Protein 1XEA (pdb70)

Solvent-accessible surface area: 47283 Å² total

CATH classification: 3.40.50.720 (+1 more: 3.30.360.10)

Foldseek 3Di:
DFEEEEACDDCCVPFVVVLQLPDPPYAYAYEAQDVVVQVVSCVVSVHDRGYHDLVCVCVVPGLEYYEHDQCCLLVSLLVVLQVLHAYEYEFPSHLALVSLVVSVVSNVVSLFHYHYHQLLLQQPLCCVPDVCSVVLACPQWLEKAKEWEAAPDFAALRCCLRVPLLNQLLSQLSPLAQACVQKDWDFDDDPTTAKIKIWHDDDSYITIGIGHNDPHGWMWMWIDGVQDIKIARHLAWIWAHPRDIDIGGDDPPQDSVNSRSSCVVVSVVCSVVSHDDPVNSSSSSRSNSHSNNNSVVVVVVVVD/DFEEEEACDDCCVPQVCVLQLPDPPYAYAYEYQDPVVQVVSCVVSVHDRYYHDLVCPCVPVHLAYYDHDQQCLLVSLLVQLVVPHAYEEEFPNHLALVSLVVSVVSNVVSLFHYHYDQLLLQAVQCCVVPVCSVVLACPQWQEKEKEWEAAPDFAALSCCQRVPLLRQLLSLPSPLAQACPQKDWDFDDPNTTFKIKIWHDDDNYTGIGIGHNDRHGWMWMWIDGVQDIKIDRHLFKIWAHPRDMDIDGDDPPDDSVSSRSNVVVVVVVCSVVRHDDDSSSSSSSSSNNHSNNNRVVVVVVVVD/DFEEEEACDDCNVPFVVVQQLPDPPYAYAYEAQDPVVQVVVCVVSVHDRTYHDLVCVCVVVGLAYYEHDQQCLLVSLLVVLQVQHAYEYEFPNHLALVSLVVSVVSNVVSLFHYHYDQQLLQQVLCCVPPVCSVVLACPQWQEKAKEWEAAPDFAALSCCLRVPLLRLLLSQQSVLAQACVQKDWDFDDDNTTAWIKIWHDDDNYITIRIGHHDPHGWIKMKIDGVQDIKIARDLAKIWAHPRDIDIGGDDPPDDSVNSRSNCVVVSVVCSVVSHDDPSNSSSSSRSRSHSNNNSVVCVVVVVD/DFEEEEACDDCCVVFVCVLQLPPPPYAYAYEYQDPVVQVVSCVVSVHPRGYNDLVCVVVPPGLAYDDHDQVCQLVSLLVQQLVQHAYEEEFPSHLALVSLVVSVVSNVVRLFHYHYDQQLLQQVQCCVVPVLSVVLACPQWQEKEKEFEAAPDWAALSCCLRVPLLNQLLSQCSDLAQACVQKDWDFDDDRTTFWIKIWHDDDNYIGIGIGHNDHHGFMKMWIDGVQDIKIDRHLAKIWGHPRDMDIDGDDPPPDSVSSRPNVVVLVVVCSVVRHDDPVSSSSSSRSNSHSNNNSCVVVVVVVD

Sequence (1216 aa):
SLKIAIGLGDIAQKAYLPVLAQWPDIELVLCTRNPKVLGTLATRYRVSATCTDYRDVLQYGVDAVIHAATDVHSTLAAFFLHLGIPTFVDKPLAASAQECENLYELAEKHHQPLYVGFNRRHIPLYNQHLSELAQQECGALRSLRWEKHRHALPGDIRTFVFDDFIHPLDSVNLSRQCNLDDLHLTYHSEGLLARLDVQWQTGDTLLHASNRQFGITTEHVTASYDNVAYLFDSFTQGKWRDNQESRVALKDWTPLASKGFDAVQDWLQVAAAGKLPTHIIERNLASHQLAEAICQQITQQVTKSLKIAIGLGDIAQKAYLPVLAQWPDIELVLCTRNPKVLGTLATRYRVSATCTDYRDVLQYGVDAVIHAATDVHSTLAAFFLHLGIPTFVDKPLAASAQECENLYELAEKHHQPLYVGFNRRHIPLYNQHLSELAQQECGALRSLRWEKHRHALPGDIRTFVFDDFIHPLDSVNLSRQCNLDDLHLTYHSEGLLARLDVQWQTGDTLLHASNRQFGITTEHVTASYDNVAYLFDSFTQGKWRDNQESRVALKDWTPLASKGFDAVQDWLQVAAAGKLPTHIIERNLASHQLAEAICQQITQQVTKSLKIAIGLGDIAQKAYLPVLAQWPDIELVLCTRNPKVLGTLATRYRVSATCTDYRDVLQYGVDAVIHAATDVHSTLAAFFLHLGIPTFVDKPLAASAQECENLYELAEKHHQPLYVGFNRRHIPLYNQHLSELAQQECGALRSLRWEKHRHALPGDIRTFVFDDFIHPLDSVNLSRQCNLDDLHLTYHSEGLLARLDVQWQTGDTLLHASNRQFGITTEHVTASYDNVAYLFDSFTQGKWRDNQESRVALKDWTPLASKGFDAVQDWLQVAAAGKLPTHIIERNLASHQLAEAICQQITQQVTKSLKIAIGLGDIAQKAYLPVLAQWPDIELVLCTRNPKVLGTLATRYRVSATCTDYRDVLQYGVDAVIHAATDVHSTLAAFFLHLGIPTFVDKPLAASAQECENLYELAEKHHQPLYVGFNRRHIPLYNQHLSELAQQECGALRSLRWEKHRHALPGDIRTFVFDDFIHPLDSVNLSRQCNLDDLHLTYHSEGLLARLDVQWQTGDTLLHASNRQFGITTEHVTASYDNVAYLFDSFTQGKWRDNQESRVALKDWTPLASKGFDAVQDWLQVAAAGKLPTHIIERNLASHQLAEAICQQITQQVTK

Nearest PDB structures (foldseek):
  1xea-assembly1_B  TM=1.000E+00  e=2.212E-60  Vibrio cholerae
  4hkt-assembly1_D  TM=7.722E-01  e=1.954E-15  Sinorhizobium meliloti 1021
  3gfg-assembly3_E  TM=7.571E-01  e=1.006E-12  Bacillus subtilis subsp. subtilis str. 168
  3gfg-assembly5_I  TM=7.727E-01  e=4.652E-12  Bacillus subtilis subsp. subtilis str. 168
  3gfg-assembly2_D  TM=7.199E-01  e=4.934E-12  Bacillus subtilis subsp. subtilis str. 168

Structure (mmCIF, N/CA/C/O backbone):
data_1XEA
#
_entry.id   1XEA
#
_cell.length_a   81.529
_cell.length_b   112.835
_cell.length_c   177.214
_cell.angle_alpha   90.00
_cell.angle_beta   90.00
_cell.angle_gamma   90.00
#
_symmetry.space_group_name_H-M   'P 21 21 21'
#
loop_
_entity.id
_entity.type
_entity.pdbx_description
1 polymer 'Oxidoreductase, Gfo/Idh/MocA family'
2 non-polymer 'NICKEL (II) ION'
3 water water
#
loop_
_atom_site.group_PDB
_atom_site.id
_atom_site.type_symbol
_atom_site.label_atom_id
_atom_site.label_alt_id
_atom_site.label_comp_id
_atom_site.label_asym_id
_atom_site.label_entity_id
_atom_site.label_seq_id
_atom_site.pdbx_PDB_ins_code
_atom_site.Cartn_x
_atom_site.Cartn_y
_atom_site.Cartn_z
_atom_site.occupancy
_atom_site.B_iso_or_equiv
_atom_site.auth_seq_id
_atom_site.auth_comp_id
_atom_site.auth_asym_id
_atom_site.auth_atom_id
_atom_site.pdbx_PDB_model_num
ATOM 1 N N . SER A 1 2 ? 46.217 79.154 16.857 1.00 65.72 2 SER A N 1
ATOM 2 C CA . SER A 1 2 ? 47.502 78.740 16.203 1.00 66.21 2 SER A CA 1
ATOM 3 C C . SER A 1 2 ? 48.224 79.934 15.568 1.00 64.64 2 SER A C 1
ATOM 4 O O . SER A 1 2 ? 47.689 80.587 14.671 1.00 64.87 2 SER A O 1
ATOM 7 N N . LEU A 1 3 ? 49.445 80.198 16.035 1.00 62.92 3 LEU A N 1
ATOM 8 C CA . LEU A 1 3 ? 50.257 81.321 15.555 1.00 61.21 3 LEU A CA 1
ATOM 9 C C . LEU A 1 3 ? 51.713 80.923 15.278 1.00 60.07 3 LEU A C 1
ATOM 10 O O . LEU A 1 3 ? 52.227 79.971 15.865 1.00 60.60 3 LEU A O 1
ATOM 15 N N . LYS A 1 4 ? 52.365 81.656 14.379 1.00 58.40 4 LYS A N 1
ATOM 16 C CA . LYS A 1 4 ? 53.762 81.408 14.038 1.00 55.80 4 LYS A CA 1
ATOM 17 C C . LYS A 1 4 ? 54.521 82.662 14.461 1.00 54.75 4 LYS A C 1
ATOM 18 O O . LYS A 1 4 ? 54.414 83.723 13.840 1.00 54.29 4 LYS A O 1
ATOM 24 N N . ILE A 1 5 ? 55.267 82.533 15.547 1.00 54.15 5 ILE A N 1
ATOM 25 C CA . ILE A 1 5 ? 56.028 83.641 16.092 1.00 52.96 5 ILE A CA 1
ATOM 26 C C . ILE A 1 5 ? 57.502 83.491 15.738 1.00 52.34 5 ILE A C 1
ATOM 27 O O . ILE A 1 5 ? 58.024 82.383 15.686 1.00 52.29 5 ILE A O 1
ATOM 32 N N . ALA A 1 6 ? 58.171 84.605 15.482 1.00 52.93 6 ALA A N 1
ATOM 33 C CA . ALA A 1 6 ? 59.582 84.563 15.163 1.00 51.90 6 ALA A CA 1
ATOM 34 C C . ALA A 1 6 ? 60.301 85.288 16.279 1.00 52.69 6 ALA A C 1
ATOM 35 O O . ALA A 1 6 ? 59.924 86.399 16.663 1.00 52.22 6 ALA A O 1
ATOM 45 N N . ILE A 1 8 ? 63.629 87.012 17.264 1.00 53.04 8 ILE A N 1
ATOM 46 C CA . ILE A 1 8 ? 64.866 87.576 16.772 1.00 52.14 8 ILE A CA 1
ATOM 47 C C . ILE A 1 8 ? 65.750 87.984 17.935 1.00 51.45 8 ILE A C 1
ATOM 48 O O . ILE A 1 8 ? 65.314 88.715 18.824 1.00 51.51 8 ILE A O 1
ATOM 53 N N . GLY A 1 9 ? 66.990 87.503 17.928 1.00 51.47 9 GLY A N 1
ATOM 54 C CA . GLY A 1 9 ? 67.935 87.846 18.981 1.00 52.33 9 GLY A CA 1
ATOM 55 C C . GLY A 1 9 ? 67.843 86.960 20.205 1.00 52.98 9 GLY A C 1
ATOM 56 O O . GLY A 1 9 ? 67.126 87.262 21.159 1.00 54.18 9 GLY A O 1
ATOM 57 N N . LEU A 1 10 ? 68.593 85.867 20.189 1.00 52.14 10 LEU A N 1
ATOM 58 C CA . LEU A 1 10 ? 68.561 84.932 21.300 1.00 50.59 10 LEU A CA 1
ATOM 59 C C . LEU A 1 10 ? 69.659 85.161 22.331 1.00 50.81 10 LEU A C 1
ATOM 60 O O . LEU A 1 10 ? 70.658 84.446 22.360 1.00 50.20 10 LEU A O 1
ATOM 65 N N . GLY A 1 11 ? 69.452 86.161 23.182 1.00 52.29 11 GLY A N 1
ATOM 66 C CA . GLY A 1 11 ? 70.418 86.478 24.213 1.00 54.45 11 GLY A CA 1
ATOM 67 C C . GLY A 1 11 ? 70.121 85.735 25.496 1.00 56.95 11 GLY A C 1
ATOM 68 O O . GLY A 1 11 ? 69.465 84.694 25.480 1.00 58.42 11 GLY A O 1
ATOM 69 N N . ASP A 1 12 ? 70.597 86.282 26.611 1.00 57.95 12 ASP A N 1
ATOM 70 C CA . ASP A 1 12 ? 70.410 85.679 27.929 1.00 58.48 12 ASP A CA 1
ATOM 71 C C . ASP A 1 12 ? 68.943 85.568 28.340 1.00 57.32 12 ASP A C 1
ATOM 72 O O . ASP A 1 12 ? 68.448 84.482 28.640 1.00 56.39 12 ASP A O 1
ATOM 77 N N . ILE A 1 13 ? 68.262 86.705 28.376 1.00 56.02 13 ILE A N 1
ATOM 78 C CA . ILE A 1 13 ? 66.862 86.734 28.755 1.00 54.84 13 ILE A CA 1
ATOM 79 C C . ILE A 1 13 ? 66.048 85.819 27.851 1.00 54.16 13 ILE A C 1
ATOM 80 O O . ILE A 1 13 ? 65.066 85.227 28.282 1.00 55.85 13 ILE A O 1
ATOM 85 N N . ALA A 1 14 ? 66.449 85.705 26.593 1.00 52.06 14 ALA A N 1
ATOM 86 C CA . ALA A 1 14 ? 65.716 84.863 25.668 1.00 50.81 14 ALA A CA 1
ATOM 87 C C . ALA A 1 14 ? 65.909 83.407 26.036 1.00 51.19 14 ALA A C 1
ATOM 88 O O . ALA A 1 14 ? 64.950 82.643 26.120 1.00 51.02 14 ALA A O 1
ATOM 90 N N . GLN A 1 15 ? 67.155 83.018 26.253 1.00 51.06 15 GLN A N 1
ATOM 91 C CA . GLN A 1 15 ? 67.439 81.642 26.598 1.00 50.16 15 GLN A CA 1
ATOM 92 C C . GLN A 1 15 ? 66.934 81.246 27.973 1.00 49.81 15 GLN A C 1
ATOM 93 O O . GLN A 1 15 ? 66.565 80.096 28.175 1.00 51.22 15 GLN A O 1
ATOM 99 N N . LYS A 1 16 ? 66.892 82.191 28.909 1.00 49.34 16 LYS A N 1
ATOM 100 C CA . LYS A 1 16 ? 66.440 81.890 30.265 1.00 48.96 16 LYS A CA 1
ATOM 101 C C . LYS A 1 16 ? 64.928 81.882 30.499 1.00 47.93 16 LYS A C 1
ATOM 102 O O . LYS A 1 16 ? 64.43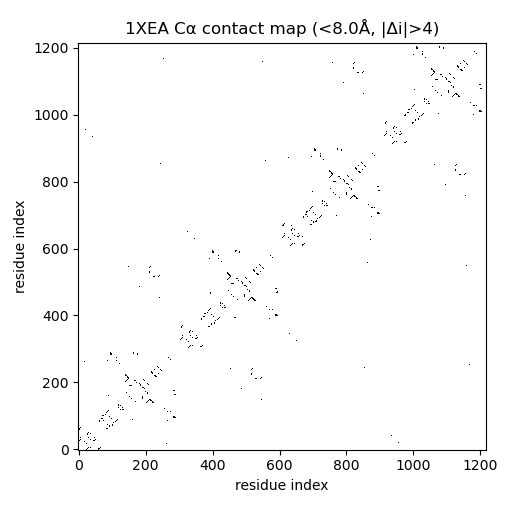1 81.091 31.299 1.00 48.49 16 LYS A O 1
ATOM 108 N N . ALA A 1 17 ? 64.188 82.744 29.813 1.00 46.44 17 ALA A N 1
ATOM 109 C CA . ALA A 1 17 ? 62.752 82.802 30.045 1.00 45.62 17 ALA A CA 1
ATOM 110 C C . ALA A 1 17 ? 61.877 82.609 28.822 1.00 44.96 17 ALA A C 1
ATOM 111 O O . ALA A 1 17 ? 61.097 81.659 28.738 1.00 43.71 17 ALA A O 1
ATOM 113 N N . TYR A 1 18 ? 62.000 83.527 27.874 1.00 44.98 18 TYR A N 1
ATOM 114 C CA . TYR A 1 18 ? 61.182 83.482 26.669 1.00 43.71 18 TYR A CA 1
ATOM 115 C C . TYR A 1 18 ? 61.219 82.163 25.899 1.00 43.05 18 TYR A C 1
ATOM 116 O O . TYR A 1 18 ? 60.206 81.466 25.794 1.00 43.00 18 TYR A O 1
ATOM 125 N N . LEU A 1 19 ? 62.383 81.818 25.370 1.00 43.14 19 LEU A N 1
ATOM 126 C CA . LEU A 1 19 ? 62.517 80.586 24.611 1.00 44.10 19 LEU A CA 1
ATOM 127 C C . LEU A 1 19 ? 61.912 79.386 25.343 1.00 43.73 19 LEU A C 1
ATOM 128 O O . LEU A 1 19 ? 61.058 78.683 24.793 1.00 43.92 19 LEU A O 1
ATOM 133 N N . PRO A 1 20 ? 62.331 79.143 26.599 1.00 43.28 20 PRO A N 1
ATOM 134 C CA . PRO A 1 20 ? 61.764 78.001 27.314 1.00 42.42 20 PRO A CA 1
ATOM 135 C C . PRO A 1 20 ? 60.246 78.047 27.483 1.00 42.11 20 PRO A C 1
ATOM 136 O O . PRO A 1 20 ? 59.585 77.008 27.479 1.00 43.60 20 PRO A O 1
ATOM 140 N N . VAL A 1 21 ? 59.684 79.241 27.619 1.00 41.30 21 VAL A N 1
ATOM 141 C CA . VAL A 1 21 ? 58.242 79.359 27.782 1.00 41.28 21 VAL A CA 1
ATOM 142 C C . VAL A 1 21 ? 57.535 79.157 26.458 1.00 41.96 21 VAL A C 1
ATOM 143 O O . VAL A 1 21 ? 56.521 78.488 26.400 1.00 42.22 21 VAL A O 1
ATOM 147 N N . LEU A 1 22 ? 58.072 79.733 25.392 1.00 43.24 22 LEU A N 1
ATOM 148 C CA . LEU A 1 22 ? 57.442 79.595 24.098 1.00 45.18 22 LEU A CA 1
ATOM 149 C C . LEU A 1 22 ? 57.558 78.222 23.484 1.00 45.86 22 LEU A C 1
ATOM 150 O O . LEU A 1 22 ? 56.580 77.697 22.961 1.00 45.65 22 LEU A O 1
ATOM 155 N N . ALA A 1 23 ? 58.755 77.645 23.540 1.00 47.68 23 ALA A N 1
ATOM 156 C CA . ALA A 1 23 ? 59.008 76.321 22.964 1.00 48.84 23 ALA A CA 1
ATOM 157 C C . ALA A 1 23 ? 58.104 75.261 23.574 1.00 49.47 23 ALA A C 1
ATOM 158 O O . ALA A 1 23 ? 58.041 74.132 23.100 1.00 50.16 23 ALA A O 1
ATOM 160 N N . GLN A 1 24 ? 57.386 75.646 24.616 1.00 51.37 24 GLN A N 1
ATOM 161 C CA . GLN A 1 24 ? 56.499 74.741 25.315 1.00 52.85 24 GLN A CA 1
ATOM 162 C C . GLN A 1 24 ? 55.039 75.150 25.110 1.00 53.38 24 GLN A C 1
ATOM 163 O O . GLN A 1 24 ? 54.127 74.360 25.343 1.00 53.76 24 GLN A O 1
ATOM 169 N N . TRP A 1 25 ? 54.819 76.385 24.665 1.00 55.27 25 TRP A N 1
ATOM 170 C CA . TRP A 1 25 ? 53.463 76.887 24.446 1.00 56.89 25 TRP A CA 1
ATOM 171 C C . TRP A 1 25 ? 52.742 76.108 23.357 1.00 58.11 25 TRP A C 1
ATOM 172 O O . TRP A 1 25 ? 53.304 75.799 22.311 1.00 58.40 25 TRP A O 1
ATOM 183 N N . PRO A 1 26 ? 51.478 75.766 23.601 1.00 60.05 26 PRO A N 1
ATOM 184 C CA . PRO A 1 26 ? 50.691 75.014 22.621 1.00 61.96 26 PRO A CA 1
ATOM 185 C C . PRO A 1 26 ? 50.168 75.846 21.449 1.00 63.04 26 PRO A C 1
ATOM 186 O O . PRO A 1 26 ? 49.805 77.011 21.613 1.00 63.16 26 PRO A O 1
ATOM 190 N N . ASP A 1 27 ? 50.139 75.230 20.269 1.00 64.19 27 ASP A N 1
ATOM 191 C CA . ASP A 1 27 ? 49.663 75.873 19.047 1.00 65.26 27 ASP A CA 1
ATOM 192 C C . ASP A 1 27 ? 50.498 77.074 18.633 1.00 65.64 27 ASP A C 1
ATOM 193 O O . ASP A 1 27 ? 49.957 78.128 18.286 1.00 65.86 27 ASP A O 1
ATOM 198 N N . ILE A 1 28 ? 51.814 76.926 18.675 1.00 65.28 28 ILE A N 1
ATOM 199 C CA . ILE A 1 28 ? 52.695 78.016 18.294 1.00 64.88 28 ILE A CA 1
ATOM 200 C C . ILE A 1 28 ? 53.932 77.469 17.621 1.00 64.50 28 ILE A C 1
ATOM 201 O O . ILE A 1 28 ? 54.680 76.699 18.223 1.00 65.24 28 ILE A O 1
ATOM 206 N N . GLU A 1 29 ? 54.147 77.852 16.370 1.00 63.72 29 GLU A N 1
ATOM 207 C CA . GLU A 1 29 ? 55.328 77.392 15.662 1.00 63.69 29 GLU A CA 1
ATOM 208 C C . GLU A 1 29 ? 56.360 78.488 15.839 1.00 61.13 29 GLU A C 1
ATOM 209 O O . GLU A 1 29 ? 56.050 79.665 15.700 1.00 59.46 29 GLU A O 1
ATOM 215 N N . LEU A 1 30 ? 57.578 78.095 16.186 1.00 60.48 30 LEU A N 1
ATOM 216 C CA . LEU A 1 30 ? 58.650 79.051 16.401 1.00 60.25 30 LEU A CA 1
ATOM 217 C C . LEU A 1 30 ? 59.605 79.153 15.225 1.00 59.65 30 LEU A C 1
ATOM 218 O O . LEU A 1 30 ? 59.777 78.205 14.453 1.00 61.14 30 LEU A O 1
ATOM 223 N N . VAL A 1 31 ? 60.226 80.318 15.098 1.00 57.88 31 VAL A N 1
ATOM 224 C CA . VAL A 1 31 ? 61.183 80.561 14.037 1.00 56.82 31 VAL A CA 1
ATOM 225 C C . VAL A 1 31 ? 62.368 81.280 14.668 1.00 55.49 31 VAL A C 1
ATOM 226 O O . VAL A 1 31 ? 62.356 82.498 14.815 1.00 55.38 31 VAL A O 1
ATOM 230 N N . LEU A 1 32 ? 63.385 80.523 15.060 1.00 55.68 32 LEU A N 1
ATOM 231 C CA . LEU A 1 32 ? 64.549 81.126 15.686 1.00 56.13 32 LEU A CA 1
ATOM 232 C C . LEU A 1 32 ? 65.391 81.939 14.715 1.00 57.37 32 LEU A C 1
ATOM 233 O O . LEU A 1 32 ? 65.528 81.601 13.536 1.00 57.04 32 LEU A O 1
ATOM 238 N N . CYS A 1 33 ? 65.947 83.028 15.229 1.00 58.62 33 CYS A N 1
ATOM 239 C CA . CYS A 1 33 ? 66.778 83.909 14.433 1.00 59.26 33 CYS A CA 1
ATOM 240 C C . CYS A 1 33 ? 67.761 84.677 15.294 1.00 60.04 33 CYS A C 1
ATOM 241 O O . CYS A 1 33 ? 67.382 85.310 16.279 1.00 59.44 33 CYS A O 1
ATOM 244 N N . THR A 1 34 ? 69.027 84.635 14.907 1.00 61.62 34 THR A N 1
ATOM 245 C CA . THR A 1 34 ? 70.045 85.342 15.656 1.00 64.38 34 THR A CA 1
ATOM 246 C C . THR A 1 34 ? 71.327 85.424 14.839 1.00 66.17 34 THR A C 1
ATOM 247 O O . THR A 1 34 ? 71.555 84.605 13.946 1.00 66.31 34 THR A O 1
ATOM 251 N N . ARG A 1 35 ? 72.146 86.433 15.129 1.00 69.43 35 ARG A N 1
ATOM 252 C CA . ARG A 1 35 ? 73.408 86.638 14.418 1.00 71.97 35 ARG A CA 1
ATOM 253 C C . ARG A 1 35 ? 74.280 85.386 14.441 1.00 71.59 35 ARG A C 1
ATOM 254 O O . ARG A 1 35 ? 74.506 84.766 13.403 1.00 71.51 35 ARG A O 1
ATOM 262 N N . ASN A 1 36 ? 74.753 85.016 15.630 1.00 71.65 36 ASN A N 1
ATOM 263 C CA . ASN A 1 36 ? 75.615 83.843 15.801 1.00 71.46 36 ASN A CA 1
ATOM 264 C C . ASN A 1 36 ? 74.952 82.540 15.338 1.00 72.39 36 ASN A C 1
ATOM 265 O O . ASN A 1 36 ? 73.950 82.109 15.912 1.00 72.66 36 ASN A O 1
ATOM 270 N N . PRO A 1 37 ? 75.520 81.884 14.306 1.00 72.86 37 PRO A N 1
ATOM 271 C CA . PRO A 1 37 ? 74.978 80.631 13.765 1.00 72.42 37 PRO A CA 1
ATOM 272 C C . PRO A 1 37 ? 75.223 79.447 14.691 1.00 71.81 37 PRO A C 1
ATOM 273 O O . PRO A 1 37 ? 74.476 78.466 14.677 1.00 71.22 37 PRO A O 1
ATOM 277 N N . LYS A 1 38 ? 76.280 79.551 15.490 1.00 71.11 38 LYS A N 1
ATOM 278 C CA . LYS A 1 38 ? 76.638 78.507 16.446 1.00 71.69 38 LYS A CA 1
ATOM 279 C C . LYS A 1 38 ? 75.515 78.367 17.475 1.00 70.43 38 LYS A C 1
ATOM 280 O O . LYS A 1 38 ? 74.870 77.319 17.579 1.00 69.24 38 LYS A O 1
ATOM 286 N N . VAL A 1 39 ? 75.307 79.438 18.235 1.00 68.93 39 VAL A N 1
ATOM 287 C CA . VAL A 1 39 ? 74.271 79.492 19.251 1.00 67.40 39 VAL A CA 1
ATOM 288 C C . VAL A 1 39 ? 72.925 79.186 18.601 1.00 66.59 39 VAL A C 1
ATOM 289 O O . VAL A 1 39 ? 72.123 78.403 19.119 1.00 66.01 39 VAL A O 1
ATOM 293 N N . LEU A 1 40 ? 72.696 79.798 17.448 1.00 65.39 40 LEU A N 1
ATOM 294 C CA . LEU A 1 40 ? 71.458 79.601 16.708 1.00 64.05 40 LEU A CA 1
ATOM 295 C C . LEU A 1 40 ? 71.126 78.130 16.572 1.00 62.62 40 LEU A C 1
ATOM 296 O O . LEU A 1 40 ? 70.016 77.701 16.890 1.00 62.04 40 LEU A O 1
ATOM 301 N N . GLY A 1 41 ? 72.100 77.366 16.091 1.00 62.15 41 GLY A N 1
ATOM 302 C CA . GLY A 1 41 ? 71.902 75.941 15.901 1.00 61.30 41 GLY A CA 1
ATOM 303 C C . GLY A 1 41 ? 71.849 75.156 17.194 1.00 60.20 41 GLY A C 1
ATOM 304 O O . GLY A 1 41 ? 71.107 74.182 17.313 1.00 60.75 41 GLY A O 1
ATOM 305 N N . THR A 1 42 ? 72.641 75.570 18.170 1.00 58.47 42 THR A N 1
ATOM 306 C CA . THR A 1 42 ? 72.646 74.868 19.433 1.00 56.45 42 THR A CA 1
ATOM 307 C C . THR A 1 42 ? 71.240 74.918 20.015 1.00 55.59 42 THR A C 1
ATOM 308 O O . THR A 1 42 ? 70.660 73.888 20.346 1.00 54.67 42 THR A O 1
ATOM 312 N N . LEU A 1 43 ? 70.688 76.121 20.111 1.00 54.66 43 LEU A N 1
ATOM 313 C CA . LEU A 1 43 ? 69.353 76.298 20.652 1.00 54.02 43 LEU A CA 1
ATOM 314 C C . LEU A 1 43 ? 68.320 75.598 19.781 1.00 54.58 43 LEU A C 1
ATOM 315 O O . LEU A 1 43 ? 67.447 74.888 20.285 1.00 56.19 43 LEU A O 1
ATOM 320 N N . ALA A 1 44 ? 68.417 75.788 18.473 1.00 54.94 44 ALA A N 1
ATOM 321 C CA . ALA A 1 44 ? 67.473 75.163 17.552 1.00 55.62 44 ALA A CA 1
ATOM 322 C C . ALA A 1 44 ? 67.403 73.640 17.726 1.00 55.53 44 ALA A C 1
ATOM 323 O O . ALA A 1 44 ? 66.328 73.048 17.614 1.00 55.96 44 ALA A O 1
ATOM 325 N N . THR A 1 45 ? 68.548 73.011 17.984 1.00 55.23 45 THR A N 1
ATOM 326 C CA . THR A 1 45 ? 68.607 71.563 18.194 1.00 54.94 45 THR A CA 1
ATOM 327 C C . THR A 1 45 ? 67.956 71.220 19.529 1.00 55.36 45 THR A C 1
ATOM 328 O O . THR A 1 45 ? 67.180 70.279 19.624 1.00 54.01 45 THR A O 1
ATOM 332 N N . ARG A 1 46 ? 68.298 71.994 20.556 1.00 56.91 46 ARG A N 1
ATOM 333 C CA . ARG A 1 46 ? 67.787 71.780 21.896 1.00 58.39 46 ARG A CA 1
ATOM 334 C C . ARG A 1 46 ? 66.283 71.879 21.986 1.00 59.06 46 ARG A C 1
ATOM 335 O O . ARG A 1 46 ? 65.648 71.090 22.681 1.00 60.44 46 ARG A O 1
ATOM 343 N N . TYR A 1 47 ? 65.699 72.852 21.304 1.00 59.60 47 TYR A N 1
ATOM 344 C CA . TYR A 1 47 ? 64.255 73.000 21.361 1.00 61.10 47 TYR A CA 1
ATOM 345 C C . TYR A 1 47 ? 63.555 72.482 20.118 1.00 62.31 47 TYR A C 1
ATOM 346 O O . TYR A 1 47 ? 62.409 72.839 19.844 1.00 63.14 47 TYR A O 1
ATOM 355 N N . ARG A 1 48 ? 64.249 71.632 19.373 1.00 63.04 48 ARG A N 1
ATOM 356 C CA . ARG A 1 48 ? 63.694 71.042 18.164 1.00 64.79 48 ARG A CA 1
ATOM 357 C C . ARG A 1 48 ? 62.851 71.993 17.304 1.00 65.99 48 ARG A C 1
ATOM 358 O O . ARG A 1 48 ? 61.619 71.907 17.279 1.00 64.97 48 ARG A O 1
ATOM 366 N N . VAL A 1 49 ? 63.526 72.900 16.603 1.00 67.55 49 VAL A N 1
ATOM 367 C CA . VAL A 1 49 ? 62.857 73.849 15.716 1.00 69.29 49 VAL A CA 1
ATOM 368 C C . VAL A 1 49 ? 63.488 73.763 14.342 1.00 70.11 49 VAL A C 1
ATOM 369 O O . VAL A 1 49 ? 64.708 73.673 14.216 1.00 71.03 49 VAL A O 1
ATOM 373 N N . SER A 1 50 ? 62.653 73.790 13.312 1.00 71.32 50 SER A N 1
ATOM 374 C CA . SER A 1 50 ? 63.139 73.706 11.942 1.00 72.82 50 SER A CA 1
ATOM 375 C C . SER A 1 50 ? 63.443 75.077 11.354 1.00 73.89 50 SER A C 1
ATOM 376 O O . SER A 1 50 ? 64.527 75.302 10.814 1.00 74.63 50 SER A O 1
ATOM 379 N N . ALA A 1 51 ? 62.483 75.989 11.463 1.00 75.07 51 ALA A N 1
ATOM 380 C CA . ALA A 1 51 ? 62.638 77.342 10.938 1.00 75.54 51 ALA A CA 1
ATOM 381 C C . ALA A 1 51 ? 63.825 78.067 11.575 1.00 75.94 51 ALA A C 1
ATOM 382 O O . ALA A 1 51 ? 63.682 78.711 12.612 1.00 76.59 51 ALA A O 1
ATOM 384 N N . THR A 1 52 ? 64.994 77.955 10.950 1.00 75.96 52 THR A N 1
ATOM 385 C CA . THR A 1 52 ? 66.200 78.609 11.451 1.00 76.13 52 THR A CA 1
ATOM 386 C C . THR A 1 52 ? 66.506 79.800 10.565 1.00 75.43 52 THR A C 1
ATOM 387 O O . THR A 1 52 ? 66.085 79.836 9.409 1.00 76.25 52 THR A O 1
ATOM 391 N N . CYS A 1 53 ? 67.258 80.764 11.088 1.00 74.06 53 CYS A N 1
ATOM 392 C CA . CYS A 1 53 ? 67.537 81.972 10.324 1.00 72.44 53 CYS A CA 1
ATOM 393 C C . CYS A 1 53 ? 68.623 82.817 10.986 1.00 71.04 53 CYS A C 1
ATOM 394 O O . CYS A 1 53 ? 68.736 82.840 12.207 1.00 72.19 53 CYS A O 1
ATOM 397 N N . THR A 1 54 ? 69.422 83.517 10.189 1.00 70.12 54 THR A N 1
ATOM 398 C CA . THR A 1 54 ? 70.477 84.355 10.757 1.00 69.76 54 THR A CA 1
ATOM 399 C C . THR A 1 54 ? 70.246 85.841 10.514 1.00 69.81 54 THR A C 1
ATOM 400 O O . THR A 1 54 ? 70.652 86.685 11.317 1.00 69.68 54 THR A O 1
ATOM 404 N N . ASP A 1 55 ? 69.613 86.157 9.391 1.00 69.97 55 ASP A N 1
ATOM 405 C CA . ASP A 1 55 ? 69.325 87.543 9.041 1.00 70.76 55 ASP A CA 1
ATOM 406 C C . ASP A 1 55 ? 67.858 87.856 9.325 1.00 70.37 55 ASP A C 1
ATOM 407 O O . ASP A 1 55 ? 66.959 87.196 8.801 1.00 68.97 55 ASP A O 1
ATOM 412 N N . TYR A 1 56 ? 67.626 88.880 10.143 1.00 70.23 56 TYR A N 1
ATOM 413 C CA . TYR A 1 56 ? 66.276 89.271 10.524 1.00 70.38 56 TYR A CA 1
ATOM 414 C C . TYR A 1 56 ? 65.348 89.542 9.357 1.00 71.04 56 TYR A C 1
ATOM 415 O O . TYR A 1 56 ? 64.169 89.814 9.563 1.00 71.59 56 TYR A O 1
ATOM 424 N N . ARG A 1 57 ? 65.865 89.455 8.134 1.00 72.20 57 ARG A N 1
ATOM 425 C CA . ARG A 1 57 ? 65.040 89.705 6.956 1.00 71.98 57 ARG A CA 1
ATOM 426 C C . ARG A 1 57 ? 64.415 88.424 6.428 1.00 72.61 57 ARG A C 1
ATOM 427 O O . ARG A 1 57 ? 63.237 88.403 6.060 1.00 72.99 57 ARG A O 1
ATOM 435 N N . ASP A 1 58 ? 65.203 87.353 6.412 1.00 72.68 58 ASP A N 1
ATOM 436 C CA . ASP A 1 58 ? 64.730 86.061 5.926 1.00 72.79 58 ASP A CA 1
ATOM 437 C C . ASP A 1 58 ? 63.524 85.591 6.721 1.00 72.64 58 ASP A C 1
ATOM 438 O O . ASP A 1 58 ? 62.776 84.715 6.286 1.00 73.51 58 ASP A O 1
ATOM 443 N N . VAL A 1 59 ? 63.346 86.183 7.893 1.00 72.52 59 VAL A N 1
ATOM 444 C CA . VAL A 1 59 ? 62.241 85.837 8.768 1.00 72.53 59 VAL A CA 1
ATOM 445 C C . VAL A 1 59 ? 60.887 85.944 8.064 1.00 72.15 59 VAL A C 1
ATOM 446 O O . VAL A 1 59 ? 59.981 85.159 8.331 1.00 72.97 59 VAL A O 1
ATOM 450 N N . LEU A 1 60 ? 60.748 86.908 7.165 1.00 71.32 60 LEU A N 1
ATOM 451 C CA . LEU A 1 60 ? 59.488 87.084 6.456 1.00 71.05 60 LEU A CA 1
ATOM 452 C C . LEU A 1 60 ? 59.139 85.897 5.574 1.00 70.17 60 LEU A C 1
ATOM 453 O O . LEU A 1 60 ? 57.968 85.660 5.273 1.00 69.28 60 LEU A O 1
ATOM 458 N N . GLN A 1 61 ? 60.164 85.161 5.158 1.00 69.46 61 GLN A N 1
ATOM 459 C CA . GLN A 1 61 ? 59.991 83.999 4.287 1.00 68.50 61 GLN A CA 1
ATOM 460 C C . GLN A 1 61 ? 58.996 82.952 4.789 1.00 66.59 61 GLN A C 1
ATOM 461 O O . GLN A 1 61 ? 58.198 82.415 4.015 1.00 66.85 61 GLN A O 1
ATOM 467 N N . TYR A 1 62 ? 59.041 82.678 6.087 1.00 63.81 62 TYR A N 1
ATOM 468 C CA . TYR A 1 62 ? 58.173 81.688 6.709 1.00 60.56 62 TYR A CA 1
ATOM 469 C C . TYR A 1 62 ? 56.754 82.194 6.987 1.00 59.80 62 TYR A C 1
ATOM 470 O O . TYR A 1 62 ? 55.910 81.463 7.515 1.00 58.35 62 TYR A O 1
ATOM 479 N N . GLY A 1 63 ? 56.493 83.444 6.623 1.00 60.30 63 GLY A N 1
ATOM 480 C CA . GLY A 1 63 ? 55.176 84.019 6.839 1.00 60.85 63 GLY A CA 1
ATOM 481 C C . GLY A 1 63 ? 54.731 83.960 8.286 1.00 61.23 63 GLY A C 1
ATOM 482 O O . GLY A 1 63 ? 53.725 83.321 8.610 1.00 61.21 63 GLY A O 1
ATOM 483 N N . VAL A 1 64 ? 55.490 84.638 9.146 1.00 60.39 64 VAL A N 1
ATOM 484 C CA . VAL A 1 64 ? 55.220 84.695 10.577 1.00 57.99 64 VAL A CA 1
ATOM 485 C C . VAL A 1 64 ? 54.052 85.616 10.888 1.00 56.99 64 VAL A C 1
ATOM 486 O O . VAL A 1 64 ? 53.754 86.528 10.123 1.00 56.74 64 VAL A O 1
ATOM 490 N N . ASP A 1 65 ? 53.393 85.367 12.014 1.00 57.45 65 ASP A N 1
ATOM 491 C CA . ASP A 1 65 ? 52.254 86.171 12.438 1.00 57.30 65 ASP A CA 1
ATOM 492 C C . ASP A 1 65 ? 52.675 87.306 13.360 1.00 55.70 65 ASP A C 1
ATOM 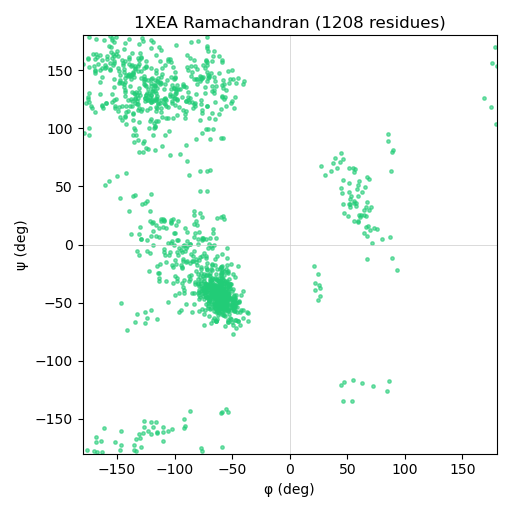493 O O . ASP A 1 65 ? 51.908 88.239 13.604 1.00 55.77 65 ASP A O 1
ATOM 498 N N . ALA A 1 66 ? 53.901 87.216 13.866 1.00 54.18 66 ALA A N 1
ATOM 499 C CA . ALA A 1 66 ? 54.447 88.229 14.754 1.00 53.14 66 ALA A CA 1
ATOM 500 C C . ALA A 1 66 ? 55.912 87.916 15.080 1.00 53.12 66 ALA A C 1
ATOM 501 O O . ALA A 1 66 ? 56.368 86.782 14.908 1.00 51.80 66 ALA A O 1
ATOM 503 N N . VAL A 1 67 ? 56.642 88.934 15.542 1.00 52.73 67 VAL A N 1
ATOM 504 C CA . VAL A 1 67 ? 58.048 88.793 15.916 1.00 51.68 67 VAL A CA 1
ATOM 505 C C . VAL A 1 67 ? 58.292 89.307 17.337 1.00 51.96 67 VAL A C 1
ATOM 506 O O . VAL A 1 67 ? 57.628 90.238 17.798 1.00 52.19 67 VAL A O 1
ATOM 518 N N . ILE A 1 69 ? 61.388 90.680 19.504 1.00 51.59 69 ILE A N 1
ATOM 519 C CA . ILE A 1 69 ? 62.779 91.100 19.472 1.00 52.55 69 ILE A CA 1
ATOM 520 C C . ILE A 1 69 ? 63.404 91.047 20.857 1.00 52.24 69 ILE A C 1
ATOM 521 O O . ILE A 1 69 ? 62.928 91.692 21.781 1.00 53.93 69 ILE A O 1
ATOM 526 N N . HIS A 1 70 ? 64.472 90.278 21.008 1.00 51.44 70 HIS A N 1
ATOM 527 C CA . HIS A 1 70 ? 65.107 90.172 22.312 1.00 51.64 70 HIS A CA 1
ATOM 528 C C . HIS A 1 70 ? 66.542 90.634 22.226 1.00 51.68 70 HIS A C 1
ATOM 529 O O . HIS A 1 70 ? 67.314 90.496 23.173 1.00 51.51 70 HIS A O 1
ATOM 536 N N . ALA A 1 71 ? 66.896 91.181 21.072 1.00 51.41 71 ALA A N 1
ATOM 537 C CA . ALA A 1 71 ? 68.243 91.671 20.848 1.00 51.51 71 ALA A CA 1
ATOM 538 C C . ALA A 1 71 ? 68.621 92.757 21.852 1.00 52.01 71 ALA A C 1
ATOM 539 O O . ALA A 1 71 ? 67.878 93.049 22.789 1.00 51.18 71 ALA A O 1
ATOM 541 N N . ALA A 1 72 ? 69.790 93.351 21.641 1.00 54.10 72 ALA A N 1
ATOM 542 C CA . ALA A 1 72 ? 70.290 94.410 22.506 1.00 56.01 72 ALA A CA 1
ATOM 543 C C . ALA A 1 72 ? 69.400 95.638 22.369 1.00 57.12 72 ALA A C 1
ATOM 544 O O . ALA A 1 72 ? 68.660 95.767 21.400 1.00 57.70 72 ALA A O 1
ATOM 546 N N . THR A 1 73 ? 69.480 96.545 23.331 1.00 57.96 73 THR A N 1
ATOM 547 C CA . THR A 1 73 ? 68.651 97.732 23.292 1.00 59.67 73 THR A CA 1
ATOM 548 C C . THR A 1 73 ? 68.952 98.625 22.088 1.00 61.33 73 THR A C 1
ATOM 549 O O . THR A 1 73 ? 68.041 99.221 21.510 1.00 62.28 73 THR A O 1
ATOM 553 N N . ASP A 1 74 ? 70.226 98.698 21.706 1.00 62.73 74 ASP A N 1
ATOM 554 C CA . ASP A 1 74 ? 70.676 99.548 20.595 1.00 63.54 74 ASP A CA 1
ATOM 555 C C . ASP A 1 74 ? 70.291 99.050 19.210 1.00 62.85 74 ASP A C 1
ATOM 556 O O . ASP A 1 74 ? 70.671 99.641 18.199 1.00 63.09 74 ASP A O 1
ATOM 561 N N . VAL A 1 75 ? 69.526 97.970 19.164 1.00 62.56 75 VAL A N 1
ATOM 562 C CA . VAL A 1 75 ? 69.118 97.404 17.893 1.00 61.98 75 VAL A CA 1
ATOM 563 C C . VAL A 1 75 ? 67.605 97.310 17.835 1.00 61.74 75 VAL A C 1
ATOM 564 O O . VAL A 1 75 ? 67.039 96.954 16.803 1.00 62.04 75 VAL A O 1
ATOM 568 N N . HIS A 1 76 ? 66.948 97.633 18.943 1.00 60.92 76 HIS A N 1
ATOM 569 C CA . HIS A 1 76 ? 65.496 97.557 18.983 1.00 60.97 76 HIS A CA 1
ATOM 570 C C . HIS A 1 76 ? 64.843 98.392 17.882 1.00 60.44 76 HIS A C 1
ATOM 571 O O . HIS A 1 76 ? 64.142 97.851 17.029 1.00 59.13 76 HIS A O 1
ATOM 578 N N . SER A 1 77 ? 65.073 99.704 17.901 1.00 60.70 77 SER A N 1
ATOM 579 C CA . SER A 1 77 ? 64.476 100.600 16.905 1.00 60.54 77 SER A CA 1
ATOM 580 C C . SER A 1 77 ? 64.549 100.049 15.494 1.00 60.00 77 SER A C 1
ATOM 581 O O . SER A 1 77 ? 63.552 100.020 14.772 1.00 60.56 77 SER A O 1
ATOM 584 N N . THR A 1 78 ? 65.737 99.615 15.104 1.00 57.75 78 THR A N 1
ATOM 585 C CA . THR A 1 78 ? 65.925 99.074 13.778 1.00 54.83 78 THR A CA 1
ATOM 586 C C . THR A 1 78 ? 64.961 97.927 13.556 1.00 52.90 78 THR A C 1
ATOM 587 O O . THR A 1 78 ? 64.008 98.041 12.789 1.00 52.63 78 THR A O 1
ATOM 591 N N . LEU A 1 79 ? 65.203 96.825 14.250 1.00 52.53 79 LEU A N 1
ATOM 592 C CA . LEU A 1 79 ? 64.357 95.647 14.131 1.00 52.08 79 LEU A CA 1
ATOM 593 C C . LEU A 1 79 ? 62.873 95.973 14.258 1.00 51.42 79 LEU A C 1
ATOM 594 O O . LEU A 1 79 ? 62.066 95.598 13.408 1.00 51.05 79 LEU A O 1
ATOM 599 N N . ALA A 1 80 ? 62.517 96.673 15.327 1.00 51.86 80 ALA A N 1
ATOM 600 C CA . ALA A 1 80 ? 61.129 97.043 15.569 1.00 52.23 80 ALA A CA 1
ATOM 601 C C . ALA A 1 80 ? 60.512 97.714 14.347 1.00 52.85 80 ALA A C 1
ATOM 602 O O . ALA A 1 80 ? 59.561 97.198 13.755 1.00 52.71 80 ALA A O 1
ATOM 604 N N . ALA A 1 81 ? 61.052 98.875 13.986 1.00 53.30 81 ALA A N 1
ATOM 605 C CA . ALA A 1 81 ? 60.565 99.631 12.838 1.00 53.88 81 ALA A CA 1
ATOM 606 C C . ALA A 1 81 ? 60.404 98.731 11.619 1.00 54.99 81 ALA A C 1
ATOM 607 O O . ALA A 1 81 ? 59.371 98.757 10.945 1.00 54.39 81 ALA A O 1
ATOM 609 N N . PHE A 1 82 ? 61.425 97.924 11.348 1.00 56.42 82 PHE A N 1
ATOM 610 C CA . PHE A 1 82 ? 61.402 97.023 10.200 1.00 57.55 82 PHE A CA 1
ATOM 611 C C . PHE A 1 82 ? 60.115 96.216 10.073 1.00 57.64 82 PHE A C 1
ATOM 612 O O . PHE A 1 82 ? 59.429 96.277 9.048 1.00 58.19 82 PHE A O 1
ATOM 620 N N . PHE A 1 83 ? 59.782 95.460 11.110 1.00 56.80 83 PHE A N 1
ATOM 621 C CA . PHE A 1 83 ? 58.576 94.651 11.054 1.00 56.52 83 PHE A CA 1
ATOM 622 C C . PHE A 1 83 ? 57.324 95.479 11.258 1.00 57.71 83 PHE A C 1
ATOM 623 O O . PHE A 1 83 ? 56.241 95.089 10.823 1.00 58.27 83 PHE A O 1
ATOM 631 N N . LEU A 1 84 ? 57.467 96.621 11.920 1.00 58.41 84 LEU A N 1
ATOM 632 C CA . LEU A 1 84 ? 56.317 97.481 12.141 1.00 59.69 84 LEU A CA 1
ATOM 633 C C . LEU A 1 84 ? 55.837 98.033 10.809 1.00 61.07 84 LEU A C 1
ATOM 634 O O . LEU A 1 84 ? 54.631 98.178 10.585 1.00 60.95 84 LEU A O 1
ATOM 639 N N . HIS A 1 85 ? 56.778 98.338 9.920 1.00 62.54 85 HIS A N 1
ATOM 640 C CA . HIS A 1 85 ? 56.420 98.859 8.615 1.00 64.59 85 HIS A CA 1
ATOM 641 C C . HIS A 1 85 ? 55.833 97.737 7.750 1.00 64.41 85 HIS A C 1
ATOM 642 O O . HIS A 1 85 ? 54.852 97.937 7.022 1.00 65.01 85 HIS A O 1
ATOM 649 N N . LEU A 1 86 ? 56.435 96.555 7.839 1.00 62.74 86 LEU A N 1
ATOM 650 C CA . LEU A 1 86 ? 55.962 95.397 7.091 1.00 61.02 86 LEU A CA 1
ATOM 651 C C . LEU A 1 86 ? 54.578 94.986 7.589 1.00 60.21 86 LEU A C 1
ATOM 652 O O . LEU A 1 86 ? 53.997 94.016 7.101 1.00 59.88 86 LEU A O 1
ATOM 657 N N . GLY A 1 87 ? 54.067 95.720 8.575 1.00 59.36 87 GLY A N 1
ATOM 658 C CA . GLY A 1 87 ? 52.754 95.430 9.129 1.00 58.16 87 GLY A CA 1
ATOM 659 C C . GLY A 1 87 ? 52.651 94.116 9.885 1.00 57.43 87 GLY A C 1
ATOM 660 O O . GLY A 1 87 ? 51.836 93.252 9.555 1.00 57.91 87 GLY A O 1
ATOM 661 N N . ILE A 1 88 ? 53.473 93.964 10.914 1.00 56.24 88 ILE A N 1
ATOM 662 C CA . ILE A 1 88 ? 53.458 92.743 11.705 1.00 55.46 88 ILE A CA 1
ATOM 663 C C . ILE A 1 88 ? 53.484 93.060 13.200 1.00 55.51 88 ILE A C 1
ATOM 664 O O . ILE A 1 88 ? 54.310 93.850 13.655 1.00 56.79 88 ILE A O 1
ATOM 669 N N . PRO A 1 89 ? 52.562 92.465 13.981 1.00 54.39 89 PRO A N 1
ATOM 670 C CA . PRO A 1 89 ? 52.537 92.720 15.426 1.00 52.87 89 PRO A CA 1
ATOM 671 C C . PRO A 1 89 ? 53.949 92.512 15.975 1.00 51.87 89 PRO A C 1
ATOM 672 O O . PRO A 1 89 ? 54.537 91.444 15.807 1.00 52.49 89 PRO A O 1
ATOM 676 N N . THR A 1 90 ? 54.499 93.531 16.618 1.00 49.46 90 THR A N 1
ATOM 677 C CA . THR A 1 90 ? 55.851 93.415 17.151 1.00 47.87 90 THR A CA 1
ATOM 678 C C . THR A 1 90 ? 55.931 93.428 18.678 1.00 47.27 90 THR A C 1
ATOM 679 O O . THR A 1 90 ? 55.236 94.190 19.351 1.00 46.42 90 THR A O 1
ATOM 683 N N . PHE A 1 91 ? 56.807 92.584 19.210 1.00 46.31 91 PHE A N 1
ATOM 684 C CA . PHE A 1 91 ? 57.030 92.489 20.640 1.00 45.14 91 PHE A CA 1
ATOM 685 C C . PHE A 1 91 ? 58.490 92.814 20.887 1.00 44.21 91 PHE A C 1
ATOM 686 O O . PHE A 1 91 ? 59.365 92.345 20.157 1.00 43.64 91 PHE A O 1
ATOM 694 N N . VAL A 1 92 ? 58.746 93.624 21.907 1.00 43.68 92 VAL A N 1
ATOM 695 C CA . VAL A 1 92 ? 60.109 94.001 22.249 1.00 44.19 92 VAL A CA 1
ATOM 696 C C . VAL A 1 92 ? 60.275 93.945 23.752 1.00 45.79 92 VAL A C 1
ATOM 697 O O . VAL A 1 92 ? 59.461 94.484 24.492 1.00 45.67 92 VAL A O 1
ATOM 701 N N . ASP A 1 93 ? 61.334 93.287 24.203 1.00 48.61 93 ASP A N 1
ATOM 702 C CA . ASP A 1 93 ? 61.591 93.172 25.626 1.00 51.18 93 ASP A CA 1
ATOM 703 C C . ASP A 1 93 ? 62.090 94.506 26.160 1.00 50.62 93 ASP A C 1
ATOM 704 O O . ASP A 1 93 ? 62.934 95.150 25.543 1.00 51.39 93 ASP A O 1
ATOM 709 N N . LYS A 1 94 ? 61.552 94.919 27.303 1.00 50.61 94 LYS A N 1
ATOM 710 C CA . LYS A 1 94 ? 61.934 96.179 27.930 1.00 50.70 94 LYS A CA 1
ATOM 711 C C . LYS A 1 94 ? 63.450 96.248 28.073 1.00 50.52 94 LYS A C 1
ATOM 712 O O . LYS A 1 94 ? 64.093 95.248 28.368 1.00 50.69 94 LYS A O 1
ATOM 718 N N . PRO A 1 95 ? 64.039 97.437 27.868 1.00 50.62 95 PRO A N 1
ATOM 719 C CA . PRO A 1 95 ? 63.323 98.659 27.489 1.00 51.16 95 PRO A CA 1
ATOM 720 C C . PRO A 1 95 ? 63.077 98.730 25.978 1.00 52.17 95 PRO A C 1
ATOM 721 O O . PRO A 1 95 ? 63.767 98.067 25.198 1.00 52.53 95 PRO A O 1
ATOM 725 N N . LEU A 1 96 ? 62.096 99.531 25.566 1.00 52.21 96 LEU A N 1
ATOM 726 C CA . LEU A 1 96 ? 61.775 99.679 24.145 1.00 52.01 96 LEU A CA 1
ATOM 727 C C . LEU A 1 96 ? 62.952 100.311 23.411 1.00 52.42 96 LEU A C 1
ATOM 728 O O . LEU A 1 96 ? 63.283 99.934 22.285 1.00 50.38 96 LEU A O 1
ATOM 733 N N . ALA A 1 97 ? 63.585 101.272 24.067 1.00 52.49 97 ALA A N 1
ATOM 734 C CA . ALA A 1 97 ? 64.715 101.954 23.483 1.00 54.59 97 ALA A CA 1
ATOM 735 C C . ALA A 1 97 ? 65.408 102.769 24.559 1.00 56.24 97 ALA A C 1
ATOM 736 O O . ALA A 1 97 ? 64.822 103.057 25.604 1.00 56.51 97 ALA A O 1
ATOM 738 N N . ALA A 1 98 ? 66.654 103.144 24.286 1.00 57.77 98 ALA A N 1
ATOM 739 C CA . ALA A 1 98 ? 67.466 103.913 25.217 1.00 58.45 98 ALA A CA 1
ATOM 740 C C . ALA A 1 98 ? 67.021 105.357 25.384 1.00 59.35 98 ALA A C 1
ATOM 741 O O . ALA A 1 98 ? 67.592 106.094 26.185 1.00 59.51 98 ALA A O 1
ATOM 743 N N . SER A 1 99 ? 66.009 105.772 24.632 1.00 59.93 99 SER A N 1
ATOM 744 C CA . SER A 1 99 ? 65.525 107.141 24.743 1.00 61.19 99 SER A CA 1
ATOM 745 C C . SER A 1 99 ? 64.026 107.198 24.540 1.00 61.25 99 SER A C 1
ATOM 746 O O . SER A 1 99 ? 63.439 106.293 23.950 1.00 60.92 99 SER A O 1
ATOM 749 N N . ALA A 1 100 ? 63.409 108.264 25.038 1.00 61.00 100 ALA A N 1
ATOM 750 C CA . ALA A 1 100 ? 61.969 108.436 24.906 1.00 61.71 100 ALA A CA 1
ATOM 751 C C . ALA A 1 100 ? 61.638 108.810 23.473 1.00 62.01 100 ALA A C 1
ATOM 752 O O . ALA A 1 100 ? 60.597 108.421 22.942 1.00 61.51 100 ALA A O 1
ATOM 754 N N . GLN A 1 101 ? 62.538 109.562 22.850 1.00 62.14 101 GLN A N 1
ATOM 755 C CA . GLN A 1 101 ? 62.356 109.990 21.471 1.00 63.36 101 GLN A CA 1
ATOM 756 C C . GLN A 1 101 ? 62.104 108.772 20.583 1.00 62.95 101 GLN A C 1
ATOM 757 O O . GLN A 1 101 ? 61.104 108.714 19.867 1.00 62.60 101 GLN A O 1
ATOM 763 N N . GLU A 1 102 ? 63.012 107.800 20.639 1.00 62.34 102 GLU A N 1
ATOM 764 C CA . GLU A 1 102 ? 62.884 106.580 19.850 1.00 60.89 102 GLU A CA 1
ATOM 765 C C . GLU A 1 102 ? 61.566 105.897 20.169 1.00 59.29 102 GLU A C 1
ATOM 766 O O . GLU A 1 102 ? 60.871 105.413 19.275 1.00 58.79 102 GLU A O 1
ATOM 772 N N . CYS A 1 103 ? 61.232 105.860 21.454 1.00 58.20 103 CYS A N 1
ATOM 773 C CA . CYS A 1 103 ? 59.991 105.247 21.900 1.00 57.75 103 CYS A CA 1
ATOM 774 C C . CYS A 1 103 ? 58.827 105.929 21.219 1.00 55.97 103 CYS A C 1
ATOM 775 O O . CYS A 1 103 ? 57.973 105.274 20.628 1.00 54.61 103 CYS A O 1
ATOM 778 N N . GLU A 1 104 ? 58.792 107.253 21.303 1.00 55.37 104 GLU A N 1
ATOM 779 C CA . GLU A 1 104 ? 57.712 107.999 20.680 1.00 55.37 104 GLU A CA 1
ATOM 780 C C . GLU A 1 104 ? 57.662 107.700 19.183 1.00 54.27 104 GLU A C 1
ATOM 781 O O . GLU A 1 104 ? 56.582 107.473 18.634 1.00 53.45 104 GLU A O 1
ATOM 787 N N . ASN A 1 105 ? 58.827 107.675 18.531 1.00 54.22 105 ASN A N 1
ATOM 788 C CA . ASN A 1 105 ? 58.896 107.380 17.092 1.00 53.87 105 ASN A CA 1
ATOM 789 C C . ASN A 1 105 ? 58.252 106.019 16.792 1.00 53.54 105 ASN A C 1
ATOM 790 O O . ASN A 1 105 ? 57.284 105.929 16.037 1.00 53.01 105 ASN A O 1
ATOM 795 N N . LEU A 1 106 ? 58.806 104.966 17.389 1.00 52.38 106 LEU A N 1
ATOM 796 C CA . LEU A 1 106 ? 58.301 103.615 17.197 1.00 51.30 106 LEU A CA 1
ATOM 797 C C . LEU A 1 106 ? 56.786 103.489 17.397 1.00 52.15 106 LEU A C 1
ATOM 798 O O . LEU A 1 106 ? 56.113 102.764 16.652 1.00 52.27 106 LEU A O 1
ATOM 803 N N . TYR A 1 107 ? 56.232 104.176 18.392 1.00 51.66 107 TYR A N 1
ATOM 804 C CA . TYR A 1 107 ? 54.791 104.085 18.594 1.00 53.27 107 TYR A CA 1
ATOM 805 C C . TYR A 1 107 ? 54.031 104.888 17.569 1.00 54.24 107 TYR A C 1
ATOM 806 O O . TYR A 1 107 ? 52.966 104.468 17.115 1.00 53.76 107 TYR A O 1
ATOM 815 N N . GLU A 1 108 ? 54.567 106.049 17.206 1.00 56.19 108 GLU A N 1
ATOM 816 C CA . GLU A 1 108 ? 53.924 106.874 16.192 1.00 56.84 108 GLU A CA 1
ATOM 817 C C . GLU A 1 108 ? 53.889 106.032 14.921 1.00 55.70 108 GLU A C 1
ATOM 818 O O . GLU A 1 108 ? 52.854 105.923 14.274 1.00 56.09 108 GLU A O 1
ATOM 824 N N . LEU A 1 109 ? 55.019 105.408 14.599 1.00 55.94 109 LEU A N 1
ATOM 825 C CA . LEU A 1 109 ? 55.149 104.557 13.421 1.00 55.88 109 LEU A CA 1
ATOM 826 C C . LEU A 1 109 ? 54.149 103.412 13.424 1.00 56.43 109 LEU A C 1
ATOM 827 O O . LEU A 1 109 ? 53.467 103.169 12.430 1.00 55.10 109 LEU A O 1
ATOM 832 N N . ALA A 1 110 ? 54.081 102.700 14.544 1.00 59.69 110 ALA A N 1
ATOM 833 C CA . ALA A 1 110 ? 53.172 101.564 14.692 1.00 61.36 110 ALA A CA 1
ATOM 834 C C . ALA A 1 110 ? 51.710 101.975 14.509 1.00 62.82 110 ALA A C 1
ATOM 835 O O . ALA A 1 110 ? 50.905 101.192 14.014 1.00 61.70 110 ALA A O 1
ATOM 837 N N . GLU A 1 111 ? 51.377 103.199 14.919 1.00 65.17 111 GLU A N 1
ATOM 838 C CA . GLU A 1 111 ? 50.020 103.714 14.786 1.00 67.42 111 GLU A CA 1
ATOM 839 C C . GLU A 1 111 ? 49.645 103.964 13.335 1.00 66.85 111 GLU A C 1
ATOM 840 O O . GLU A 1 111 ? 48.472 103.875 12.968 1.00 66.81 111 GLU A O 1
ATOM 846 N N . LYS A 1 112 ? 50.634 104.287 12.509 1.00 66.13 112 LYS A N 1
ATOM 847 C CA . LYS A 1 112 ? 50.367 104.523 11.099 1.00 65.82 112 LYS A CA 1
ATOM 848 C C . LYS A 1 112 ? 50.007 103.213 10.413 1.00 66.15 112 LYS A C 1
ATOM 849 O O . LYS A 1 112 ? 49.022 103.142 9.680 1.00 66.61 112 LYS A O 1
ATOM 855 N N . HIS A 1 113 ? 50.802 102.175 10.661 1.00 66.26 113 HIS A N 1
ATOM 856 C CA . HIS A 1 113 ? 50.567 100.872 10.045 1.00 65.92 113 HIS A CA 1
ATOM 857 C C . HIS A 1 113 ? 49.531 100.041 10.792 1.00 65.99 113 HIS A C 1
ATOM 858 O O . HIS A 1 113 ? 49.277 98.881 10.455 1.00 65.19 113 HIS A O 1
ATOM 865 N N . HIS A 1 114 ? 48.913 100.664 11.792 1.00 66.62 114 HIS A N 1
ATOM 866 C CA . HIS A 1 114 ? 47.884 100.018 12.597 1.00 67.16 114 HIS A CA 1
ATOM 867 C C . HIS A 1 114 ? 48.353 98.666 13.153 1.00 64.96 114 HIS A C 1
ATOM 868 O O . HIS A 1 114 ? 47.597 97.695 13.199 1.00 64.54 114 HIS A O 1
ATOM 875 N N . GLN A 1 115 ? 49.607 98.603 13.573 1.00 62.52 115 GLN A N 1
ATOM 876 C CA . GLN A 1 115 ? 50.119 97.371 14.133 1.00 60.30 115 GLN A CA 1
ATOM 877 C C . GLN A 1 115 ? 50.311 97.519 15.635 1.00 58.79 115 GLN A C 1
ATOM 878 O O . GLN A 1 115 ? 50.467 98.626 16.148 1.00 58.65 115 GLN A O 1
ATOM 884 N N . PRO A 1 116 ? 50.263 96.401 16.368 1.00 56.77 116 PRO A N 1
ATOM 885 C CA . PRO A 1 116 ? 50.438 96.435 17.815 1.00 54.50 116 PRO A CA 1
ATOM 886 C C . PRO A 1 116 ? 51.910 96.268 18.163 1.00 52.78 116 PRO A C 1
ATOM 887 O O . PRO A 1 116 ? 52.606 95.425 17.590 1.00 52.84 116 PRO A O 1
ATOM 891 N N . LEU A 1 117 ? 52.368 97.095 19.094 1.00 49.26 117 LEU A N 1
ATOM 892 C CA . LEU A 1 117 ? 53.737 97.074 19.575 1.00 46.30 117 LEU A CA 1
ATOM 893 C C . LEU A 1 117 ? 53.658 96.829 21.079 1.00 46.10 117 LEU A C 1
ATOM 894 O O . LEU A 1 117 ? 53.287 97.712 21.851 1.00 45.89 117 LEU A O 1
ATOM 899 N N . TYR A 1 118 ? 54.008 95.616 21.481 1.00 44.84 118 TYR A N 1
ATOM 900 C CA . TYR A 1 118 ? 53.962 95.209 22.878 1.00 43.50 118 TYR A CA 1
ATOM 901 C C . TYR A 1 118 ? 55.329 95.282 23.553 1.00 42.98 118 TYR A C 1
ATOM 902 O O . TYR A 1 118 ? 56.317 94.779 23.015 1.00 42.38 118 TYR A O 1
ATOM 911 N N . VAL A 1 119 ? 55.384 95.891 24.734 1.00 43.90 119 VAL A N 1
ATOM 912 C CA . VAL A 1 119 ? 56.638 95.992 25.479 1.00 43.74 119 VAL A CA 1
ATOM 913 C C . VAL A 1 119 ? 56.640 94.945 26.601 1.00 43.52 119 VAL A C 1
ATOM 914 O O . VAL A 1 119 ? 55.636 94.758 27.288 1.00 42.95 119 VAL A O 1
ATOM 918 N N . GLY A 1 120 ? 57.776 94.279 26.785 1.00 43.68 120 GLY A N 1
ATOM 919 C CA . GLY A 1 120 ? 57.881 93.245 27.797 1.00 43.25 120 GLY A CA 1
ATOM 920 C C . GLY A 1 120 ? 58.121 93.664 29.233 1.00 43.52 120 GLY A C 1
ATOM 921 O O . GLY A 1 120 ? 59.263 93.785 29.671 1.00 45.86 120 GLY A O 1
ATOM 922 N N . PHE A 1 121 ? 57.039 93.866 29.972 1.00 43.36 121 PHE A N 1
ATOM 923 C CA . PHE A 1 121 ? 57.116 94.253 31.374 1.00 42.43 121 PHE A CA 1
ATOM 924 C C . PHE A 1 121 ? 56.475 93.143 32.198 1.00 41.70 121 PHE A C 1
ATOM 925 O O . PHE A 1 121 ? 55.314 93.252 32.601 1.00 43.53 121 PHE A O 1
ATOM 933 N N . ASN A 1 122 ? 57.238 92.086 32.461 1.00 39.24 122 ASN A N 1
ATOM 934 C CA . ASN A 1 122 ? 56.721 90.948 33.206 1.00 36.62 122 ASN A CA 1
ATOM 935 C C . ASN A 1 122 ? 56.133 91.290 34.582 1.00 36.45 122 ASN A C 1
ATOM 936 O O . ASN A 1 122 ? 55.175 90.656 35.019 1.00 36.44 122 ASN A O 1
ATOM 941 N N . ARG A 1 123 ? 56.680 92.300 35.251 1.00 34.40 123 ARG A N 1
ATOM 942 C CA . ARG A 1 123 ? 56.183 92.683 36.562 1.00 32.50 123 ARG A CA 1
ATOM 943 C C . ARG A 1 123 ? 54.764 93.252 36.535 1.00 33.37 123 ARG A C 1
ATOM 944 O O . ARG A 1 123 ? 54.301 93.797 37.536 1.00 33.64 123 ARG A O 1
ATOM 952 N N . ARG A 1 124 ? 54.072 93.159 35.401 1.00 32.58 124 ARG A N 1
ATOM 953 C CA . ARG A 1 124 ? 52.685 93.642 35.335 1.00 32.45 124 ARG A CA 1
ATOM 954 C C . ARG A 1 124 ? 51.762 92.434 35.345 1.00 32.09 124 ARG A C 1
ATOM 955 O O . ARG A 1 124 ? 50.547 92.577 35.445 1.00 31.53 124 ARG A O 1
ATOM 963 N N . HIS A 1 125 ? 52.361 91.250 35.227 1.00 31.37 125 HIS A N 1
ATOM 964 C CA . HIS A 1 125 ? 51.634 89.986 35.181 1.00 30.04 125 HIS A CA 1
ATOM 965 C C . HIS A 1 125 ? 52.034 89.016 36.281 1.00 30.93 125 HIS A C 1
ATOM 966 O O . HIS A 1 125 ? 51.969 87.798 36.096 1.00 32.35 125 HIS A O 1
ATOM 973 N N . ILE A 1 126 ? 52.470 89.534 37.419 1.00 28.60 126 ILE A N 1
ATOM 974 C CA . ILE A 1 126 ? 52.859 88.649 38.502 1.00 27.82 126 ILE A CA 1
ATOM 975 C C . ILE A 1 126 ? 51.600 87.988 39.046 1.00 28.66 126 ILE A C 1
ATOM 976 O O . ILE A 1 126 ? 50.775 88.641 39.702 1.00 30.36 126 ILE A O 1
ATOM 981 N N . PRO A 1 127 ? 51.437 86.678 38.781 1.00 28.97 127 PRO A N 1
ATOM 982 C CA . PRO A 1 127 ? 50.248 85.957 39.257 1.00 28.55 127 PRO A CA 1
ATOM 983 C C . PRO A 1 127 ? 49.886 86.154 40.726 1.00 29.12 127 PRO A C 1
ATOM 984 O O . PRO A 1 127 ? 48.732 86.423 41.039 1.00 30.91 127 PRO A O 1
ATOM 988 N N . LEU A 1 128 ? 50.850 86.043 41.630 1.00 27.81 128 LEU A N 1
ATOM 989 C CA . LEU A 1 128 ? 50.509 86.222 43.025 1.00 29.44 128 LEU A CA 1
ATOM 990 C C . LEU A 1 128 ? 50.109 87.658 43.350 1.00 30.49 128 LEU A C 1
ATOM 991 O O . LEU A 1 128 ? 49.265 87.893 44.217 1.00 32.32 128 LEU A O 1
ATOM 996 N N . TYR A 1 129 ? 50.683 88.638 42.667 1.00 30.59 129 TYR A N 1
ATOM 997 C CA . TYR A 1 129 ? 50.315 90.012 42.993 1.00 30.47 129 TYR A CA 1
ATOM 998 C C . TYR A 1 129 ? 48.987 90.453 42.402 1.00 32.03 129 TYR A C 1
ATOM 999 O O . TYR A 1 129 ? 48.219 91.139 43.066 1.00 32.38 129 TYR A O 1
ATOM 1008 N N . ASN A 1 130 ? 48.723 90.069 41.156 1.00 33.42 130 ASN A N 1
ATOM 1009 C CA . ASN A 1 130 ? 47.479 90.454 40.501 1.00 33.90 130 ASN A CA 1
ATOM 1010 C C . ASN A 1 130 ? 46.282 89.704 41.070 1.00 35.26 130 ASN A C 1
ATOM 1011 O O . ASN A 1 130 ? 45.142 90.150 40.938 1.00 36.06 130 ASN A O 1
ATOM 1016 N N . GLN A 1 131 ? 46.542 88.563 41.701 1.00 36.92 131 GLN A N 1
ATOM 1017 C CA . GLN A 1 131 ? 45.477 87.763 42.287 1.00 38.01 131 GLN A CA 1
ATOM 1018 C C . GLN A 1 131 ? 44.896 88.446 43.506 1.00 37.66 131 GLN A C 1
ATOM 1019 O O . GLN A 1 131 ? 43.694 88.376 43.755 1.00 37.92 131 GLN A O 1
ATOM 1025 N N . HIS A 1 132 ? 45.761 89.107 44.262 1.00 36.51 132 HIS A N 1
ATOM 1026 C CA . HIS A 1 132 ? 45.345 89.795 45.471 1.00 35.84 132 HIS A CA 1
ATOM 1027 C C . HIS A 1 132 ? 45.073 91.284 45.255 1.00 36.99 132 HIS A C 1
ATOM 1028 O O . HIS A 1 132 ? 44.098 91.821 45.783 1.00 39.89 132 HIS A O 1
ATOM 1035 N N . LEU A 1 133 ? 45.922 91.948 44.475 1.00 37.22 133 LEU A N 1
ATOM 1036 C CA . LEU A 1 133 ? 45.763 93.379 44.203 1.00 37.11 133 LEU A CA 1
ATOM 1037 C C . LEU A 1 133 ? 45.220 93.617 42.790 1.00 37.58 133 LEU A C 1
ATOM 1038 O O . LEU A 1 133 ? 45.979 93.632 41.822 1.00 37.60 133 LEU A O 1
ATOM 1043 N N . SER A 1 134 ? 43.906 93.816 42.680 1.00 38.21 134 SER A N 1
ATOM 1044 C CA . SER A 1 134 ? 43.263 94.027 41.379 1.00 37.30 134 SER A CA 1
ATOM 1045 C C . SER A 1 134 ? 43.789 95.257 40.642 1.00 36.38 134 SER A C 1
ATOM 1046 O O . SER A 1 134 ? 43.855 95.275 39.412 1.00 35.80 134 SER A O 1
ATOM 1049 N N . GLU A 1 135 ? 44.155 96.281 41.405 1.00 35.95 135 GLU A N 1
ATOM 1050 C CA . GLU A 1 135 ? 44.697 97.492 40.832 1.00 35.20 135 GLU A CA 1
ATOM 1051 C C . GLU A 1 135 ? 45.895 97.155 39.930 1.00 34.99 135 GLU A C 1
ATOM 1052 O O . GLU A 1 135 ? 46.125 97.823 38.929 1.00 36.71 135 GLU A O 1
ATOM 1058 N N . LEU A 1 136 ? 46.669 96.132 40.264 1.00 33.17 136 LEU A N 1
ATOM 1059 C CA . LEU A 1 136 ? 47.786 95.813 39.400 1.00 33.64 136 LEU A CA 1
ATOM 1060 C C . LEU A 1 136 ? 47.307 95.093 38.163 1.00 34.88 136 LEU A C 1
ATOM 1061 O O . LEU A 1 136 ? 47.793 95.347 37.059 1.00 35.98 136 LEU A O 1
ATOM 1066 N N . ALA A 1 137 ? 46.347 94.195 38.334 1.00 36.45 137 ALA A N 1
ATOM 1067 C CA . ALA A 1 137 ? 45.822 93.445 37.193 1.00 38.77 137 ALA A CA 1
ATOM 1068 C C . ALA A 1 137 ? 45.192 94.389 36.179 1.00 41.32 137 ALA A C 1
ATOM 1069 O O . ALA A 1 137 ? 45.519 94.342 34.997 1.00 42.21 137 ALA A O 1
ATOM 1071 N N . GLN A 1 138 ? 44.300 95.249 36.660 1.00 43.63 138 GLN A N 1
ATOM 1072 C CA . GLN A 1 138 ? 43.612 96.198 35.807 1.00 45.59 138 GLN A CA 1
ATOM 1073 C C . GLN A 1 138 ? 44.454 97.406 35.421 1.00 44.95 138 GLN A C 1
ATOM 1074 O O . GLN A 1 138 ? 44.072 98.184 34.548 1.00 44.89 138 GLN A O 1
ATOM 1080 N N . GLN A 1 139 ? 45.596 97.560 36.078 1.00 44.30 139 GLN A N 1
ATOM 1081 C CA . GLN A 1 139 ? 46.512 98.662 35.799 1.00 43.66 139 GLN A CA 1
ATOM 1082 C C . GLN A 1 139 ? 45.920 100.032 36.136 1.00 43.71 139 GLN A C 1
ATOM 1083 O O . GLN A 1 139 ? 45.958 100.958 35.327 1.00 42.17 139 GLN A O 1
ATOM 1089 N N . GLU A 1 140 ? 45.377 100.147 37.345 1.00 45.82 140 GLU A N 1
ATOM 1090 C CA . GLU A 1 140 ? 44.795 101.395 37.830 1.00 48.07 140 GLU A CA 1
ATOM 1091 C C . GLU A 1 140 ? 45.306 101.638 39.252 1.00 47.32 140 GLU A C 1
ATOM 1092 O O . GLU A 1 140 ? 46.101 100.862 39.776 1.00 46.38 140 GLU A O 1
ATOM 1098 N N . CYS A 1 141 ? 44.831 102.713 39.872 1.00 46.91 141 CYS A N 1
ATOM 1099 C CA . CYS A 1 141 ? 45.199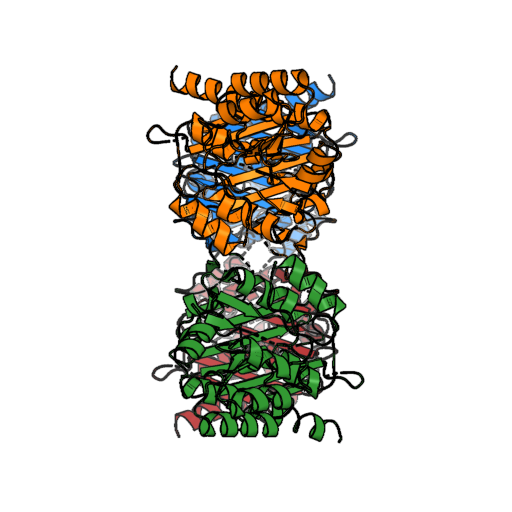 103.033 41.238 1.00 45.63 141 CYS A CA 1
ATOM 1100 C C . CYS A 1 141 ? 44.089 102.542 42.169 1.00 44.47 141 CYS A C 1
ATOM 1101 O O . CYS A 1 141 ? 44.351 102.175 43.311 1.00 46.60 141 CYS A O 1
ATOM 1104 N N . GLY A 1 142 ? 42.852 102.549 41.674 1.00 41.05 142 GLY A N 1
ATOM 1105 C CA . GLY A 1 142 ? 41.713 102.090 42.450 1.00 38.91 142 GLY A CA 1
ATOM 1106 C C . GLY A 1 142 ? 41.629 102.562 43.892 1.00 38.53 142 GLY A C 1
ATOM 1107 O O . GLY A 1 142 ? 41.584 103.759 44.182 1.00 37.57 142 GLY A O 1
ATOM 1108 N N . ALA A 1 143 ? 41.607 101.610 44.813 1.00 36.35 143 ALA A N 1
ATOM 1109 C CA . ALA A 1 143 ? 41.520 101.950 46.221 1.00 35.53 143 ALA A CA 1
ATOM 1110 C C . ALA A 1 143 ? 42.896 102.060 46.870 1.00 34.99 143 ALA A C 1
ATOM 1111 O O . ALA A 1 143 ? 43.005 102.368 48.057 1.00 34.34 143 ALA A O 1
ATOM 1113 N N . LEU A 1 144 ? 43.945 101.809 46.094 1.00 34.14 144 LEU A N 1
ATOM 1114 C CA . LEU A 1 144 ? 45.311 101.870 46.613 1.00 34.53 144 LEU A CA 1
ATOM 1115 C C . LEU A 1 144 ? 45.657 103.200 47.269 1.00 35.12 144 LEU A C 1
ATOM 1116 O O . LEU A 1 144 ? 45.624 104.241 46.620 1.00 35.87 144 LEU A O 1
ATOM 1121 N N . ARG A 1 145 ? 45.987 103.166 48.555 1.00 35.53 145 ARG A N 1
ATOM 1122 C CA . ARG A 1 145 ? 46.364 104.388 49.251 1.00 37.08 145 ARG A CA 1
ATOM 1123 C C . ARG A 1 145 ? 47.869 104.579 49.128 1.00 35.06 145 ARG A C 1
ATOM 1124 O O . ARG A 1 145 ? 48.392 105.661 49.381 1.00 35.99 145 ARG A O 1
ATOM 1132 N N . SER A 1 146 ? 48.558 103.516 48.733 1.00 34.73 146 SER A N 1
ATOM 1133 C CA . SER A 1 146 ? 50.002 103.561 48.547 1.00 35.27 146 SER A CA 1
ATOM 1134 C C . SER A 1 146 ? 50.496 102.237 47.957 1.00 33.61 146 SER A C 1
ATOM 1135 O O . SER A 1 146 ? 49.873 101.188 48.134 1.00 33.22 146 SER A O 1
ATOM 1138 N N . LEU A 1 147 ? 51.603 102.305 47.232 1.00 31.36 147 LEU A N 1
ATOM 1139 C CA . LEU A 1 147 ? 52.206 101.134 46.618 1.00 31.20 147 LEU A CA 1
ATOM 1140 C C . LEU A 1 147 ? 53.704 101.410 46.497 1.00 33.43 147 LEU A C 1
ATOM 1141 O O . LEU A 1 147 ? 54.111 102.369 45.841 1.00 34.52 147 LEU A O 1
ATOM 1146 N N . ARG A 1 148 ? 54.518 100.579 47.140 1.00 34.82 148 ARG A N 1
ATOM 1147 C CA . ARG A 1 148 ? 55.963 100.748 47.116 1.00 34.96 148 ARG A CA 1
ATOM 1148 C C . ARG A 1 148 ? 56.639 99.530 46.525 1.00 36.45 148 ARG A C 1
ATOM 1149 O O . ARG A 1 148 ? 56.485 98.409 47.015 1.00 38.67 148 ARG A O 1
ATOM 1157 N N . TRP A 1 149 ? 57.406 99.751 45.470 1.00 37.14 149 TRP A N 1
ATOM 1158 C CA . TRP A 1 149 ? 58.107 98.660 44.829 1.00 35.68 149 TRP A CA 1
ATOM 1159 C C . TRP A 1 149 ? 59.612 98.839 45.073 1.00 36.06 149 TRP A C 1
ATOM 1160 O O . TRP A 1 149 ? 60.203 99.807 44.614 1.00 35.84 149 TRP A O 1
ATOM 1171 N N . GLU A 1 150 ? 60.214 97.922 45.822 1.00 37.84 150 GLU A N 1
ATOM 1172 C CA . GLU A 1 150 ? 61.643 97.963 46.110 1.00 38.76 150 GLU A CA 1
ATOM 1173 C C . GLU A 1 150 ? 62.342 96.828 45.353 1.00 38.22 150 GLU A C 1
ATOM 1174 O O . GLU A 1 150 ? 61.879 95.685 45.356 1.00 38.14 150 GLU A O 1
ATOM 1180 N N . LYS A 1 151 ? 63.449 97.147 44.699 1.00 37.05 151 LYS A N 1
ATOM 1181 C CA . LYS A 1 151 ? 64.213 96.142 43.979 1.00 37.89 151 LYS A CA 1
ATOM 1182 C C . LYS A 1 151 ? 65.658 96.519 44.204 1.00 37.74 151 LYS A C 1
ATOM 1183 O O . LYS A 1 151 ? 66.161 97.459 43.588 1.00 38.21 151 LYS A O 1
ATOM 1189 N N . HIS A 1 152 ? 66.324 95.788 45.090 1.00 37.77 152 HIS A N 1
ATOM 1190 C CA . HIS A 1 152 ? 67.705 96.095 45.422 1.00 37.47 152 HIS A CA 1
ATOM 1191 C C . HIS A 1 152 ? 68.683 95.025 44.952 1.00 37.90 152 HIS A C 1
ATOM 1192 O O . HIS A 1 152 ? 68.300 93.881 44.714 1.00 38.54 152 HIS A O 1
ATOM 1199 N N . ARG A 1 153 ? 69.944 95.424 44.802 1.00 38.29 153 ARG A N 1
ATOM 1200 C CA . ARG A 1 153 ? 71.035 94.538 44.387 1.00 38.35 153 ARG A CA 1
ATOM 1201 C C . ARG A 1 153 ? 72.181 94.745 45.367 1.00 38.69 153 ARG A C 1
ATOM 1202 O O . ARG A 1 153 ? 72.298 95.799 45.996 1.00 37.14 153 ARG A O 1
ATOM 1210 N N . HIS A 1 154 ? 73.029 93.734 45.486 1.00 40.35 154 HIS A N 1
ATOM 1211 C CA . HIS A 1 154 ? 74.187 93.812 46.360 1.00 40.41 154 HIS A CA 1
ATOM 1212 C C . HIS A 1 154 ? 75.422 94.172 45.538 1.00 40.60 154 HIS A C 1
ATOM 1213 O O . HIS A 1 154 ? 75.739 93.499 44.557 1.00 39.47 154 HIS A O 1
ATOM 1220 N N . ALA A 1 155 ? 76.105 95.236 45.946 1.00 40.92 155 ALA A N 1
ATOM 1221 C CA . ALA A 1 155 ? 77.321 95.694 45.284 1.00 41.59 155 ALA A CA 1
ATOM 1222 C C . ALA A 1 155 ? 77.269 95.647 43.752 1.00 42.18 155 ALA A C 1
ATOM 1223 O O . ALA A 1 155 ? 78.006 94.887 43.123 1.00 43.61 155 ALA A O 1
ATOM 1225 N N . LEU A 1 156 ? 76.412 96.465 43.150 1.00 41.29 156 LEU A N 1
ATOM 1226 C CA . LEU A 1 156 ? 76.303 96.485 41.702 1.00 41.50 156 LEU A CA 1
ATOM 1227 C C . LEU A 1 156 ? 75.893 97.853 41.176 1.00 42.45 156 LEU A C 1
ATOM 1228 O O . LEU A 1 156 ? 74.858 98.001 40.521 1.00 42.59 156 LEU A O 1
ATOM 1233 N N . PRO A 1 157 ? 76.700 98.879 41.466 1.00 43.12 157 PRO A N 1
ATOM 1234 C CA . PRO A 1 157 ? 76.392 100.230 40.999 1.00 43.67 157 PRO A CA 1
ATOM 1235 C C . PRO A 1 157 ? 76.639 100.285 39.500 1.00 45.47 157 PRO A C 1
ATOM 1236 O O . PRO A 1 157 ? 77.190 99.339 38.939 1.00 45.82 157 PRO A O 1
ATOM 1240 N N . GLY A 1 158 ? 76.237 101.379 38.857 1.00 47.07 158 GLY A N 1
ATOM 1241 C CA . GLY A 1 158 ? 76.425 101.502 37.420 1.00 48.63 158 GLY A CA 1
ATOM 1242 C C . GLY A 1 158 ? 76.134 102.902 36.917 1.00 50.97 158 GLY A C 1
ATOM 1243 O O . GLY A 1 158 ? 75.808 103.788 37.701 1.00 51.36 158 GLY A O 1
ATOM 1244 N N . ASP A 1 159 ? 76.240 103.103 35.608 1.00 53.55 159 ASP A N 1
ATOM 1245 C CA . ASP A 1 159 ? 75.994 104.414 35.022 1.00 56.18 159 ASP A CA 1
ATOM 1246 C C . ASP A 1 159 ? 74.507 104.726 34.951 1.00 55.04 159 ASP A C 1
ATOM 1247 O O . ASP A 1 159 ? 73.685 103.859 34.660 1.00 55.05 159 ASP A O 1
ATOM 1252 N N . ILE A 1 160 ? 74.181 105.990 35.182 1.00 54.31 160 ILE A N 1
ATOM 1253 C CA . ILE A 1 160 ? 72.810 106.462 35.152 1.00 52.42 160 ILE A CA 1
ATOM 1254 C C . ILE A 1 160 ? 71.953 105.795 34.095 1.00 51.73 160 ILE A C 1
ATOM 1255 O O . ILE A 1 160 ? 70.944 105.177 34.417 1.00 51.88 160 ILE A O 1
ATOM 1260 N N . ARG A 1 161 ? 72.354 105.915 32.838 1.00 52.59 161 ARG A N 1
ATOM 1261 C CA . ARG A 1 161 ? 71.595 105.329 31.744 1.00 53.70 161 ARG A CA 1
ATOM 1262 C C . ARG A 1 161 ? 71.212 103.879 31.966 1.00 52.52 161 ARG A C 1
ATOM 1263 O O . ARG A 1 161 ? 70.039 103.570 32.143 1.00 54.47 161 ARG A O 1
ATOM 1271 N N . THR A 1 162 ? 72.195 102.989 31.939 1.00 50.48 162 THR A N 1
ATOM 1272 C CA . THR A 1 162 ? 71.924 101.573 32.117 1.00 49.33 162 THR A CA 1
ATOM 1273 C C . THR A 1 162 ? 71.062 101.309 33.337 1.00 48.68 162 THR A C 1
ATOM 1274 O O . THR A 1 162 ? 70.046 100.621 33.261 1.00 48.68 162 THR A O 1
ATOM 1278 N N . PHE A 1 163 ? 71.492 101.852 34.467 1.00 48.11 163 PHE A N 1
ATOM 1279 C CA . PHE A 1 163 ? 70.785 101.695 35.729 1.00 47.68 163 PHE A CA 1
ATOM 1280 C C . PHE A 1 163 ? 69.298 101.998 35.569 1.00 47.60 163 PHE A C 1
ATOM 1281 O O . PHE A 1 163 ? 68.459 101.233 36.026 1.00 48.84 163 PHE A O 1
ATOM 1289 N N . VAL A 1 164 ? 68.972 103.103 34.911 1.00 46.46 164 VAL A N 1
ATOM 1290 C CA . VAL A 1 164 ? 67.579 103.467 34.747 1.00 46.38 164 VAL A CA 1
ATOM 1291 C C . VAL A 1 164 ? 66.843 102.718 33.654 1.00 46.92 164 VAL A C 1
ATOM 1292 O O . VAL A 1 164 ? 65.828 102.079 33.915 1.00 49.37 164 VAL A O 1
ATOM 1296 N N . PHE A 1 165 ? 67.332 102.783 32.427 1.00 46.50 165 PHE A N 1
ATOM 1297 C CA . PHE A 1 165 ? 66.629 102.105 31.352 1.00 46.11 165 PHE A CA 1
ATOM 1298 C C . PHE A 1 165 ? 66.647 100.585 31.392 1.00 46.91 165 PHE A C 1
ATOM 1299 O O . PHE A 1 165 ? 65.687 99.946 30.966 1.00 46.25 165 PHE A O 1
ATOM 1307 N N . ASP A 1 166 ? 67.710 99.991 31.913 1.00 48.34 166 ASP A N 1
ATOM 1308 C CA . ASP A 1 166 ? 67.766 98.536 31.942 1.00 50.60 166 ASP A CA 1
ATOM 1309 C C . ASP A 1 166 ? 67.426 97.887 33.281 1.00 49.92 166 ASP A C 1
ATOM 1310 O O . ASP A 1 166 ? 67.422 96.660 33.396 1.00 51.10 166 ASP A O 1
ATOM 1315 N N . ASP A 1 167 ? 67.113 98.695 34.288 1.00 47.67 167 ASP A N 1
ATOM 1316 C CA . ASP A 1 167 ? 66.815 98.138 35.598 1.00 43.26 167 ASP A CA 1
ATOM 1317 C C . ASP A 1 167 ? 65.680 98.845 36.322 1.00 42.39 167 ASP A C 1
ATOM 1318 O O . ASP A 1 167 ? 64.577 98.306 36.433 1.00 42.65 167 ASP A O 1
ATOM 1323 N N . PHE A 1 168 ? 65.964 100.052 36.807 1.00 40.48 168 PHE A N 1
ATOM 1324 C CA . PHE A 1 168 ? 65.001 100.862 37.548 1.00 38.50 168 PHE A CA 1
ATOM 1325 C C . PHE A 1 168 ? 63.649 100.934 36.859 1.00 38.20 168 PHE A C 1
ATOM 1326 O O . PHE A 1 168 ? 62.612 101.108 37.500 1.00 37.53 168 PHE A O 1
ATOM 1334 N N . ILE A 1 169 ? 63.662 100.796 35.541 1.00 38.78 169 ILE A N 1
ATOM 1335 C CA . ILE A 1 169 ? 62.427 100.853 34.779 1.00 38.22 169 ILE A CA 1
ATOM 1336 C C . ILE A 1 169 ? 61.470 99.763 35.240 1.00 37.63 169 ILE A C 1
ATOM 1337 O O . ILE A 1 169 ? 60.267 99.893 35.085 1.00 38.50 169 ILE A O 1
ATOM 1342 N N . HIS A 1 170 ? 62.009 98.690 35.806 1.00 36.91 170 HIS A N 1
ATOM 1343 C CA . HIS A 1 170 ? 61.163 97.619 36.282 1.00 35.43 170 HIS A CA 1
ATOM 1344 C C . HIS A 1 170 ? 60.280 98.138 37.407 1.00 36.54 170 HIS A C 1
ATOM 1345 O O . HIS A 1 170 ? 59.064 98.216 37.263 1.00 37.01 170 HIS A O 1
ATOM 1352 N N . PRO A 1 171 ? 60.878 98.519 38.548 1.00 37.37 171 PRO A N 1
ATOM 1353 C CA . PRO A 1 171 ? 60.039 99.020 39.644 1.00 37.09 171 PRO A CA 1
ATOM 1354 C C . PRO A 1 171 ? 59.271 100.292 39.302 1.00 36.62 171 PRO A C 1
ATOM 1355 O O . PRO A 1 171 ? 58.122 100.463 39.710 1.00 36.29 171 PRO A O 1
ATOM 1359 N N . LEU A 1 172 ? 59.911 101.171 38.538 1.00 36.42 172 LEU A N 1
ATOM 1360 C CA . LEU A 1 172 ? 59.290 102.424 38.152 1.00 36.66 172 LEU A CA 1
ATOM 1361 C C . LEU A 1 172 ? 57.974 102.190 37.405 1.00 37.53 172 LEU A C 1
ATOM 1362 O O . LEU A 1 172 ? 56.927 102.721 37.789 1.00 38.36 172 LEU A O 1
ATOM 1367 N N . ASP A 1 173 ? 58.031 101.397 36.339 1.00 36.46 173 ASP A N 1
ATOM 1368 C CA . ASP A 1 173 ? 56.843 101.094 35.554 1.00 36.22 173 ASP A CA 1
ATOM 1369 C C . ASP A 1 173 ? 55.794 100.353 36.373 1.00 37.24 173 ASP A C 1
ATOM 1370 O O . ASP A 1 173 ? 54.607 100.686 36.331 1.00 39.16 173 ASP A O 1
ATOM 1375 N N . SER A 1 174 ? 56.234 99.334 37.103 1.00 35.96 174 SER A N 1
ATOM 1376 C CA . SER A 1 174 ? 55.332 98.527 37.916 1.00 35.57 174 SER A CA 1
ATOM 1377 C C . SER A 1 174 ? 54.480 99.352 38.862 1.00 34.77 174 SER A C 1
ATOM 1378 O O . SER A 1 174 ? 53.399 98.934 39.264 1.00 33.63 174 SER A O 1
ATOM 1381 N N . VAL A 1 175 ? 54.971 100.531 39.201 1.00 34.54 175 VAL A N 1
ATOM 1382 C CA . VAL A 1 175 ? 54.277 101.405 40.116 1.00 35.76 175 VAL A CA 1
ATOM 1383 C C . VAL A 1 175 ? 53.549 102.522 39.394 1.00 36.79 175 VAL A C 1
ATOM 1384 O O . VAL A 1 175 ? 52.638 103.129 39.946 1.00 35.99 175 VAL A O 1
ATOM 1388 N N . ASN A 1 176 ? 53.956 102.774 38.150 1.00 39.96 176 ASN A N 1
ATOM 1389 C CA . ASN A 1 176 ? 53.396 103.840 37.315 1.00 41.17 176 ASN A CA 1
ATOM 1390 C C . ASN A 1 176 ? 51.949 103.587 36.872 1.00 42.25 176 ASN A C 1
ATOM 1391 O O . ASN A 1 176 ? 51.654 103.461 35.687 1.00 40.14 176 ASN A O 1
ATOM 1396 N N . LEU A 1 177 ? 51.050 103.544 37.847 1.00 45.72 177 LEU A N 1
ATOM 1397 C CA . LEU A 1 177 ? 49.644 103.281 37.602 1.00 48.52 177 LEU A CA 1
ATOM 1398 C C . LEU A 1 177 ? 48.846 104.540 37.275 1.00 51.85 177 LEU A C 1
ATOM 1399 O O . LEU A 1 177 ? 47.637 104.476 37.061 1.00 51.96 177 LEU A O 1
ATOM 1404 N N . SER A 1 178 ? 49.517 105.686 37.251 1.00 55.57 178 SER A N 1
ATOM 1405 C CA . SER A 1 178 ? 48.851 106.955 36.966 1.00 58.13 178 SER A CA 1
ATOM 1406 C C . SER A 1 178 ? 49.360 107.582 35.669 1.00 59.62 178 SER A C 1
ATOM 1407 O O . SER A 1 178 ? 49.024 108.723 35.341 1.00 60.04 178 SER A O 1
ATOM 1410 N N . ARG A 1 179 ? 50.180 106.831 34.943 1.00 61.48 179 ARG A N 1
ATOM 1411 C CA . ARG A 1 179 ? 50.764 107.304 33.695 1.00 62.69 179 ARG A CA 1
ATOM 1412 C C . ARG A 1 179 ? 51.498 108.609 33.948 1.00 62.01 179 ARG A C 1
ATOM 1413 O O . ARG A 1 179 ? 51.099 109.664 33.457 1.00 61.65 179 ARG A O 1
ATOM 1421 N N . GLN A 1 180 ? 52.565 108.526 34.736 1.00 61.93 180 GLN A N 1
ATOM 1422 C CA . GLN A 1 180 ? 53.393 109.679 35.072 1.00 62.10 180 GLN A CA 1
ATOM 1423 C C . GLN A 1 180 ? 54.432 109.773 33.954 1.00 61.93 180 GLN A C 1
ATOM 1424 O O . GLN A 1 180 ? 55.176 108.826 33.713 1.00 60.89 180 GLN A O 1
ATOM 1430 N N . CYS A 1 181 ? 54.493 110.914 33.279 1.00 62.18 181 CYS A N 1
ATOM 1431 C CA . CYS A 1 181 ? 55.420 111.069 32.170 1.00 63.02 181 CYS A CA 1
ATOM 1432 C C . CYS A 1 181 ? 56.408 112.204 32.345 1.00 63.62 181 CYS A C 1
ATOM 1433 O O . CYS A 1 181 ? 56.981 112.676 31.368 1.00 64.49 181 CYS A O 1
ATOM 1436 N N . ASN A 1 182 ? 56.605 112.638 33.585 1.00 64.72 182 ASN A N 1
ATOM 1437 C CA . ASN A 1 182 ? 57.534 113.722 33.886 1.00 65.83 182 ASN A CA 1
ATOM 1438 C C . ASN A 1 182 ? 57.924 113.736 35.364 1.00 66.37 182 ASN A C 1
ATOM 1439 O O . ASN A 1 182 ? 57.815 112.725 36.065 1.00 67.24 182 ASN A O 1
ATOM 1444 N N . LEU A 1 183 ? 58.371 114.895 35.832 1.00 65.60 183 LEU A N 1
ATOM 1445 C CA . LEU A 1 183 ? 58.778 115.050 37.219 1.00 65.52 183 LEU A CA 1
ATOM 1446 C C . LEU A 1 183 ? 57.811 115.927 37.998 1.00 66.67 183 LEU A C 1
ATOM 1447 O O . LEU A 1 183 ? 58.121 116.390 39.096 1.00 66.64 183 LEU A O 1
ATOM 1452 N N . ASP A 1 184 ? 56.634 116.152 37.426 1.00 67.87 184 ASP A N 1
ATOM 1453 C CA . ASP A 1 184 ? 55.625 116.971 38.078 1.00 69.43 184 ASP A CA 1
ATOM 1454 C C . ASP A 1 184 ? 55.225 116.414 39.430 1.00 69.70 184 ASP A C 1
ATOM 1455 O O . ASP A 1 184 ? 54.869 115.243 39.551 1.00 69.95 184 ASP A O 1
ATOM 1460 N N . ASP A 1 185 ? 55.277 117.270 40.443 1.00 69.58 185 ASP A N 1
ATOM 1461 C CA . ASP A 1 185 ? 54.903 116.888 41.800 1.00 69.17 185 ASP A CA 1
ATOM 1462 C C . ASP A 1 185 ? 55.535 115.560 42.177 1.00 66.84 185 ASP A C 1
ATOM 1463 O O . ASP A 1 185 ? 54.941 114.759 42.903 1.00 66.73 185 ASP A O 1
ATOM 1468 N N . LEU A 1 186 ? 56.747 115.335 41.682 1.00 63.47 186 LEU A N 1
ATOM 1469 C CA . LEU A 1 186 ? 57.459 114.097 41.950 1.00 59.71 186 LEU A CA 1
ATOM 1470 C C . LEU A 1 186 ? 58.725 114.384 42.727 1.00 56.35 186 LEU A C 1
ATOM 1471 O O . LEU A 1 186 ? 59.395 115.380 42.477 1.00 57.10 186 LEU A O 1
ATOM 1476 N N . HIS A 1 187 ? 59.041 113.512 43.676 1.00 53.31 187 HIS A N 1
ATOM 1477 C CA . HIS A 1 187 ? 60.231 113.673 44.500 1.00 50.60 187 HIS A CA 1
ATOM 1478 C C . HIS A 1 187 ? 61.294 112.653 44.122 1.00 48.53 187 HIS A C 1
ATOM 1479 O O . HIS A 1 187 ? 61.163 111.462 44.395 1.00 46.90 187 HIS A O 1
ATOM 1486 N N . LEU A 1 188 ? 62.355 113.140 43.498 1.00 46.99 188 LEU A N 1
ATOM 1487 C CA . LEU A 1 188 ? 63.441 112.291 43.052 1.00 44.82 188 LEU A CA 1
ATOM 1488 C C . LEU A 1 188 ? 64.598 112.372 44.042 1.00 44.97 188 LEU A C 1
ATOM 1489 O O . LEU A 1 188 ? 64.974 113.457 44.483 1.00 46.26 188 LEU A O 1
ATOM 1494 N N . THR A 1 189 ? 65.158 111.223 44.394 1.00 44.33 189 THR A N 1
ATOM 1495 C CA . THR A 1 189 ? 66.271 111.175 45.334 1.00 43.29 189 THR A CA 1
ATOM 1496 C C . THR A 1 189 ? 67.254 110.131 44.846 1.00 42.56 189 THR A C 1
ATOM 1497 O O . THR A 1 189 ? 66.847 109.117 44.293 1.00 43.49 189 THR A O 1
ATOM 1501 N N . TYR A 1 190 ? 68.543 110.359 45.045 1.00 42.23 190 TYR A N 1
ATOM 1502 C CA . TYR A 1 190 ? 69.513 109.368 44.609 1.00 42.31 190 TYR A CA 1
ATOM 1503 C C . TYR A 1 190 ? 70.842 109.561 45.307 1.00 41.86 190 TYR A C 1
ATOM 1504 O O . TYR A 1 190 ? 71.010 110.493 46.092 1.00 40.35 190 TYR A O 1
ATOM 1513 N N . HIS A 1 191 ? 71.770 108.651 45.037 1.00 42.51 191 HIS A N 1
ATOM 1514 C CA . HIS A 1 191 ? 73.100 108.702 45.619 1.00 43.90 191 HIS A CA 1
ATOM 1515 C C . HIS A 1 191 ? 74.086 108.161 44.608 1.00 45.82 191 HIS A C 1
ATOM 1516 O O . HIS A 1 191 ? 73.808 107.187 43.916 1.00 45.42 191 HIS A O 1
ATOM 1531 N N . SER A 1 193 ? 77.814 106.587 44.181 1.00 55.41 193 SER A N 1
ATOM 1532 C CA . SER A 1 193 ? 78.959 106.010 44.871 1.00 57.35 193 SER A CA 1
ATOM 1533 C C . SER A 1 193 ? 80.097 106.043 43.864 1.00 58.63 193 SER A C 1
ATOM 1534 O O . SER A 1 193 ? 79.944 105.583 42.731 1.00 59.00 193 SER A O 1
ATOM 1537 N N . GLU A 1 194 ? 81.241 106.569 44.294 1.00 59.26 194 GLU A N 1
ATOM 1538 C CA . GLU A 1 194 ? 82.392 106.722 43.418 1.00 58.48 194 GLU A CA 1
ATOM 1539 C C . GLU A 1 194 ? 81.859 107.518 42.235 1.00 57.45 194 GLU A C 1
ATOM 1540 O O . GLU A 1 194 ? 81.400 108.646 42.397 1.00 57.99 194 GLU A O 1
ATOM 1546 N N . GLY A 1 195 ? 81.877 106.918 41.051 1.00 55.35 195 GLY A N 1
ATOM 1547 C CA . GLY A 1 195 ? 81.384 107.621 39.882 1.00 53.93 195 GLY A CA 1
ATOM 1548 C C . GLY A 1 195 ? 80.132 107.024 39.274 1.00 53.01 195 GLY A C 1
ATOM 1549 O O . GLY A 1 195 ? 79.753 107.372 38.155 1.00 53.33 195 GLY A O 1
ATOM 1550 N N . LEU A 1 196 ? 79.470 106.140 40.014 1.00 52.37 196 LEU A N 1
ATOM 1551 C CA . LEU A 1 196 ? 78.256 105.498 39.514 1.00 49.86 196 LEU A CA 1
ATOM 1552 C C . LEU A 1 196 ? 77.002 105.777 40.352 1.00 48.21 196 LEU A C 1
ATOM 1553 O O . LEU A 1 196 ? 77.063 106.405 41.408 1.00 47.63 196 LEU A O 1
ATOM 1558 N N . LEU A 1 197 ? 75.863 105.307 39.858 1.00 47.24 197 LEU A N 1
ATOM 1559 C CA . LEU A 1 197 ? 74.610 105.485 40.562 1.00 46.02 197 LEU A CA 1
ATOM 1560 C C . LEU A 1 197 ? 74.469 104.275 41.474 1.00 45.48 197 LEU A C 1
ATOM 1561 O O . LEU A 1 197 ? 74.511 103.134 41.005 1.00 44.06 197 LEU A O 1
ATOM 1566 N N . ALA A 1 198 ? 74.323 104.532 42.774 1.00 44.42 198 ALA A N 1
ATOM 1567 C CA . ALA A 1 198 ? 74.185 103.474 43.769 1.00 44.89 198 ALA A CA 1
ATOM 1568 C C . ALA A 1 198 ? 72.707 103.196 44.046 1.00 45.62 198 ALA A C 1
ATOM 1569 O O . ALA A 1 198 ? 72.257 102.062 43.891 1.00 46.49 198 ALA A O 1
ATOM 1571 N N . ARG A 1 199 ? 71.955 104.221 44.448 1.00 45.22 199 ARG A N 1
ATOM 1572 C CA . ARG A 1 199 ? 70.529 104.043 44.709 1.00 46.45 199 ARG A CA 1
ATOM 1573 C C . ARG A 1 199 ? 69.701 105.197 44.154 1.00 46.14 199 ARG A C 1
ATOM 1574 O O . ARG A 1 199 ? 70.139 106.347 44.163 1.00 46.49 199 ARG A O 1
ATOM 1582 N N . LEU A 1 200 ? 68.496 104.873 43.689 1.00 45.78 200 LEU A N 1
ATOM 1583 C CA . LEU A 1 200 ? 67.569 105.844 43.101 1.00 44.35 200 LEU A CA 1
ATOM 1584 C C . LEU A 1 200 ? 66.195 105.669 43.741 1.00 44.25 200 LEU A C 1
ATOM 1585 O O . LEU A 1 200 ? 65.721 104.545 43.900 1.00 45.76 200 LEU A O 1
ATOM 1590 N N . ASP A 1 201 ? 65.559 106.774 44.108 1.00 43.83 201 ASP A N 1
ATOM 1591 C CA . ASP A 1 201 ? 64.244 106.714 44.735 1.00 44.39 201 ASP A CA 1
ATOM 1592 C C . ASP A 1 201 ? 63.280 107.740 44.172 1.00 44.48 201 ASP A C 1
ATOM 1593 O O . ASP A 1 201 ? 63.397 108.936 44.448 1.00 44.56 201 ASP A O 1
ATOM 1598 N N . VAL A 1 202 ? 62.321 107.262 43.388 1.00 44.74 202 VAL A N 1
ATOM 1599 C CA . VAL A 1 202 ? 61.325 108.129 42.782 1.00 45.44 202 VAL A CA 1
ATOM 1600 C C . VAL A 1 202 ? 59.977 107.890 43.431 1.00 47.14 202 VAL A C 1
ATOM 1601 O O . VAL A 1 202 ? 59.479 106.767 43.473 1.00 46.95 202 VAL A O 1
ATOM 1605 N N . GLN A 1 203 ? 59.383 108.969 43.919 1.00 50.23 203 GLN A N 1
ATOM 1606 C CA . GLN A 1 203 ? 58.103 108.897 44.598 1.00 52.49 203 GLN A CA 1
ATOM 1607 C C . GLN A 1 203 ? 57.228 110.116 44.290 1.00 52.75 203 GLN A C 1
ATOM 1608 O O . GLN A 1 203 ? 57.704 111.250 44.303 1.00 53.35 203 GLN A O 1
ATOM 1614 N N . TRP A 1 204 ? 55.951 109.877 44.007 1.00 53.02 204 TRP A N 1
ATOM 1615 C CA . TRP A 1 204 ? 55.016 110.962 43.726 1.00 53.11 204 TRP A CA 1
ATOM 1616 C C . TRP A 1 204 ? 53.609 110.556 44.151 1.00 55.40 204 TRP A C 1
ATOM 1617 O O . TRP A 1 204 ? 53.337 109.379 44.401 1.00 55.16 204 TRP A O 1
ATOM 1628 N N . GLN A 1 205 ? 52.708 111.528 44.221 1.00 57.62 205 GLN A N 1
ATOM 1629 C CA . GLN A 1 205 ? 51.343 111.239 44.626 1.00 59.17 205 GLN A CA 1
ATOM 1630 C C . GLN A 1 205 ? 50.301 111.624 43.567 1.00 59.15 205 GLN A C 1
ATOM 1631 O O . GLN A 1 205 ? 50.287 112.752 43.084 1.00 60.34 205 GLN A O 1
ATOM 1637 N N . THR A 1 206 ? 49.451 110.666 43.199 1.00 59.46 206 THR A N 1
ATOM 1638 C CA . THR A 1 206 ? 48.388 110.877 42.213 1.00 59.54 206 THR A CA 1
ATOM 1639 C C . THR A 1 206 ? 47.045 110.685 42.888 1.00 58.61 206 THR A C 1
ATOM 1640 O O . THR A 1 206 ? 46.601 109.552 43.093 1.00 60.11 206 THR A O 1
ATOM 1644 N N . GLY A 1 207 ? 46.391 111.788 43.222 1.00 57.47 207 GLY A N 1
ATOM 1645 C CA . GLY A 1 207 ? 45.099 111.689 43.871 1.00 54.89 207 GLY A CA 1
ATOM 1646 C C . GLY A 1 207 ? 45.289 111.211 45.292 1.00 53.78 207 GLY A C 1
ATOM 1647 O O . GLY A 1 207 ? 45.999 111.842 46.070 1.00 53.82 207 GLY A O 1
ATOM 1648 N N . ASP A 1 208 ? 44.666 110.092 45.633 1.00 52.59 208 ASP A N 1
ATOM 1649 C CA . ASP A 1 208 ? 44.781 109.559 46.977 1.00 51.35 208 ASP A CA 1
ATOM 1650 C C . ASP A 1 208 ? 45.733 108.382 47.009 1.00 48.91 208 ASP A C 1
ATOM 1651 O O . ASP A 1 208 ? 45.700 107.569 47.931 1.00 49.75 208 ASP A O 1
ATOM 1656 N N . THR A 1 209 ? 46.592 108.293 46.009 1.00 46.02 209 THR A N 1
ATOM 1657 C CA . THR A 1 209 ? 47.524 107.183 45.946 1.00 44.65 209 THR A CA 1
ATOM 1658 C C . THR A 1 209 ? 48.970 107.638 45.912 1.00 41.84 209 THR A C 1
ATOM 1659 O O . THR A 1 209 ? 49.332 108.497 45.120 1.00 41.54 209 THR A O 1
ATOM 1663 N N . LEU A 1 210 ? 49.798 107.066 46.770 1.00 39.95 210 LEU A N 1
ATOM 1664 C CA . LEU A 1 210 ? 51.196 107.435 46.777 1.00 39.08 210 LEU A CA 1
ATOM 1665 C C . LEU A 1 210 ? 51.987 106.300 46.143 1.00 37.48 210 LEU A C 1
ATOM 1666 O O . LEU A 1 210 ? 51.975 105.168 46.638 1.00 36.12 210 LEU A O 1
ATOM 1671 N N . LEU A 1 211 ? 52.652 106.613 45.031 1.00 36.45 211 LEU A N 1
ATOM 1672 C CA . LEU A 1 211 ? 53.455 105.651 44.276 1.00 34.22 211 LEU A CA 1
ATOM 1673 C C . LEU A 1 211 ? 54.930 105.821 44.624 1.00 34.46 211 LEU A C 1
ATOM 1674 O O . LEU A 1 211 ? 55.393 106.939 44.844 1.00 34.93 211 LEU A O 1
ATOM 1679 N N . HIS A 1 212 ? 55.670 104.718 44.676 1.00 35.16 212 HIS A N 1
ATOM 1680 C CA . HIS A 1 212 ? 57.082 104.788 45.046 1.00 35.67 212 HIS A CA 1
ATOM 1681 C C . HIS A 1 212 ? 57.930 103.668 44.456 1.00 35.03 212 HIS A C 1
ATOM 1682 O O . HIS A 1 212 ? 57.647 102.484 44.657 1.00 34.33 212 HIS A O 1
ATOM 1689 N N . ALA A 1 213 ? 58.976 104.056 43.732 1.00 34.18 213 ALA A N 1
ATOM 1690 C CA . ALA A 1 213 ? 59.899 103.105 43.119 1.00 34.26 213 ALA A CA 1
ATOM 1691 C C . ALA A 1 213 ? 61.241 103.329 43.795 1.00 33.92 213 ALA A C 1
ATOM 1692 O O . ALA A 1 213 ? 61.761 104.438 43.805 1.00 34.67 213 ALA A O 1
ATOM 1694 N N . SER A 1 214 ? 61.797 102.261 44.348 1.00 33.38 214 SER A N 1
ATOM 1695 C CA . SER A 1 214 ? 63.042 102.332 45.082 1.00 32.48 214 SER A CA 1
ATOM 1696 C C . SER A 1 214 ? 64.023 101.249 44.617 1.00 35.19 214 SER A C 1
ATOM 1697 O O . SER A 1 214 ? 63.673 100.070 44.500 1.00 35.49 214 SER A O 1
ATOM 1708 N N . ASN A 1 216 ? 68.134 100.206 45.346 1.00 36.38 216 ASN A N 1
ATOM 1709 C CA . ASN A 1 216 ? 69.431 100.438 45.953 1.00 34.65 216 ASN A CA 1
ATOM 1710 C C . ASN A 1 216 ? 70.322 99.312 45.479 1.00 36.13 216 ASN A C 1
ATOM 1711 O O . ASN A 1 216 ? 70.311 98.218 46.047 1.00 36.61 216 ASN A O 1
ATOM 1716 N N . ARG A 1 217 ? 71.085 99.575 44.425 1.00 38.14 217 ARG A N 1
ATOM 1717 C CA . ARG A 1 217 ? 71.962 98.554 43.881 1.00 39.16 217 ARG A CA 1
ATOM 1718 C C . ARG A 1 217 ? 73.265 98.404 44.639 1.00 40.46 217 ARG A C 1
ATOM 1719 O O . ARG A 1 217 ? 74.226 97.816 44.147 1.00 41.87 217 ARG A O 1
ATOM 1727 N N . GLN A 1 218 ? 73.280 98.946 45.849 1.00 42.49 218 GLN A N 1
ATOM 1728 C CA . GLN A 1 218 ? 74.425 98.840 46.743 1.00 44.00 218 GLN A CA 1
ATOM 1729 C C . GLN A 1 218 ? 73.820 98.473 48.086 1.00 43.14 218 GLN A C 1
ATOM 1730 O O . GLN A 1 218 ? 74.208 99.011 49.120 1.00 44.38 218 GLN A O 1
ATOM 1736 N N . PHE A 1 219 ? 72.853 97.561 48.051 1.00 41.36 219 PHE A N 1
ATOM 1737 C CA . PHE A 1 219 ? 72.146 97.105 49.246 1.00 40.77 219 PHE A CA 1
ATOM 1738 C C . PHE A 1 219 ? 72.886 95.911 49.861 1.00 39.01 219 PHE A C 1
ATOM 1739 O O . PHE A 1 219 ? 73.709 95.274 49.203 1.00 40.00 219 PHE A O 1
ATOM 1747 N N . GLY A 1 220 ? 72.582 95.608 51.116 1.00 36.97 220 GLY A N 1
ATOM 1748 C CA . GLY A 1 220 ? 73.234 94.493 51.779 1.00 36.51 220 GLY A CA 1
ATOM 1749 C C . GLY A 1 220 ? 72.919 93.139 51.166 1.00 36.24 220 GLY A C 1
ATOM 1750 O O . GLY A 1 220 ? 73.630 92.155 51.395 1.00 37.61 220 GLY A O 1
ATOM 1751 N N . ILE A 1 221 ? 71.854 93.080 50.371 1.00 34.74 221 ILE A N 1
ATOM 1752 C CA . ILE A 1 221 ? 71.441 91.829 49.731 1.00 32.22 221 ILE A CA 1
ATOM 1753 C C . ILE A 1 221 ? 70.570 92.115 48.508 1.00 30.67 221 ILE A C 1
ATOM 1754 O O . ILE A 1 221 ? 70.008 93.201 48.372 1.00 31.06 221 ILE A O 1
ATOM 1759 N N . THR A 1 222 ? 70.477 91.146 47.611 1.00 28.96 222 THR A N 1
ATOM 1760 C CA . THR A 1 222 ? 69.662 91.310 46.427 1.00 28.57 222 THR A CA 1
ATOM 1761 C C . THR A 1 222 ? 68.270 90.742 46.732 1.00 27.90 222 THR A C 1
ATOM 1762 O O . THR A 1 222 ? 68.140 89.553 47.026 1.00 26.76 222 THR A O 1
ATOM 1766 N N . THR A 1 223 ? 67.249 91.600 46.719 1.00 27.47 223 THR A N 1
ATOM 1767 C CA . THR A 1 223 ? 65.860 91.186 46.976 1.00 30.87 223 THR A CA 1
ATOM 1768 C C . THR A 1 223 ? 64.908 92.181 46.370 1.00 30.72 223 THR A C 1
ATOM 1769 O O . THR A 1 223 ? 65.304 93.261 45.942 1.00 31.82 223 THR A O 1
ATOM 1773 N N . GLU A 1 224 ? 63.635 91.827 46.372 1.00 30.54 224 GLU A N 1
ATOM 1774 C CA . GLU A 1 224 ? 62.637 92.697 45.795 1.00 30.48 224 GLU A CA 1
ATOM 1775 C C . GLU A 1 224 ? 61.390 92.611 46.656 1.00 30.63 224 GLU A C 1
ATOM 1776 O O . GLU A 1 224 ? 60.803 91.548 46.805 1.00 31.37 224 GLU A O 1
ATOM 1782 N N . HIS A 1 225 ? 60.995 93.739 47.226 1.00 31.66 225 HIS A N 1
ATOM 1783 C CA . HIS A 1 225 ? 59.842 93.777 48.103 1.00 33.26 225 HIS A CA 1
ATOM 1784 C C . HIS A 1 225 ? 58.754 94.688 47.593 1.00 33.45 225 HIS A C 1
ATOM 1785 O O . HIS A 1 225 ? 59.021 95.826 47.216 1.00 36.32 225 HIS A O 1
ATOM 1792 N N . VAL A 1 226 ? 57.523 94.197 47.579 1.00 32.03 226 VAL A N 1
ATOM 1793 C CA . VAL A 1 226 ? 56.410 95.024 47.143 1.00 30.66 226 VAL A CA 1
ATOM 1794 C C . VAL A 1 226 ? 55.468 95.207 48.335 1.00 31.12 226 VAL A C 1
ATOM 1795 O O . VA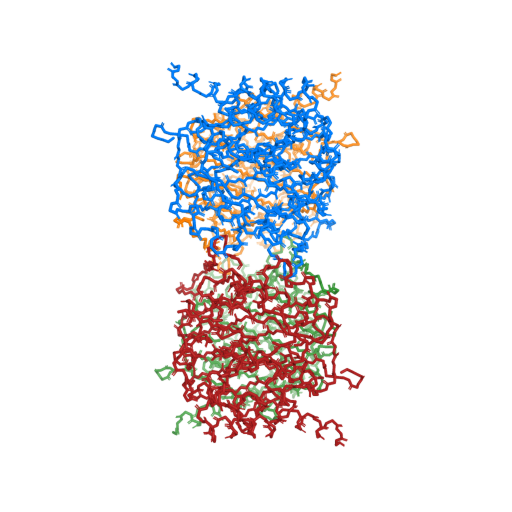L A 1 226 ? 55.099 94.244 49.010 1.00 32.19 226 VAL A O 1
ATOM 1799 N N . THR A 1 227 ? 55.110 96.457 48.595 1.00 30.29 227 THR A N 1
ATOM 1800 C CA . THR A 1 227 ? 54.233 96.801 49.696 1.00 30.73 227 THR A CA 1
ATOM 1801 C C . THR A 1 227 ? 53.074 97.594 49.154 1.00 31.90 227 THR A C 1
ATOM 1802 O O . THR A 1 227 ? 53.272 98.604 48.478 1.00 32.48 227 THR A O 1
ATOM 1806 N N . ALA A 1 228 ? 51.862 97.145 49.450 1.00 31.55 228 ALA A N 1
ATOM 1807 C CA . ALA A 1 228 ? 50.674 97.842 48.982 1.00 31.14 228 ALA A CA 1
ATOM 1808 C C . ALA A 1 228 ? 49.761 98.148 50.152 1.00 32.06 228 ALA A C 1
ATOM 1809 O O . ALA A 1 228 ? 49.632 97.346 51.069 1.00 34.23 228 ALA A O 1
ATOM 1811 N N . SER A 1 229 ? 49.120 99.303 50.147 1.00 32.83 229 SER A N 1
ATOM 1812 C CA . SER A 1 229 ? 48.224 99.569 51.250 1.00 33.94 229 SER A CA 1
ATOM 1813 C C . SER A 1 229 ? 46.921 100.201 50.798 1.00 33.84 229 SER A C 1
ATOM 1814 O O . SER A 1 229 ? 46.876 100.975 49.842 1.00 33.88 229 SER A O 1
ATOM 1817 N N . TYR A 1 230 ? 45.858 99.838 51.499 1.00 34.01 230 TYR A N 1
ATOM 1818 C CA . TYR A 1 230 ? 44.526 100.345 51.236 1.00 33.33 230 TYR A CA 1
ATOM 1819 C C . TYR A 1 230 ? 44.053 100.857 52.577 1.00 34.09 230 TYR A C 1
ATOM 1820 O O . TYR A 1 230 ? 44.862 101.076 53.479 1.00 36.26 230 TYR A O 1
ATOM 1829 N N . ASP A 1 231 ? 42.754 101.053 52.735 1.00 33.88 231 ASP A N 1
ATOM 1830 C CA . ASP A 1 231 ? 42.286 101.508 54.030 1.00 35.33 231 ASP A CA 1
ATOM 1831 C C . ASP A 1 231 ? 42.156 100.298 54.937 1.00 33.88 231 ASP A C 1
ATOM 1832 O O . ASP A 1 231 ? 41.411 99.373 54.643 1.00 32.43 231 ASP A O 1
ATOM 1837 N N . ASN A 1 232 ? 42.916 100.307 56.028 1.00 33.88 232 ASN A N 1
ATOM 1838 C CA . ASN A 1 232 ? 42.921 99.229 57.018 1.00 31.79 232 ASN A CA 1
ATOM 1839 C C . ASN A 1 232 ? 43.311 97.884 56.464 1.00 30.66 232 ASN A C 1
ATOM 1840 O O . ASN A 1 232 ? 43.027 96.846 57.064 1.00 30.75 232 ASN A O 1
ATOM 1845 N N . VAL A 1 233 ? 43.975 97.903 55.318 1.00 28.70 233 VAL A N 1
ATOM 1846 C CA . VAL A 1 233 ? 44.424 96.671 54.712 1.00 26.98 233 VAL A CA 1
ATOM 1847 C C . VAL A 1 233 ? 45.773 96.918 54.079 1.00 26.84 233 VAL A C 1
ATOM 1848 O O . VAL A 1 233 ? 46.003 97.975 53.498 1.00 27.15 233 VAL A O 1
ATOM 1852 N N . ALA A 1 234 ? 46.672 95.953 54.210 1.00 26.01 234 ALA A N 1
ATOM 1853 C CA . ALA A 1 234 ? 47.999 96.091 53.640 1.00 26.18 234 ALA A CA 1
ATOM 1854 C C . ALA A 1 234 ? 48.536 94.724 53.232 1.00 26.98 234 ALA A C 1
ATOM 1855 O O . ALA A 1 234 ? 48.005 93.694 53.650 1.00 27.07 234 ALA A O 1
ATOM 1857 N N . TYR A 1 235 ? 49.565 94.730 52.382 1.00 26.80 235 TYR A N 1
ATOM 1858 C CA . TYR A 1 235 ? 50.238 93.516 51.897 1.00 26.54 235 TYR A CA 1
ATOM 1859 C C . TYR A 1 235 ? 51.721 93.810 51.753 1.00 27.62 235 TYR A C 1
ATOM 1860 O O . TYR A 1 235 ? 52.111 94.928 51.430 1.00 28.16 235 TYR A O 1
ATOM 1869 N N . LEU A 1 236 ? 52.549 92.798 51.959 1.00 29.60 236 LEU A N 1
ATOM 1870 C CA . LEU A 1 236 ? 53.987 92.972 51.815 1.00 30.39 236 LEU A CA 1
ATOM 1871 C C . LEU A 1 236 ? 54.554 91.683 51.265 1.00 31.24 236 LEU A C 1
ATOM 1872 O O . LEU A 1 236 ? 54.643 90.686 51.976 1.00 32.67 236 LEU A O 1
ATOM 1877 N N . PHE A 1 237 ? 54.937 91.701 49.995 1.00 31.49 237 PHE A N 1
ATOM 1878 C CA . PHE A 1 237 ? 55.501 90.515 49.371 1.00 33.18 237 PHE A CA 1
ATOM 1879 C C . PHE A 1 237 ? 57.023 90.586 49.363 1.00 35.63 237 PHE A C 1
ATOM 1880 O O . PHE A 1 237 ? 57.597 91.551 48.857 1.00 38.16 237 PHE A O 1
ATOM 1888 N N . ASP A 1 238 ? 57.668 89.568 49.928 1.00 35.84 238 ASP A N 1
ATOM 1889 C CA . ASP A 1 238 ? 59.132 89.503 49.987 1.00 35.90 238 ASP A CA 1
ATOM 1890 C C . ASP A 1 238 ? 59.700 88.747 48.782 1.00 33.71 238 ASP A C 1
ATOM 1891 O O . ASP A 1 238 ? 60.914 88.572 48.654 1.00 33.82 238 ASP A O 1
ATOM 1896 N N . SER A 1 239 ? 58.811 88.288 47.910 1.00 31.23 239 SER A N 1
ATOM 1897 C CA . SER A 1 239 ? 59.210 87.576 46.708 1.00 29.52 239 SER A CA 1
ATOM 1898 C C . SER A 1 239 ? 57.983 87.462 45.803 1.00 30.95 239 SER A C 1
ATOM 1899 O O . SER A 1 239 ? 56.950 88.086 46.059 1.00 32.37 239 SER A O 1
ATOM 1902 N N . PHE A 1 240 ? 58.093 86.667 44.747 1.00 30.26 240 PHE A N 1
ATOM 1903 C CA . PHE A 1 240 ? 56.978 86.483 43.852 1.00 29.50 240 PHE A CA 1
ATOM 1904 C C . PHE A 1 240 ? 56.116 85.302 44.286 1.00 29.95 240 PHE A C 1
ATOM 1905 O O . PHE A 1 240 ? 55.059 85.078 43.720 1.00 30.48 240 PHE A O 1
ATOM 1913 N N . THR A 1 241 ? 56.531 84.561 45.307 1.00 30.72 241 THR A N 1
ATOM 1914 C CA . THR A 1 241 ? 55.748 83.396 45.712 1.00 32.81 241 THR A CA 1
ATOM 1915 C C . THR A 1 241 ? 55.131 83.505 47.088 1.00 34.31 241 THR A C 1
ATOM 1916 O O . THR A 1 241 ? 54.136 82.852 47.380 1.00 36.10 241 THR A O 1
ATOM 1920 N N . GLN A 1 242 ? 55.733 84.330 47.931 1.00 36.29 242 GLN A N 1
ATOM 1921 C CA . GLN A 1 242 ? 55.263 84.511 49.288 1.00 37.09 242 GLN A CA 1
ATOM 1922 C C . GLN A 1 242 ? 55.006 85.954 49.653 1.00 36.42 242 GLN A C 1
ATOM 1923 O O . GLN A 1 242 ? 55.649 86.874 49.129 1.00 35.12 242 GLN A O 1
ATOM 1929 N N . GLY A 1 243 ? 54.074 86.135 50.583 1.00 34.34 243 GLY A N 1
ATOM 1930 C CA . GLY A 1 243 ? 53.749 87.461 51.054 1.00 31.83 243 GLY A CA 1
ATOM 1931 C C . GLY A 1 243 ? 52.880 87.387 52.285 1.00 31.11 243 GLY A C 1
ATOM 1932 O O . GLY A 1 243 ? 52.315 86.339 52.599 1.00 31.56 243 GLY A O 1
ATOM 1933 N N . LYS A 1 244 ? 52.777 88.495 53.000 1.00 30.27 244 LYS A N 1
ATOM 1934 C CA . LYS A 1 244 ? 51.930 88.503 54.165 1.00 31.29 244 LYS A CA 1
ATOM 1935 C C . LYS A 1 244 ? 50.857 89.567 54.008 1.00 31.05 244 LYS A C 1
ATOM 1936 O O . LYS A 1 244 ? 51.090 90.611 53.405 1.00 31.58 244 LYS A O 1
ATOM 1950 N N . TRP A 1 246 ? 47.994 91.901 56.032 1.00 32.94 246 TRP A N 1
ATOM 1951 C CA . TRP A 1 246 ? 47.606 92.484 57.307 1.00 32.55 246 TRP A CA 1
ATOM 1952 C C . TRP A 1 246 ? 46.174 93.022 57.177 1.00 33.91 246 TRP A C 1
ATOM 1953 O O . TRP A 1 246 ? 45.914 93.972 56.435 1.00 35.41 246 TRP A O 1
ATOM 1964 N N . ARG A 1 247 ? 45.254 92.403 57.906 1.00 35.01 247 ARG A N 1
ATOM 1965 C CA . ARG A 1 247 ? 43.853 92.780 57.868 1.00 36.70 247 ARG A CA 1
ATOM 1966 C C . ARG A 1 247 ? 43.253 92.522 59.236 1.00 36.17 247 ARG A C 1
ATOM 1967 O O . ARG A 1 247 ? 43.553 91.511 59.867 1.00 35.30 247 ARG A O 1
ATOM 1975 N N . ASP A 1 248 ? 42.415 93.444 59.696 1.00 37.05 248 ASP A N 1
ATOM 1976 C CA . ASP A 1 248 ? 41.787 93.322 61.008 1.00 38.46 248 ASP A CA 1
ATOM 1977 C C . ASP A 1 248 ? 42.849 93.156 62.093 1.00 39.66 248 ASP A C 1
ATOM 1978 O O . ASP A 1 248 ? 42.672 92.408 63.059 1.00 39.96 248 ASP A O 1
ATOM 1983 N N . ASN A 1 249 ? 43.959 93.861 61.920 1.00 39.98 249 ASN A N 1
ATOM 1984 C CA . ASN A 1 249 ? 45.057 93.804 62.867 1.00 40.24 249 ASN A CA 1
ATOM 1985 C C . ASN A 1 249 ? 45.560 92.384 63.042 1.00 39.84 249 ASN A C 1
ATOM 1986 O O . ASN A 1 249 ? 45.949 91.987 64.132 1.00 40.27 249 ASN A O 1
ATOM 1991 N N . GLN A 1 250 ? 45.547 91.626 61.959 1.00 38.31 250 GLN A N 1
ATOM 1992 C CA . GLN A 1 250 ? 46.026 90.277 62.002 1.00 39.06 250 GLN A CA 1
ATOM 1993 C C . GLN A 1 250 ? 46.941 90.118 60.832 1.00 38.32 250 GLN A C 1
ATOM 1994 O O . GLN A 1 250 ? 46.783 90.809 59.829 1.00 40.49 250 GLN A O 1
ATOM 2000 N N . GLU A 1 251 ? 47.890 89.198 60.953 1.00 36.93 251 GLU A N 1
ATOM 2001 C CA . GLU A 1 251 ? 48.830 88.928 59.885 1.00 34.35 251 GLU A CA 1
ATOM 2002 C C . GLU A 1 251 ? 48.587 87.514 59.420 1.00 33.90 251 GLU A C 1
ATOM 2003 O O . GLU A 1 251 ? 48.534 86.587 60.226 1.00 33.79 251 GLU A O 1
ATOM 2009 N N . SER A 1 252 ? 48.400 87.347 58.118 1.00 34.42 252 SER A N 1
ATOM 2010 C CA . SER A 1 252 ? 48.207 86.011 57.559 1.00 32.99 252 SER A CA 1
ATOM 2011 C C . SER A 1 252 ? 49.137 85.877 56.369 1.00 31.74 252 SER A C 1
ATOM 2012 O O . SER A 1 252 ? 49.577 86.877 55.806 1.00 31.13 252 SER A O 1
ATOM 2015 N N . ARG A 1 253 ? 49.442 84.641 56.001 1.00 31.65 253 ARG A N 1
ATOM 2016 C CA . ARG A 1 253 ? 50.341 84.350 54.896 1.00 30.52 253 ARG A CA 1
ATOM 2017 C C . ARG A 1 253 ? 49.561 84.169 53.604 1.00 29.40 253 ARG A C 1
ATOM 2018 O O . ARG A 1 253 ? 48.497 83.561 53.609 1.00 30.68 253 ARG A O 1
ATOM 2026 N N . VAL A 1 254 ? 50.057 84.755 52.518 1.00 29.67 254 VAL A N 1
ATOM 2027 C CA . VAL A 1 254 ? 49.440 84.600 51.200 1.00 30.50 254 VAL A CA 1
ATOM 2028 C C . VAL A 1 254 ? 50.545 84.069 50.297 1.00 32.64 254 VAL A C 1
ATOM 2029 O O . VAL A 1 254 ? 51.608 84.684 50.182 1.00 34.30 254 VAL A O 1
ATOM 2033 N N . ALA A 1 255 ? 50.311 82.932 49.654 1.00 33.40 255 ALA A N 1
ATOM 2034 C CA . ALA A 1 255 ? 51.346 82.373 48.790 1.00 34.16 255 ALA A CA 1
ATOM 2035 C C . ALA A 1 255 ? 50.843 81.832 47.464 1.00 34.21 255 ALA A C 1
ATOM 2036 O O . ALA A 1 255 ? 49.651 81.617 47.264 1.00 35.17 255 ALA A O 1
ATOM 2038 N N . LEU A 1 256 ? 51.788 81.613 46.565 1.00 33.80 256 LEU A N 1
ATOM 2039 C CA . LEU A 1 256 ? 51.501 81.103 45.247 1.00 34.81 256 LEU A CA 1
ATOM 2040 C C . LEU A 1 256 ? 51.242 79.605 45.357 1.00 35.53 256 LEU A C 1
ATOM 2041 O O . LEU A 1 256 ? 51.893 78.923 46.145 1.00 35.35 256 LEU A O 1
ATOM 2046 N N . LYS A 1 257 ? 50.286 79.102 44.581 1.00 36.79 257 LYS A N 1
ATOM 2047 C CA . LYS A 1 257 ? 49.959 77.683 44.591 1.00 39.24 257 LYS A CA 1
ATOM 2048 C C . LYS A 1 257 ? 51.227 76.868 44.345 1.00 40.02 257 LYS A C 1
ATOM 2049 O O . LYS A 1 257 ? 52.136 77.316 43.646 1.00 41.37 257 LYS A O 1
ATOM 2055 N N . ASP A 1 258 ? 51.287 75.671 44.915 1.00 39.29 258 ASP A N 1
ATOM 2056 C CA . ASP A 1 258 ? 52.448 74.817 44.744 1.00 39.50 258 ASP A CA 1
ATOM 2057 C C . ASP A 1 258 ? 52.491 74.244 43.328 1.00 41.15 258 ASP A C 1
ATOM 2058 O O . ASP A 1 258 ? 51.471 74.161 42.644 1.00 42.24 258 ASP A O 1
ATOM 2063 N N . TRP A 1 259 ? 53.689 73.846 42.907 1.00 41.42 259 TRP A N 1
ATOM 2064 C CA . TRP A 1 259 ? 53.952 73.282 41.580 1.00 40.41 259 TRP A CA 1
ATOM 2065 C C . TRP A 1 259 ? 53.744 74.283 40.462 1.00 41.09 259 TRP A C 1
ATOM 2066 O O . TRP A 1 259 ? 53.495 73.914 39.315 1.00 42.44 259 TRP A O 1
ATOM 2077 N N . THR A 1 260 ? 53.864 75.556 40.800 1.00 38.67 260 THR A N 1
ATOM 2078 C CA . THR A 1 260 ? 53.732 76.606 39.815 1.00 37.25 260 THR A CA 1
ATOM 2079 C C . THR A 1 260 ? 55.120 76.776 39.224 1.00 36.63 260 THR A C 1
ATOM 2080 O O . THR A 1 260 ? 56.079 76.957 39.958 1.00 37.14 260 THR A O 1
ATOM 2084 N N . PRO A 1 261 ? 55.257 76.706 37.894 1.00 36.68 261 PRO A N 1
ATOM 2085 C CA . PRO A 1 261 ? 56.602 76.873 37.334 1.00 37.17 261 PRO A CA 1
ATOM 2086 C C . PRO A 1 261 ? 57.238 78.218 37.689 1.00 35.81 261 PRO A C 1
ATOM 2087 O O . PRO A 1 261 ? 56.549 79.225 37.798 1.00 34.31 261 PRO A O 1
ATOM 2099 N N . LEU A 1 263 ? 59.237 80.317 36.023 1.00 37.17 263 LEU A N 1
ATOM 2100 C CA . LEU A 1 263 ? 59.041 81.413 35.084 1.00 37.12 263 LEU A CA 1
ATOM 2101 C C . LEU A 1 263 ? 57.630 81.992 35.219 1.00 37.38 263 LEU A C 1
ATOM 2102 O O . LEU A 1 263 ? 57.448 83.214 35.160 1.00 39.91 263 LEU A O 1
ATOM 2107 N N . ALA A 1 264 ? 56.641 81.120 35.427 1.00 35.83 264 ALA A N 1
ATOM 2108 C CA . ALA A 1 264 ? 55.243 81.542 35.573 1.00 32.59 264 ALA A CA 1
ATOM 2109 C C . ALA A 1 264 ? 55.060 82.452 36.767 1.00 30.64 264 ALA A C 1
ATOM 2110 O O . ALA A 1 264 ? 54.322 83.450 36.708 1.00 30.61 264 ALA A O 1
ATOM 2112 N N . SER A 1 265 ? 55.721 82.098 37.861 1.00 29.31 265 SER A N 1
ATOM 2113 C CA . SER A 1 265 ? 55.613 82.912 39.062 1.00 30.49 265 SER A CA 1
ATOM 2114 C C . SER A 1 265 ? 56.188 84.302 38.767 1.00 31.83 265 SER A C 1
ATOM 2115 O O . SER A 1 265 ? 55.736 85.299 39.335 1.00 33.41 265 SER A O 1
ATOM 2118 N N . LYS A 1 266 ? 57.176 84.367 37.872 1.00 29.94 266 LYS A N 1
ATOM 2119 C CA . LYS A 1 266 ? 57.763 85.648 37.509 1.00 28.54 266 LYS A CA 1
ATOM 2120 C C . LYS A 1 266 ? 56.938 86.344 36.437 1.00 29.83 266 LYS A C 1
ATOM 2121 O O . LYS A 1 266 ? 57.409 87.265 35.764 1.00 28.60 266 LYS A O 1
ATOM 2127 N N . GLY A 1 267 ? 55.697 85.886 36.297 1.00 32.68 267 GLY A N 1
ATOM 2128 C CA . GLY A 1 267 ? 54.763 86.460 35.343 1.00 33.70 267 GLY A CA 1
ATOM 2129 C C . GLY A 1 267 ? 55.047 86.303 33.859 1.00 35.49 267 GLY A C 1
ATOM 2130 O O . GLY A 1 267 ? 54.349 86.890 33.034 1.00 36.92 267 GLY A O 1
ATOM 2131 N N . PHE A 1 268 ? 56.051 85.520 33.490 1.00 35.59 268 PHE A N 1
ATOM 2132 C CA . PHE A 1 268 ? 56.332 85.370 32.079 1.00 35.81 268 PHE A CA 1
ATOM 2133 C C . PHE A 1 268 ? 55.224 84.669 31.321 1.00 36.54 268 PHE A C 1
ATOM 2134 O O . PHE A 1 268 ? 54.764 85.182 30.306 1.00 38.98 268 PHE A O 1
ATOM 2142 N N . ASP A 1 269 ? 54.770 83.520 31.805 1.00 37.78 269 ASP A N 1
ATOM 2143 C CA . ASP A 1 269 ? 53.691 82.812 31.116 1.00 38.41 269 ASP A CA 1
ATOM 2144 C C . ASP A 1 269 ? 52.472 83.716 30.946 1.00 37.31 269 ASP A C 1
ATOM 2145 O O . ASP A 1 269 ? 51.862 83.743 29.883 1.00 35.75 269 ASP A O 1
ATOM 2150 N N . ALA A 1 270 ? 52.118 84.451 31.998 1.00 37.82 270 ALA A N 1
ATOM 2151 C CA . ALA A 1 270 ? 50.958 85.334 31.945 1.00 37.14 270 ALA A CA 1
ATOM 2152 C C . ALA A 1 270 ? 51.133 86.436 30.912 1.00 37.75 270 ALA A C 1
ATOM 2153 O O . ALA A 1 270 ? 50.189 86.807 30.220 1.00 37.63 270 ALA A O 1
ATOM 2163 N N . VAL A 1 272 ? 53.243 86.369 28.188 1.00 36.64 272 VAL A N 1
ATOM 2164 C CA . VAL A 1 272 ? 53.224 85.773 26.858 1.00 37.21 272 VAL A CA 1
ATOM 2165 C C . VAL A 1 272 ? 51.793 85.554 26.388 1.00 39.64 272 VAL A C 1
ATOM 2166 O O . VAL A 1 272 ? 51.473 85.741 25.215 1.00 39.62 272 VAL A O 1
ATOM 2170 N N . GLN A 1 273 ? 50.934 85.166 27.316 1.00 43.83 273 GLN A N 1
ATOM 2171 C CA . GLN A 1 273 ? 49.526 84.960 27.032 1.00 46.71 273 GLN A CA 1
ATOM 2172 C C . GLN A 1 273 ? 48.914 86.259 26.496 1.00 47.43 273 GLN A C 1
ATOM 2173 O O . GLN A 1 273 ? 48.368 86.285 25.401 1.00 48.11 273 GLN A O 1
ATOM 2179 N N . ASP A 1 274 ? 49.002 87.331 27.284 1.00 48.06 274 ASP A N 1
ATOM 2180 C CA . ASP A 1 274 ? 48.460 88.636 26.901 1.00 48.34 274 ASP A CA 1
ATOM 2181 C C . ASP A 1 274 ? 49.044 89.031 25.554 1.00 48.48 274 ASP A C 1
ATOM 2182 O O . ASP A 1 274 ? 48.322 89.473 24.675 1.00 47.68 274 ASP A O 1
ATOM 2187 N N . TRP A 1 275 ? 50.354 88.860 25.403 1.00 49.43 275 TRP A N 1
ATOM 2188 C CA . TRP A 1 275 ? 51.051 89.186 24.164 1.00 49.85 275 TRP A CA 1
ATOM 2189 C C . TRP A 1 275 ? 50.438 88.481 22.974 1.00 50.53 275 TRP A C 1
ATOM 2190 O O . TRP A 1 275 ? 50.120 89.112 21.974 1.00 51.36 275 TRP A O 1
ATOM 2201 N N . LEU A 1 276 ? 50.293 87.166 23.073 1.00 50.52 276 LEU A N 1
ATOM 2202 C CA . LEU A 1 276 ? 49.738 86.399 21.970 1.00 51.82 276 LEU A CA 1
ATOM 2203 C C . LEU A 1 276 ? 48.327 86.852 21.610 1.00 53.69 276 LEU A C 1
ATOM 2204 O O . LEU A 1 276 ? 48.008 86.971 20.429 1.00 54.90 276 LEU A O 1
ATOM 2209 N N . GLN A 1 277 ? 47.489 87.105 22.615 1.00 54.30 277 GLN A N 1
ATOM 2210 C CA . GLN A 1 277 ? 46.124 87.561 22.359 1.00 55.33 277 GLN A CA 1
ATOM 2211 C C . GLN A 1 277 ? 46.202 88.861 21.555 1.00 54.45 277 GLN A C 1
ATOM 2212 O O . GLN A 1 277 ? 45.542 89.008 20.524 1.00 55.31 277 GLN A O 1
ATOM 2218 N N . VAL A 1 278 ? 47.026 89.794 22.024 1.00 52.84 278 VAL A N 1
ATOM 2219 C CA . VAL A 1 278 ? 47.207 91.073 21.345 1.00 51.62 278 VAL A CA 1
ATOM 2220 C C . VAL A 1 278 ? 47.642 90.821 19.903 1.00 50.95 278 VAL A C 1
ATOM 2221 O O . VAL A 1 278 ? 47.037 91.334 18.976 1.00 49.80 278 VAL A O 1
ATOM 2225 N N . ALA A 1 279 ? 48.690 90.024 19.728 1.00 50.69 279 ALA A N 1
ATOM 2226 C CA . ALA A 1 279 ? 49.212 89.714 18.406 1.00 51.43 279 ALA A CA 1
ATOM 2227 C C . ALA A 1 279 ? 48.154 89.118 17.491 1.00 52.25 279 ALA A C 1
ATOM 2228 O O . ALA A 1 279 ? 48.033 89.508 16.332 1.00 53.07 279 ALA A O 1
ATOM 2230 N N . ALA A 1 280 ? 47.398 88.158 18.006 1.00 53.23 280 ALA A N 1
ATOM 2231 C CA . ALA A 1 280 ? 46.359 87.508 17.213 1.00 53.88 280 ALA A CA 1
ATOM 2232 C C . ALA A 1 280 ? 45.149 88.418 16.981 1.00 54.21 280 ALA A C 1
ATOM 2233 O O . ALA A 1 280 ? 44.267 88.095 16.190 1.00 55.00 280 ALA A O 1
ATOM 2235 N N . ALA A 1 281 ? 45.106 89.551 17.672 1.00 53.55 281 ALA A N 1
ATOM 2236 C CA . ALA A 1 281 ? 44.000 90.482 17.524 1.00 53.68 281 ALA A CA 1
ATOM 2237 C C . ALA A 1 281 ? 44.447 91.743 16.793 1.00 55.57 281 ALA A C 1
ATOM 2238 O O . ALA A 1 281 ? 43.639 92.629 16.509 1.00 55.46 281 ALA A O 1
ATOM 2240 N N . GLY A 1 282 ? 45.741 91.815 16.493 1.00 57.23 282 GLY A N 1
ATOM 2241 C CA . GLY A 1 282 ? 46.290 92.973 15.819 1.00 58.20 282 GLY A CA 1
ATOM 2242 C C . GLY A 1 282 ? 45.892 94.263 16.510 1.00 60.17 282 GLY A C 1
ATOM 2243 O O . GLY A 1 282 ? 45.853 95.316 15.879 1.00 62.00 282 GLY A O 1
ATOM 2244 N N . LYS A 1 283 ? 45.592 94.189 17.804 1.00 61.10 283 LYS A N 1
ATOM 2245 C CA . LYS A 1 283 ? 45.186 95.374 18.555 1.00 61.57 283 LYS A CA 1
ATOM 2246 C C . LYS A 1 283 ? 45.790 95.375 19.955 1.00 59.86 283 LYS A C 1
ATOM 2247 O O . LYS A 1 283 ? 45.957 94.322 20.564 1.00 60.59 283 LYS A O 1
ATOM 2253 N N . LEU A 1 284 ? 46.112 96.559 20.461 1.00 57.85 284 LEU A N 1
ATOM 2254 C CA . LEU A 1 284 ? 46.679 96.691 21.795 1.00 56.22 284 LEU A CA 1
ATOM 2255 C C . LEU A 1 284 ? 45.996 97.854 22.505 1.00 54.96 284 LEU A C 1
ATOM 2256 O O . LEU A 1 284 ? 46.193 99.005 22.152 1.00 53.77 284 LEU A O 1
ATOM 2261 N N . PRO A 1 285 ? 45.206 97.568 23.547 1.00 55.26 285 PRO A N 1
ATOM 2262 C CA . PRO A 1 285 ? 44.508 98.635 24.268 1.00 55.26 285 PRO A CA 1
ATOM 2263 C C . PRO A 1 285 ? 45.315 99.909 24.479 1.00 55.10 285 PRO A C 1
ATOM 2264 O O . PRO A 1 285 ? 46.516 99.872 24.742 1.00 55.72 285 PRO A O 1
ATOM 2268 N N . THR A 1 286 ? 44.627 101.036 24.340 1.00 54.73 286 THR A N 1
ATOM 2269 C CA . THR A 1 286 ? 45.216 102.359 24.471 1.00 53.53 286 THR A CA 1
ATOM 2270 C C . THR A 1 286 ? 45.894 102.643 25.794 1.00 53.16 286 THR A C 1
ATOM 2271 O O . THR A 1 286 ? 47.012 103.151 25.819 1.00 52.75 286 THR A O 1
ATOM 2275 N N . HIS A 1 287 ? 45.210 102.338 26.892 1.00 52.61 287 HIS A N 1
ATOM 2276 C CA . HIS A 1 287 ? 45.761 102.623 28.204 1.00 51.07 287 HIS A CA 1
ATOM 2277 C C . HIS A 1 287 ? 47.094 101.956 28.403 1.00 49.00 287 HIS A C 1
ATOM 2278 O O . HIS A 1 287 ? 47.891 102.392 29.226 1.00 48.25 287 HIS A O 1
ATOM 2285 N N . ILE A 1 288 ? 47.340 100.901 27.643 1.00 47.03 288 ILE A N 1
ATOM 2286 C CA . ILE A 1 288 ? 48.604 100.205 27.758 1.00 46.77 288 ILE A CA 1
ATOM 2287 C C . ILE A 1 288 ? 49.718 100.990 27.075 1.00 45.44 288 ILE A C 1
ATOM 2288 O O . ILE A 1 288 ? 50.739 101.308 27.693 1.00 44.67 288 ILE A O 1
ATOM 2293 N N . ILE A 1 289 ? 49.519 101.308 25.802 1.00 44.41 289 ILE A N 1
ATOM 2294 C CA . ILE A 1 289 ? 50.498 102.081 25.055 1.00 43.00 289 ILE A CA 1
ATOM 2295 C C . ILE A 1 289 ? 50.896 103.330 25.846 1.00 44.54 289 ILE A C 1
ATOM 2296 O O . ILE A 1 289 ? 52.085 103.598 26.025 1.00 45.30 289 ILE A O 1
ATOM 2301 N N . GLU A 1 290 ? 49.902 104.087 26.315 1.00 45.74 290 GLU A N 1
ATOM 2302 C CA . GLU A 1 290 ? 50.153 105.310 27.080 1.00 48.14 290 GLU A CA 1
ATOM 2303 C C . GLU A 1 290 ? 51.034 105.061 28.293 1.00 46.19 290 GLU A C 1
ATOM 2304 O O . GLU A 1 290 ? 51.888 105.884 28.618 1.00 46.41 290 GLU A O 1
ATOM 2310 N N . ARG A 1 291 ? 50.824 103.929 28.959 1.00 44.01 291 ARG A N 1
ATOM 2311 C CA . ARG A 1 291 ? 51.620 103.597 30.131 1.00 41.01 291 ARG A CA 1
ATOM 2312 C C . ARG A 1 291 ? 53.036 103.297 29.667 1.00 40.23 291 ARG A C 1
ATOM 2313 O O . ARG A 1 291 ? 54.012 103.708 30.297 1.00 39.45 291 ARG A O 1
ATOM 2321 N N . ASN A 1 292 ? 53.149 102.587 28.551 1.00 40.86 292 ASN A N 1
ATOM 2322 C CA . ASN A 1 292 ? 54.469 102.265 28.020 1.00 42.89 292 ASN A CA 1
ATOM 2323 C C . ASN A 1 292 ? 55.244 103.561 27.736 1.00 43.42 292 ASN A C 1
ATOM 2324 O O . ASN A 1 292 ? 56.354 103.762 28.237 1.00 42.92 292 ASN A O 1
ATOM 2329 N N . LEU A 1 293 ? 54.646 104.448 26.948 1.00 41.27 293 LEU A N 1
ATOM 2330 C CA . LEU A 1 293 ? 55.280 105.710 26.635 1.00 39.27 293 LEU A CA 1
ATOM 2331 C C . LEU A 1 293 ? 55.642 106.435 27.904 1.00 38.14 293 LEU A C 1
ATOM 2332 O O . LEU A 1 293 ? 56.795 106.790 28.128 1.00 38.93 293 LEU A O 1
ATOM 2337 N N . ALA A 1 294 ? 54.645 106.650 28.746 1.00 37.23 294 ALA A N 1
ATOM 2338 C CA . ALA A 1 294 ? 54.861 107.359 29.993 1.00 37.39 294 ALA A CA 1
ATOM 2339 C C . ALA A 1 294 ? 56.059 106.830 30.792 1.00 38.57 294 ALA A C 1
ATOM 2340 O O . ALA A 1 294 ? 56.910 107.608 31.240 1.00 39.18 294 ALA A O 1
ATOM 2342 N N . SER A 1 295 ? 56.133 105.514 30.974 1.00 37.96 295 SER A N 1
ATOM 2343 C CA . SER A 1 295 ? 57.240 104.937 31.737 1.00 39.02 295 SER A CA 1
ATOM 2344 C C . SER A 1 295 ? 58.607 105.199 31.103 1.00 39.10 295 SER A C 1
ATOM 2345 O O . SER A 1 295 ? 59.598 105.427 31.808 1.00 38.10 295 SER A O 1
ATOM 2348 N N . HIS A 1 296 ? 58.667 105.157 29.778 1.00 38.98 296 HIS A N 1
ATOM 2349 C CA . HIS A 1 296 ? 59.921 105.434 29.117 1.00 39.51 296 HIS A CA 1
ATOM 2350 C C . HIS A 1 296 ? 60.158 106.936 29.110 1.00 39.41 296 HIS A C 1
ATOM 2351 O O . HIS A 1 296 ? 61.294 107.384 29.207 1.00 38.90 296 HIS A O 1
ATOM 2358 N N . GLN A 1 297 ? 59.099 107.725 29.014 1.00 39.69 297 GLN A N 1
ATOM 2359 C CA . GLN A 1 297 ? 59.298 109.161 29.015 1.00 44.21 297 GLN A CA 1
ATOM 2360 C C . GLN A 1 297 ? 59.781 109.580 30.398 1.00 45.67 297 GLN A C 1
ATOM 2361 O O . GLN A 1 297 ? 60.637 110.455 30.526 1.00 46.31 297 GLN A O 1
ATOM 2367 N N . LEU A 1 298 ? 59.245 108.938 31.434 1.00 46.80 298 LEU A N 1
ATOM 2368 C CA . LEU A 1 298 ? 59.640 109.235 32.810 1.00 45.86 298 LEU A CA 1
ATOM 2369 C C . LEU A 1 298 ? 61.104 108.830 33.042 1.00 45.93 298 LEU A C 1
ATOM 2370 O O . LEU A 1 298 ? 61.870 109.556 33.679 1.00 45.97 298 LEU A O 1
ATOM 2375 N N . ALA A 1 299 ? 61.482 107.662 32.531 1.00 45.15 299 ALA A N 1
ATOM 2376 C CA . ALA A 1 299 ? 62.845 107.189 32.676 1.00 46.07 299 ALA A CA 1
ATOM 2377 C C . ALA A 1 299 ? 63.790 108.206 32.045 1.00 48.10 299 ALA A C 1
ATOM 2378 O O . ALA A 1 299 ? 64.850 108.509 32.592 1.00 48.24 299 ALA A O 1
ATOM 2380 N N . GLU A 1 300 ? 63.401 108.731 30.888 1.00 49.44 300 GLU A N 1
ATOM 2381 C CA . GLU A 1 300 ? 64.207 109.725 30.190 1.00 50.44 300 GLU A CA 1
ATOM 2382 C C . GLU A 1 300 ? 64.423 110.919 31.104 1.00 50.50 300 GLU A C 1
ATOM 2383 O O . GLU A 1 300 ? 65.559 111.339 31.339 1.00 49.93 300 GLU A O 1
ATOM 2389 N N . ALA A 1 301 ? 63.313 111.448 31.616 1.00 49.18 301 ALA A N 1
ATOM 2390 C CA . ALA A 1 301 ? 63.318 112.598 32.508 1.00 47.97 301 ALA A CA 1
ATOM 2391 C C . ALA A 1 301 ? 64.238 112.367 33.692 1.00 49.31 301 ALA A C 1
ATOM 2392 O O . ALA A 1 301 ? 65.055 113.221 34.036 1.00 50.08 301 ALA A O 1
ATOM 2394 N N . ILE A 1 302 ? 64.110 111.202 34.313 1.00 50.72 302 ILE A N 1
ATOM 2395 C CA . ILE A 1 302 ? 64.933 110.875 35.468 1.00 52.27 302 ILE A CA 1
ATOM 2396 C C . ILE A 1 302 ? 66.419 110.916 35.126 1.00 54.74 302 ILE A C 1
ATOM 2397 O O . ILE A 1 302 ? 67.214 111.515 35.855 1.00 54.71 302 ILE A O 1
ATOM 2402 N N . CYS A 1 303 ? 66.786 110.298 34.006 1.00 57.51 303 CYS A N 1
ATOM 2403 C CA . CYS A 1 303 ? 68.182 110.262 33.564 1.00 58.89 303 CYS A CA 1
ATOM 2404 C C . CYS A 1 303 ? 68.783 111.643 33.387 1.00 59.54 303 CYS A C 1
ATOM 2405 O O . CYS A 1 303 ? 69.905 111.906 33.818 1.00 58.42 303 CYS A O 1
ATOM 2408 N N . GLN A 1 304 ? 68.027 112.519 32.737 1.00 61.00 304 GLN A N 1
ATOM 2409 C CA . GLN A 1 304 ? 68.484 113.870 32.490 1.00 62.34 304 GLN A CA 1
ATOM 2410 C C . GLN A 1 304 ? 68.695 114.678 33.752 1.00 62.76 304 GLN A C 1
ATOM 2411 O O . GLN A 1 304 ? 69.799 115.155 33.993 1.00 64.36 304 GLN A O 1
ATOM 2417 N N . GLN A 1 305 ? 67.660 114.832 34.567 1.00 61.88 305 GLN A N 1
ATOM 2418 C CA . GLN A 1 305 ? 67.827 115.607 35.780 1.00 61.99 305 GLN A CA 1
ATOM 2419 C C . GLN A 1 305 ? 69.044 115.157 36.601 1.00 61.82 305 GLN A C 1
ATOM 2420 O O . GLN A 1 305 ? 69.702 115.983 37.233 1.00 62.32 305 GLN A O 1
ATOM 2426 N N . ILE A 1 306 ? 69.355 113.861 36.586 1.00 62.35 306 ILE A N 1
ATOM 2427 C CA . ILE A 1 306 ? 70.505 113.343 37.340 1.00 62.26 306 ILE A CA 1
ATOM 2428 C C . ILE A 1 306 ? 71.816 113.725 36.647 1.00 63.64 306 ILE A C 1
ATOM 2429 O O . ILE A 1 306 ? 72.657 114.404 37.232 1.00 63.42 306 ILE A O 1
ATOM 2434 N N . THR A 1 307 ? 71.985 113.281 35.404 1.00 65.58 307 THR A N 1
ATOM 2435 C CA . THR A 1 307 ? 73.186 113.585 34.635 1.00 67.04 307 THR A CA 1
ATOM 2436 C C . THR A 1 307 ? 73.523 115.068 34.756 1.00 69.00 307 THR A C 1
ATOM 2437 O O . THR A 1 307 ? 74.681 115.432 34.942 1.00 69.26 307 THR A O 1
ATOM 2441 N N . GLN A 1 308 ? 72.502 115.915 34.652 1.00 71.29 308 GLN A N 1
ATOM 2442 C CA . GLN A 1 308 ? 72.676 117.358 34.765 1.00 73.46 308 GLN A CA 1
ATOM 2443 C C . GLN A 1 308 ? 73.157 117.722 36.160 1.00 74.38 308 GLN A C 1
ATOM 2444 O O . GLN A 1 308 ? 74.271 118.210 36.337 1.00 75.38 308 GLN A O 1
ATOM 2450 N N . GLN A 1 309 ? 72.300 117.482 37.146 1.00 75.14 309 GLN A N 1
ATOM 2451 C CA . GLN A 1 309 ? 72.610 117.790 38.537 1.00 75.55 309 GLN A CA 1
ATOM 2452 C C . GLN A 1 309 ? 73.968 117.277 38.999 1.00 75.48 309 GLN A C 1
ATOM 2453 O O . GLN A 1 309 ? 74.563 117.832 39.920 1.00 75.77 309 GLN A O 1
ATOM 2459 N N . VAL A 1 310 ? 74.467 116.231 38.359 1.00 75.20 310 VAL A N 1
ATOM 2460 C CA . VAL A 1 310 ? 75.755 115.693 38.749 1.00 75.81 310 VAL A CA 1
ATOM 2461 C C . VAL A 1 310 ? 76.876 116.482 38.102 1.00 77.11 310 VAL A C 1
ATOM 2462 O O . VAL A 1 310 ? 77.802 116.922 38.781 1.00 77.52 310 VAL A O 1
ATOM 2466 N N . THR A 1 311 ? 76.790 116.662 36.789 1.00 78.90 311 THR A N 1
ATOM 2467 C CA . THR A 1 311 ? 77.805 117.411 36.054 1.00 80.83 311 THR A CA 1
ATOM 2468 C C . THR A 1 311 ? 77.831 118.870 36.517 1.00 82.47 311 THR A C 1
ATOM 2469 O O . THR A 1 311 ? 78.873 119.529 36.483 1.00 83.54 311 THR A O 1
ATOM 2473 N N . LYS A 1 312 ? 76.674 119.357 36.960 1.00 83.55 312 LYS A N 1
ATOM 2474 C CA . LYS A 1 312 ? 76.531 120.721 37.454 1.00 84.11 312 LYS A CA 1
ATOM 2475 C C . LYS A 1 312 ? 77.531 120.979 38.584 1.00 84.66 312 LYS A C 1
ATOM 2476 O O . LYS A 1 312 ? 78.318 121.943 38.468 1.00 84.93 312 LYS A O 1
ATOM 2482 N N . SER B 1 2 ? 74.329 109.335 94.994 1.00 70.54 2 SER B N 1
ATOM 2483 C CA . SER B 1 2 ? 72.874 109.139 95.273 1.00 71.50 2 SER B CA 1
ATOM 2484 C C . SER B 1 2 ? 72.033 110.299 94.689 1.00 71.64 2 SER B C 1
ATOM 2485 O O . SER B 1 2 ? 72.526 111.423 94.566 1.00 72.15 2 SER B O 1
ATOM 2488 N N . LEU B 1 3 ? 70.780 110.022 94.316 1.00 70.41 3 LEU B N 1
ATOM 2489 C CA . LEU B 1 3 ? 69.887 111.045 93.756 1.00 69.38 3 LEU B CA 1
ATOM 2490 C C . LEU B 1 3 ? 68.446 110.950 94.244 1.00 69.69 3 LEU B C 1
ATOM 2491 O O . LEU B 1 3 ? 67.984 109.886 94.649 1.00 70.10 3 LEU B O 1
ATOM 2496 N N . LYS B 1 4 ? 67.738 112.074 94.198 1.00 69.52 4 LYS B N 1
ATOM 2497 C CA . LYS B 1 4 ? 66.342 112.119 94.620 1.00 70.05 4 LYS B CA 1
ATOM 2498 C C . LYS B 1 4 ? 65.553 112.831 93.529 1.00 69.70 4 LYS B C 1
ATOM 2499 O O . LYS B 1 4 ? 65.771 114.014 93.262 1.00 69.15 4 LYS B O 1
ATOM 2505 N N . ILE B 1 5 ? 64.641 112.095 92.899 1.00 68.65 5 ILE B N 1
ATOM 2506 C CA . ILE B 1 5 ? 63.833 112.633 91.812 1.00 67.09 5 ILE B CA 1
ATOM 2507 C C . ILE B 1 5 ? 62.358 112.695 92.155 1.00 66.47 5 ILE B C 1
ATOM 2508 O O . ILE B 1 5 ? 61.826 111.800 92.797 1.00 65.85 5 ILE B O 1
ATOM 2513 N N . ALA B 1 6 ? 61.697 113.761 91.732 1.00 67.23 6 ALA B N 1
ATOM 2514 C CA . ALA B 1 6 ? 60.276 113.893 91.993 1.00 69.32 6 ALA B CA 1
ATOM 2515 C C . ALA B 1 6 ? 59.514 113.556 90.715 1.00 71.40 6 ALA B C 1
ATOM 2516 O O . ALA B 1 6 ? 59.889 113.993 89.626 1.00 72.34 6 ALA B O 1
ATOM 2526 N N . ILE B 1 8 ? 56.049 114.090 88.916 1.00 72.01 8 ILE B N 1
ATOM 2527 C CA . ILE B 1 8 ? 54.768 114.793 88.890 1.00 71.14 8 ILE B CA 1
ATOM 2528 C C . ILE B 1 8 ? 53.889 114.241 87.768 1.00 70.74 8 ILE B C 1
ATOM 2529 O O . ILE B 1 8 ? 54.297 114.206 86.605 1.00 69.92 8 ILE B O 1
ATOM 2534 N N . GLY B 1 9 ? 52.678 113.823 88.126 1.00 70.78 9 GLY B N 1
ATOM 2535 C CA . GLY B 1 9 ? 51.752 113.273 87.149 1.00 69.83 9 GLY B CA 1
ATOM 2536 C C . GLY B 1 9 ? 51.984 111.791 86.936 1.00 68.91 9 GLY B C 1
ATOM 2537 O O . GLY B 1 9 ? 52.837 111.401 86.137 1.00 70.21 9 GLY B O 1
ATOM 2538 N N . LEU B 1 10 ? 51.225 110.962 87.649 1.00 66.73 10 LEU B N 1
ATOM 2539 C CA . LEU B 1 10 ? 51.368 109.512 87.543 1.00 64.25 10 LEU B CA 1
ATOM 2540 C C . LEU B 1 10 ? 50.247 108.889 86.725 1.00 63.33 10 LEU B C 1
ATOM 2541 O O . LEU B 1 10 ? 49.324 108.288 87.273 1.00 63.29 10 LEU B O 1
ATOM 2546 N N . GLY B 1 11 ? 50.346 109.029 85.408 1.00 62.57 11 GLY B N 1
ATOM 2547 C CA . GLY B 1 11 ? 49.338 108.485 84.519 1.00 61.56 11 GLY B CA 1
ATOM 2548 C C . GLY B 1 11 ? 49.565 107.038 84.121 1.00 61.11 11 GLY B C 1
ATOM 2549 O O . GLY B 1 11 ? 50.020 106.234 84.929 1.00 62.05 11 GLY B O 1
ATOM 2550 N N . ASP B 1 12 ? 49.247 106.711 82.870 1.00 60.16 12 ASP B N 1
ATOM 2551 C CA . ASP B 1 12 ? 49.396 105.354 82.354 1.00 58.58 12 ASP B CA 1
ATOM 2552 C C . ASP B 1 12 ? 50.847 105.062 81.985 1.00 56.75 12 ASP B C 1
ATOM 2553 O O . ASP B 1 12 ? 51.352 103.979 82.270 1.00 56.77 12 ASP B O 1
ATOM 2558 N N . ILE B 1 13 ? 51.519 106.028 81.360 1.00 54.20 13 ILE B N 1
ATOM 2559 C CA . ILE B 1 13 ? 52.914 105.840 80.972 1.00 52.35 13 ILE B CA 1
ATOM 2560 C C . ILE B 1 13 ? 53.789 105.778 82.224 1.00 52.25 13 ILE B C 1
ATOM 2561 O O . ILE B 1 13 ? 54.656 104.908 82.355 1.00 51.89 13 ILE B O 1
ATOM 2566 N N . ALA B 1 14 ? 53.550 106.692 83.156 1.00 52.55 14 ALA B N 1
ATOM 2567 C CA . ALA B 1 14 ? 54.326 106.728 84.387 1.00 52.19 14 ALA B CA 1
ATOM 2568 C C . ALA B 1 14 ? 54.190 105.405 85.107 1.00 50.90 14 ALA B C 1
ATOM 2569 O O . ALA B 1 14 ? 55.154 104.902 85.675 1.00 51.88 14 ALA B O 1
ATOM 2571 N N . GLN B 1 15 ? 52.994 104.833 85.077 1.00 50.22 15 GLN B N 1
ATOM 2572 C CA . GLN B 1 15 ? 52.771 103.566 85.754 1.00 51.40 15 GLN B CA 1
ATOM 2573 C C . GLN B 1 15 ? 53.252 102.353 84.983 1.00 49.81 15 GLN B C 1
ATOM 2574 O O . GLN B 1 15 ? 53.692 101.380 85.584 1.00 50.08 15 GLN B O 1
ATOM 2580 N N . LYS B 1 16 ? 53.179 102.412 83.660 1.00 49.06 16 LYS B N 1
ATOM 2581 C CA . LYS B 1 16 ? 53.599 101.286 82.841 1.00 49.53 16 LYS B CA 1
ATOM 2582 C C . LYS B 1 16 ? 55.104 101.216 82.590 1.00 48.55 16 LYS B C 1
ATOM 2583 O O . LYS B 1 16 ? 55.664 100.126 82.482 1.00 47.44 16 LYS B O 1
ATOM 2589 N N . ALA B 1 17 ? 55.760 102.369 82.512 1.00 46.49 17 ALA B N 1
ATOM 2590 C CA . ALA B 1 17 ? 57.188 102.387 82.229 1.00 45.96 17 ALA B CA 1
ATOM 2591 C C . ALA B 1 17 ? 58.103 103.034 83.262 1.00 45.33 17 ALA B C 1
ATOM 2592 O O . ALA B 1 17 ? 59.031 102.400 83.767 1.00 45.56 17 ALA B O 1
ATOM 2594 N N . TYR B 1 18 ? 57.843 104.293 83.582 1.00 44.76 18 TYR B N 1
ATOM 2595 C CA . TYR B 1 18 ? 58.697 105.016 84.511 1.00 44.54 18 TYR B CA 1
ATOM 2596 C C . TYR B 1 18 ? 58.772 104.553 85.952 1.00 43.23 18 TYR B C 1
ATOM 2597 O O . TYR B 1 18 ? 59.869 104.307 86.464 1.00 41.36 18 TYR B O 1
ATOM 2606 N N . LEU B 1 19 ? 57.633 104.448 86.622 1.00 43.58 19 LEU B N 1
ATOM 2607 C CA . LEU B 1 19 ? 57.674 104.011 88.007 1.00 45.28 19 LEU B CA 1
ATOM 2608 C C . LEU B 1 19 ? 58.426 102.695 88.119 1.00 45.47 19 LEU B C 1
ATOM 2609 O O . LEU B 1 19 ? 59.419 102.611 88.841 1.00 46.04 19 LEU B O 1
ATOM 2614 N N . PRO B 1 20 ? 57.989 101.655 87.387 1.00 46.38 20 PRO B N 1
ATOM 2615 C CA . PRO B 1 20 ? 58.715 100.387 87.495 1.00 46.08 20 PRO B CA 1
ATOM 2616 C C . PRO B 1 20 ? 60.211 100.502 87.229 1.00 45.66 20 PRO B C 1
ATOM 2617 O O . PRO B 1 20 ? 61.020 99.939 87.955 1.00 46.49 20 PRO B O 1
ATOM 2621 N N . VAL B 1 21 ? 60.590 101.249 86.208 1.00 45.31 21 VAL B N 1
ATOM 2622 C CA . VAL B 1 21 ? 62.001 101.382 85.916 1.00 46.62 21 VAL B CA 1
ATOM 2623 C C . VAL B 1 21 ? 62.786 102.026 87.055 1.00 48.98 21 VAL B C 1
ATOM 2624 O O . VAL B 1 21 ? 63.862 101.550 87.407 1.00 47.13 21 VAL B O 1
ATOM 2628 N N . LEU B 1 22 ? 62.250 103.100 87.634 1.00 52.49 22 LEU B N 1
ATOM 2629 C CA . LEU B 1 22 ? 62.930 103.804 88.730 1.00 54.22 22 LEU B CA 1
ATOM 2630 C C . LEU B 1 22 ? 62.681 103.186 90.101 1.00 56.29 22 LEU B C 1
ATOM 2631 O O . LEU B 1 22 ? 63.324 103.562 91.080 1.00 57.32 22 LEU B O 1
ATOM 2636 N N . ALA B 1 23 ? 61.750 102.238 90.169 1.00 57.86 23 ALA B N 1
ATOM 2637 C CA . ALA B 1 23 ? 61.440 101.576 91.428 1.00 59.28 23 ALA B CA 1
ATOM 2638 C C . ALA B 1 23 ? 62.581 100.664 91.894 1.00 61.84 23 ALA B C 1
ATOM 2639 O O . ALA B 1 23 ? 62.807 100.517 93.090 1.00 62.70 23 ALA B O 1
ATOM 2641 N N . GLN B 1 24 ? 63.306 100.058 90.959 1.00 63.80 24 GLN B N 1
ATOM 2642 C CA . GLN B 1 24 ? 64.399 99.181 91.343 1.00 66.51 24 GLN B CA 1
ATOM 2643 C C . GLN B 1 24 ? 65.765 99.815 91.109 1.00 67.53 24 GLN B C 1
ATOM 2644 O O . GLN B 1 24 ? 66.802 99.192 91.353 1.00 67.71 24 GLN B O 1
ATOM 2650 N N . TRP B 1 25 ? 65.768 101.053 90.630 1.00 69.48 25 TRP B N 1
ATOM 2651 C CA . TRP B 1 25 ? 67.015 101.762 90.381 1.00 70.27 25 TRP B CA 1
ATOM 2652 C C . TRP B 1 25 ? 67.704 102.011 91.715 1.00 72.07 25 TRP B C 1
ATOM 2653 O O . TRP B 1 25 ? 67.081 102.485 92.677 1.00 72.04 25 TRP B O 1
ATOM 2664 N N . PRO B 1 26 ? 69.001 101.676 91.794 1.00 73.70 26 PRO B N 1
ATOM 2665 C CA . PRO B 1 26 ? 69.832 101.841 92.991 1.00 74.61 26 PRO B CA 1
ATOM 2666 C C . PRO B 1 26 ? 70.297 103.281 93.193 1.00 75.16 26 PRO B C 1
ATOM 2667 O O . PRO B 1 26 ? 70.647 103.973 92.233 1.00 75.48 26 PRO B O 1
ATOM 2671 N N . ASP B 1 27 ? 70.301 103.715 94.450 1.00 75.08 27 ASP B N 1
ATOM 2672 C CA . ASP B 1 27 ? 70.721 105.061 94.825 1.00 75.28 27 ASP B CA 1
ATOM 2673 C C . ASP B 1 27 ? 69.770 106.127 94.306 1.00 74.75 27 ASP B C 1
ATOM 2674 O O . ASP B 1 27 ? 70.206 107.210 93.912 1.00 74.83 27 ASP B O 1
ATOM 2679 N N . ILE B 1 28 ? 68.477 105.821 94.298 1.00 74.22 28 ILE B N 1
ATOM 2680 C CA . ILE B 1 28 ? 67.486 106.770 93.813 1.00 73.24 28 ILE B CA 1
ATOM 2681 C C . ILE B 1 28 ? 66.218 106.775 94.647 1.00 73.56 28 ILE B C 1
ATOM 2682 O O . ILE B 1 28 ? 65.489 105.787 94.692 1.00 74.88 28 ILE B O 1
ATOM 2687 N N . GLU B 1 29 ? 65.970 107.900 95.309 1.00 73.56 29 GLU B N 1
ATOM 2688 C CA . GLU B 1 29 ? 64.776 108.068 96.126 1.00 72.90 29 GLU B CA 1
ATOM 2689 C C . GLU B 1 29 ? 63.757 108.883 95.338 1.00 71.70 29 GLU B C 1
ATOM 2690 O O . GLU B 1 29 ? 64.095 109.908 94.738 1.00 70.91 29 GLU B O 1
ATOM 2696 N N . LEU B 1 30 ? 62.507 108.428 95.366 1.00 70.30 30 LEU B N 1
ATOM 2697 C CA . LEU B 1 30 ? 61.416 109.075 94.642 1.00 68.31 30 LEU B CA 1
ATOM 2698 C C . LEU B 1 30 ? 60.495 109.894 95.526 1.00 67.33 30 LEU B C 1
ATOM 2699 O O . LEU B 1 30 ? 60.402 109.656 96.727 1.00 66.20 30 LEU B O 1
ATOM 2704 N N . VAL B 1 31 ? 59.806 110.850 94.908 1.00 68.05 31 VAL B N 1
ATOM 2705 C CA . VAL B 1 31 ? 58.848 111.708 95.601 1.00 68.94 31 VAL B CA 1
ATOM 2706 C C . VAL B 1 31 ? 57.564 111.713 94.783 1.00 69.34 31 VAL B C 1
ATOM 2707 O O . VAL B 1 31 ? 57.303 112.653 94.040 1.00 70.20 31 VAL B O 1
ATOM 2711 N N . LEU B 1 32 ? 56.758 110.670 94.916 1.00 69.09 32 LEU B N 1
ATOM 2712 C CA . LEU B 1 32 ? 55.530 110.594 94.142 1.00 70.11 32 LEU B CA 1
ATOM 2713 C C . LEU B 1 32 ? 54.578 111.767 94.339 1.00 70.17 32 LEU B C 1
ATOM 2714 O O . LEU B 1 32 ? 54.195 112.085 95.467 1.00 70.25 32 LEU B O 1
ATOM 2719 N N . CYS B 1 33 ? 54.213 112.406 93.227 1.00 69.82 33 CYS B N 1
ATOM 2720 C CA . CYS B 1 33 ? 53.276 113.530 93.229 1.00 70.15 33 CYS B CA 1
ATOM 2721 C C . CYS B 1 33 ? 52.207 113.417 92.150 1.00 71.23 33 CYS B C 1
ATOM 2722 O O . CYS B 1 33 ? 52.515 113.205 90.978 1.00 70.82 33 CYS B O 1
ATOM 2725 N N . THR B 1 34 ? 50.953 113.604 92.543 1.00 72.61 34 THR B N 1
ATOM 2726 C CA . THR B 1 34 ? 49.862 113.524 91.589 1.00 74.50 34 THR B CA 1
ATOM 2727 C C . THR B 1 34 ? 48.534 114.014 92.172 1.00 74.83 34 THR B C 1
ATOM 2728 O O . THR B 1 34 ? 48.285 113.901 93.374 1.00 74.30 34 THR B O 1
ATOM 2732 N N . ARG B 1 35 ? 47.694 114.569 91.304 1.00 76.40 35 ARG B N 1
ATOM 2733 C CA . ARG B 1 35 ? 46.392 115.084 91.703 1.00 78.36 35 ARG B CA 1
ATOM 2734 C C . ARG B 1 35 ? 45.628 114.063 92.534 1.00 77.89 35 ARG B C 1
ATOM 2735 O O . ARG B 1 35 ? 45.556 114.170 93.754 1.00 77.92 35 ARG B O 1
ATOM 2743 N N . ASN B 1 36 ? 45.070 113.066 91.856 1.00 78.09 36 ASN B N 1
ATOM 2744 C CA . ASN B 1 36 ? 44.286 112.018 92.496 1.00 78.18 36 ASN B CA 1
ATOM 2745 C C . ASN B 1 36 ? 44.992 111.368 93.681 1.00 79.25 36 ASN B C 1
ATOM 2746 O O . ASN B 1 36 ? 46.080 110.812 93.542 1.00 79.68 36 ASN B O 1
ATOM 2751 N N . PRO B 1 37 ? 44.366 111.418 94.867 1.00 79.79 37 PRO B N 1
ATOM 2752 C CA . PRO B 1 37 ? 44.941 110.834 96.085 1.00 79.82 37 PRO B CA 1
ATOM 2753 C C . PRO B 1 37 ? 44.939 109.304 96.069 1.00 79.74 37 PRO B C 1
ATOM 2754 O O . PRO B 1 37 ? 45.939 108.670 96.410 1.00 79.92 37 PRO B O 1
ATOM 2758 N N . LYS B 1 38 ? 43.804 108.729 95.675 1.00 78.96 38 LYS B N 1
ATOM 2759 C CA . LYS B 1 38 ? 43.620 107.280 95.590 1.00 78.08 38 LYS B CA 1
ATOM 2760 C C . LYS B 1 38 ? 44.826 106.632 94.918 1.00 76.59 38 LYS B C 1
ATOM 2761 O O . LYS B 1 38 ? 45.579 105.868 95.532 1.00 75.40 38 LYS B O 1
ATOM 2767 N N . VAL B 1 39 ? 44.989 106.953 93.639 1.00 74.30 39 VAL B N 1
ATOM 2768 C CA . VAL B 1 39 ? 46.075 106.419 92.844 1.00 72.20 39 VAL B CA 1
ATOM 2769 C C . VAL B 1 39 ? 47.390 106.609 93.586 1.00 71.34 39 VAL B C 1
ATOM 2770 O O . VAL B 1 39 ? 48.144 105.659 93.790 1.00 71.28 39 VAL B O 1
ATOM 2774 N N . LEU B 1 40 ? 47.647 107.838 94.014 1.00 70.19 40 LEU B N 1
ATOM 2775 C CA . LEU B 1 40 ? 48.873 108.154 94.730 1.00 69.63 40 LEU B CA 1
ATOM 2776 C C . LEU B 1 40 ? 49.262 107.117 95.783 1.00 70.41 40 LEU B C 1
ATOM 2777 O O . LEU B 1 40 ? 50.255 106.403 95.628 1.00 71.52 40 LEU B O 1
ATOM 2782 N N . GLY B 1 41 ? 48.486 107.048 96.860 1.00 69.48 41 GLY B N 1
ATOM 2783 C CA . GLY B 1 41 ? 48.777 106.100 97.922 1.00 67.74 41 GLY B CA 1
ATOM 2784 C C . GLY B 1 41 ? 48.990 104.677 97.433 1.00 67.31 41 GLY B C 1
ATOM 2785 O O . GLY B 1 41 ? 49.933 103.993 97.839 1.00 67.04 41 GLY B O 1
ATOM 2786 N N . THR B 1 42 ? 48.108 104.219 96.554 1.00 66.42 42 THR B N 1
ATOM 2787 C CA . THR B 1 42 ? 48.228 102.869 96.041 1.00 64.13 42 THR B CA 1
ATOM 2788 C C . THR B 1 42 ? 49.646 102.678 95.532 1.00 63.36 42 THR B C 1
ATOM 2789 O O . THR B 1 42 ? 50.353 101.771 95.969 1.00 62.55 42 THR B O 1
ATOM 2793 N N . LEU B 1 43 ? 50.066 103.561 94.631 1.00 62.88 43 LEU B N 1
ATOM 2794 C CA . LEU B 1 43 ? 51.405 103.488 94.059 1.00 63.90 43 LEU B CA 1
ATOM 2795 C C . LEU B 1 43 ? 52.493 103.641 95.125 1.00 65.09 43 LEU B C 1
ATOM 2796 O O . LEU B 1 43 ? 53.476 102.894 95.127 1.00 65.51 43 LEU B O 1
ATOM 2801 N N . ALA B 1 44 ? 52.323 104.595 96.037 1.00 66.81 44 ALA B N 1
ATOM 2802 C CA . ALA B 1 44 ? 53.315 104.807 97.094 1.00 67.82 44 ALA B CA 1
ATOM 2803 C C . ALA B 1 44 ? 53.480 103.548 97.935 1.00 69.01 44 ALA B C 1
ATOM 2804 O O . ALA B 1 44 ? 54.569 103.262 98.435 1.00 68.58 44 ALA B O 1
ATOM 2806 N N . THR B 1 45 ? 52.396 102.793 98.084 1.00 71.45 45 THR B N 1
ATOM 2807 C CA . THR B 1 45 ? 52.434 101.569 98.872 1.00 74.48 45 THR B CA 1
ATOM 2808 C C . THR B 1 45 ? 52.970 100.409 98.056 1.00 77.39 45 THR B C 1
ATOM 2809 O O . THR B 1 45 ? 53.755 99.599 98.551 1.00 79.40 45 THR B O 1
ATOM 2813 N N . ARG B 1 46 ? 52.532 100.332 96.804 1.00 79.59 46 ARG B N 1
ATOM 2814 C CA . ARG B 1 46 ? 52.943 99.268 95.897 1.00 81.51 46 ARG B CA 1
ATOM 2815 C C . ARG B 1 46 ? 54.457 99.286 95.662 1.00 82.29 46 ARG B C 1
ATOM 2816 O O . ARG B 1 46 ? 55.106 98.235 95.668 1.00 82.01 46 ARG B O 1
ATOM 2824 N N . TYR B 1 47 ? 55.022 100.478 95.480 1.00 83.25 47 TYR B N 1
ATOM 2825 C CA . TYR B 1 47 ? 56.460 100.607 95.247 1.00 84.58 47 TYR B CA 1
ATOM 2826 C C . TYR B 1 47 ? 57.209 100.949 96.534 1.00 85.29 47 TYR B C 1
ATOM 2827 O O . TYR B 1 47 ? 58.422 101.165 96.515 1.00 85.79 47 TYR B O 1
ATOM 2836 N N . ARG B 1 48 ? 56.481 100.987 97.648 1.00 85.46 48 ARG B N 1
ATOM 2837 C CA . ARG B 1 48 ? 57.065 101.305 98.952 1.00 85.26 48 ARG B CA 1
ATOM 2838 C C . ARG B 1 48 ? 57.894 102.595 98.950 1.00 85.06 48 ARG B C 1
ATOM 2839 O O . ARG B 1 48 ? 59.115 102.580 99.136 1.00 84.28 48 ARG B O 1
ATOM 2847 N N . VAL B 1 49 ? 57.205 103.710 98.735 1.00 84.52 49 VAL B N 1
ATOM 2848 C CA . VAL B 1 49 ? 57.824 105.027 98.720 1.00 84.20 49 VAL B CA 1
ATOM 2849 C C . VAL B 1 49 ? 57.236 105.816 99.890 1.00 84.88 49 VAL B C 1
ATOM 2850 O O . VAL B 1 49 ? 56.022 105.802 100.119 1.00 85.26 49 VAL B O 1
ATOM 2854 N N . SER B 1 50 ? 58.104 106.490 100.638 1.00 85.08 50 SER B N 1
ATOM 2855 C CA . SER B 1 50 ? 57.677 107.268 101.796 1.00 85.03 50 SER B CA 1
ATOM 2856 C C . SER B 1 50 ? 57.390 108.719 101.433 1.00 84.39 50 SER B C 1
ATOM 2857 O O . SER B 1 50 ? 56.537 109.361 102.045 1.00 84.10 50 SER B O 1
ATOM 2860 N N . ALA B 1 51 ? 58.103 109.233 100.436 1.00 83.88 51 ALA B N 1
ATOM 2861 C CA . ALA B 1 51 ? 57.906 110.608 99.996 1.00 84.19 51 ALA B CA 1
ATOM 2862 C C . ALA B 1 51 ? 56.628 110.747 99.154 1.00 84.46 51 ALA B C 1
ATOM 2863 O O . ALA B 1 51 ? 56.633 110.489 97.946 1.00 84.47 51 ALA B O 1
ATOM 2865 N N . THR B 1 52 ? 55.539 111.154 99.815 1.00 84.06 52 THR B N 1
ATOM 2866 C CA . THR B 1 52 ? 54.219 111.343 99.191 1.00 82.90 52 THR B CA 1
ATOM 2867 C C . THR B 1 52 ? 54.000 112.824 98.866 1.00 81.67 52 THR B C 1
ATOM 2868 O O . THR B 1 52 ? 54.790 113.675 99.276 1.00 82.07 52 THR B O 1
ATOM 2872 N N . CYS B 1 53 ? 52.926 113.139 98.149 1.00 79.50 53 CYS B N 1
ATOM 2873 C CA . CYS B 1 53 ? 52.668 114.529 97.782 1.00 78.33 53 CYS B CA 1
ATOM 2874 C C . CYS B 1 53 ? 51.385 114.629 96.960 1.00 77.35 53 CYS B C 1
ATOM 2875 O O . CYS B 1 53 ? 50.992 113.669 96.307 1.00 77.64 53 CYS B O 1
ATOM 2878 N N . THR B 1 54 ? 50.724 115.780 96.990 1.00 76.49 54 THR B N 1
ATOM 2879 C CA . THR B 1 54 ? 49.493 115.941 96.226 1.00 75.36 54 THR B CA 1
ATOM 2880 C C . THR B 1 54 ? 49.522 117.241 95.440 1.00 74.97 54 THR B C 1
ATOM 2881 O O . THR B 1 54 ? 48.608 117.530 94.667 1.00 74.24 54 THR B O 1
ATOM 2885 N N . ASP B 1 55 ? 50.557 118.041 95.666 1.00 74.45 55 ASP B N 1
ATOM 2886 C CA . ASP B 1 55 ? 50.694 119.292 94.943 1.00 74.05 55 ASP B CA 1
ATOM 2887 C C . ASP B 1 55 ? 52.126 119.516 94.487 1.00 74.12 55 ASP B C 1
ATOM 2888 O O . ASP B 1 55 ? 53.061 119.530 95.292 1.00 73.94 55 ASP B O 1
ATOM 2893 N N . TYR B 1 56 ? 52.287 119.702 93.183 1.00 75.03 56 TYR B N 1
ATOM 2894 C CA . TYR B 1 56 ? 53.602 119.906 92.597 1.00 75.36 56 TYR B CA 1
ATOM 2895 C C . TYR B 1 56 ? 54.355 121.056 93.244 1.00 75.87 56 TYR B C 1
ATOM 2896 O O . TYR B 1 56 ? 55.548 121.227 93.009 1.00 76.78 56 TYR B O 1
ATOM 2905 N N . ARG B 1 57 ? 53.662 121.852 94.052 1.00 75.76 57 ARG B N 1
ATOM 2906 C CA . ARG B 1 57 ? 54.311 122.973 94.718 1.00 75.25 57 ARG B CA 1
ATOM 2907 C C . ARG B 1 57 ? 54.928 122.552 96.050 1.00 74.22 57 ARG B C 1
ATOM 2908 O O . ARG B 1 57 ? 55.963 123.088 96.458 1.00 72.39 57 ARG B O 1
ATOM 2916 N N . ASP B 1 58 ? 54.310 121.566 96.701 1.00 73.69 58 ASP B N 1
ATOM 2917 C CA . ASP B 1 58 ? 54.800 121.046 97.977 1.00 73.45 58 ASP B CA 1
ATOM 2918 C C . ASP B 1 58 ? 55.972 120.128 97.711 1.00 73.38 58 ASP B C 1
ATOM 2919 O O . ASP B 1 58 ? 56.259 119.220 98.492 1.00 73.50 58 ASP B O 1
ATOM 2924 N N . VAL B 1 59 ? 56.660 120.378 96.609 1.00 73.49 59 VAL B N 1
ATOM 2925 C CA . VAL B 1 59 ? 57.777 119.540 96.235 1.00 74.07 59 VAL B CA 1
ATOM 2926 C C . VAL B 1 59 ? 59.154 119.984 96.718 1.00 75.14 59 VAL B C 1
ATOM 2927 O O . VAL B 1 59 ? 59.966 119.136 97.074 1.00 75.11 59 VAL B O 1
ATOM 2931 N N . LEU B 1 60 ? 59.436 121.286 96.762 1.00 76.28 60 LEU B N 1
ATOM 2932 C CA . LEU B 1 60 ? 60.773 121.710 97.203 1.00 77.17 60 LEU B CA 1
ATOM 2933 C C . LEU B 1 60 ? 61.008 121.469 98.683 1.00 77.21 60 LEU B C 1
ATOM 2934 O O . LEU B 1 60 ? 62.075 121.792 99.208 1.00 77.90 60 LEU B O 1
ATOM 2939 N N . GLN B 1 61 ? 60.001 120.913 99.349 1.00 77.08 61 GLN B N 1
ATOM 2940 C CA . GLN B 1 61 ? 60.095 120.591 100.763 1.00 76.50 61 GLN B CA 1
ATOM 2941 C C . GLN B 1 61 ? 60.811 119.247 100.899 1.00 76.53 61 GLN B C 1
ATOM 2942 O O . GLN B 1 61 ? 60.865 118.662 101.980 1.00 77.42 61 GLN B O 1
ATOM 2948 N N . TYR B 1 62 ? 61.368 118.765 99.789 1.00 76.28 62 TYR B N 1
ATOM 2949 C CA . TYR B 1 62 ? 62.081 117.492 99.780 1.00 75.74 62 TYR B CA 1
ATOM 2950 C C . TYR B 1 62 ? 63.459 117.621 99.142 1.00 75.80 62 TYR B C 1
ATOM 2951 O O . TYR B 1 62 ? 64.160 116.625 98.966 1.00 75.58 62 TYR B O 1
ATOM 2960 N N . GLY B 1 63 ? 63.840 118.848 98.793 1.00 75.32 63 GLY B N 1
ATOM 2961 C CA . GLY B 1 63 ? 65.144 119.086 98.197 1.00 74.99 63 GLY B CA 1
ATOM 2962 C C . GLY B 1 63 ? 65.496 118.109 97.097 1.00 74.62 63 GLY B C 1
ATOM 2963 O O . GLY B 1 63 ? 66.533 117.442 97.141 1.00 74.52 63 GLY B O 1
ATOM 2964 N N . VAL B 1 64 ? 64.623 118.035 96.101 1.00 73.99 64 VAL B N 1
ATOM 2965 C CA . VAL B 1 64 ? 64.806 117.138 94.971 1.00 72.40 64 VAL B CA 1
ATOM 2966 C C . VAL B 1 64 ? 65.925 117.636 94.076 1.00 71.27 64 VAL B C 1
ATOM 2967 O O . VAL B 1 64 ? 66.216 118.828 94.050 1.00 70.88 64 VAL B O 1
ATOM 2971 N N . ASP B 1 65 ? 66.554 116.722 93.346 1.00 71.46 65 ASP B N 1
ATOM 2972 C CA . ASP B 1 65 ? 67.645 117.085 92.446 1.00 71.78 65 ASP B CA 1
ATOM 2973 C C . ASP B 1 65 ? 67.137 117.308 91.038 1.00 71.07 65 ASP B C 1
ATOM 2974 O O . ASP B 1 65 ? 67.824 117.900 90.206 1.00 71.12 65 ASP B O 1
ATOM 2979 N N . ALA B 1 66 ? 65.934 116.805 90.775 1.00 69.99 66 ALA B N 1
ATOM 2980 C CA . ALA B 1 66 ? 65.306 116.927 89.467 1.00 68.20 66 ALA B CA 1
ATOM 2981 C C . ALA B 1 66 ? 63.890 116.362 89.510 1.00 66.61 66 ALA B C 1
ATOM 2982 O O . ALA B 1 66 ? 63.546 115.581 90.397 1.00 64.90 66 ALA B O 1
ATOM 2984 N N . VAL B 1 67 ? 63.073 116.768 88.546 1.00 65.89 67 VAL B N 1
ATOM 2985 C CA . VAL B 1 67 ? 61.693 116.303 88.477 1.00 65.41 67 VAL B CA 1
ATOM 2986 C C . VAL B 1 67 ? 61.342 115.699 87.114 1.00 64.64 67 VAL B C 1
ATOM 2987 O O . VAL B 1 67 ? 61.973 116.005 86.099 1.00 64.75 67 VAL B O 1
ATOM 2999 N N . ILE B 1 69 ? 57.989 115.200 84.717 1.00 56.72 69 ILE B N 1
ATOM 3000 C CA . ILE B 1 69 ? 56.573 115.459 84.465 1.00 55.79 69 ILE B CA 1
ATOM 3001 C C . ILE B 1 69 ? 56.019 114.466 83.448 1.00 56.37 69 ILE B C 1
ATOM 3002 O O . ILE B 1 69 ? 56.465 114.425 82.303 1.00 56.17 69 ILE B O 1
ATOM 3007 N N . HIS B 1 70 ? 55.046 113.669 83.879 1.00 57.35 70 HIS B N 1
ATOM 3008 C CA . HIS B 1 70 ? 54.420 112.672 83.022 1.00 57.47 70 HIS B CA 1
ATOM 3009 C C . HIS B 1 70 ? 52.934 112.971 82.862 1.00 57.56 70 HIS B C 1
ATOM 3010 O O . HIS B 1 70 ? 52.152 112.097 82.501 1.00 57.89 70 HIS B O 1
ATOM 3017 N N . ALA B 1 71 ? 52.548 114.210 83.141 1.00 57.47 71 ALA B N 1
ATOM 3018 C CA . ALA B 1 71 ? 51.155 114.611 83.019 1.00 58.03 71 ALA B CA 1
ATOM 3019 C C . ALA B 1 71 ? 50.780 114.839 81.551 1.00 58.43 71 ALA B C 1
ATOM 3020 O O . ALA B 1 71 ? 51.589 114.589 80.653 1.00 58.78 71 ALA B O 1
ATOM 3022 N N . ALA B 1 72 ? 49.556 115.313 81.312 1.00 57.80 72 ALA B N 1
ATOM 3023 C CA . ALA B 1 72 ? 49.065 115.571 79.958 1.00 57.29 72 ALA B CA 1
ATOM 3024 C C . ALA B 1 72 ? 49.837 116.697 79.271 1.00 58.26 72 ALA B C 1
ATOM 3025 O O . ALA B 1 72 ? 50.573 117.439 79.920 1.00 56.58 72 ALA B O 1
ATOM 3027 N N . THR B 1 73 ? 49.672 116.827 77.958 1.00 59.75 73 THR B N 1
ATOM 3028 C CA . THR B 1 73 ? 50.401 117.859 77.223 1.00 61.85 73 THR B CA 1
ATOM 3029 C C . THR B 1 73 ? 49.980 119.277 77.617 1.00 63.95 73 THR B C 1
ATOM 3030 O O . THR B 1 73 ? 50.817 120.175 77.740 1.00 64.09 73 THR B O 1
ATOM 3034 N N . ASP B 1 74 ? 48.680 119.472 77.820 1.00 65.50 74 ASP B N 1
ATOM 3035 C CA . ASP B 1 74 ? 48.133 120.781 78.192 1.00 65.99 74 ASP B CA 1
ATOM 3036 C C . ASP B 1 74 ? 48.671 121.363 79.512 1.00 65.83 74 ASP B C 1
ATOM 3037 O O . ASP B 1 74 ? 48.570 122.568 79.749 1.00 66.54 74 ASP B O 1
ATOM 3042 N N . VAL B 1 75 ? 49.237 120.516 80.369 1.00 64.79 75 VAL B N 1
ATOM 3043 C CA . VAL B 1 75 ? 49.785 120.981 81.642 1.00 62.91 75 VAL B CA 1
ATOM 3044 C C . VAL B 1 75 ? 51.307 120.830 81.700 1.00 62.98 75 VAL B C 1
ATOM 3045 O O . VAL B 1 75 ? 51.914 121.050 82.746 1.00 62.29 75 VAL B O 1
ATOM 3049 N N . HIS B 1 76 ? 51.919 120.450 80.580 1.00 63.53 76 HIS B N 1
ATOM 3050 C CA . HIS B 1 76 ? 53.372 120.276 80.506 1.00 63.63 76 HIS B CA 1
ATOM 3051 C C . HIS B 1 76 ? 54.099 121.579 80.802 1.00 63.73 76 HIS B C 1
ATOM 3052 O O . HIS B 1 76 ? 54.898 121.655 81.728 1.00 62.86 76 HIS B O 1
ATOM 3059 N N . SER B 1 77 ? 53.819 122.599 79.998 1.00 65.01 77 SER B N 1
ATOM 3060 C CA . SER B 1 77 ? 54.450 123.899 80.160 1.00 65.96 77 SER B CA 1
ATOM 3061 C C . SER B 1 77 ? 54.349 124.388 81.593 1.00 65.31 77 SER B C 1
ATOM 3062 O O . SER B 1 77 ? 55.351 124.494 82.295 1.00 64.93 77 SER B O 1
ATOM 3065 N N . THR B 1 78 ? 53.130 124.677 82.024 1.00 64.72 78 THR B N 1
ATOM 3066 C CA . THR B 1 78 ? 52.906 125.168 83.370 1.00 64.51 78 THR B CA 1
ATOM 3067 C C . THR B 1 78 ? 53.828 124.522 84.408 1.00 64.69 78 THR B C 1
ATOM 3068 O O . THR B 1 78 ? 54.575 125.219 85.094 1.00 66.07 78 THR B O 1
ATOM 3072 N N . LEU B 1 79 ? 53.789 123.197 84.516 1.00 63.96 79 LEU B N 1
ATOM 3073 C CA . LEU B 1 79 ? 54.634 122.482 85.472 1.00 62.57 79 LEU B CA 1
ATOM 3074 C C . LEU B 1 79 ? 56.118 122.642 85.148 1.00 62.62 79 LEU B C 1
ATOM 3075 O O . LEU B 1 79 ? 56.937 122.876 86.033 1.00 62.33 79 LEU B O 1
ATOM 3080 N N . ALA B 1 80 ? 56.451 122.510 83.871 1.00 63.03 80 ALA B N 1
ATOM 3081 C CA . ALA B 1 80 ? 57.826 122.628 83.414 1.00 64.37 80 ALA B CA 1
ATOM 3082 C C . ALA B 1 80 ? 58.440 123.967 83.790 1.00 65.04 80 ALA B C 1
ATOM 3083 O O . ALA B 1 80 ? 59.618 124.039 84.145 1.00 66.12 80 ALA B O 1
ATOM 3085 N N . ALA B 1 81 ? 57.646 125.029 83.696 1.00 64.79 81 ALA B N 1
ATOM 3086 C CA . ALA B 1 81 ? 58.120 126.369 84.019 1.00 64.00 81 ALA B CA 1
ATOM 3087 C C . ALA B 1 81 ? 58.276 126.545 85.521 1.00 63.49 81 ALA B C 1
ATOM 3088 O O . ALA B 1 81 ? 59.229 127.166 85.987 1.00 61.81 81 ALA B O 1
ATOM 3090 N N . PHE B 1 82 ? 57.339 125.989 86.277 1.00 64.06 82 PHE B N 1
ATOM 3091 C CA . PHE B 1 82 ? 57.389 126.107 87.724 1.00 65.08 82 PHE B CA 1
ATOM 3092 C C . PHE B 1 82 ? 58.701 125.618 88.315 1.00 65.29 82 PHE B C 1
ATOM 3093 O O . PHE B 1 82 ? 59.230 126.225 89.244 1.00 66.06 82 PHE B O 1
ATOM 3101 N N . PHE B 1 83 ? 59.215 124.512 87.792 1.00 65.14 83 PHE B N 1
ATOM 3102 C CA . PHE B 1 83 ? 60.462 123.973 88.302 1.00 65.25 83 PHE B CA 1
ATOM 3103 C C . PHE B 1 83 ? 61.684 124.572 87.650 1.00 66.67 83 PHE B C 1
ATOM 3104 O O . PHE B 1 83 ? 62.740 124.645 88.271 1.00 67.63 83 PHE B O 1
ATOM 3112 N N . LEU B 1 84 ? 61.560 124.987 86.396 1.00 68.31 84 LEU B N 1
ATOM 3113 C CA . LEU B 1 84 ? 62.693 125.600 85.726 1.00 70.79 84 LEU B CA 1
ATOM 3114 C C . LEU B 1 84 ? 62.932 126.983 86.319 1.00 73.38 84 LEU B C 1
ATOM 3115 O O . LEU B 1 84 ? 64.054 127.487 86.291 1.00 74.05 84 LEU B O 1
ATOM 3120 N N . HIS B 1 85 ? 61.869 127.592 86.851 1.00 75.39 85 HIS B N 1
ATOM 3121 C CA . HIS B 1 85 ? 61.964 128.907 87.489 1.00 75.50 85 HIS B CA 1
ATOM 3122 C C . HIS B 1 85 ? 62.821 128.724 88.716 1.00 74.09 85 HIS B C 1
ATOM 3123 O O . HIS B 1 85 ? 63.907 129.288 88.840 1.00 73.87 85 HIS B O 1
ATOM 3130 N N . LEU B 1 86 ? 62.303 127.907 89.621 1.00 72.37 86 LEU B N 1
ATOM 3131 C CA . LEU B 1 86 ? 62.967 127.605 90.867 1.00 71.91 86 LEU B CA 1
ATOM 3132 C C . LEU B 1 86 ? 64.373 127.084 90.657 1.00 72.03 86 LEU B C 1
ATOM 3133 O O . LEU B 1 86 ? 65.175 127.087 91.580 1.00 73.48 86 LEU B O 1
ATOM 3138 N N . GLY B 1 87 ? 64.677 126.630 89.448 1.00 71.31 87 GLY B N 1
ATOM 3139 C CA . GLY B 1 87 ? 66.010 126.112 89.178 1.00 69.02 87 GLY B CA 1
ATOM 3140 C C . GLY B 1 87 ? 66.119 124.630 89.495 1.00 67.69 87 GLY B C 1
ATOM 3141 O O . GLY B 1 87 ? 66.883 124.206 90.368 1.00 66.69 87 GLY B O 1
ATOM 3142 N N . ILE B 1 88 ? 65.349 123.841 88.755 1.00 66.46 88 ILE B N 1
ATOM 3143 C CA . ILE B 1 88 ? 65.317 122.392 88.914 1.00 64.13 88 ILE B CA 1
ATOM 3144 C C . ILE B 1 88 ? 65.418 121.694 87.557 1.00 63.45 88 ILE B C 1
ATOM 3145 O O . ILE B 1 88 ? 64.671 122.015 86.628 1.00 64.81 88 ILE B O 1
ATOM 3150 N N . PRO B 1 89 ? 66.348 120.739 87.416 1.00 61.73 89 PRO B N 1
ATOM 3151 C CA . PRO B 1 89 ? 66.465 120.041 86.135 1.00 60.61 89 PRO B CA 1
ATOM 3152 C C . PRO B 1 89 ? 65.111 119.391 85.881 1.00 60.03 89 PRO B C 1
ATOM 3153 O O . PRO B 1 89 ? 64.601 118.680 86.753 1.00 59.54 89 PRO B O 1
ATOM 3157 N N . THR B 1 90 ? 64.526 119.642 84.708 1.00 58.46 90 THR B N 1
ATOM 3158 C CA . THR B 1 90 ? 63.213 119.082 84.374 1.00 57.59 90 THR B CA 1
ATOM 3159 C C . THR B 1 90 ? 63.218 118.080 83.218 1.00 57.15 90 THR B C 1
ATOM 3160 O O . THR B 1 90 ? 63.916 118.266 82.226 1.00 57.72 90 THR B O 1
ATOM 3164 N N . PHE B 1 91 ? 62.436 117.014 83.382 1.00 56.76 91 PHE B N 1
ATOM 3165 C CA . PHE B 1 91 ? 62.282 115.942 82.393 1.00 57.08 91 PHE B CA 1
ATOM 3166 C C . PHE B 1 91 ? 60.821 115.923 81.940 1.00 56.80 91 PHE B C 1
ATOM 3167 O O . PHE B 1 91 ? 59.909 115.809 82.764 1.00 57.69 91 PHE B O 1
ATOM 3175 N N . VAL B 1 92 ? 60.592 116.031 80.638 1.00 55.19 92 VAL B N 1
ATOM 3176 C CA . VAL B 1 92 ? 59.228 116.016 80.133 1.00 56.25 92 VAL B CA 1
ATOM 3177 C C . VAL B 1 92 ? 59.030 114.959 79.053 1.00 56.60 92 VAL B C 1
ATOM 3178 O O . VAL B 1 92 ? 59.891 114.744 78.193 1.00 54.71 92 VAL B O 1
ATOM 3182 N N . ASP B 1 93 ? 57.875 114.307 79.107 1.00 57.44 93 ASP B N 1
ATOM 3183 C CA . ASP B 1 93 ? 57.535 113.267 78.154 1.00 57.69 93 ASP B CA 1
ATOM 3184 C C . ASP B 1 93 ? 57.043 113.897 76.864 1.00 57.18 93 ASP B C 1
ATOM 3185 O O . ASP B 1 93 ? 56.352 114.913 76.894 1.00 57.67 93 ASP B O 1
ATOM 3190 N N . LYS B 1 94 ? 57.406 113.297 75.735 1.00 56.23 94 LYS B N 1
ATOM 3191 C CA . LYS B 1 94 ? 56.989 113.796 74.430 1.00 55.84 94 LYS B CA 1
ATOM 3192 C C . LYS B 1 94 ? 55.460 113.844 74.382 1.00 56.48 94 LYS B C 1
ATOM 3193 O O . LYS B 1 94 ? 54.780 112.928 74.853 1.00 57.51 94 LYS B O 1
ATOM 3199 N N . PRO B 1 95 ? 54.900 114.924 73.810 1.00 57.01 95 PRO B N 1
ATOM 3200 C CA . PRO B 1 95 ? 55.655 116.063 73.273 1.00 57.09 95 PRO B CA 1
ATOM 3201 C C . PRO B 1 95 ? 55.966 117.076 74.370 1.00 58.01 95 PRO B C 1
ATOM 3202 O O . PRO B 1 95 ? 55.248 117.163 75.374 1.00 58.88 95 PRO B O 1
ATOM 3206 N N . LEU B 1 96 ? 57.040 117.836 74.195 1.00 57.90 96 LEU B N 1
ATOM 3207 C CA . LEU B 1 96 ? 57.418 118.827 75.199 1.00 57.81 96 LEU B CA 1
ATOM 3208 C C . LEU B 1 96 ? 56.257 119.776 75.450 1.00 57.67 96 LEU B C 1
ATOM 3209 O O . LEU B 1 96 ? 55.848 119.987 76.592 1.00 57.27 96 LEU B O 1
ATOM 3214 N N . ALA B 1 97 ? 55.727 120.335 74.369 1.00 56.84 97 ALA B N 1
ATOM 3215 C CA . ALA B 1 97 ? 54.614 121.255 74.461 1.00 56.75 97 ALA B CA 1
ATOM 3216 C C . ALA B 1 97 ? 53.637 120.983 73.334 1.00 57.65 97 ALA B C 1
ATOM 3217 O O . ALA B 1 97 ? 53.879 120.129 72.480 1.00 56.93 97 ALA B O 1
ATOM 3219 N N . ALA B 1 98 ? 52.532 121.720 73.338 1.00 58.50 98 ALA B N 1
ATOM 3220 C CA . ALA B 1 98 ? 51.497 121.566 72.324 1.00 58.89 98 ALA B CA 1
ATOM 3221 C C . ALA B 1 98 ? 51.782 122.404 71.077 1.00 59.01 98 ALA B C 1
ATOM 3222 O O . ALA B 1 98 ? 51.081 122.276 70.073 1.00 58.37 98 ALA B O 1
ATOM 3224 N N . SER B 1 99 ? 52.809 123.254 71.151 1.00 59.88 99 SER B N 1
ATOM 3225 C CA . SER B 1 99 ? 53.200 124.127 70.040 1.00 60.08 99 SER B CA 1
ATOM 3226 C C . SER B 1 99 ? 54.692 124.413 70.032 1.00 60.07 99 SER B C 1
ATOM 3227 O O . SER B 1 99 ? 55.329 124.431 71.083 1.00 59.83 99 SER B O 1
ATOM 3230 N N . ALA B 1 100 ? 55.243 124.667 68.848 1.00 59.21 100 ALA B N 1
ATOM 3231 C CA . ALA B 1 100 ? 56.663 124.967 68.740 1.00 59.94 100 ALA B CA 1
ATOM 3232 C C . ALA B 1 100 ? 56.970 126.220 69.542 1.00 61.14 100 ALA B C 1
ATOM 3233 O O . ALA B 1 100 ? 58.025 126.327 70.170 1.00 60.39 100 ALA B O 1
ATOM 3235 N N . GLN B 1 101 ? 56.037 127.168 69.525 1.00 63.05 101 GLN B N 1
ATOM 3236 C CA . GLN B 1 101 ? 56.210 128.418 70.261 1.00 65.20 101 GLN B CA 1
ATOM 3237 C C . GLN B 1 101 ? 56.544 128.107 71.719 1.00 65.82 101 GLN B C 1
ATOM 3238 O O . GLN B 1 101 ? 57.598 128.494 72.215 1.00 65.26 101 GLN B O 1
ATOM 3244 N N . GLU B 1 102 ? 55.635 127.399 72.385 1.00 67.01 102 GLU B N 1
ATOM 3245 C CA . GLU B 1 102 ? 55.790 127.012 73.784 1.00 68.33 102 GLU B CA 1
ATOM 3246 C C . GLU B 1 102 ? 57.115 126.289 74.050 1.00 67.82 102 GLU B C 1
ATOM 3247 O O . GLU B 1 102 ? 57.727 126.490 75.093 1.00 67.31 102 GLU B O 1
ATOM 3253 N N . CYS B 1 103 ? 57.547 125.447 73.111 1.00 67.63 103 CYS B N 1
ATOM 3254 C CA . CYS B 1 103 ? 58.798 124.702 73.253 1.00 67.22 103 CYS B CA 1
ATOM 3255 C C . CYS B 1 103 ? 59.989 125.633 73.321 1.00 66.41 103 CYS B C 1
ATOM 3256 O O . CYS B 1 103 ? 60.851 125.510 74.192 1.00 64.61 103 CYS B O 1
ATOM 3259 N N . GLU B 1 104 ? 60.047 126.553 72.371 1.00 66.99 104 GLU B N 1
ATOM 3260 C CA . GLU B 1 104 ? 61.130 127.521 72.323 1.00 67.23 104 GLU B CA 1
ATOM 3261 C C . GLU B 1 104 ? 61.081 128.340 73.621 1.00 66.10 104 GLU B C 1
ATOM 3262 O O . GLU B 1 104 ? 62.115 128.585 74.250 1.00 65.87 104 GLU B O 1
ATOM 3268 N N . ASN B 1 105 ? 59.870 128.732 74.020 1.00 63.83 105 ASN B N 1
ATOM 3269 C CA . ASN B 1 105 ? 59.645 129.490 75.248 1.00 61.70 105 ASN B CA 1
ATOM 3270 C C . ASN B 1 105 ? 60.258 128.769 76.440 1.00 60.92 105 ASN B C 1
ATOM 3271 O O . ASN B 1 105 ? 61.080 129.329 77.159 1.00 61.54 105 ASN B O 1
ATOM 3276 N N . LEU B 1 106 ? 59.847 127.522 76.642 1.00 60.07 106 LEU B N 1
ATOM 3277 C CA . LEU B 1 106 ? 60.346 126.713 77.740 1.00 58.78 106 LEU B CA 1
ATOM 3278 C C . LEU B 1 106 ? 61.849 126.540 77.652 1.00 58.59 106 LEU B C 1
ATOM 3279 O O . LEU B 1 106 ? 62.529 126.509 78.671 1.00 57.98 106 LEU B O 1
ATOM 3284 N N . TYR B 1 107 ? 62.374 126.424 76.440 1.00 60.62 107 TYR B N 1
ATOM 3285 C CA . TYR B 1 107 ? 63.812 126.253 76.286 1.00 63.81 107 TYR B CA 1
ATOM 3286 C C . TYR B 1 107 ? 64.586 127.550 76.475 1.00 64.94 107 TYR B C 1
ATOM 3287 O O . TYR B 1 107 ? 65.781 127.526 76.761 1.00 65.66 107 TYR B O 1
ATOM 3296 N N . GLU B 1 108 ? 63.909 128.680 76.310 1.00 66.01 108 GLU B N 1
ATOM 3297 C CA . GLU B 1 108 ? 64.558 129.968 76.493 1.00 66.96 108 GLU B CA 1
ATOM 3298 C C . GLU B 1 108 ? 64.616 130.243 77.995 1.00 65.55 108 GLU B C 1
ATOM 3299 O O . GLU B 1 108 ? 65.572 130.833 78.495 1.00 64.85 108 GLU B O 1
ATOM 3305 N N . LEU B 1 109 ? 63.590 129.788 78.706 1.00 64.12 109 LEU B N 1
ATOM 3306 C CA . LEU B 1 109 ? 63.513 129.953 80.145 1.00 64.16 109 LEU B CA 1
ATOM 3307 C C . LEU B 1 109 ? 64.476 128.989 80.813 1.00 65.24 109 LEU B C 1
ATOM 3308 O O . LEU B 1 109 ? 64.934 129.223 81.930 1.00 65.90 109 LEU B O 1
ATOM 3313 N N . ALA B 1 110 ? 64.772 127.897 80.119 1.00 67.02 110 ALA B N 1
ATOM 3314 C CA . ALA B 1 110 ? 65.675 126.876 80.627 1.00 68.40 110 ALA B CA 1
ATOM 3315 C C . ALA B 1 110 ? 67.107 127.397 80.713 1.00 69.76 110 ALA B C 1
ATOM 3316 O O . ALA B 1 110 ? 67.729 127.330 81.771 1.00 69.14 110 ALA B O 1
ATOM 3318 N N . GLU B 1 111 ? 67.634 127.901 79.600 1.00 71.59 111 GLU B N 1
ATOM 3319 C CA . GLU B 1 111 ? 68.988 128.436 79.603 1.00 73.79 111 GLU B CA 1
ATOM 3320 C C . GLU B 1 111 ? 69.009 129.713 80.428 1.00 73.84 111 GLU B C 1
ATOM 3321 O O . GLU B 1 111 ? 70.043 130.094 80.976 1.00 72.86 111 GLU B O 1
ATOM 3327 N N . LYS B 1 112 ? 67.851 130.360 80.529 1.00 73.59 112 LYS B N 1
ATOM 3328 C CA . LYS B 1 112 ? 67.733 131.583 81.305 1.00 73.89 112 LYS B CA 1
ATOM 3329 C C . LYS B 1 112 ? 68.130 131.299 82.736 1.00 74.90 112 LYS B C 1
ATOM 3330 O O . LYS B 1 112 ? 68.854 132.080 83.349 1.00 76.43 112 LYS B O 1
ATOM 3336 N N . HIS B 1 113 ? 67.648 130.180 83.269 1.00 74.44 113 HIS B N 1
ATOM 3337 C CA . HIS B 1 113 ? 67.957 129.792 84.639 1.00 73.90 113 HIS B CA 1
ATOM 3338 C C . HIS B 1 113 ? 69.068 128.759 84.682 1.00 73.68 113 HIS B C 1
ATOM 3339 O O . HIS B 1 113 ? 69.343 128.181 85.732 1.00 72.94 113 HIS B O 1
ATOM 3346 N N . HIS B 1 114 ? 69.702 128.537 83.534 1.00 74.66 114 HIS B N 1
ATOM 3347 C CA . HIS B 1 114 ? 70.793 127.573 83.414 1.00 75.40 114 HIS B CA 1
ATOM 3348 C C . HIS B 1 114 ? 70.402 126.198 83.972 1.00 73.90 114 HIS B C 1
ATOM 3349 O O . HIS B 1 114 ? 71.097 125.625 84.816 1.00 72.97 114 HIS B O 1
ATOM 3356 N N . GLN B 1 115 ? 69.275 125.677 83.495 1.00 72.09 115 GLN B N 1
ATOM 3357 C CA . GLN B 1 115 ? 68.785 124.372 83.925 1.00 69.90 115 GLN B CA 1
ATOM 3358 C C . GLN B 1 115 ? 68.469 123.510 82.703 1.00 67.95 115 GLN B C 1
ATOM 3359 O O . GLN B 1 115 ? 67.999 124.009 81.675 1.00 67.68 115 GLN B O 1
ATOM 3365 N N . PRO B 1 116 ? 68.750 122.203 82.794 1.00 65.84 116 PRO B N 1
ATOM 3366 C CA . PRO B 1 116 ? 68.483 121.290 81.682 1.00 64.15 116 PRO B CA 1
ATOM 3367 C C . PRO B 1 116 ? 66.999 120.889 81.548 1.00 63.29 116 PRO B C 1
ATOM 3368 O O . PRO B 1 116 ? 66.277 120.742 82.541 1.00 63.46 116 PRO B O 1
ATOM 3372 N N . LEU B 1 117 ? 66.562 120.719 80.304 1.00 61.51 117 LEU B N 1
ATOM 3373 C CA . LEU B 1 117 ? 65.195 120.321 79.981 1.00 59.41 117 LEU B CA 1
ATOM 3374 C C . LEU B 1 117 ? 65.236 119.086 79.073 1.00 59.15 117 LEU B C 1
ATOM 3375 O O . LEU B 1 117 ? 65.255 119.209 77.847 1.00 59.10 117 LEU B O 1
ATOM 3380 N N . TYR B 1 118 ? 65.246 117.904 79.684 1.00 57.95 118 TYR B N 1
ATOM 3381 C CA . TYR B 1 118 ? 65.303 116.638 78.953 1.00 56.42 118 TYR B CA 1
ATOM 3382 C C . TYR B 1 118 ? 63.931 116.227 78.436 1.00 56.10 118 TYR B C 1
ATOM 3383 O O . TYR B 1 118 ? 62.961 116.197 79.197 1.00 56.49 118 TYR B O 1
ATOM 3392 N N . VAL B 1 119 ? 63.850 115.907 77.147 1.00 54.93 119 VAL B N 1
ATOM 3393 C CA . VAL B 1 119 ? 62.593 115.453 76.550 1.00 53.72 119 VAL B CA 1
ATOM 3394 C C . VAL B 1 119 ? 62.687 113.934 76.351 1.00 52.67 119 VAL B C 1
ATOM 3395 O O . VAL B 1 119 ? 63.640 113.428 75.754 1.00 52.35 119 VAL B O 1
ATOM 3399 N N . GLY B 1 120 ? 61.689 113.220 76.860 1.00 51.11 120 GLY B N 1
ATOM 3400 C CA . GLY B 1 120 ? 61.672 111.772 76.769 1.00 50.17 120 GLY B CA 1
ATOM 3401 C C . GLY B 1 120 ? 61.423 111.165 75.405 1.00 49.64 120 GLY B C 1
ATOM 3402 O O . GLY B 1 120 ? 60.280 111.050 74.955 1.00 51.12 120 GLY B O 1
ATOM 3403 N N . PHE B 1 121 ? 62.507 110.761 74.753 1.00 48.07 121 PHE B N 1
ATOM 3404 C CA . PHE B 1 121 ? 62.436 110.141 73.437 1.00 45.64 121 PHE B CA 1
ATOM 3405 C C . PHE B 1 121 ? 63.101 108.781 73.498 1.00 45.53 121 PHE B C 1
ATOM 3406 O O . PHE B 1 121 ? 64.261 108.648 73.124 1.00 47.20 121 PHE B O 1
ATOM 3414 N N . ASN B 1 122 ? 62.370 107.771 73.965 1.00 44.44 122 ASN B N 1
ATOM 3415 C CA . ASN B 1 122 ? 62.932 106.430 74.081 1.00 42.66 122 ASN B CA 1
ATOM 3416 C C . ASN B 1 122 ? 63.457 105.871 72.764 1.00 41.88 122 ASN B C 1
ATOM 3417 O O . ASN B 1 122 ? 64.396 105.086 72.772 1.00 42.63 122 ASN B O 1
ATOM 3422 N N . ARG B 1 123 ? 62.874 106.273 71.638 1.00 40.51 123 ARG B N 1
ATOM 3423 C CA . ARG B 1 123 ? 63.342 105.773 70.347 1.00 39.81 123 ARG B CA 1
ATOM 3424 C C . ARG B 1 123 ? 64.773 106.174 70.003 1.00 39.32 123 ARG B C 1
ATOM 3425 O O . ARG B 1 123 ? 65.223 105.930 68.884 1.00 38.95 123 ARG B O 1
ATOM 3433 N N . ARG B 1 124 ? 65.479 106.814 70.930 1.00 39.39 124 ARG B N 1
ATOM 3434 C CA . ARG B 1 124 ? 66.872 107.208 70.670 1.00 40.18 124 ARG B CA 1
ATOM 3435 C C . ARG B 1 124 ? 67.801 106.310 71.477 1.00 40.79 124 ARG B C 1
ATOM 3436 O O . ARG B 1 124 ? 69.008 106.253 71.235 1.00 40.92 124 ARG B O 1
ATOM 3444 N N . HIS B 1 125 ? 67.215 105.611 72.440 1.00 39.82 125 HIS B N 1
ATOM 3445 C CA . HIS B 1 125 ? 67.967 104.754 73.320 1.00 39.68 125 HIS B CA 1
ATOM 3446 C C . HIS B 1 125 ? 67.530 103.308 73.260 1.00 39.25 125 HIS B C 1
ATOM 3447 O O . HIS B 1 125 ? 67.390 102.657 74.289 1.00 39.59 125 HIS B O 1
ATOM 3454 N N . ILE B 1 126 ? 67.302 102.795 72.062 1.00 38.93 126 ILE B N 1
ATOM 3455 C CA . ILE B 1 126 ? 66.885 101.406 71.953 1.00 37.37 126 ILE B CA 1
ATOM 3456 C C . ILE B 1 126 ? 68.109 100.519 71.812 1.00 36.04 126 ILE B C 1
ATOM 3457 O O . ILE B 1 126 ? 68.812 100.549 70.792 1.00 35.43 126 ILE B O 1
ATOM 3462 N N . PRO B 1 127 ? 68.367 99.701 72.840 1.00 34.85 127 PRO B N 1
ATOM 3463 C CA . PRO B 1 127 ? 69.513 98.798 72.855 1.00 34.92 127 PRO B CA 1
ATOM 3464 C C . PRO B 1 127 ? 69.816 98.046 71.566 1.00 37.29 127 PRO B C 1
ATOM 3465 O O . PRO B 1 127 ? 70.922 98.153 71.033 1.00 37.67 127 PRO B O 1
ATOM 3469 N N . LEU B 1 128 ? 68.846 97.302 71.048 1.00 38.13 128 LEU B N 1
ATOM 3470 C CA . LEU B 1 128 ? 69.106 96.544 69.841 1.00 38.39 128 LEU B CA 1
ATOM 3471 C C . LEU B 1 128 ? 69.491 97.416 68.653 1.00 38.73 128 LEU B C 1
ATOM 3472 O O . LEU B 1 128 ? 70.377 97.045 67.886 1.00 40.31 128 LEU B O 1
ATOM 3477 N N . TYR B 1 129 ? 68.861 98.578 68.504 1.00 37.80 129 TYR B N 1
ATOM 3478 C CA . TYR B 1 129 ? 69.175 99.442 67.366 1.00 37.28 129 TYR B CA 1
ATOM 3479 C C . TYR B 1 129 ? 70.500 100.177 67.530 1.00 38.20 129 TYR B C 1
ATOM 3480 O O . TYR B 1 129 ? 71.292 100.257 66.596 1.00 37.76 129 TYR B O 1
ATOM 3489 N N . ASN B 1 130 ? 70.735 100.726 68.716 1.00 39.21 130 ASN B N 1
ATOM 3490 C CA . ASN B 1 130 ? 71.973 101.442 68.955 1.00 40.67 130 ASN B CA 1
ATOM 3491 C C . ASN B 1 130 ? 73.154 100.484 68.933 1.00 43.55 130 ASN B C 1
ATOM 3492 O O . ASN B 1 130 ? 74.295 100.910 68.799 1.00 46.48 130 ASN B O 1
ATOM 3497 N N . GLN B 1 131 ? 72.897 99.190 69.070 1.00 46.17 131 GLN B N 1
ATOM 3498 C CA . GLN B 1 131 ? 73.987 98.228 69.041 1.00 48.73 131 GLN B CA 1
ATOM 3499 C C . GLN B 1 131 ? 74.565 98.091 67.647 1.00 49.27 131 GLN B C 1
ATOM 3500 O O . GLN B 1 131 ? 75.767 98.259 67.450 1.00 51.42 131 GLN B O 1
ATOM 3506 N N . HIS B 1 132 ? 73.708 97.798 66.676 1.00 47.92 132 HIS B N 1
ATOM 3507 C CA . HIS B 1 132 ? 74.143 97.609 65.293 1.00 46.85 132 HIS B CA 1
ATOM 3508 C C . HIS B 1 132 ? 74.225 98.910 64.528 1.00 47.75 132 HIS B C 1
ATOM 3509 O O . HIS B 1 132 ? 74.996 99.033 63.579 1.00 50.28 132 HIS B O 1
ATOM 3516 N N . LEU B 1 133 ? 73.432 99.886 64.952 1.00 48.00 133 LEU B N 1
ATOM 3517 C CA . LEU B 1 133 ? 73.412 101.185 64.293 1.00 47.38 133 LEU B CA 1
ATOM 3518 C C . LEU B 1 133 ? 74.007 102.267 65.185 1.00 47.59 133 LEU B C 1
ATOM 3519 O O . LEU B 1 133 ? 73.278 102.986 65.861 1.00 47.26 133 LEU B O 1
ATOM 3524 N N . SER B 1 134 ? 75.329 102.400 65.160 1.00 46.89 134 SER B N 1
ATOM 3525 C CA . SER B 1 134 ? 76.000 103.381 65.996 1.00 46.06 134 SER B CA 1
ATOM 3526 C C . SER B 1 134 ? 75.567 104.816 65.727 1.00 45.07 134 SER B C 1
ATOM 3527 O O . SER B 1 134 ? 75.593 105.647 66.629 1.00 43.70 134 SER B O 1
ATOM 3530 N N . GLU B 1 135 ? 75.160 105.102 64.493 1.00 44.14 135 GLU B N 1
ATOM 3531 C CA . GLU B 1 135 ? 74.702 106.443 64.129 1.00 44.67 135 GLU B CA 1
ATOM 3532 C C . GLU B 1 135 ? 73.507 106.902 65.004 1.00 44.75 135 GLU B C 1
ATOM 3533 O O . GLU B 1 135 ? 73.331 108.096 65.260 1.00 44.23 135 GLU B O 1
ATOM 3539 N N . LEU B 1 136 ? 72.681 105.961 65.456 1.00 44.31 136 LEU B N 1
ATOM 3540 C CA . LEU B 1 136 ? 71.530 106.317 66.281 1.00 44.20 136 LEU B CA 1
ATOM 3541 C C . LEU B 1 136 ? 71.958 106.603 67.718 1.00 45.01 136 LEU B C 1
ATOM 3542 O O . LEU B 1 136 ? 71.306 107.373 68.430 1.00 44.78 136 LEU B O 1
ATOM 3547 N N . ALA B 1 137 ? 73.053 105.970 68.135 1.00 45.83 137 ALA B N 1
ATOM 3548 C CA . ALA B 1 137 ? 73.610 106.146 69.476 1.00 46.47 137 ALA B CA 1
ATOM 3549 C C . ALA B 1 137 ? 74.313 107.502 69.546 1.00 47.06 137 ALA B C 1
ATOM 3550 O O . ALA B 1 137 ? 74.212 108.212 70.541 1.00 45.93 137 ALA B O 1
ATOM 3552 N N . GLN B 1 138 ? 75.004 107.858 68.467 1.00 49.94 138 GLN B N 1
ATOM 3553 C CA . GLN B 1 138 ? 75.707 109.130 68.386 1.00 52.32 138 GLN B CA 1
ATOM 3554 C C . GLN B 1 138 ? 74.741 110.247 68.022 1.00 52.76 138 GLN B C 1
ATOM 3555 O O . GLN B 1 138 ? 75.009 111.415 68.290 1.00 54.67 138 GLN B O 1
ATOM 3561 N N . GLN B 1 139 ? 73.623 109.886 67.400 1.00 52.39 139 GLN B N 1
ATOM 3562 C CA . GLN B 1 139 ? 72.623 110.863 66.997 1.00 51.73 139 GLN B CA 1
ATOM 3563 C C . GLN B 1 139 ? 73.140 111.742 65.861 1.00 52.80 139 GLN B C 1
ATOM 3564 O O . GLN B 1 139 ? 73.161 112.964 65.966 1.00 54.24 139 GLN B O 1
ATOM 3570 N N . GLU B 1 140 ? 73.542 111.110 64.765 1.00 53.94 140 GLU B N 1
ATOM 3571 C CA . GLU B 1 140 ? 74.066 111.832 63.614 1.00 55.54 140 GLU B CA 1
ATOM 3572 C C . GLU B 1 140 ? 73.957 110.945 62.368 1.00 55.06 140 GLU B C 1
ATOM 3573 O O . GLU B 1 140 ? 73.974 109.720 62.475 1.00 55.35 140 GLU B O 1
ATOM 3579 N N . CYS B 1 141 ? 73.839 111.559 61.193 1.00 54.84 141 CYS B N 1
ATOM 3580 C CA . CYS B 1 141 ? 73.716 110.803 59.945 1.00 55.16 141 CYS B CA 1
ATOM 3581 C C . CYS B 1 141 ? 74.818 109.766 59.712 1.00 53.83 141 CYS B C 1
ATOM 3582 O O . CYS B 1 141 ? 74.548 108.654 59.248 1.00 54.51 141 CYS B O 1
ATOM 3585 N N . GLY B 1 142 ? 76.057 110.136 60.013 1.00 52.09 142 GLY B N 1
ATOM 3586 C CA . GLY B 1 142 ? 77.169 109.220 59.838 1.00 50.68 142 GLY B CA 1
ATOM 3587 C C . GLY B 1 142 ? 77.288 108.613 58.453 1.00 50.37 142 GLY B C 1
ATOM 3588 O O . GLY B 1 142 ? 77.165 109.311 57.448 1.00 51.59 142 GLY B O 1
ATOM 3589 N N . ALA B 1 143 ? 77.524 107.304 58.399 1.00 49.35 143 ALA B N 1
ATOM 3590 C CA . ALA B 1 143 ? 77.685 106.601 57.128 1.00 47.73 143 ALA B CA 1
ATOM 3591 C C . ALA B 1 143 ? 76.369 106.089 56.561 1.00 47.71 143 ALA B C 1
ATOM 3592 O O . ALA B 1 143 ? 76.346 105.421 55.527 1.00 47.86 143 ALA B O 1
ATOM 3594 N N . LEU B 1 144 ? 75.272 106.393 57.242 1.00 47.27 144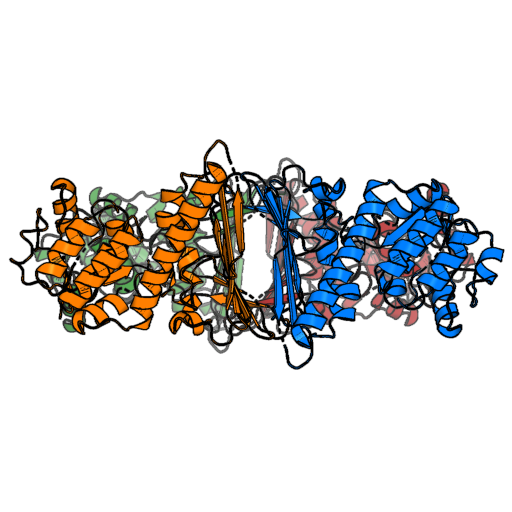 LEU B N 1
ATOM 3595 C CA . LEU B 1 144 ? 73.963 105.960 56.781 1.00 46.73 144 LEU B CA 1
ATOM 3596 C C . LEU B 1 144 ? 73.653 106.499 55.385 1.00 45.77 144 LEU B C 1
ATOM 3597 O O . LEU B 1 144 ? 73.942 107.653 55.087 1.00 46.45 144 LEU B O 1
ATOM 3602 N N . ARG B 1 145 ? 73.084 105.657 54.526 1.00 44.48 145 ARG B N 1
ATOM 3603 C CA . ARG B 1 145 ? 72.715 106.077 53.183 1.00 42.63 145 ARG B CA 1
ATOM 3604 C C . ARG B 1 145 ? 71.219 106.313 53.206 1.00 41.41 145 ARG B C 1
ATOM 3605 O O . ARG B 1 145 ? 70.713 107.177 52.502 1.00 43.07 145 ARG B O 1
ATOM 3613 N N . SER B 1 146 ? 70.511 105.535 54.018 1.00 39.37 146 SER B N 1
ATOM 3614 C CA . SER B 1 146 ? 69.061 105.690 54.148 1.00 38.76 146 SER B CA 1
ATOM 3615 C C . SER B 1 146 ? 68.563 105.141 55.491 1.00 37.71 146 SER B C 1
ATOM 3616 O O . SER B 1 146 ? 69.143 104.215 56.062 1.00 37.65 146 SER B O 1
ATOM 3619 N N . LEU B 1 147 ? 67.485 105.727 55.987 1.00 35.06 147 LEU B N 1
ATOM 3620 C CA . LEU B 1 147 ? 66.911 105.305 57.244 1.00 34.02 147 LEU B CA 1
ATOM 3621 C C . LEU B 1 147 ? 65.397 105.548 57.206 1.00 34.89 147 LEU B C 1
ATOM 3622 O O . LEU B 1 147 ? 64.955 106.689 57.114 1.00 35.09 147 LEU B O 1
ATOM 3627 N N . ARG B 1 148 ? 64.611 104.473 57.248 1.00 35.00 148 ARG B N 1
ATOM 3628 C CA . ARG B 1 148 ? 63.156 104.577 57.220 1.00 34.33 148 ARG B CA 1
ATOM 3629 C C . ARG B 1 148 ? 62.563 104.056 58.522 1.00 33.87 148 ARG B C 1
ATOM 3630 O O . ARG B 1 148 ? 62.805 102.912 58.919 1.00 33.60 148 ARG B O 1
ATOM 3638 N N . TRP B 1 149 ? 61.771 104.896 59.179 1.00 32.83 149 TRP B N 1
ATOM 3639 C CA . TRP B 1 149 ? 61.142 104.517 60.434 1.00 32.80 149 TRP B CA 1
ATOM 3640 C C . TRP B 1 149 ? 59.645 104.543 60.234 1.00 33.02 149 TRP B C 1
ATOM 3641 O O . TRP B 1 149 ? 59.048 105.614 60.178 1.00 34.72 149 TRP B O 1
ATOM 3652 N N . GLU B 1 150 ? 59.042 103.365 60.126 1.00 34.29 150 GLU B N 1
ATOM 3653 C CA . GLU B 1 150 ? 57.599 103.248 59.926 1.00 35.58 150 GLU B CA 1
ATOM 3654 C C . GLU B 1 150 ? 56.903 102.837 61.221 1.00 33.85 150 GLU B C 1
ATOM 3655 O O . GLU B 1 150 ? 57.302 101.868 61.864 1.00 33.56 150 GLU B O 1
ATOM 3661 N N . LYS B 1 151 ? 55.860 103.558 61.605 1.00 32.08 151 LYS B N 1
ATOM 3662 C CA . LYS B 1 151 ? 55.121 103.183 62.806 1.00 31.91 151 LYS B CA 1
ATOM 3663 C C . LYS B 1 151 ? 53.648 103.256 62.443 1.00 31.23 151 LYS B C 1
ATOM 3664 O O . LYS B 1 151 ? 53.061 104.327 62.436 1.00 33.87 151 LYS B O 1
ATOM 3670 N N . HIS B 1 152 ? 53.053 102.110 62.137 1.00 30.53 152 HIS B N 1
ATOM 3671 C CA . HIS B 1 152 ? 51.664 102.086 61.722 1.00 29.89 152 HIS B CA 1
ATOM 3672 C C . HIS B 1 152 ? 50.687 101.604 62.773 1.00 29.78 152 HIS B C 1
ATOM 3673 O O . HIS B 1 152 ? 51.063 100.940 63.741 1.00 28.66 152 HIS B O 1
ATOM 3680 N N . ARG B 1 153 ? 49.421 101.963 62.582 1.00 31.75 153 ARG B N 1
ATOM 3681 C CA . ARG B 1 153 ? 48.350 101.557 63.495 1.00 32.19 153 ARG B CA 1
ATOM 3682 C C . ARG B 1 153 ? 47.173 101.118 62.662 1.00 31.51 153 ARG B C 1
ATOM 3683 O O . ARG B 1 153 ? 46.958 101.635 61.573 1.00 32.46 153 ARG B O 1
ATOM 3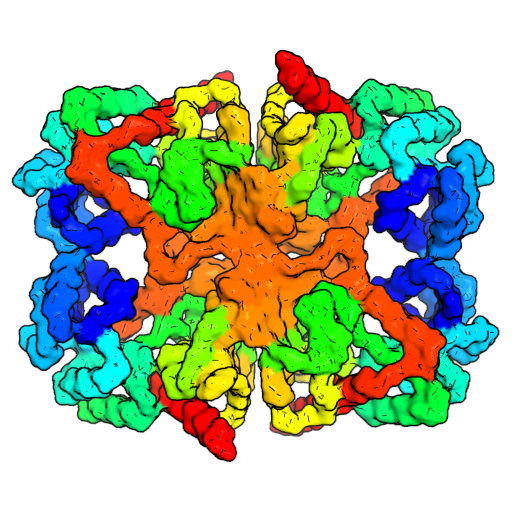691 N N . HIS B 1 154 ? 46.423 100.152 63.171 1.00 32.87 154 HIS B N 1
ATOM 3692 C CA . HIS B 1 154 ? 45.235 99.656 62.487 1.00 34.31 154 HIS B CA 1
ATOM 3693 C C . HIS B 1 154 ? 44.013 100.452 62.927 1.00 35.31 154 HIS B C 1
ATOM 3694 O O . HIS B 1 154 ? 43.709 100.512 64.117 1.00 35.73 154 HIS B O 1
ATOM 3701 N N . ALA B 1 155 ? 43.314 101.055 61.970 1.00 36.20 155 ALA B N 1
ATOM 3702 C CA . ALA B 1 155 ? 42.096 101.808 62.268 1.00 36.18 155 ALA B CA 1
ATOM 3703 C C . ALA B 1 155 ? 42.230 102.745 63.454 1.00 35.75 155 ALA B C 1
ATOM 3704 O O . ALA B 1 155 ? 41.679 102.490 64.526 1.00 37.23 155 ALA B O 1
ATOM 3706 N N . LEU B 1 156 ? 42.936 103.846 63.259 1.00 35.43 156 LEU B N 1
ATOM 3707 C CA . LEU B 1 156 ? 43.127 104.788 64.352 1.00 35.92 156 LEU B CA 1
ATOM 3708 C C . LEU B 1 156 ? 43.533 106.175 63.868 1.00 36.31 156 LEU B C 1
ATOM 3709 O O . LEU B 1 156 ? 44.518 106.742 64.334 1.00 35.32 156 LEU B O 1
ATOM 3714 N N . PRO B 1 157 ? 42.777 106.739 62.917 1.00 36.67 157 PRO B N 1
ATOM 3715 C CA . PRO B 1 157 ? 43.108 108.068 62.407 1.00 37.07 157 PRO B CA 1
ATOM 3716 C C . PRO B 1 157 ? 42.779 109.107 63.464 1.00 38.77 157 PRO B C 1
ATOM 3717 O O . PRO B 1 157 ? 42.136 108.791 64.462 1.00 39.33 157 PRO B O 1
ATOM 3721 N N . GLY B 1 158 ? 43.215 110.342 63.258 1.00 40.06 158 GLY B N 1
ATOM 3722 C CA . GLY B 1 158 ? 42.929 111.371 64.239 1.00 43.24 158 GLY B CA 1
ATOM 3723 C C . GLY B 1 158 ? 43.119 112.767 63.700 1.00 45.81 158 GLY B C 1
ATOM 3724 O O . GLY B 1 158 ? 43.453 112.949 62.532 1.00 48.05 158 GLY B O 1
ATOM 3725 N N . ASP B 1 159 ? 42.897 113.761 64.549 1.00 47.24 159 ASP B N 1
ATOM 3726 C CA . ASP B 1 159 ? 43.064 115.148 64.142 1.00 50.00 159 ASP B CA 1
ATOM 3727 C C . ASP B 1 159 ? 44.555 115.460 63.928 1.00 48.32 159 ASP B C 1
ATOM 3728 O O . ASP B 1 159 ? 45.415 114.944 64.634 1.00 48.36 159 ASP B O 1
ATOM 3733 N N . ILE B 1 160 ? 44.845 116.310 62.954 1.00 47.06 160 ILE B N 1
ATOM 3734 C CA . ILE B 1 160 ? 46.214 116.691 62.630 1.00 47.83 160 ILE B CA 1
ATOM 3735 C C . ILE B 1 160 ? 47.110 116.927 63.849 1.00 48.01 160 ILE B C 1
ATOM 3736 O O . ILE B 1 160 ? 48.167 116.305 64.005 1.00 46.31 160 ILE B O 1
ATOM 3741 N N . ARG B 1 161 ? 46.672 117.835 64.704 1.00 48.37 161 ARG B N 1
ATOM 3742 C CA . ARG B 1 161 ? 47.386 118.183 65.918 1.00 50.12 161 ARG B CA 1
ATOM 3743 C C . ARG B 1 161 ? 47.849 116.985 66.747 1.00 49.89 161 ARG B C 1
ATOM 3744 O O . ARG B 1 161 ? 49.046 116.771 66.928 1.00 49.50 161 ARG B O 1
ATOM 3752 N N . THR B 1 162 ? 46.897 116.218 67.266 1.00 49.10 162 THR B N 1
ATOM 3753 C CA . THR B 1 162 ? 47.228 115.066 68.091 1.00 50.21 162 THR B CA 1
ATOM 3754 C C . THR B 1 162 ? 48.013 113.994 67.342 1.00 50.24 162 THR B C 1
ATOM 3755 O O . THR B 1 162 ? 48.999 113.459 67.851 1.00 51.75 162 THR B O 1
ATOM 3759 N N . PHE B 1 163 ? 47.562 113.673 66.138 1.00 46.97 163 PHE B N 1
ATOM 3760 C CA . PHE B 1 163 ? 48.223 112.681 65.305 1.00 44.42 163 PHE B CA 1
ATOM 3761 C C . PHE B 1 163 ? 49.707 113.017 65.202 1.00 44.63 163 PHE B C 1
ATOM 3762 O O . PHE B 1 163 ? 50.560 112.150 65.369 1.00 43.75 163 PHE B O 1
ATOM 3770 N N . VAL B 1 164 ? 50.017 114.281 64.947 1.00 45.27 164 VAL B N 1
ATOM 3771 C CA . VAL B 1 164 ? 51.409 114.674 64.792 1.00 47.52 164 VAL B CA 1
ATOM 3772 C C . VAL B 1 164 ? 52.245 114.750 66.075 1.00 49.46 164 VAL B C 1
ATOM 3773 O O . VAL B 1 164 ? 53.144 113.931 66.269 1.00 49.95 164 VAL B O 1
ATOM 3777 N N . PHE B 1 165 ? 51.943 115.727 66.934 1.00 50.42 165 PHE B N 1
ATOM 3778 C CA . PHE B 1 165 ? 52.663 115.964 68.186 1.00 49.42 165 PHE B CA 1
ATOM 3779 C C . PHE B 1 165 ? 52.652 114.855 69.207 1.00 49.56 165 PHE B C 1
ATOM 3780 O O . PHE B 1 165 ? 53.574 114.747 70.011 1.00 50.78 165 PHE B O 1
ATOM 3788 N N . ASP B 1 166 ? 51.607 114.045 69.211 1.00 49.98 166 ASP B N 1
ATOM 3789 C CA . ASP B 1 166 ? 51.542 112.969 70.187 1.00 51.55 166 ASP B CA 1
ATOM 3790 C C . ASP B 1 166 ? 51.936 111.582 69.688 1.00 49.16 166 ASP B C 1
ATOM 3791 O O . ASP B 1 166 ? 52.177 110.691 70.500 1.00 49.80 166 ASP B O 1
ATOM 3796 N N . ASP B 1 167 ? 52.044 111.401 68.373 1.00 46.78 167 ASP B N 1
ATOM 3797 C CA . ASP B 1 167 ? 52.368 110.082 67.826 1.00 44.96 167 ASP B CA 1
ATOM 3798 C C . ASP B 1 167 ? 53.474 110.098 66.754 1.00 43.07 167 ASP B C 1
ATOM 3799 O O . ASP B 1 167 ? 54.523 109.471 66.930 1.00 41.69 167 ASP B O 1
ATOM 3804 N N . PHE B 1 168 ? 53.246 110.829 65.664 1.00 41.76 168 PHE B N 1
ATOM 3805 C CA . PHE B 1 168 ? 54.210 110.918 64.559 1.00 39.21 168 PHE B CA 1
ATOM 3806 C C . PHE B 1 168 ? 55.557 111.473 65.007 1.00 38.39 168 PHE B C 1
ATOM 3807 O O . PHE B 1 168 ? 56.594 111.225 64.379 1.00 37.55 168 PHE B O 1
ATOM 3815 N N . ILE B 1 169 ? 55.521 112.238 66.095 1.00 38.12 169 ILE B N 1
ATOM 3816 C CA . ILE B 1 169 ? 56.711 112.857 66.672 1.00 37.55 169 ILE B CA 1
ATOM 3817 C C . ILE B 1 169 ? 57.775 111.787 66.939 1.00 38.31 169 ILE B C 1
ATOM 3818 O O . ILE B 1 169 ? 58.974 112.058 66.868 1.00 38.14 169 ILE B O 1
ATOM 3823 N N . HIS B 1 170 ? 57.330 110.568 67.241 1.00 38.11 170 HIS B N 1
ATOM 3824 C CA . HIS B 1 170 ? 58.256 109.477 67.509 1.00 38.51 170 HIS B CA 1
ATOM 3825 C C . HIS B 1 170 ? 59.090 109.137 66.275 1.00 38.90 170 HIS B C 1
ATOM 3826 O O . HIS B 1 170 ? 60.307 109.324 66.271 1.00 38.70 170 HIS B O 1
ATOM 3833 N N . PRO B 1 171 ? 58.453 108.635 65.207 1.00 38.87 171 PRO B N 1
ATOM 3834 C CA . PRO B 1 171 ? 59.257 108.313 64.027 1.00 39.79 171 PRO B CA 1
ATOM 3835 C C . PRO B 1 171 ? 59.939 109.551 63.448 1.00 41.44 171 PRO B C 1
ATOM 3836 O O . PRO B 1 171 ? 61.119 109.511 63.070 1.00 40.21 171 PRO B O 1
ATOM 3840 N N . LEU B 1 172 ? 59.196 110.656 63.394 1.00 43.16 172 LEU B N 1
ATOM 3841 C CA . LEU B 1 172 ? 59.733 111.914 62.869 1.00 45.07 172 LEU B CA 1
ATOM 3842 C C . LEU B 1 172 ? 61.034 112.315 63.574 1.00 45.70 172 LEU B C 1
ATOM 3843 O O . LEU B 1 172 ? 61.995 112.725 62.930 1.00 46.30 172 LEU B O 1
ATOM 3848 N N . ASP B 1 173 ? 61.061 112.195 64.896 1.00 44.89 173 ASP B N 1
ATOM 3849 C CA . ASP B 1 173 ? 62.248 112.563 65.633 1.00 44.22 173 ASP B CA 1
ATOM 3850 C C . ASP B 1 173 ? 63.375 111.556 65.543 1.00 44.41 173 ASP B C 1
ATOM 3851 O O . ASP B 1 173 ? 64.542 111.937 65.507 1.00 44.94 173 ASP B O 1
ATOM 3856 N N . SER B 1 174 ? 63.025 110.273 65.542 1.00 44.34 174 SER B N 1
ATOM 3857 C CA . SER B 1 174 ? 64.009 109.198 65.481 1.00 42.88 174 SER B CA 1
ATOM 3858 C C . SER B 1 174 ? 64.835 109.236 64.208 1.00 44.17 174 SER B C 1
ATOM 3859 O O . SER B 1 174 ? 66.002 108.857 64.208 1.00 44.07 174 SER B O 1
ATOM 3862 N N . VAL B 1 175 ? 64.241 109.696 63.119 1.00 44.23 175 VAL B N 1
ATOM 3863 C CA . VAL B 1 175 ? 64.978 109.735 61.875 1.00 44.90 175 VAL B CA 1
ATOM 3864 C C . VAL B 1 175 ? 65.557 111.119 61.609 1.00 45.78 175 VAL B C 1
ATOM 3865 O O . VAL B 1 175 ? 66.179 111.354 60.578 1.00 45.44 175 VAL B O 1
ATOM 3869 N N . ASN B 1 176 ? 65.369 112.025 62.563 1.00 47.66 176 ASN B N 1
ATOM 3870 C CA . ASN B 1 176 ? 65.846 113.404 62.446 1.00 49.18 176 ASN B CA 1
ATOM 3871 C C . ASN B 1 176 ? 67.284 113.636 62.916 1.00 48.72 176 ASN B C 1
ATOM 3872 O O . ASN B 1 176 ? 67.538 114.445 63.811 1.00 46.87 176 ASN B O 1
ATOM 3877 N N . LEU B 1 177 ? 68.226 112.946 62.290 1.00 48.66 177 LEU B N 1
ATOM 3878 C CA . LEU B 1 177 ? 69.623 113.076 62.666 1.00 49.26 177 LEU B CA 1
ATOM 3879 C C . LEU B 1 177 ? 70.282 114.360 62.174 1.00 50.98 177 LEU B C 1
ATOM 3880 O O . LEU B 1 177 ? 71.398 114.675 62.577 1.00 50.68 177 LEU B O 1
ATOM 3885 N N . SER B 1 178 ? 69.593 115.096 61.309 1.00 52.32 178 SER B N 1
ATOM 3886 C CA . SER B 1 178 ? 70.136 116.334 60.769 1.00 53.95 178 SER B CA 1
ATOM 3887 C C . SER B 1 178 ? 69.476 117.594 61.326 1.00 55.24 178 SER B C 1
ATOM 3888 O O . SER B 1 178 ? 69.644 118.677 60.769 1.00 55.63 178 SER B O 1
ATOM 3891 N N . ARG B 1 179 ? 68.725 117.457 62.413 1.00 57.06 179 ARG B N 1
ATOM 3892 C CA . ARG B 1 179 ? 68.036 118.597 63.019 1.00 58.57 179 ARG B CA 1
ATOM 3893 C C . ARG B 1 179 ? 67.184 119.419 62.031 1.00 58.81 179 ARG B C 1
ATOM 3894 O O . ARG B 1 179 ? 67.227 120.649 62.043 1.00 59.05 179 ARG B O 1
ATOM 3902 N N . GLN B 1 180 ? 66.412 118.736 61.186 1.00 58.01 180 GLN B N 1
ATOM 3903 C CA . GLN B 1 180 ? 65.534 119.386 60.214 1.00 57.39 180 GLN B CA 1
ATOM 3904 C C . GLN B 1 180 ? 64.454 120.127 60.988 1.00 57.36 180 GLN B C 1
ATOM 3905 O O . GLN B 1 180 ? 63.843 119.553 61.884 1.00 57.74 180 GLN B O 1
ATOM 3911 N N . CYS B 1 181 ? 64.186 121.382 60.643 1.00 58.50 181 CYS B N 1
ATOM 3912 C CA . CYS B 1 181 ? 63.175 122.131 61.389 1.00 60.35 181 CYS B CA 1
ATOM 3913 C C . CYS B 1 181 ? 62.105 122.818 60.555 1.00 60.03 181 CYS B C 1
ATOM 3914 O O . CYS B 1 181 ? 61.255 123.529 61.088 1.00 59.69 181 CYS B O 1
ATOM 3917 N N . ASN B 1 182 ? 62.138 122.601 59.250 1.00 61.30 182 ASN B N 1
ATOM 3918 C CA . ASN B 1 182 ? 61.162 123.217 58.368 1.00 62.46 182 ASN B CA 1
ATOM 3919 C C . ASN B 1 182 ? 60.862 122.274 57.222 1.00 63.12 182 ASN B C 1
ATOM 3920 O O . ASN B 1 182 ? 61.323 121.136 57.212 1.00 63.95 182 ASN B O 1
ATOM 3925 N N . LEU B 1 183 ? 60.101 122.756 56.249 1.00 63.46 183 LEU B N 1
ATOM 3926 C CA . LEU B 1 183 ? 59.757 121.930 55.113 1.00 64.09 183 LEU B CA 1
ATOM 3927 C C . LEU B 1 183 ? 60.678 122.189 53.935 1.00 65.50 183 LEU B C 1
ATOM 3928 O O . LEU B 1 183 ? 60.341 121.882 52.793 1.00 66.57 183 LEU B O 1
ATOM 3933 N N . ASP B 1 184 ? 61.847 122.753 54.216 1.00 66.61 184 ASP B N 1
ATOM 3934 C CA . ASP B 1 184 ? 62.812 123.041 53.167 1.00 67.97 184 ASP B CA 1
ATOM 3935 C C . ASP B 1 184 ? 63.382 121.775 52.564 1.00 67.33 184 ASP B C 1
ATOM 3936 O O . ASP B 1 184 ? 63.788 120.870 53.285 1.00 67.69 184 ASP B O 1
ATOM 3941 N N . ASP B 1 185 ? 63.408 121.722 51.236 1.00 67.01 185 ASP B N 1
ATOM 3942 C CA . ASP B 1 185 ? 63.944 120.574 50.511 1.00 65.79 185 ASP B CA 1
ATOM 3943 C C . ASP B 1 185 ? 63.407 119.261 51.070 1.00 63.67 185 ASP B C 1
ATOM 3944 O O . ASP B 1 185 ? 64.043 118.218 50.946 1.00 64.12 185 ASP B O 1
ATOM 3949 N N . LEU B 1 186 ? 62.220 119.323 51.664 1.00 60.67 186 LEU B N 1
ATOM 3950 C CA . LEU B 1 186 ? 61.582 118.157 52.260 1.00 57.24 186 LEU B CA 1
ATOM 3951 C C . LEU B 1 186 ? 60.344 117.747 51.461 1.00 55.52 186 LEU B C 1
ATOM 3952 O O . LEU B 1 186 ? 59.722 118.584 50.816 1.00 55.70 186 LEU B O 1
ATOM 3957 N N . HIS B 1 187 ? 59.991 116.465 51.487 1.00 53.55 187 HIS B N 1
ATOM 3958 C CA . HIS B 1 187 ? 58.813 116.001 50.752 1.00 52.17 187 HIS B CA 1
ATOM 3959 C C . HIS B 1 187 ? 57.753 115.463 51.715 1.00 50.23 187 HIS B C 1
ATOM 3960 O O . HIS B 1 187 ? 57.958 114.455 52.381 1.00 49.64 187 HIS B O 1
ATOM 3967 N N . LEU B 1 188 ? 56.616 116.141 51.770 1.00 47.51 188 LEU B N 1
ATOM 3968 C CA . LEU B 1 188 ? 55.543 115.753 52.656 1.00 45.14 188 LEU B CA 1
ATOM 3969 C C . LEU B 1 188 ? 54.293 115.329 51.902 1.00 44.74 188 LEU B C 1
ATOM 3970 O O . LEU B 1 188 ? 53.783 116.068 51.060 1.00 45.77 188 LEU B O 1
ATOM 3975 N N . THR B 1 189 ? 53.800 114.135 52.203 1.00 43.30 189 THR B N 1
ATOM 3976 C CA . THR B 1 189 ? 52.598 113.637 51.559 1.00 41.54 189 THR B CA 1
ATOM 3977 C C . THR B 1 189 ? 51.715 113.120 52.672 1.00 41.64 189 THR B C 1
ATOM 3978 O O . THR B 1 189 ? 52.202 112.858 53.772 1.00 41.65 189 THR B O 1
ATOM 3982 N N . TYR B 1 190 ? 50.425 112.974 52.400 1.00 41.13 190 TYR B N 1
ATOM 3983 C CA . TYR B 1 190 ? 49.513 112.480 53.418 1.00 39.41 190 TYR B CA 1
ATOM 3984 C C . TYR B 1 190 ? 48.165 112.124 52.831 1.00 37.84 190 TYR B C 1
ATOM 3985 O O . TYR B 1 190 ? 47.921 112.303 51.641 1.00 36.68 190 TYR B O 1
ATOM 3994 N N . HIS B 1 191 ? 47.295 111.602 53.673 1.00 36.35 191 HIS B N 1
ATOM 3995 C CA . HIS B 1 191 ? 45.989 111.214 53.223 1.00 39.00 191 HIS B CA 1
ATOM 3996 C C . HIS B 1 191 ? 44.997 111.415 54.349 1.00 40.40 191 HIS B C 1
ATOM 3997 O O . HIS B 1 191 ? 45.277 111.071 55.498 1.00 41.30 191 HIS B O 1
ATOM 4012 N N . SER B 1 193 ? 40.855 111.009 55.776 1.00 41.49 193 SER B N 1
ATOM 4013 C CA . SER B 1 193 ? 39.775 110.059 55.617 1.00 40.83 193 SER B CA 1
ATOM 4014 C C . SER B 1 193 ? 38.675 110.392 56.615 1.00 42.69 193 SER B C 1
ATOM 4015 O O . SER B 1 193 ? 38.936 110.499 57.819 1.00 43.46 193 SER B O 1
ATOM 4018 N N . GLU B 1 194 ? 37.456 110.566 56.098 1.00 42.85 194 GLU B N 1
ATOM 4019 C CA . GLU B 1 194 ? 36.287 110.904 56.895 1.00 41.83 194 GLU B CA 1
ATOM 4020 C C . GLU B 1 194 ? 36.574 112.120 57.757 1.00 41.81 194 GLU B C 1
ATOM 4021 O O . GLU B 1 194 ? 36.065 112.241 58.866 1.00 41.96 194 GLU B O 1
ATOM 4027 N N . GLY B 1 195 ? 37.412 113.018 57.243 1.00 42.78 195 GLY B N 1
ATOM 4028 C CA . GLY B 1 195 ? 37.739 114.238 57.972 1.00 42.64 195 GLY B CA 1
ATOM 4029 C C . GLY B 1 195 ? 38.888 114.165 58.956 1.00 42.06 195 GLY B C 1
ATOM 4030 O O . GLY B 1 195 ? 39.127 115.135 59.673 1.00 41.82 195 GLY B O 1
ATOM 4031 N N . LEU B 1 196 ? 39.589 113.030 58.988 1.00 41.98 196 LEU B N 1
ATOM 4032 C CA . LEU B 1 196 ? 40.720 112.828 59.895 1.00 41.86 196 LEU B CA 1
ATOM 4033 C C . LEU B 1 196 ? 41.987 112.531 59.119 1.00 41.26 196 LEU B C 1
ATOM 4034 O O . LEU B 1 196 ? 41.933 112.299 57.914 1.00 40.73 196 LEU B O 1
ATOM 4039 N N . LEU B 1 197 ? 43.121 112.546 59.821 1.00 39.51 197 LEU B N 1
ATOM 4040 C CA . LEU B 1 197 ? 44.425 112.253 59.226 1.00 38.63 197 LEU B CA 1
ATOM 4041 C C . LEU B 1 197 ? 44.649 110.738 59.312 1.00 38.69 197 LEU B C 1
ATOM 4042 O O . LEU B 1 197 ? 44.559 110.158 60.392 1.00 39.02 197 LEU B O 1
ATOM 4047 N N . ALA B 1 198 ? 44.955 110.104 58.181 1.00 38.21 198 ALA B N 1
ATOM 4048 C CA . ALA B 1 198 ? 45.153 108.653 58.144 1.00 38.49 198 ALA B CA 1
ATOM 4049 C C . ALA B 1 198 ? 46.609 108.198 58.007 1.00 38.86 198 ALA B C 1
ATOM 4050 O O . ALA B 1 198 ? 47.050 107.319 58.753 1.00 39.48 198 ALA B O 1
ATOM 4052 N N . ARG B 1 199 ? 47.336 108.764 57.045 1.00 37.80 199 ARG B N 1
ATOM 4053 C CA . ARG B 1 199 ? 48.744 108.425 56.855 1.00 38.19 199 ARG B CA 1
ATOM 4054 C C . ARG B 1 199 ? 49.517 109.703 56.616 1.00 37.26 199 ARG B C 1
ATOM 4055 O O . ARG B 1 199 ? 48.983 110.663 56.074 1.00 36.76 199 ARG B O 1
ATOM 4063 N N . LEU B 1 200 ? 50.770 109.716 57.053 1.00 38.15 200 LEU B N 1
ATOM 4064 C CA . LEU B 1 200 ? 51.628 110.885 56.934 1.00 38.79 200 LEU B CA 1
ATOM 4065 C C . LEU B 1 200 ? 53.035 110.401 56.626 1.00 38.80 200 LEU B C 1
ATOM 4066 O O . LEU B 1 200 ? 53.551 109.504 57.293 1.00 38.52 200 LEU B O 1
ATOM 4071 N N . ASP B 1 201 ? 53.659 110.998 55.622 1.00 40.64 201 ASP B N 1
ATOM 4072 C CA . ASP B 1 201 ? 55.009 110.610 55.243 1.00 44.07 201 ASP B CA 1
ATOM 4073 C C . ASP B 1 201 ? 55.891 111.839 55.060 1.00 44.76 201 ASP B C 1
ATOM 4074 O O . ASP B 1 201 ? 55.565 112.735 54.285 1.00 45.10 201 ASP B O 1
ATOM 4079 N N . VAL B 1 202 ? 57.000 111.880 55.793 1.00 45.50 202 VAL B N 1
ATOM 4080 C CA . VAL B 1 202 ? 57.949 112.981 55.699 1.00 45.73 202 VAL B CA 1
ATOM 4081 C C . VAL B 1 202 ? 59.275 112.393 55.245 1.00 48.58 202 VAL B C 1
ATOM 4082 O O . VAL B 1 202 ? 59.821 111.493 55.884 1.00 48.83 202 VAL B O 1
ATOM 4086 N N . GLN B 1 203 ? 59.786 112.912 54.136 1.00 51.51 203 GLN B N 1
ATOM 4087 C CA . GLN B 1 203 ? 61.019 112.421 53.557 1.00 53.52 203 GLN B CA 1
ATOM 4088 C C . GLN B 1 203 ? 61.887 113.561 53.055 1.00 55.18 203 GLN B C 1
ATOM 4089 O O . GLN B 1 203 ? 61.395 114.495 52.417 1.00 56.53 203 GLN B O 1
ATOM 4095 N N . TRP B 1 204 ? 63.182 113.482 53.342 1.00 55.94 204 TRP B N 1
ATOM 4096 C CA . TRP B 1 204 ? 64.123 114.507 52.901 1.00 55.34 204 TRP B CA 1
ATOM 4097 C C . TRP B 1 204 ? 65.524 113.942 52.884 1.00 57.07 204 TRP B C 1
ATOM 4098 O O . TRP B 1 204 ? 65.790 112.927 53.516 1.00 57.07 204 TRP B O 1
ATOM 4109 N N . GLN B 1 205 ? 66.427 114.604 52.173 1.00 59.78 205 GLN B N 1
ATOM 4110 C CA . GLN B 1 205 ? 67.797 114.122 52.090 1.00 61.38 205 GLN B CA 1
ATOM 4111 C C . GLN B 1 205 ? 68.856 115.143 52.522 1.00 62.12 205 GLN B C 1
ATOM 4112 O O . GLN B 1 205 ? 69.028 116.187 51.890 1.00 61.89 205 GLN B O 1
ATOM 4118 N N . THR B 1 206 ? 69.560 114.816 53.607 1.00 63.76 206 THR B N 1
ATOM 4119 C CA . THR B 1 206 ? 70.612 115.665 54.167 1.00 64.24 206 THR B CA 1
ATOM 4120 C C . THR B 1 206 ? 71.994 115.080 53.921 1.00 63.32 206 THR B C 1
ATOM 4121 O O . THR B 1 206 ? 72.484 114.260 54.703 1.00 63.62 206 THR B O 1
ATOM 4125 N N . GLY B 1 207 ? 72.623 115.524 52.838 1.00 62.71 207 GLY B N 1
ATOM 4126 C CA . GLY B 1 207 ? 73.947 115.040 52.494 1.00 62.00 207 GLY B CA 1
ATOM 4127 C C . GLY B 1 207 ? 73.817 113.770 51.690 1.00 61.34 207 GLY B C 1
ATOM 4128 O O . GLY B 1 207 ? 73.251 113.776 50.600 1.00 62.10 207 GLY B O 1
ATOM 4129 N N . ASP B 1 208 ? 74.337 112.674 52.223 1.00 60.41 208 ASP B N 1
ATOM 4130 C CA . ASP B 1 208 ? 74.239 111.404 51.528 1.00 59.71 208 ASP B CA 1
ATOM 4131 C C . ASP B 1 208 ? 73.326 110.460 52.274 1.00 58.04 208 ASP B C 1
ATOM 4132 O O . ASP B 1 208 ? 73.395 109.246 52.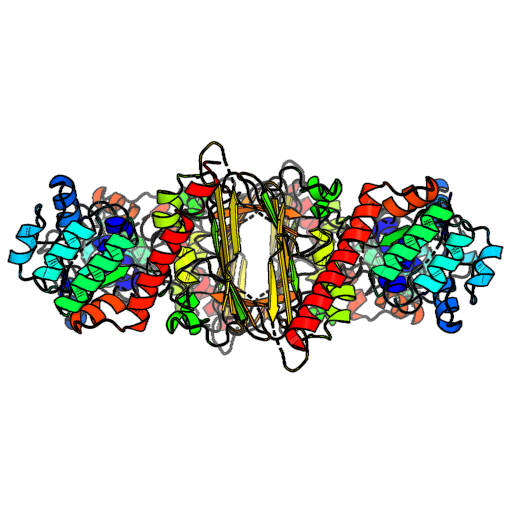096 1.00 59.77 208 ASP B O 1
ATOM 4137 N N . THR B 1 209 ? 72.455 111.025 53.102 1.00 55.21 209 THR B N 1
ATOM 4138 C CA . THR B 1 209 ? 71.542 110.211 53.887 1.00 53.38 209 THR B CA 1
ATOM 4139 C C . THR B 1 209 ? 70.072 110.530 53.639 1.00 50.83 209 THR B C 1
ATOM 4140 O O . THR B 1 209 ? 69.621 111.640 53.900 1.00 50.10 209 THR B O 1
ATOM 4144 N N . LEU B 1 210 ? 69.327 109.550 53.139 1.00 48.08 210 LEU B N 1
ATOM 4145 C CA . LEU B 1 210 ? 67.903 109.731 52.896 1.00 46.29 210 LEU B CA 1
ATOM 4146 C C . LEU B 1 210 ? 67.134 109.306 54.146 1.00 45.11 210 LEU B C 1
ATOM 4147 O O . LEU B 1 210 ? 67.070 108.119 54.467 1.00 46.13 210 LEU B O 1
ATOM 4152 N N . LEU B 1 211 ? 66.565 110.281 54.849 1.00 43.42 211 LEU B N 1
ATOM 4153 C CA . LEU B 1 211 ? 65.795 110.029 56.064 1.00 42.03 211 LEU B CA 1
ATOM 4154 C C . LEU B 1 211 ? 64.301 110.053 55.748 1.00 40.68 211 LEU B C 1
ATOM 4155 O O . LEU B 1 211 ? 63.801 111.004 55.142 1.00 40.59 211 LEU B O 1
ATOM 4160 N N . HIS B 1 212 ? 63.590 109.018 56.190 1.00 38.60 212 HIS B N 1
ATOM 4161 C CA . HIS B 1 212 ? 62.163 108.892 55.914 1.00 36.78 212 HIS B CA 1
ATOM 4162 C C . HIS B 1 212 ? 61.297 108.438 57.100 1.00 35.40 212 HIS B C 1
ATOM 4163 O O . HIS B 1 212 ? 61.479 107.345 57.633 1.00 35.89 212 HIS B O 1
ATOM 4170 N N . ALA B 1 213 ? 60.348 109.284 57.494 1.00 33.40 213 ALA B N 1
ATOM 4171 C CA . ALA B 1 213 ? 59.440 108.969 58.585 1.00 31.14 213 ALA B CA 1
ATOM 4172 C C . ALA B 1 213 ? 58.035 108.778 58.034 1.00 31.30 213 ALA B C 1
ATOM 4173 O O . ALA B 1 213 ? 57.506 109.658 57.353 1.00 30.64 213 ALA B O 1
ATOM 4175 N N . SER B 1 214 ? 57.432 107.623 58.307 1.00 31.29 214 SER B N 1
ATOM 4176 C CA . SER B 1 214 ? 56.074 107.374 57.835 1.00 30.93 214 SER B CA 1
ATOM 4177 C C . SER B 1 214 ? 55.188 106.749 58.902 1.00 30.52 214 SER B C 1
ATOM 4178 O O . SER B 1 214 ? 55.617 105.927 59.718 1.00 29.88 214 SER B O 1
ATOM 4189 N N . ASN B 1 216 ? 51.125 105.297 59.012 1.00 30.36 216 ASN B N 1
ATOM 4190 C CA . ASN B 1 216 ? 49.829 105.051 58.398 1.00 27.79 216 ASN B CA 1
ATOM 4191 C C . ASN B 1 216 ? 48.918 104.514 59.503 1.00 29.27 216 ASN B C 1
ATOM 4192 O O . ASN B 1 216 ? 48.918 103.315 59.798 1.00 28.55 216 ASN B O 1
ATOM 4197 N N . ARG B 1 217 ? 48.156 105.400 60.135 1.00 30.08 217 ARG B N 1
ATOM 4198 C CA . ARG B 1 217 ? 47.280 104.968 61.211 1.00 31.86 217 ARG B CA 1
ATOM 4199 C C . ARG B 1 217 ? 45.971 104.415 60.719 1.00 33.15 217 ARG B C 1
ATOM 4200 O O . ARG B 1 217 ? 44.949 104.469 61.394 1.00 34.10 217 ARG B O 1
ATOM 4208 N N . GLN B 1 218 ? 46.017 103.853 59.525 1.00 35.00 218 GLN B N 1
ATOM 4209 C CA . GLN B 1 218 ? 44.840 103.242 58.947 1.00 35.36 218 GLN B CA 1
ATOM 4210 C C . GLN B 1 218 ? 45.406 102.093 58.124 1.00 34.27 218 GLN B C 1
ATOM 4211 O O . GLN B 1 218 ? 44.976 101.804 57.004 1.00 33.53 218 GLN B O 1
ATOM 4217 N N . PHE B 1 219 ? 46.412 101.467 58.728 1.00 32.92 219 PHE B N 1
ATOM 4218 C CA . PHE B 1 219 ? 47.139 100.344 58.166 1.00 31.85 219 PHE B CA 1
ATOM 4219 C C . PHE B 1 219 ? 46.371 99.066 58.502 1.00 31.75 219 PHE B C 1
ATOM 4220 O O . PHE B 1 219 ? 45.383 99.096 59.245 1.00 32.34 219 PHE B O 1
ATOM 4228 N N . GLY B 1 220 ? 46.828 97.945 57.958 1.00 31.03 220 GLY B N 1
ATOM 4229 C CA . GLY B 1 220 ? 46.163 96.676 58.213 1.00 31.12 220 GLY B CA 1
ATOM 4230 C C . GLY B 1 220 ? 46.481 96.091 59.582 1.00 30.06 220 GLY B C 1
ATOM 4231 O O . GLY B 1 220 ? 45.761 95.237 60.104 1.00 30.12 220 GLY B O 1
ATOM 4232 N N . ILE B 1 221 ? 47.566 96.560 60.177 1.00 28.31 221 ILE B N 1
ATOM 4233 C CA . ILE B 1 221 ? 47.966 96.060 61.476 1.00 27.12 221 ILE B CA 1
ATOM 4234 C C . ILE B 1 221 ? 48.755 97.143 62.188 1.00 27.58 221 ILE B C 1
ATOM 4235 O O . ILE B 1 221 ? 49.175 98.106 61.560 1.00 28.53 221 ILE B O 1
ATOM 4240 N N . THR B 1 222 ? 48.917 96.998 63.498 1.00 27.15 222 THR B N 1
ATOM 4241 C CA . THR B 1 222 ? 49.685 97.947 64.278 1.00 27.25 222 THR B CA 1
ATOM 4242 C C . THR B 1 222 ? 51.080 97.335 64.397 1.00 28.30 222 THR B C 1
ATOM 4243 O O . THR B 1 222 ? 51.234 96.239 64.941 1.00 26.86 222 THR B O 1
ATOM 4247 N N . THR B 1 223 ? 52.087 98.025 63.868 1.00 29.71 223 THR B N 1
ATOM 4248 C CA . THR B 1 223 ? 53.470 97.535 63.901 1.00 33.37 223 THR B CA 1
ATOM 4249 C C . THR B 1 223 ? 54.434 98.661 63.608 1.00 33.67 223 THR B C 1
ATOM 4250 O O . THR B 1 223 ? 54.059 99.659 63.012 1.00 36.22 223 THR B O 1
ATOM 4254 N N . GLU B 1 224 ? 55.685 98.498 64.007 1.00 34.01 224 GLU B N 1
ATOM 4255 C CA . GLU B 1 224 ? 56.672 99.531 63.769 1.00 34.43 224 GLU B CA 1
ATOM 4256 C C . GLU B 1 224 ? 57.912 98.869 63.163 1.00 35.54 224 GLU B C 1
ATOM 4257 O O . GLU B 1 224 ? 58.434 97.902 63.719 1.00 36.34 224 GLU B O 1
ATOM 4263 N N . HIS B 1 225 ? 58.359 99.380 62.016 1.00 35.41 225 HIS B N 1
ATOM 4264 C CA . HIS B 1 225 ? 59.531 98.854 61.313 1.00 36.48 225 HIS B CA 1
ATOM 4265 C C . HIS B 1 225 ? 60.615 99.903 61.075 1.00 37.65 225 HIS B C 1
ATOM 4266 O O . HIS B 1 225 ? 60.326 101.066 60.781 1.00 39.42 225 HIS B O 1
ATOM 4273 N N . VAL B 1 226 ? 61.869 99.490 61.202 1.00 37.25 226 VAL B N 1
ATOM 4274 C CA . VAL B 1 226 ? 62.977 100.401 60.974 1.00 36.86 226 VAL B CA 1
ATOM 4275 C C . VAL B 1 226 ? 63.915 99.791 59.947 1.00 37.18 226 VAL B C 1
ATOM 4276 O O . VAL B 1 226 ? 64.354 98.651 60.095 1.00 38.92 226 VAL B O 1
ATOM 4280 N N . THR B 1 227 ? 64.204 100.538 58.891 1.00 36.75 227 THR B N 1
ATOM 4281 C CA . THR B 1 227 ? 65.115 100.045 57.877 1.00 36.48 227 THR B CA 1
ATOM 4282 C C . THR B 1 227 ? 66.274 100.999 57.774 1.00 35.89 227 THR B C 1
ATOM 4283 O O . THR B 1 227 ? 66.090 102.210 57.811 1.00 35.69 227 THR B O 1
ATOM 4287 N N . ALA B 1 228 ? 67.471 100.458 57.628 1.00 35.64 228 ALA B N 1
ATOM 4288 C CA . ALA B 1 228 ? 68.641 101.301 57.537 1.00 36.57 228 ALA B CA 1
ATOM 4289 C C . ALA B 1 228 ? 69.624 100.713 56.550 1.00 37.90 228 ALA B C 1
ATOM 4290 O O . ALA B 1 228 ? 69.986 99.539 56.654 1.00 38.74 228 ALA B O 1
ATOM 4292 N N . SER B 1 229 ? 70.068 101.512 55.586 1.00 38.11 229 SER B N 1
ATOM 4293 C CA . SER B 1 229 ? 71.039 100.986 54.633 1.00 40.33 229 SER B CA 1
ATOM 4294 C C . SER B 1 229 ? 72.338 101.775 54.556 1.00 41.01 229 SER B C 1
ATOM 4295 O O . SER B 1 229 ? 72.337 103.000 54.503 1.00 42.49 229 SER B O 1
ATOM 4298 N N . TYR B 1 230 ? 73.448 101.051 54.578 1.00 41.88 230 TYR B N 1
ATOM 4299 C CA . TYR B 1 230 ? 74.767 101.648 54.453 1.00 41.24 230 TYR B CA 1
ATOM 4300 C C . TYR B 1 230 ? 75.229 101.179 53.080 1.00 40.72 230 TYR B C 1
ATOM 4301 O O . TYR B 1 230 ? 74.441 100.628 52.309 1.00 41.86 230 TYR B O 1
ATOM 4310 N N . ASP B 1 231 ? 76.497 101.384 52.764 1.00 39.14 231 ASP B N 1
ATOM 4311 C CA . ASP B 1 231 ? 76.968 100.930 51.479 1.00 38.68 231 ASP B CA 1
ATOM 4312 C C . ASP B 1 231 ? 77.158 99.429 51.546 1.00 38.22 231 ASP B C 1
ATOM 4313 O O . ASP B 1 231 ? 77.977 98.915 52.308 1.00 38.31 231 ASP B O 1
ATOM 4318 N N . ASN B 1 232 ? 76.356 98.729 50.754 1.00 38.26 232 ASN B N 1
ATOM 4319 C CA . ASN B 1 232 ? 76.385 97.273 50.688 1.00 37.00 232 ASN B CA 1
ATOM 4320 C C . ASN B 1 232 ? 76.091 96.577 52.009 1.00 35.68 232 ASN B C 1
ATOM 4321 O O . ASN B 1 232 ? 76.510 95.439 52.234 1.00 36.19 232 ASN B O 1
ATOM 4326 N N . VAL B 1 233 ? 75.356 97.264 52.878 1.00 33.70 233 VAL B N 1
ATOM 4327 C CA . VAL B 1 233 ? 74.961 96.703 54.163 1.00 33.19 233 VAL B CA 1
ATOM 4328 C C . VAL B 1 233 ? 73.591 97.272 54.531 1.00 32.06 233 VAL B C 1
ATOM 4329 O O . VAL B 1 233 ? 73.326 98.439 54.268 1.00 31.78 233 VAL B O 1
ATOM 4333 N N . ALA B 1 234 ? 72.721 96.448 55.113 1.00 31.06 234 ALA B N 1
ATOM 4334 C CA . ALA B 1 234 ? 71.394 96.908 55.523 1.00 31.00 234 ALA B CA 1
ATOM 4335 C C . ALA B 1 234 ? 70.807 96.105 56.689 1.00 32.03 234 ALA B C 1
ATOM 4336 O O . ALA B 1 234 ? 71.174 94.948 56.926 1.00 31.31 234 ALA B O 1
ATOM 4338 N N . TYR B 1 235 ? 69.910 96.754 57.427 1.00 33.55 235 TYR B N 1
ATOM 4339 C CA . TYR B 1 235 ? 69.238 96.146 58.571 1.00 35.26 235 TYR B CA 1
ATOM 4340 C C . TYR B 1 235 ? 67.741 96.397 58.494 1.00 35.96 235 TYR B C 1
ATOM 4341 O O . TYR B 1 235 ? 67.301 97.421 57.970 1.00 38.95 235 TYR B O 1
ATOM 4350 N N . LEU B 1 236 ? 66.962 95.457 59.017 1.00 36.01 236 LEU B N 1
ATOM 4351 C CA . LEU B 1 236 ? 65.514 95.589 59.030 1.00 35.18 236 LEU B CA 1
ATOM 4352 C C . LEU B 1 236 ? 65.006 95.031 60.339 1.00 35.44 236 LEU B C 1
ATOM 4353 O O . LEU B 1 236 ? 65.123 93.832 60.606 1.00 34.77 236 LEU B O 1
ATOM 4358 N N . PHE B 1 237 ? 64.452 95.910 61.161 1.00 35.83 237 PHE B N 1
ATOM 4359 C CA . PHE B 1 237 ? 63.910 95.502 62.442 1.00 35.67 237 PHE B CA 1
ATOM 4360 C C . PHE B 1 237 ? 62.393 95.540 62.392 1.00 34.41 237 PHE B C 1
ATOM 4361 O O . PHE B 1 237 ? 61.807 96.588 62.163 1.00 34.10 237 PHE B O 1
ATOM 4369 N N . ASP B 1 238 ? 61.765 94.393 62.602 1.00 34.48 238 ASP B N 1
ATOM 4370 C CA . ASP B 1 238 ? 60.318 94.310 62.570 1.00 36.06 238 ASP B CA 1
ATOM 4371 C C . ASP B 1 238 ? 59.769 94.483 63.974 1.00 34.35 238 ASP B C 1
ATOM 4372 O O . ASP B 1 238 ? 58.559 94.550 64.164 1.00 34.33 238 ASP B O 1
ATOM 4377 N N . SER B 1 239 ? 60.667 94.535 64.956 1.00 32.66 239 SER B N 1
ATOM 4378 C CA . SER B 1 239 ? 60.288 94.741 66.362 1.00 31.88 239 SER B CA 1
ATOM 4379 C C . SER B 1 239 ? 61.447 95.433 67.079 1.00 31.28 239 SER B C 1
ATOM 4380 O O . SER B 1 239 ? 62.389 95.896 66.442 1.00 30.42 239 SER B O 1
ATOM 4383 N N . PHE B 1 240 ? 61.376 95.522 68.397 1.00 32.15 240 PHE B N 1
ATOM 4384 C CA . PHE B 1 240 ? 62.455 96.152 69.149 1.00 33.79 240 PHE B CA 1
ATOM 4385 C C . PHE B 1 240 ? 63.425 95.107 69.675 1.00 34.25 240 PHE B C 1
ATOM 4386 O O . PHE B 1 240 ? 64.440 95.446 70.273 1.00 34.62 240 PHE B O 1
ATOM 4394 N N . THR B 1 241 ? 63.132 93.834 69.442 1.00 34.17 241 THR B N 1
ATOM 4395 C CA . THR B 1 241 ? 63.992 92.793 69.979 1.00 34.52 241 THR B CA 1
ATOM 4396 C C . THR B 1 241 ? 64.587 91.874 68.950 1.00 34.01 241 THR B C 1
ATOM 4397 O O . THR B 1 241 ? 65.449 91.066 69.282 1.00 32.18 241 THR B O 1
ATOM 4401 N N . GLN B 1 242 ? 64.145 92.013 67.705 1.00 34.80 242 GLN B N 1
ATOM 4402 C CA . GLN B 1 242 ? 64.600 91.133 66.644 1.00 36.26 242 GLN B CA 1
ATOM 4403 C C . GLN B 1 242 ? 64.731 91.867 65.315 1.00 36.07 242 GLN B C 1
ATOM 4404 O O . GLN B 1 242 ? 64.064 92.874 65.091 1.00 34.85 242 GLN B O 1
ATOM 4410 N N . GLY B 1 243 ? 65.592 91.360 64.435 1.00 34.41 243 GLY B N 1
ATOM 4411 C CA . GLY B 1 243 ? 65.771 91.986 63.136 1.00 32.66 243 GLY B CA 1
ATOM 4412 C C . GLY B 1 243 ? 66.538 91.109 62.169 1.00 33.17 243 GLY B C 1
ATOM 4413 O O . GLY B 1 243 ? 66.890 89.982 62.502 1.00 34.63 243 GLY B O 1
ATOM 4414 N N . LYS B 1 244 ? 66.779 91.613 60.964 1.00 34.28 244 LYS B N 1
ATOM 4415 C CA . LYS B 1 244 ? 67.539 90.878 59.953 1.00 36.14 244 LYS B CA 1
ATOM 4416 C C . LYS B 1 244 ? 68.740 91.728 59.529 1.00 36.12 244 LYS B C 1
ATOM 4417 O O . LYS B 1 244 ? 68.620 92.938 59.372 1.00 35.19 244 LYS B O 1
ATOM 4431 N N . TRP B 1 246 ? 71.468 92.209 56.554 1.00 39.44 246 TRP B N 1
ATOM 4432 C CA . TRP B 1 246 ? 71.858 91.870 55.185 1.00 39.02 246 TRP B CA 1
ATOM 4433 C C . TRP B 1 246 ? 73.263 92.393 54.904 1.00 40.38 246 TRP B C 1
ATOM 4434 O O . TRP B 1 246 ? 73.519 93.599 54.915 1.00 39.81 246 TRP B O 1
ATOM 4445 N N . ARG B 1 247 ? 74.161 91.458 54.630 1.00 42.26 247 ARG B N 1
ATOM 4446 C CA . ARG B 1 247 ? 75.566 91.755 54.396 1.00 44.48 247 ARG B CA 1
ATOM 4447 C C . ARG B 1 247 ? 76.173 90.681 53.485 1.00 45.16 247 ARG B C 1
ATOM 4448 O O . ARG B 1 247 ? 75.923 89.494 53.672 1.00 47.16 247 ARG B O 1
ATOM 4456 N N . ASP B 1 248 ? 76.949 91.088 52.490 1.00 45.35 248 ASP B N 1
ATOM 4457 C CA . ASP B 1 248 ? 77.565 90.117 51.603 1.00 46.35 248 ASP B CA 1
ATOM 4458 C C . ASP B 1 248 ? 76.528 89.251 50.934 1.00 46.17 248 ASP B C 1
ATOM 4459 O O . ASP B 1 248 ? 76.775 88.080 50.667 1.00 46.54 248 ASP B O 1
ATOM 4464 N N . ASN B 1 249 ? 75.366 89.841 50.675 1.00 45.80 249 ASN B N 1
ATOM 4465 C CA . ASN B 1 249 ? 74.261 89.156 50.018 1.00 45.53 249 ASN B CA 1
ATOM 4466 C C . ASN B 1 249 ? 73.743 87.957 50.814 1.00 44.46 249 ASN B C 1
ATOM 4467 O O . ASN B 1 249 ? 73.179 87.014 50.252 1.00 44.45 249 ASN B O 1
ATOM 4472 N N . GLN B 1 250 ? 73.952 87.996 52.123 1.00 43.13 250 GLN B N 1
ATOM 4473 C CA . GLN B 1 250 ? 73.482 86.940 52.995 1.00 42.44 250 GLN B CA 1
ATOM 4474 C C . GLN B 1 250 ? 72.631 87.590 54.072 1.00 40.32 250 GLN B C 1
ATOM 4475 O O . GLN B 1 250 ? 72.817 88.765 54.397 1.00 38.61 250 GLN B O 1
ATOM 4481 N N . GLU B 1 251 ? 71.685 86.826 54.603 1.00 38.98 251 GLU B N 1
ATOM 4482 C CA . GLU B 1 251 ? 70.783 87.320 55.624 1.00 37.17 251 GLU B CA 1
ATOM 4483 C C . GLU B 1 251 ? 70.961 86.554 56.915 1.00 36.54 251 GLU B C 1
ATOM 4484 O O . GLU B 1 251 ? 71.014 85.323 56.921 1.00 36.82 251 GLU B O 1
ATOM 4490 N N . SER B 1 252 ? 71.068 87.287 58.014 1.00 35.99 252 SER B N 1
ATOM 4491 C CA . SER B 1 252 ? 71.204 86.657 59.316 1.00 35.88 252 SER B CA 1
ATOM 4492 C C . SER B 1 252 ? 70.361 87.436 60.299 1.00 35.75 252 SER B C 1
ATOM 4493 O O . SER B 1 252 ? 70.008 88.593 60.063 1.00 36.09 252 SER B O 1
ATOM 4496 N N . ARG B 1 253 ? 70.025 86.788 61.399 1.00 36.33 253 ARG B N 1
ATOM 4497 C CA . ARG B 1 253 ? 69.198 87.403 62.418 1.00 35.90 253 ARG B CA 1
ATOM 4498 C C . ARG B 1 253 ? 69.980 88.004 63.572 1.00 35.22 253 ARG B C 1
ATOM 4499 O O . ARG B 1 253 ? 70.894 87.376 64.105 1.00 35.27 253 ARG B O 1
ATOM 4507 N N . VAL B 1 254 ? 69.616 89.226 63.944 1.00 34.06 254 VAL B N 1
ATOM 4508 C CA . VAL B 1 254 ? 70.241 89.904 65.070 1.00 33.87 254 VAL B CA 1
ATOM 4509 C C . VAL B 1 254 ? 69.128 90.110 66.068 1.00 34.75 254 VAL B C 1
ATOM 4510 O O . VAL B 1 254 ? 68.009 90.463 65.691 1.00 36.43 254 VAL B O 1
ATOM 4514 N N . ALA B 1 255 ? 69.415 89.871 67.340 1.00 35.00 255 ALA B N 1
ATOM 4515 C CA . ALA B 1 255 ? 68.379 90.023 68.355 1.00 35.91 255 ALA B CA 1
ATOM 4516 C C . ALA B 1 255 ? 68.912 90.364 69.733 1.00 36.45 255 ALA B C 1
ATOM 4517 O O . ALA B 1 255 ? 70.113 90.391 69.946 1.00 38.66 255 ALA B O 1
ATOM 4519 N N . LEU B 1 256 ? 68.005 90.632 70.666 1.00 37.50 256 LEU B N 1
ATOM 4520 C CA . LEU B 1 256 ? 68.370 90.982 72.036 1.00 37.00 256 LEU B CA 1
ATOM 4521 C C . LEU B 1 256 ? 68.551 89.690 72.828 1.00 38.07 256 LEU B C 1
ATOM 4522 O O . LEU B 1 256 ? 67.849 88.710 72.576 1.00 38.78 256 LEU B O 1
ATOM 4527 N N . LYS B 1 257 ? 69.502 89.677 73.762 1.00 38.98 257 LYS B N 1
ATOM 4528 C CA . LYS B 1 257 ? 69.741 88.491 74.578 1.00 39.22 257 LYS B CA 1
ATOM 4529 C C . LYS B 1 257 ? 68.462 88.134 75.296 1.00 39.06 257 LYS B C 1
ATOM 4530 O O . LYS B 1 257 ? 67.728 89.019 75.734 1.00 38.87 257 LYS B O 1
ATOM 4536 N N . ASP B 1 258 ? 68.190 86.840 75.416 1.00 40.70 258 ASP B N 1
ATOM 4537 C CA . ASP B 1 258 ? 66.989 86.405 76.113 1.00 42.98 258 ASP B CA 1
ATOM 4538 C C . ASP B 1 258 ? 67.028 86.934 77.547 1.00 43.45 258 ASP B C 1
ATOM 4539 O O . ASP B 1 258 ? 68.098 87.232 78.071 1.00 44.56 258 ASP B O 1
ATOM 4544 N N . TRP B 1 259 ? 65.855 87.054 78.165 1.00 42.66 259 TRP B N 1
ATOM 4545 C CA . TRP B 1 259 ? 65.713 87.558 79.531 1.00 40.11 259 TRP B CA 1
ATOM 4546 C C . TRP B 1 259 ? 65.925 89.059 79.644 1.00 39.52 259 TRP B C 1
ATOM 4547 O O . TRP B 1 259 ? 66.106 89.567 80.740 1.00 41.28 259 TRP B O 1
ATOM 4558 N N . THR B 1 260 ? 65.928 89.775 78.525 1.00 38.31 260 THR B N 1
ATOM 4559 C CA . THR B 1 260 ? 66.101 91.224 78.588 1.00 37.04 260 THR B CA 1
ATOM 4560 C C . THR B 1 260 ? 64.706 91.770 78.861 1.00 38.59 260 THR B C 1
ATOM 4561 O O . THR B 1 260 ? 63.800 91.597 78.047 1.00 41.05 260 THR B O 1
ATOM 4565 N N . PRO B 1 261 ? 64.511 92.445 80.005 1.00 37.94 261 PRO B N 1
ATOM 4566 C CA . PRO B 1 261 ? 63.188 92.990 80.327 1.00 35.98 261 PRO B CA 1
ATOM 4567 C C . PRO B 1 261 ? 62.620 93.878 79.231 1.00 34.39 261 PRO B C 1
ATOM 4568 O O . PRO B 1 261 ? 63.349 94.615 78.577 1.00 32.81 261 PRO B O 1
ATOM 4580 N N . LEU B 1 263 ? 60.777 96.631 79.217 1.00 36.59 263 LEU B N 1
ATOM 4581 C CA . LEU B 1 263 ? 61.000 98.063 79.319 1.00 37.85 263 LEU B CA 1
ATOM 4582 C C . LEU B 1 263 ? 62.410 98.427 78.876 1.00 39.25 263 LEU B C 1
ATOM 4583 O O . LEU B 1 263 ? 62.667 99.548 78.453 1.00 40.30 263 LEU B O 1
ATOM 4588 N N . ALA B 1 264 ? 63.332 97.480 78.977 1.00 40.39 264 ALA B N 1
ATOM 4589 C CA . ALA B 1 264 ? 64.704 97.746 78.564 1.00 40.80 264 ALA B CA 1
ATOM 4590 C C . ALA B 1 264 ? 64.783 97.789 77.036 1.00 40.80 264 ALA B C 1
ATOM 4591 O O . ALA B 1 264 ? 65.436 98.658 76.448 1.00 41.11 264 ALA B O 1
ATOM 4593 N N . SER B 1 265 ? 64.116 96.839 76.395 1.00 39.38 265 SER B N 1
ATOM 4594 C CA . SER B 1 265 ? 64.113 96.770 74.943 1.00 39.38 265 SER B CA 1
ATOM 4595 C C . SER B 1 265 ? 63.461 98.003 74.311 1.00 38.77 265 SER B C 1
ATOM 4596 O O . SER B 1 265 ? 63.929 98.493 73.288 1.00 39.83 265 SER B O 1
ATOM 4599 N N . LYS B 1 266 ? 62.383 98.500 74.911 1.00 38.01 266 LYS B N 1
ATOM 4600 C CA . LYS B 1 266 ? 61.713 99.666 74.370 1.00 36.94 266 LYS B CA 1
ATOM 4601 C C . LYS B 1 266 ? 62.521 100.910 74.678 1.00 39.33 266 LYS B C 1
ATOM 4602 O O . LYS B 1 266 ? 62.078 102.030 74.430 1.00 40.70 266 LYS B O 1
ATOM 4608 N N . GLY B 1 267 ? 63.702 100.702 75.248 1.00 39.92 267 GLY B N 1
ATOM 4609 C CA . GLY B 1 267 ? 64.594 101.805 75.552 1.00 40.45 267 GLY B CA 1
ATOM 4610 C C . GLY B 1 267 ? 64.387 102.652 76.795 1.00 41.27 267 GLY B C 1
ATOM 4611 O O . GLY B 1 267 ? 65.104 103.630 77.003 1.00 42.66 267 GLY B O 1
ATOM 4612 N N . PHE B 1 268 ? 63.441 102.306 77.648 1.00 41.25 268 PHE B N 1
ATOM 4613 C CA . PHE B 1 268 ? 63.264 103.143 78.811 1.00 43.08 268 PHE B CA 1
ATOM 4614 C C . PHE B 1 268 ? 64.448 103.074 79.767 1.00 45.38 268 PHE B C 1
ATOM 4615 O O . PHE B 1 268 ? 64.849 104.089 80.336 1.00 46.08 268 PHE B O 1
ATOM 4623 N N . ASP B 1 269 ? 65.045 101.900 79.922 1.00 48.23 269 ASP B N 1
ATOM 4624 C CA . ASP B 1 269 ? 66.188 101.798 80.822 1.00 50.27 269 ASP B CA 1
ATOM 4625 C C . ASP B 1 269 ? 67.324 102.711 80.376 1.00 49.32 269 ASP B C 1
ATOM 4626 O O . ASP B 1 269 ? 67.800 103.531 81.151 1.00 47.82 269 ASP B O 1
ATOM 4631 N N . ALA B 1 270 ? 67.754 102.564 79.126 1.00 49.53 270 ALA B N 1
ATOM 4632 C CA . ALA B 1 270 ? 68.846 103.371 78.599 1.00 50.10 270 ALA B CA 1
ATOM 4633 C C . ALA B 1 270 ? 68.590 104.876 78.690 1.00 51.48 270 ALA B C 1
ATOM 4634 O O . ALA B 1 270 ? 69.493 105.641 79.018 1.00 52.64 270 ALA B O 1
ATOM 4644 N N . VAL B 1 272 ? 66.434 106.611 80.801 1.00 53.02 272 VAL B N 1
ATOM 4645 C CA . VAL B 1 272 ? 66.520 107.023 82.195 1.00 53.83 272 VAL B CA 1
ATOM 4646 C C . VAL B 1 272 ? 68.001 107.134 82.566 1.00 55.65 272 VAL B C 1
ATOM 4647 O O . VAL B 1 272 ? 68.431 108.133 83.143 1.00 55.63 272 VAL B O 1
ATOM 4651 N N . GLN B 1 273 ? 68.780 106.114 82.220 1.00 56.81 273 GLN B N 1
ATOM 4652 C CA . GLN B 1 273 ? 70.204 106.133 82.502 1.00 58.94 273 GLN B CA 1
ATOM 4653 C C . GLN B 1 273 ? 70.761 107.490 82.095 1.00 59.90 273 GLN B C 1
ATOM 4654 O O . GLN B 1 273 ? 71.403 108.173 82.891 1.00 60.45 273 GLN B O 1
ATOM 4660 N N . ASP B 1 274 ? 70.503 107.872 80.847 1.00 60.34 274 ASP B N 1
ATOM 4661 C CA . ASP B 1 274 ? 70.959 109.146 80.304 1.00 59.69 274 ASP B CA 1
ATOM 4662 C C . ASP B 1 274 ? 70.369 110.291 81.134 1.00 59.58 274 ASP B C 1
ATOM 4663 O O . ASP B 1 274 ? 71.106 111.102 81.678 1.00 61.26 274 ASP B O 1
ATOM 4668 N N . TRP B 1 275 ? 69.043 110.346 81.227 1.00 58.15 275 TRP B N 1
ATOM 4669 C CA . TRP B 1 275 ? 68.347 111.378 81.989 1.00 57.10 275 TRP B CA 1
ATOM 4670 C C . TRP B 1 275 ? 69.016 111.665 83.315 1.00 57.52 275 TRP B C 1
ATOM 4671 O O . TRP B 1 275 ? 69.135 112.818 83.705 1.00 57.43 275 TRP B O 1
ATOM 4682 N N . LEU B 1 276 ? 69.430 110.614 84.016 1.00 58.98 276 LEU B N 1
ATOM 4683 C CA . LEU B 1 276 ? 70.091 110.774 85.308 1.00 59.92 276 LEU B CA 1
ATOM 4684 C C . LEU B 1 276 ? 71.477 111.390 85.146 1.00 60.55 276 LEU B C 1
ATOM 4685 O O . LEU B 1 276 ? 71.829 112.322 85.862 1.00 60.95 276 LEU B O 1
ATOM 4690 N N . GLN B 1 277 ? 72.264 110.869 84.209 1.00 61.46 277 GLN B N 1
ATOM 4691 C CA . GLN B 1 277 ? 73.599 111.394 83.972 1.00 63.09 277 GLN B CA 1
ATOM 4692 C C . GLN B 1 277 ? 73.529 112.865 83.573 1.00 63.43 277 GLN B C 1
ATOM 4693 O O . GLN B 1 277 ? 74.516 113.591 83.670 1.00 64.50 277 GLN B O 1
ATOM 4699 N N . VAL B 1 278 ? 72.357 113.302 83.127 1.00 62.83 278 VAL B N 1
ATOM 4700 C CA . VAL B 1 278 ? 72.166 114.689 82.728 1.00 62.11 278 VAL B CA 1
ATOM 4701 C C . VAL B 1 278 ? 71.675 115.530 83.910 1.00 62.26 278 VAL B C 1
ATOM 4702 O O . VAL B 1 278 ? 72.099 116.670 84.078 1.00 62.39 278 VAL B O 1
ATOM 4706 N N . ALA B 1 279 ? 70.797 114.965 84.734 1.00 61.71 279 ALA B N 1
ATOM 4707 C CA . ALA B 1 279 ? 70.277 115.681 85.894 1.00 61.24 279 ALA B CA 1
ATOM 4708 C C . ALA B 1 279 ? 71.395 115.935 86.897 1.00 61.65 279 ALA B C 1
ATOM 4709 O O . ALA B 1 279 ? 71.527 117.033 87.430 1.00 60.96 279 ALA B O 1
ATOM 4711 N N . ALA B 1 280 ? 72.201 114.912 87.152 1.00 62.48 280 ALA B N 1
ATOM 4712 C CA . ALA B 1 280 ? 73.305 115.044 88.089 1.00 62.99 280 ALA B CA 1
ATOM 4713 C C . ALA B 1 280 ? 74.319 116.040 87.542 1.00 64.51 280 ALA B C 1
ATOM 4714 O O . ALA B 1 280 ? 74.790 116.918 88.263 1.00 65.97 280 ALA B O 1
ATOM 4716 N N . ALA B 1 281 ? 74.650 115.914 86.262 1.00 65.08 281 ALA B N 1
ATOM 4717 C CA . ALA B 1 281 ? 75.617 116.817 85.650 1.00 65.33 281 ALA B CA 1
ATOM 4718 C C . ALA B 1 281 ? 75.050 118.222 85.449 1.00 65.68 281 ALA B C 1
ATOM 4719 O O . ALA B 1 281 ? 75.800 119.170 85.217 1.00 65.60 281 ALA B O 1
ATOM 4721 N N . GLY B 1 282 ? 73.730 118.353 85.535 1.00 65.69 282 GLY B N 1
ATOM 4722 C CA . GLY B 1 282 ? 73.111 119.653 85.355 1.00 65.86 282 GLY B CA 1
ATOM 4723 C C . GLY B 1 282 ? 73.231 120.213 83.943 1.00 66.53 282 GLY B C 1
ATOM 4724 O O . GLY B 1 282 ? 72.559 121.184 83.605 1.00 66.93 282 GLY B O 1
ATOM 4725 N N . LYS B 1 283 ? 74.075 119.609 83.112 1.00 67.82 283 LYS B N 1
ATOM 4726 C CA . LYS B 1 283 ? 74.266 120.082 81.744 1.00 68.85 283 LYS B CA 1
ATOM 4727 C C . LYS B 1 283 ? 73.738 119.095 80.700 1.00 67.86 283 LYS B C 1
ATOM 4728 O O . LYS B 1 283 ? 73.937 117.881 80.803 1.00 67.72 283 LYS B O 1
ATOM 4734 N N . LEU B 1 284 ? 73.076 119.633 79.684 1.00 66.53 284 LEU B N 1
ATOM 4735 C CA . LEU B 1 284 ? 72.530 118.822 78.609 1.00 65.50 284 LEU B CA 1
ATOM 4736 C C . LEU B 1 284 ? 73.233 119.197 77.307 1.00 65.20 284 LEU B C 1
ATOM 4737 O O . LEU B 1 284 ? 73.147 120.330 76.855 1.00 66.10 284 LEU B O 1
ATOM 4742 N N . PRO B 1 285 ? 73.926 118.246 76.675 1.00 64.00 285 PRO B N 1
ATOM 4743 C CA . PRO B 1 285 ? 74.624 118.563 75.425 1.00 63.37 285 PRO B CA 1
ATOM 4744 C C . PRO B 1 285 ? 73.824 119.389 74.425 1.00 63.17 285 PRO B C 1
ATOM 4745 O O . PRO B 1 285 ? 72.615 119.223 74.287 1.00 62.72 285 PRO B O 1
ATOM 4749 N N . THR B 1 286 ? 74.523 120.290 73.741 1.00 63.05 286 THR B N 1
ATOM 4750 C CA . THR B 1 286 ? 73.920 121.185 72.760 1.00 63.12 286 THR B CA 1
ATOM 4751 C C . THR B 1 286 ? 73.106 120.494 71.675 1.00 63.74 286 THR B C 1
ATOM 4752 O O . THR B 1 286 ? 71.922 120.799 71.493 1.00 63.75 286 THR B O 1
ATOM 4756 N N . HIS B 1 287 ? 73.743 119.580 70.942 1.00 63.84 287 HIS B N 1
ATOM 4757 C CA . HIS B 1 287 ? 73.065 118.873 69.853 1.00 62.33 287 HIS B CA 1
ATOM 4758 C C . HIS B 1 287 ? 71.745 118.252 70.303 1.00 61.45 287 HIS B C 1
ATOM 4759 O O . HIS B 1 287 ? 70.787 118.208 69.533 1.00 61.15 287 HIS B O 1
ATOM 4766 N N . ILE B 1 288 ? 71.682 117.790 71.548 1.00 59.92 288 ILE B N 1
ATOM 4767 C CA . ILE B 1 288 ? 70.445 117.204 72.027 1.00 59.48 288 ILE B CA 1
ATOM 4768 C C . ILE B 1 288 ? 69.361 118.266 72.114 1.00 59.72 288 ILE B C 1
ATOM 4769 O O . ILE B 1 288 ? 68.217 118.018 71.741 1.00 60.39 288 ILE B O 1
ATOM 4774 N N . ILE B 1 289 ? 69.723 119.455 72.583 1.00 60.84 289 ILE B N 1
ATOM 4775 C CA . ILE B 1 289 ? 68.766 120.553 72.688 1.00 61.76 289 ILE B CA 1
ATOM 4776 C C . ILE B 1 289 ? 68.359 121.021 71.290 1.00 61.87 289 ILE B C 1
ATOM 4777 O O . ILE B 1 289 ? 67.182 121.280 71.038 1.00 61.89 289 ILE B O 1
ATOM 4782 N N . GLU B 1 290 ? 69.328 121.135 70.384 1.00 61.93 290 GLU B N 1
ATOM 4783 C CA . GLU B 1 290 ? 69.026 121.571 69.025 1.00 61.97 290 GLU B CA 1
ATOM 4784 C C . GLU B 1 290 ? 68.110 120.561 68.346 1.00 59.85 290 GLU B C 1
ATOM 4785 O O . GLU B 1 290 ? 67.230 120.939 67.578 1.00 59.60 290 GLU B O 1
ATOM 4791 N N . ARG B 1 291 ? 68.314 119.280 68.650 1.00 57.37 291 ARG B N 1
ATOM 4792 C CA . ARG B 1 291 ? 67.508 118.215 68.066 1.00 54.19 291 ARG B CA 1
ATOM 4793 C C . ARG B 1 291 ? 66.069 118.273 68.550 1.00 54.03 291 ARG B C 1
ATOM 4794 O O . ARG B 1 291 ? 65.140 118.254 67.747 1.00 53.76 291 ARG B O 1
ATOM 4802 N N . ASN B 1 292 ? 65.890 118.337 69.865 1.00 53.03 292 ASN B N 1
ATOM 4803 C CA . ASN B 1 292 ? 64.556 118.387 70.428 1.00 53.31 292 ASN B CA 1
ATOM 4804 C C . ASN B 1 292 ? 63.765 119.541 69.856 1.00 53.64 292 ASN B C 1
ATOM 4805 O O . ASN B 1 292 ? 62.634 119.364 69.401 1.00 55.52 292 ASN B O 1
ATOM 4810 N N . LEU B 1 293 ? 64.350 120.728 69.863 1.00 53.10 293 LEU B N 1
ATOM 4811 C CA . LEU B 1 293 ? 63.641 121.879 69.332 1.00 53.19 293 LEU B CA 1
ATOM 4812 C C . LEU B 1 293 ? 63.254 121.582 67.891 1.00 52.68 293 LEU B C 1
ATOM 4813 O O . LEU B 1 293 ? 62.074 121.626 67.521 1.00 53.20 293 LEU B O 1
ATOM 4818 N N . ALA B 1 294 ? 64.262 121.269 67.085 1.00 50.38 294 ALA B N 1
ATOM 4819 C CA . ALA B 1 294 ? 64.063 120.964 65.674 1.00 48.70 294 ALA B CA 1
ATOM 4820 C C . ALA B 1 294 ? 62.882 120.040 65.430 1.00 47.99 294 ALA B C 1
ATOM 4821 O O . ALA B 1 294 ? 62.036 120.302 64.574 1.00 46.39 294 ALA B O 1
ATOM 4823 N N . SER B 1 295 ? 62.829 118.953 66.186 1.00 47.40 295 SER B N 1
ATOM 4824 C CA . SER B 1 295 ? 61.762 117.986 66.008 1.00 48.85 295 SER B CA 1
ATOM 4825 C C . SER B 1 295 ? 60.400 118.592 66.270 1.00 49.57 295 SER B C 1
ATOM 4826 O O . SER B 1 295 ? 59.434 118.306 65.552 1.00 49.18 295 SER B O 1
ATOM 4829 N N . HIS B 1 296 ? 60.314 119.439 67.290 1.00 50.39 296 HIS B N 1
ATOM 4830 C CA . HIS B 1 296 ? 59.042 120.088 67.597 1.00 51.41 296 HIS B CA 1
ATOM 4831 C C . HIS B 1 296 ? 58.711 121.200 66.602 1.00 52.88 296 HIS B C 1
ATOM 4832 O O . HIS B 1 296 ? 57.534 121.508 66.366 1.00 53.01 296 HIS B O 1
ATOM 4839 N N . GLN B 1 297 ? 59.744 121.816 66.029 1.00 53.33 297 GLN B N 1
ATOM 4840 C CA . GLN B 1 297 ? 59.518 122.877 65.049 1.00 53.59 297 GLN B CA 1
ATOM 4841 C C . GLN B 1 297 ? 59.018 122.222 63.767 1.00 52.24 297 GLN B C 1
ATOM 4842 O O . GLN B 1 297 ? 58.044 122.673 63.164 1.00 50.88 297 GLN B O 1
ATOM 4848 N N . LEU B 1 298 ? 59.683 121.139 63.372 1.00 51.97 298 LEU B N 1
ATOM 4849 C CA . LEU B 1 298 ? 59.313 120.415 62.167 1.00 51.00 298 LEU B CA 1
ATOM 4850 C C . LEU B 1 298 ? 57.896 119.904 62.340 1.00 49.77 298 LEU B C 1
ATOM 4851 O O . LEU B 1 298 ? 57.125 119.873 61.386 1.00 49.93 298 LEU B O 1
ATOM 4856 N N . ALA B 1 299 ? 57.556 119.505 63.563 1.00 47.79 299 ALA B N 1
ATOM 4857 C CA . ALA B 1 299 ? 56.218 119.002 63.853 1.00 46.68 299 ALA B CA 1
ATOM 4858 C C . ALA B 1 299 ? 55.177 120.073 63.531 1.00 46.85 299 ALA B C 1
ATOM 4859 O O . ALA B 1 299 ? 54.236 119.829 62.778 1.00 45.46 299 ALA B O 1
ATOM 4861 N N . GLU B 1 300 ? 55.355 121.258 64.113 1.00 48.22 300 GLU B N 1
ATOM 4862 C CA . GLU B 1 300 ? 54.461 122.388 63.879 1.00 48.12 300 GLU B CA 1
ATOM 4863 C C . GLU B 1 300 ? 54.355 122.671 62.386 1.00 47.58 300 GLU B C 1
ATOM 4864 O O . GLU B 1 300 ? 53.258 122.775 61.840 1.00 47.04 300 GLU B O 1
ATOM 4870 N N . ALA B 1 301 ? 55.507 122.806 61.737 1.00 45.78 301 ALA B N 1
ATOM 4871 C CA . ALA B 1 301 ? 55.535 123.086 60.317 1.00 46.51 301 ALA B CA 1
ATOM 4872 C C . ALA B 1 301 ? 54.615 122.124 59.591 1.00 48.45 301 ALA B C 1
ATOM 4873 O O . ALA B 1 301 ? 53.742 122.532 58.824 1.00 49.67 301 ALA B O 1
ATOM 4875 N N . ILE B 1 302 ? 54.800 120.838 59.855 1.00 50.48 302 ILE B N 1
ATOM 4876 C CA . ILE B 1 302 ? 53.998 119.798 59.219 1.00 50.99 302 ILE B CA 1
ATOM 4877 C C . ILE B 1 302 ? 52.515 119.951 59.536 1.00 51.19 302 ILE B C 1
ATOM 4878 O O . ILE B 1 302 ? 51.667 119.649 58.697 1.00 51.31 302 ILE B O 1
ATOM 4883 N N . CYS B 1 303 ? 52.201 120.434 60.733 1.00 51.35 303 CYS B N 1
ATOM 4884 C CA . CYS B 1 303 ? 50.804 120.610 61.117 1.00 53.94 303 CYS B CA 1
ATOM 4885 C C . CYS B 1 303 ? 50.111 121.731 60.372 1.00 54.40 303 CYS B C 1
ATOM 4886 O O . CYS B 1 303 ? 49.122 121.515 59.669 1.00 53.59 303 CYS B O 1
ATOM 4889 N N . GLN B 1 304 ? 50.630 122.937 60.552 1.00 55.87 304 GLN B N 1
ATOM 4890 C CA . GLN B 1 304 ? 50.061 124.101 59.909 1.00 57.38 304 GLN B CA 1
ATOM 4891 C C . GLN B 1 304 ? 50.011 123.866 58.418 1.00 57.30 304 GLN B C 1
ATOM 4892 O O . GLN B 1 304 ? 49.020 124.181 57.769 1.00 57.95 304 GLN B O 1
ATOM 4898 N N . GLN B 1 305 ? 51.078 123.289 57.882 1.00 57.72 305 GLN B N 1
ATOM 4899 C CA . GLN B 1 305 ? 51.139 123.004 56.460 1.00 58.07 305 GLN B CA 1
ATOM 4900 C C . GLN B 1 305 ? 49.946 122.157 56.046 1.00 57.82 305 GLN B C 1
ATOM 4901 O O . GLN B 1 305 ? 49.265 122.465 55.071 1.00 58.84 305 GLN B O 1
ATOM 4907 N N . ILE B 1 306 ? 49.690 121.089 56.787 1.00 57.88 306 ILE B N 1
ATOM 4908 C CA . ILE B 1 306 ? 48.571 120.221 56.466 1.00 59.00 306 ILE B CA 1
ATOM 4909 C C . ILE B 1 306 ? 47.259 120.940 56.729 1.00 60.57 306 ILE B C 1
ATOM 4910 O O . ILE B 1 306 ? 46.379 120.990 55.872 1.00 60.00 306 ILE B O 1
ATOM 4915 N N . THR B 1 307 ? 47.133 121.502 57.922 1.00 63.30 307 THR B N 1
ATOM 4916 C CA . THR B 1 307 ? 45.916 122.203 58.297 1.00 66.19 307 THR B CA 1
ATOM 4917 C C . THR B 1 307 ? 45.517 123.252 57.266 1.00 67.85 307 THR B C 1
ATOM 4918 O O . THR B 1 307 ? 44.328 123.483 57.042 1.00 68.78 307 THR B O 1
ATOM 4922 N N . GLN B 1 308 ? 46.507 123.881 56.637 1.00 69.79 308 GLN B N 1
ATOM 4923 C CA . GLN B 1 308 ? 46.240 124.911 55.632 1.00 71.03 308 GLN B CA 1
ATOM 4924 C C . GLN B 1 308 ? 45.671 124.335 54.333 1.00 69.77 308 GLN B C 1
ATOM 4925 O O . GLN B 1 308 ? 44.638 124.790 53.858 1.00 69.13 308 GLN B O 1
ATOM 4931 N N . GLN B 1 309 ? 46.349 123.343 53.764 1.00 69.29 309 GLN B N 1
ATOM 4932 C CA . GLN B 1 309 ? 45.891 122.738 52.525 1.00 69.30 309 GLN B CA 1
ATOM 4933 C C . GLN B 1 309 ? 44.522 122.102 52.699 1.00 69.09 309 GLN B C 1
ATOM 4934 O O . GLN B 1 309 ? 43.672 122.203 51.823 1.00 69.26 309 GLN B O 1
ATOM 4940 N N . VAL B 1 310 ? 44.298 121.445 53.827 1.00 69.75 310 VAL B N 1
ATOM 4941 C CA . VAL B 1 310 ? 43.013 120.805 54.054 1.00 70.84 310 VAL B CA 1
ATOM 4942 C C . VAL B 1 310 ? 41.934 121.863 54.197 1.00 71.91 310 VAL B C 1
ATOM 4943 O O . VAL B 1 310 ? 40.758 121.583 53.996 1.00 71.77 310 VAL B O 1
ATOM 4947 N N . THR B 1 311 ? 42.343 123.078 54.551 1.00 73.85 311 THR B N 1
ATOM 4948 C CA . THR B 1 311 ? 41.411 124.189 54.715 1.00 74.90 311 THR B CA 1
ATOM 4949 C C . THR B 1 311 ? 41.287 125.020 53.432 1.00 75.89 311 THR B C 1
ATOM 4950 O O . THR B 1 311 ? 40.222 125.564 53.145 1.00 75.74 311 THR B O 1
ATOM 4954 N N . LYS B 1 312 ? 42.377 125.121 52.670 1.00 77.09 312 LYS B N 1
ATOM 4955 C CA . LYS B 1 312 ? 42.366 125.868 51.414 1.00 78.87 312 LYS B CA 1
ATOM 4956 C C . LYS B 1 312 ? 41.536 125.125 50.369 1.00 79.59 312 LYS B C 1
ATOM 4957 O O . LYS B 1 312 ? 40.455 125.644 50.000 1.00 80.26 312 LYS B O 1
ATOM 4963 N N . SER C 1 2 ? 45.668 89.910 101.278 1.00 68.77 2 SER C N 1
ATOM 4964 C CA . SER C 1 2 ? 46.966 90.232 101.950 1.00 69.36 2 SER C CA 1
ATOM 4965 C C . SER C 1 2 ? 47.631 89.002 102.558 1.00 68.19 2 SER C C 1
ATOM 4966 O O . SER C 1 2 ? 47.042 88.305 103.383 1.00 68.35 2 SER C O 1
ATOM 4969 N N . LEU C 1 3 ? 48.873 88.765 102.156 1.00 66.16 3 LEU C N 1
ATOM 4970 C CA . LEU C 1 3 ? 49.634 87.623 102.630 1.00 65.05 3 LEU C CA 1
ATOM 4971 C C . LEU C 1 3 ? 51.071 88.034 102.963 1.00 64.77 3 LEU C C 1
ATOM 4972 O O . LEU C 1 3 ? 51.584 89.023 102.432 1.00 65.12 3 LEU C O 1
ATOM 4977 N N . LYS C 1 4 ? 51.709 87.280 103.855 1.00 63.25 4 LYS C N 1
ATOM 4978 C CA . LYS C 1 4 ? 53.088 87.553 104.243 1.00 60.98 4 LYS C CA 1
ATOM 4979 C C . LYS C 1 4 ? 53.930 86.348 103.845 1.00 59.37 4 LYS C C 1
ATOM 4980 O O . LYS C 1 4 ? 53.942 85.329 104.530 1.00 58.92 4 LYS C O 1
ATOM 4986 N N . ILE C 1 5 ? 54.629 86.467 102.727 1.00 57.91 5 ILE C N 1
ATOM 4987 C CA . ILE C 1 5 ? 55.444 85.372 102.235 1.00 56.93 5 ILE C CA 1
ATOM 4988 C C . ILE C 1 5 ? 56.917 85.541 102.579 1.00 56.20 5 ILE C C 1
ATOM 4989 O O . ILE C 1 5 ? 57.437 86.654 102.571 1.00 56.37 5 ILE C O 1
ATOM 4994 N N . ALA C 1 6 ? 57.586 84.434 102.882 1.00 55.21 6 ALA C N 1
ATOM 4995 C CA . ALA C 1 6 ? 59.004 84.476 103.204 1.00 55.15 6 ALA C CA 1
ATOM 4996 C C . ALA C 1 6 ? 59.774 83.816 102.075 1.00 56.54 6 ALA C C 1
ATOM 4997 O O . ALA C 1 6 ? 59.400 82.742 101.600 1.00 56.86 6 ALA C O 1
ATOM 5007 N N . ILE C 1 8 ? 63.066 82.013 101.064 1.00 56.11 8 ILE C N 1
ATOM 5008 C CA . ILE C 1 8 ? 64.292 81.399 101.535 1.00 54.20 8 ILE C CA 1
ATOM 5009 C C . ILE C 1 8 ? 65.169 81.013 100.353 1.00 52.51 8 ILE C C 1
ATOM 5010 O O . ILE C 1 8 ? 64.747 80.263 99.469 1.00 50.92 8 ILE C O 1
ATOM 5015 N N . GLY C 1 9 ? 66.388 81.546 100.341 1.00 52.29 9 GLY C N 1
ATOM 5016 C CA . GLY C 1 9 ? 67.338 81.251 99.279 1.00 52.89 9 GLY C CA 1
ATOM 5017 C C . GLY C 1 9 ? 67.272 82.190 98.088 1.00 52.83 9 GLY C C 1
ATOM 5018 O O . GLY C 1 9 ? 66.669 81.870 97.066 1.00 53.39 9 GLY C O 1
ATOM 5019 N N . LEU C 1 10 ? 67.904 83.349 98.208 1.00 52.18 10 LEU C N 1
ATOM 5020 C CA . LEU C 1 10 ? 67.889 84.315 97.122 1.00 51.67 10 LEU C CA 1
ATOM 5021 C C . LEU C 1 10 ? 69.050 84.133 96.138 1.00 53.04 10 LEU C C 1
ATOM 5022 O O . LEU C 1 10 ? 70.098 84.776 96.246 1.00 52.43 10 LEU C O 1
ATOM 5027 N N . GLY C 1 11 ? 68.840 83.242 95.174 1.00 54.30 11 GLY C N 1
ATOM 5028 C CA . GLY C 1 11 ? 69.850 82.970 94.177 1.00 54.73 11 GLY C CA 1
ATOM 5029 C C . GLY C 1 11 ? 69.494 83.573 92.838 1.00 56.93 11 GLY C C 1
ATOM 5030 O O . GLY C 1 11 ? 68.659 84.476 92.745 1.00 56.79 11 GLY C O 1
ATOM 5031 N N . ASP C 1 12 ? 70.133 83.053 91.796 1.00 59.15 12 ASP C N 1
ATOM 5032 C CA . ASP C 1 12 ? 69.941 83.506 90.419 1.00 60.46 12 ASP C CA 1
ATOM 5033 C C . ASP C 1 12 ? 68.459 83.667 90.037 1.00 59.77 12 ASP C C 1
ATOM 5034 O O . ASP C 1 12 ? 67.970 84.787 89.878 1.00 59.83 12 ASP C O 1
ATOM 5039 N N . ILE C 1 13 ? 67.758 82.547 89.881 1.00 58.12 13 ILE C N 1
ATOM 5040 C CA . ILE C 1 13 ? 66.345 82.574 89.522 1.00 56.92 13 ILE C CA 1
ATOM 5041 C C . ILE C 1 13 ? 65.539 83.457 90.474 1.00 55.74 13 ILE C C 1
ATOM 5042 O O . ILE C 1 13 ? 64.582 84.116 90.073 1.00 56.25 13 ILE C O 1
ATOM 5047 N N . ALA C 1 14 ? 65.918 83.463 91.743 1.00 53.90 14 ALA C N 1
ATOM 5048 C CA . ALA C 1 14 ? 65.203 84.261 92.725 1.00 53.40 14 ALA C CA 1
ATOM 5049 C C . ALA C 1 14 ? 65.315 85.735 92.399 1.00 53.15 14 ALA C C 1
ATOM 5050 O O . ALA C 1 14 ? 64.332 86.467 92.442 1.00 53.35 14 ALA C O 1
ATOM 5052 N N . GLN C 1 15 ? 66.525 86.169 92.081 1.00 52.05 15 GLN C N 1
ATOM 5053 C CA . GLN C 1 15 ? 66.763 87.560 91.761 1.00 50.87 15 GLN C CA 1
ATOM 5054 C C . GLN C 1 15 ? 66.214 87.953 90.400 1.00 50.40 15 GLN C C 1
ATOM 5055 O O . GLN C 1 15 ? 65.570 88.988 90.276 1.00 51.82 15 GLN C O 1
ATOM 5061 N N . LYS C 1 16 ? 66.453 87.123 89.389 1.00 48.16 16 LYS C N 1
ATOM 5062 C CA . LYS C 1 16 ? 65.987 87.397 88.033 1.00 46.66 16 LYS C CA 1
ATOM 5063 C C . LYS C 1 16 ? 64.476 87.380 87.823 1.00 44.69 16 LYS C C 1
ATOM 5064 O O . LYS C 1 16 ? 63.939 88.252 87.156 1.00 42.94 16 LYS C O 1
ATOM 5070 N N . ALA C 1 17 ? 63.782 86.402 88.389 1.00 43.96 17 ALA C N 1
ATOM 5071 C CA . ALA C 1 17 ? 62.355 86.308 88.141 1.00 44.33 17 ALA C CA 1
ATOM 5072 C C . ALA C 1 17 ? 61.438 86.507 89.322 1.00 45.03 17 ALA C C 1
ATOM 5073 O O . ALA C 1 17 ? 60.640 87.446 89.361 1.00 44.54 17 ALA C O 1
ATOM 5075 N N . TYR C 1 18 ? 61.537 85.598 90.279 1.00 45.80 18 TYR C N 1
ATOM 5076 C CA . TYR C 1 18 ? 60.678 85.629 91.452 1.00 45.38 18 TYR C CA 1
ATOM 5077 C C . TYR C 1 18 ? 60.638 86.916 92.235 1.00 46.34 18 TYR C C 1
ATOM 5078 O O . TYR C 1 18 ? 59.601 87.583 92.302 1.00 46.66 18 TYR C O 1
ATOM 5087 N N . LEU C 1 19 ? 61.764 87.255 92.845 1.00 46.54 19 LEU C N 1
ATOM 5088 C CA . LEU C 1 19 ? 61.841 88.459 93.649 1.00 46.62 19 LEU C CA 1
ATOM 5089 C C . LEU C 1 19 ? 61.281 89.685 92.932 1.00 45.62 19 LEU C C 1
ATOM 5090 O O . LEU C 1 19 ? 60.411 90.373 93.457 1.00 45.88 19 LEU C O 1
ATOM 5095 N N . PRO C 1 20 ? 61.758 89.965 91.712 1.00 45.62 20 PRO C N 1
ATOM 5096 C CA . PRO C 1 20 ? 61.221 91.140 91.026 1.00 44.61 20 PRO C CA 1
ATOM 5097 C C . PRO C 1 20 ? 59.726 91.081 90.780 1.00 43.90 20 PRO C C 1
ATOM 5098 O O . PRO C 1 20 ? 59.097 92.111 90.593 1.00 44.93 20 PRO C O 1
ATOM 5102 N N . VAL C 1 21 ? 59.152 89.885 90.798 1.00 45.56 21 VAL C N 1
ATOM 5103 C CA . VAL C 1 21 ? 57.716 89.744 90.571 1.00 46.91 21 VAL C CA 1
ATOM 5104 C C . VAL C 1 21 ? 56.900 89.945 91.841 1.00 48.84 21 VAL C C 1
ATOM 5105 O O . VAL C 1 21 ? 55.841 90.567 91.812 1.00 49.07 21 VAL C O 1
ATOM 5109 N N . LEU C 1 22 ? 57.370 89.394 92.951 1.00 51.89 22 LEU C N 1
ATOM 5110 C CA . LEU C 1 22 ? 56.648 89.547 94.201 1.00 54.67 22 LEU C CA 1
ATOM 5111 C C . LEU C 1 22 ? 56.776 90.948 94.754 1.00 56.57 22 LEU C C 1
ATOM 5112 O O . LEU C 1 22 ? 55.850 91.459 95.382 1.00 56.57 22 LEU C O 1
ATOM 5117 N N . ALA C 1 23 ? 57.931 91.566 94.526 1.00 58.69 23 ALA C N 1
ATOM 5118 C CA . ALA C 1 23 ? 58.187 92.918 95.022 1.00 61.08 23 ALA C CA 1
ATOM 5119 C C . ALA C 1 23 ? 57.292 93.918 94.306 1.00 61.43 23 ALA C C 1
ATOM 5120 O O . ALA C 1 23 ? 57.295 95.107 94.617 1.00 62.49 23 ALA C O 1
ATOM 5122 N N . GLN C 1 24 ? 56.524 93.412 93.349 1.00 62.79 24 GLN C N 1
ATOM 5123 C CA . GLN C 1 24 ? 55.612 94.224 92.558 1.00 64.49 24 GLN C CA 1
ATOM 5124 C C . GLN C 1 24 ? 54.183 93.928 92.997 1.00 64.47 24 GLN C C 1
ATOM 5125 O O . GLN C 1 24 ? 53.311 94.794 92.943 1.00 63.28 24 GLN C O 1
ATOM 5131 N N . TRP C 1 25 ? 53.946 92.694 93.429 1.00 66.18 25 TRP C N 1
ATOM 5132 C CA . TRP C 1 25 ? 52.612 92.289 93.849 1.00 68.07 25 TRP C CA 1
ATOM 5133 C C . TRP C 1 25 ? 52.038 93.130 94.981 1.00 68.73 25 TRP C C 1
ATOM 5134 O O . TRP C 1 25 ? 52.717 93.446 95.960 1.00 67.64 25 TRP C O 1
ATOM 5145 N N . PRO C 1 26 ? 50.770 93.531 94.837 1.00 70.51 26 PRO C N 1
ATOM 5146 C CA . PRO C 1 26 ? 50.079 94.341 95.840 1.00 71.66 26 PRO C CA 1
ATOM 5147 C C . PRO C 1 26 ? 49.508 93.478 96.966 1.00 72.28 26 PRO C C 1
ATOM 5148 O O . PRO C 1 26 ? 49.027 92.368 96.722 1.00 72.72 26 PRO C O 1
ATOM 5152 N N . ASP C 1 27 ? 49.567 94.000 98.191 1.00 71.50 27 ASP C N 1
ATOM 5153 C CA . ASP C 1 27 ? 49.051 93.312 99.367 1.00 69.74 27 ASP C CA 1
ATOM 5154 C C . ASP C 1 27 ? 49.903 92.119 99.744 1.00 67.77 27 ASP C C 1
ATOM 5155 O O . ASP C 1 27 ? 49.392 91.123 100.250 1.00 68.26 27 ASP C O 1
ATOM 5160 N N . ILE C 1 28 ? 51.201 92.217 99.491 1.00 64.14 28 ILE C N 1
ATOM 5161 C CA . ILE C 1 28 ? 52.103 91.129 99.813 1.00 60.97 28 ILE C CA 1
ATOM 5162 C C . ILE C 1 28 ? 53.314 91.619 100.561 1.00 60.36 28 ILE C C 1
ATOM 5163 O O . ILE C 1 28 ? 54.050 92.459 100.063 1.00 61.06 28 ILE C O 1
ATOM 5168 N N . GLU C 1 29 ? 53.523 91.104 101.765 1.00 59.93 29 GLU C N 1
ATOM 5169 C CA . GLU C 1 29 ? 54.689 91.514 102.532 1.00 60.27 29 GLU C CA 1
ATOM 5170 C C . GLU C 1 29 ? 55.763 90.456 102.356 1.00 58.50 29 GLU C C 1
ATOM 5171 O O . GLU C 1 29 ? 55.505 89.266 102.516 1.00 58.71 29 GLU C O 1
ATOM 5177 N N . LEU C 1 30 ? 56.965 90.893 102.017 1.00 57.01 30 LEU C N 1
ATOM 5178 C CA . LEU C 1 30 ? 58.058 89.969 101.831 1.00 56.29 30 LEU C CA 1
ATOM 5179 C C . LEU C 1 30 ? 58.981 89.901 103.031 1.00 55.80 30 LEU C C 1
ATOM 5180 O O . LEU C 1 30 ? 59.172 90.886 103.751 1.00 56.66 30 LEU C O 1
ATOM 5185 N N . VAL C 1 31 ? 59.549 88.717 103.234 1.00 54.87 31 VAL C N 1
ATOM 5186 C CA . VAL C 1 31 ? 60.483 88.468 104.321 1.00 53.49 31 VAL C CA 1
ATOM 5187 C C . VAL C 1 31 ? 61.703 87.758 103.722 1.00 53.37 31 VAL C C 1
ATOM 5188 O O . VAL C 1 31 ? 61.739 86.534 103.650 1.00 53.39 31 VAL C O 1
ATOM 5192 N N . LEU C 1 32 ? 62.694 88.530 103.286 1.00 53.54 32 LEU C N 1
ATOM 5193 C CA . LEU C 1 32 ? 63.891 87.954 102.689 1.00 54.41 32 LEU C CA 1
ATOM 5194 C C . LEU C 1 32 ? 64.706 87.132 103.663 1.00 56.36 32 LEU C C 1
ATOM 5195 O O . LEU C 1 32 ? 64.856 87.493 104.831 1.00 58.44 32 LEU C O 1
ATOM 5200 N N . CYS C 1 33 ? 65.238 86.023 103.162 1.00 57.83 33 CYS C N 1
ATOM 5201 C CA . CYS C 1 33 ? 66.051 85.123 103.962 1.00 58.87 33 CYS C CA 1
ATOM 5202 C C . CYS C 1 33 ? 67.065 84.392 103.098 1.00 59.78 33 CYS C C 1
ATOM 5203 O O . CYS C 1 33 ? 66.702 83.739 102.122 1.00 59.45 33 CYS C O 1
ATOM 5206 N N . THR C 1 34 ? 68.335 84.487 103.466 1.00 61.22 34 THR C N 1
ATOM 5207 C CA . THR C 1 34 ? 69.379 83.810 102.714 1.00 63.79 34 THR C CA 1
ATOM 5208 C C . THR C 1 34 ? 70.659 83.749 103.526 1.00 65.39 34 THR C C 1
ATOM 5209 O O . THR C 1 34 ? 70.912 84.621 104.351 1.00 65.97 34 THR C O 1
ATOM 5213 N N . ARG C 1 35 ? 71.458 82.713 103.291 1.00 67.46 35 ARG C N 1
ATOM 5214 C CA . ARG C 1 35 ? 72.716 82.527 104.010 1.00 69.67 35 ARG C CA 1
ATOM 5215 C C . ARG C 1 35 ? 73.609 83.762 103.981 1.00 69.64 35 ARG C C 1
ATOM 5216 O O . ARG C 1 35 ? 73.903 84.343 105.023 1.00 69.61 35 ARG C O 1
ATOM 5224 N N . ASN C 1 36 ? 74.041 84.156 102.784 1.00 69.01 36 ASN C N 1
ATOM 5225 C CA . ASN C 1 36 ? 74.916 85.316 102.616 1.00 68.21 36 ASN C CA 1
ATOM 5226 C C . ASN C 1 36 ? 74.259 86.613 103.103 1.00 68.66 36 ASN C C 1
ATOM 5227 O O . ASN C 1 36 ? 73.314 87.109 102.494 1.00 68.70 36 ASN C O 1
ATOM 5232 N N . PRO C 1 37 ? 74.781 87.199 104.194 1.00 68.75 37 PRO C N 1
ATOM 5233 C CA . PRO C 1 37 ? 74.238 88.436 104.766 1.00 68.13 37 PRO C CA 1
ATOM 5234 C C . PRO C 1 37 ? 74.390 89.644 103.853 1.00 67.94 37 PRO C C 1
ATOM 5235 O O . PRO C 1 37 ? 73.536 90.537 103.836 1.00 66.02 37 PRO C O 1
ATOM 5239 N N . LYS C 1 38 ? 75.495 89.652 103.106 1.00 68.62 38 LYS C N 1
ATOM 5240 C CA . LYS C 1 38 ? 75.828 90.720 102.160 1.00 69.11 38 LYS C CA 1
ATOM 5241 C C . LYS C 1 38 ? 74.763 90.786 101.059 1.00 68.22 38 LYS C C 1
ATOM 5242 O O . LYS C 1 38 ? 74.144 91.833 100.825 1.00 68.42 38 LYS C O 1
ATOM 5248 N N . VAL C 1 39 ? 74.567 89.654 100.390 1.00 66.08 39 VAL C N 1
ATOM 5249 C CA . VAL C 1 39 ? 73.577 89.532 99.336 1.00 63.41 39 VAL C CA 1
ATOM 5250 C C . VAL C 1 39 ? 72.196 89.854 99.910 1.00 62.16 39 VAL C C 1
ATOM 5251 O O . VAL C 1 39 ? 71.383 90.516 99.265 1.00 61.04 39 VAL C O 1
ATOM 5255 N N . LEU C 1 40 ? 71.944 89.408 101.137 1.00 61.49 40 LEU C N 1
ATOM 5256 C CA . LEU C 1 40 ? 70.663 89.658 101.789 1.00 60.96 40 LEU C CA 1
ATOM 5257 C C . LEU C 1 40 ? 70.381 91.147 101.863 1.00 60.22 40 LEU C C 1
ATOM 5258 O O . LEU C 1 40 ? 69.322 91.612 101.444 1.00 59.09 40 LEU C O 1
ATOM 5263 N N . GLY C 1 41 ? 71.344 91.881 102.410 1.00 60.98 41 GLY C N 1
ATOM 5264 C CA . GLY C 1 41 ? 71.205 93.319 102.568 1.00 61.66 41 GLY C CA 1
ATOM 5265 C C . GLY C 1 41 ? 71.166 94.081 101.262 1.00 61.35 41 GLY C C 1
ATOM 5266 O O . GLY C 1 41 ? 70.477 95.097 101.138 1.00 61.97 41 GLY C O 1
ATOM 5267 N N . THR C 1 42 ? 71.922 93.605 100.286 1.00 59.54 42 THR C N 1
ATOM 5268 C CA . THR C 1 42 ? 71.931 94.258 99.000 1.00 58.40 42 THR C CA 1
ATOM 5269 C C . THR C 1 42 ? 70.505 94.260 98.464 1.00 59.02 42 THR C C 1
ATOM 5270 O O . THR C 1 42 ? 69.916 95.316 98.242 1.00 59.47 42 THR C O 1
ATOM 5274 N N . LEU C 1 43 ? 69.945 93.069 98.287 1.00 58.28 43 LEU C N 1
ATOM 5275 C CA . LEU C 1 43 ? 68.586 92.934 97.787 1.00 58.14 43 LEU C CA 1
ATOM 5276 C C . LEU C 1 43 ? 67.597 93.633 98.714 1.00 59.37 43 LEU C C 1
ATOM 5277 O O . LEU C 1 43 ? 66.732 94.379 98.260 1.00 59.33 43 LEU C O 1
ATOM 5282 N N . ALA C 1 44 ? 67.729 93.388 100.014 1.00 60.71 44 ALA C N 1
ATOM 5283 C CA . ALA C 1 44 ? 66.834 93.995 100.995 1.00 62.87 44 ALA C CA 1
ATOM 5284 C C . ALA C 1 44 ? 66.718 95.501 100.773 1.00 64.42 44 ALA C C 1
ATOM 5285 O O . ALA C 1 44 ? 65.646 96.095 100.934 1.00 66.45 44 ALA C O 1
ATOM 5287 N N . THR C 1 45 ? 67.834 96.116 100.412 1.00 63.59 45 THR C N 1
ATOM 5288 C CA . THR C 1 45 ? 67.858 97.544 100.160 1.00 62.78 45 THR C CA 1
ATOM 5289 C C . THR C 1 45 ? 67.192 97.826 98.812 1.00 63.16 45 THR C C 1
ATOM 5290 O O . THR C 1 45 ? 66.338 98.703 98.704 1.00 62.11 45 THR C O 1
ATOM 5294 N N . ARG C 1 46 ? 67.569 97.052 97.800 1.00 64.10 46 ARG C N 1
ATOM 5295 C CA . ARG C 1 46 ? 67.021 97.207 96.463 1.00 65.15 46 ARG C CA 1
ATOM 5296 C C . ARG C 1 46 ? 65.510 97.047 96.412 1.00 65.40 46 ARG C C 1
ATOM 5297 O O . ARG C 1 46 ? 64.842 97.687 95.604 1.00 65.99 46 ARG C O 1
ATOM 5305 N N . TYR C 1 47 ? 64.956 96.192 97.257 1.00 65.89 47 TYR C N 1
ATOM 5306 C CA . TYR C 1 47 ? 63.517 96.010 97.226 1.00 66.88 47 TYR C CA 1
ATOM 5307 C C . TYR C 1 47 ? 62.876 96.564 98.484 1.00 68.42 47 TYR C C 1
ATOM 5308 O O . TYR C 1 47 ? 61.746 96.218 98.832 1.00 67.93 47 TYR C O 1
ATOM 5317 N N . ARG C 1 48 ? 63.615 97.444 99.155 1.00 70.45 48 ARG C N 1
ATOM 5318 C CA . ARG C 1 48 ? 63.144 98.101 100.373 1.00 72.75 48 ARG C CA 1
ATOM 5319 C C . ARG C 1 48 ? 62.292 97.189 101.244 1.00 73.72 48 ARG C C 1
ATOM 5320 O O . ARG C 1 48 ? 61.110 97.453 101.467 1.00 72.68 48 ARG C O 1
ATOM 5328 N N . VAL C 1 49 ? 62.901 96.113 101.730 1.00 75.59 49 VAL C N 1
ATOM 5329 C CA . VAL C 1 49 ? 62.202 95.169 102.590 1.00 77.80 49 VAL C CA 1
ATOM 5330 C C . VAL C 1 49 ? 62.794 95.251 103.985 1.00 78.70 49 VAL C C 1
ATOM 5331 O O . VAL C 1 49 ? 64.012 95.346 104.151 1.00 78.75 49 VAL C O 1
ATOM 5335 N N . SER C 1 50 ? 61.922 95.211 104.984 1.00 80.37 50 SER C N 1
ATOM 5336 C CA . SER C 1 50 ? 62.337 95.291 106.377 1.00 81.91 50 SER C CA 1
ATOM 5337 C C . SER C 1 50 ? 62.729 93.926 106.944 1.00 82.75 50 SER C C 1
ATOM 5338 O O . SER C 1 50 ? 63.858 93.738 107.410 1.00 83.03 50 SER C O 1
ATOM 5341 N N . ALA C 1 51 ? 61.785 92.984 106.894 1.00 83.02 51 ALA C N 1
ATOM 5342 C CA . ALA C 1 51 ? 61.979 91.623 107.402 1.00 82.60 51 ALA C CA 1
ATOM 5343 C C . ALA C 1 51 ? 63.148 90.874 106.751 1.00 82.34 51 ALA C C 1
ATOM 5344 O O . ALA C 1 51 ? 62.981 90.211 105.727 1.00 82.14 51 ALA C O 1
ATOM 5346 N N . THR C 1 52 ? 64.326 90.981 107.362 1.00 81.62 52 THR C N 1
ATOM 5347 C CA . THR C 1 52 ? 65.539 90.329 106.867 1.00 80.44 52 THR C CA 1
ATOM 5348 C C . THR C 1 52 ? 65.982 89.229 107.815 1.00 78.94 52 THR C C 1
ATOM 5349 O O . THR C 1 52 ? 65.872 89.362 109.035 1.00 78.28 52 THR C O 1
ATOM 5353 N N . CYS C 1 53 ? 66.514 88.156 107.245 1.00 77.26 53 CYS C N 1
ATOM 5354 C CA . CYS C 1 53 ? 66.920 87.008 108.034 1.00 75.93 53 CYS C CA 1
ATOM 5355 C C . CYS C 1 53 ? 68.060 86.239 107.358 1.00 73.97 53 CYS C C 1
ATOM 5356 O O . CYS C 1 53 ? 68.250 86.337 106.147 1.00 74.50 53 CYS C O 1
ATOM 5359 N N . THR C 1 54 ? 68.815 85.470 108.137 1.00 72.40 54 THR C N 1
ATOM 5360 C CA . THR C 1 54 ? 69.933 84.698 107.595 1.00 71.49 54 THR C CA 1
ATOM 5361 C C . THR C 1 54 ? 69.777 83.210 107.882 1.00 70.74 54 THR C C 1
ATOM 5362 O O . THR C 1 54 ? 70.366 82.365 107.206 1.00 69.83 54 THR C O 1
ATOM 5366 N N . ASP C 1 55 ? 68.996 82.896 108.909 1.00 70.34 55 ASP C N 1
ATOM 5367 C CA . ASP C 1 55 ? 68.747 81.511 109.285 1.00 69.67 55 ASP C CA 1
ATOM 5368 C C . ASP C 1 55 ? 67.266 81.198 109.069 1.00 68.28 55 ASP C C 1
ATOM 5369 O O . ASP C 1 55 ? 66.403 81.791 109.712 1.00 67.84 55 ASP C O 1
ATOM 5374 N N . TYR C 1 56 ? 66.983 80.254 108.175 1.00 66.02 56 TYR C N 1
ATOM 5375 C CA . TYR C 1 56 ? 65.613 79.893 107.851 1.00 64.60 56 TYR C CA 1
ATOM 5376 C C . TYR C 1 56 ? 64.732 79.580 109.047 1.00 64.67 56 TYR C C 1
ATOM 5377 O O . TYR C 1 56 ? 63.511 79.596 108.931 1.00 64.62 56 TYR C O 1
ATOM 5386 N N . ARG C 1 57 ? 65.340 79.320 110.199 1.00 65.88 57 ARG C N 1
ATOM 5387 C CA . ARG C 1 57 ? 64.572 79.011 111.400 1.00 66.75 57 ARG C CA 1
ATOM 5388 C C . ARG C 1 57 ? 63.935 80.269 111.992 1.00 67.59 57 ARG C C 1
ATOM 5389 O O . ARG C 1 57 ? 62.896 80.198 112.647 1.00 67.47 57 ARG C O 1
ATOM 5397 N N . ASP C 1 58 ? 64.548 81.422 111.747 1.00 68.98 58 ASP C N 1
ATOM 5398 C CA . ASP C 1 58 ? 64.031 82.676 112.281 1.00 70.07 58 ASP C CA 1
ATOM 5399 C C . ASP C 1 58 ? 62.858 83.195 111.483 1.00 69.48 58 ASP C C 1
ATOM 5400 O O . ASP C 1 58 ? 62.136 84.094 111.907 1.00 70.06 58 ASP C O 1
ATOM 5405 N N . VAL C 1 59 ? 62.671 82.617 110.315 1.00 69.58 59 VAL C N 1
ATOM 5406 C CA . VAL C 1 59 ? 61.577 83.011 109.460 1.00 70.42 59 VAL C CA 1
ATOM 5407 C C . VAL C 1 59 ? 60.241 82.965 110.212 1.00 70.47 59 VAL C C 1
ATOM 5408 O O . VAL C 1 59 ? 59.373 83.809 109.998 1.00 70.21 59 VAL C O 1
ATOM 5412 N N . LEU C 1 60 ? 60.085 81.993 111.103 1.00 70.28 60 LEU C N 1
ATOM 5413 C CA . LEU C 1 60 ? 58.847 81.841 111.861 1.00 70.91 60 LEU C CA 1
ATOM 5414 C C . LEU C 1 60 ? 58.481 83.061 112.704 1.00 70.67 60 LEU C C 1
ATOM 5415 O O . LEU C 1 60 ? 57.303 83.302 112.971 1.00 70.23 60 LEU C O 1
ATOM 5420 N N . GLN C 1 61 ? 59.492 83.815 113.130 1.00 70.27 61 GLN C N 1
ATOM 5421 C CA . GLN C 1 61 ? 59.295 85.010 113.959 1.00 69.19 61 GLN C CA 1
ATOM 5422 C C . GLN C 1 61 ? 58.318 86.039 113.392 1.00 67.08 61 GLN C C 1
ATOM 5423 O O . GLN C 1 61 ? 57.482 86.569 114.116 1.00 67.34 61 GLN C O 1
ATOM 5429 N N . TYR C 1 62 ? 58.432 86.323 112.101 1.00 64.47 62 TYR C N 1
ATOM 5430 C CA . TYR C 1 62 ? 57.585 87.318 111.461 1.00 62.00 62 TYR C CA 1
ATOM 5431 C C . TYR C 1 62 ? 56.162 86.880 111.175 1.00 60.58 62 TYR C C 1
ATOM 5432 O O . TYR C 1 62 ? 55.395 87.624 110.566 1.00 59.49 62 TYR C O 1
ATOM 5441 N N . GLY C 1 63 ? 55.814 85.673 111.604 1.00 60.22 63 GLY C N 1
ATOM 5442 C CA . GLY C 1 63 ? 54.466 85.174 111.388 1.00 60.88 63 GLY C CA 1
ATOM 5443 C C . GLY C 1 63 ? 54.054 85.085 109.935 1.00 60.64 63 GLY C C 1
ATOM 5444 O O . GLY C 1 63 ? 52.989 85.564 109.540 1.00 60.35 63 GLY C O 1
ATOM 5445 N N . VAL C 1 64 ? 54.912 84.444 109.149 1.00 60.70 64 VAL C N 1
ATOM 5446 C CA . VAL C 1 64 ? 54.703 84.262 107.721 1.00 59.09 64 VAL C CA 1
ATOM 5447 C C . VAL C 1 64 ? 53.512 83.368 107.405 1.00 57.95 64 VAL C C 1
ATOM 5448 O O . VAL C 1 64 ? 53.239 82.412 108.125 1.00 57.57 64 VAL C O 1
ATOM 5452 N N . ASP C 1 65 ? 52.812 83.704 106.321 1.00 57.93 65 ASP C N 1
ATOM 5453 C CA . ASP C 1 65 ? 51.644 82.961 105.857 1.00 58.00 65 ASP C CA 1
ATOM 5454 C C . ASP C 1 65 ? 52.014 81.824 104.898 1.00 57.22 65 ASP C C 1
ATOM 5455 O O . ASP C 1 65 ? 51.189 80.956 104.606 1.00 57.32 65 ASP C O 1
ATOM 5460 N N . ALA C 1 66 ? 53.250 81.844 104.406 1.00 56.29 66 ALA C N 1
ATOM 5461 C CA . ALA C 1 66 ? 53.759 80.827 103.488 1.00 55.23 66 ALA C CA 1
ATOM 5462 C C . ALA C 1 66 ? 55.209 81.136 103.119 1.00 54.68 66 ALA C C 1
ATOM 5463 O O . ALA C 1 66 ? 55.644 82.288 103.179 1.00 54.53 66 ALA C O 1
ATOM 5465 N N . VAL C 1 67 ? 55.949 80.100 102.730 1.00 53.62 67 VAL C N 1
ATOM 5466 C CA . VAL C 1 67 ? 57.352 80.238 102.347 1.00 51.78 67 VAL C CA 1
ATOM 5467 C C . VAL C 1 67 ? 57.607 79.818 100.899 1.00 51.21 67 VAL C C 1
ATOM 5468 O O . VAL C 1 67 ? 56.908 78.962 100.347 1.00 49.71 67 VAL C O 1
ATOM 5480 N N . ILE C 1 69 ? 60.791 78.532 98.649 1.00 47.15 69 ILE C N 1
ATOM 5481 C CA . ILE C 1 69 ? 62.174 78.106 98.659 1.00 47.82 69 ILE C CA 1
ATOM 5482 C C . ILE C 1 69 ? 62.795 78.151 97.280 1.00 48.12 69 ILE C C 1
ATOM 5483 O O . ILE C 1 69 ? 62.336 77.464 96.373 1.00 49.18 69 ILE C O 1
ATOM 5488 N N . HIS C 1 70 ? 63.839 78.960 97.126 1.00 47.84 70 HIS C N 1
ATOM 5489 C CA . HIS C 1 70 ? 64.517 79.098 95.842 1.00 47.79 70 HIS C CA 1
ATOM 5490 C C . HIS C 1 70 ? 65.963 78.697 95.953 1.00 48.17 70 HIS C C 1
ATOM 5491 O O . HIS C 1 70 ? 66.763 79.052 95.103 1.00 49.53 70 HIS C O 1
ATOM 5498 N N . ALA C 1 71 ? 66.299 77.960 97.002 1.00 49.19 71 ALA C N 1
ATOM 5499 C CA . ALA C 1 71 ? 67.670 77.523 97.216 1.00 50.16 71 ALA C CA 1
ATOM 5500 C C . ALA C 1 71 ? 68.034 76.366 96.291 1.00 51.21 71 ALA C C 1
ATOM 5501 O O . ALA C 1 71 ? 67.222 75.937 95.470 1.00 51.33 71 ALA C O 1
ATOM 5503 N N . ALA C 1 72 ? 69.256 75.860 96.433 1.00 53.21 72 ALA C N 1
ATOM 5504 C CA . ALA C 1 72 ? 69.736 74.747 95.611 1.00 54.75 72 ALA C CA 1
ATOM 5505 C C . ALA C 1 72 ? 68.876 73.504 95.825 1.00 55.55 72 ALA C C 1
ATOM 5506 O O . ALA C 1 72 ? 68.163 73.400 96.820 1.00 56.48 72 ALA C O 1
ATOM 5508 N N . THR C 1 73 ? 68.960 72.556 94.899 1.00 55.98 73 THR C N 1
ATOM 5509 C CA . THR C 1 73 ? 68.169 71.338 94.996 1.00 57.72 73 THR C CA 1
ATOM 5510 C C . THR C 1 73 ? 68.591 70.468 96.170 1.00 58.59 73 THR C C 1
ATOM 5511 O O . THR C 1 73 ? 67.773 69.753 96.752 1.00 59.82 73 THR C O 1
ATOM 5515 N N . ASP C 1 74 ? 69.865 70.542 96.534 1.00 59.96 74 ASP C N 1
ATOM 5516 C CA . ASP C 1 74 ? 70.386 69.734 97.633 1.00 60.60 74 ASP C CA 1
ATOM 5517 C C . ASP C 1 74 ? 69.850 70.132 99.011 1.00 58.46 74 ASP C C 1
ATOM 5518 O O . ASP C 1 74 ? 70.193 69.509 100.013 1.00 58.91 74 ASP C O 1
ATOM 5523 N N . VAL C 1 75 ? 69.004 71.154 99.070 1.00 55.20 75 VAL C N 1
ATOM 5524 C CA . VAL C 1 75 ? 68.467 71.578 100.355 1.00 53.00 75 VAL C CA 1
ATOM 5525 C C . VAL C 1 75 ? 66.957 71.752 100.365 1.00 52.47 75 VAL C C 1
ATOM 5526 O O . VAL C 1 75 ? 66.391 72.254 101.335 1.00 51.96 75 VAL C O 1
ATOM 5530 N N . HIS C 1 76 ? 66.300 71.333 99.291 1.00 51.85 76 HIS C N 1
ATOM 5531 C CA . HIS C 1 76 ? 64.853 71.464 99.220 1.00 51.72 76 HIS C CA 1
ATOM 5532 C C . HIS C 1 76 ? 64.167 70.657 100.314 1.00 52.37 76 HIS C C 1
ATOM 5533 O O . HIS C 1 76 ? 63.450 71.211 101.150 1.00 51.22 76 HIS C O 1
ATOM 5540 N N . SER C 1 77 ? 64.385 69.344 100.303 1.00 53.19 77 SER C N 1
ATOM 5541 C CA . SER C 1 77 ? 63.780 68.452 101.295 1.00 53.44 77 SER C CA 1
ATOM 5542 C C . SER C 1 77 ? 63.907 68.974 102.722 1.00 53.00 77 SER C C 1
ATOM 5543 O O . SER C 1 77 ? 62.928 69.027 103.465 1.00 53.73 77 SER C O 1
ATOM 5546 N N . THR C 1 78 ? 65.122 69.353 103.095 1.00 50.85 78 THR C N 1
ATOM 5547 C CA . THR C 1 78 ? 65.387 69.861 104.427 1.00 47.69 78 THR C CA 1
ATOM 5548 C C . THR C 1 78 ? 64.549 71.088 104.752 1.00 47.12 78 THR C C 1
ATOM 5549 O O . THR C 1 78 ? 63.911 71.158 105.799 1.00 46.85 78 THR C O 1
ATOM 5553 N N . LEU C 1 79 ? 64.543 72.049 103.841 1.00 47.81 79 LEU C N 1
ATOM 5554 C CA . LEU C 1 79 ? 63.782 73.267 104.032 1.00 48.17 79 LEU C CA 1
ATOM 5555 C C . LEU C 1 79 ? 62.278 73.033 103.942 1.00 48.83 79 LEU C C 1
ATOM 5556 O O . LEU C 1 79 ? 61.515 73.555 104.752 1.00 49.45 79 LEU C O 1
ATOM 5561 N N . ALA C 1 80 ? 61.850 72.247 102.960 1.00 49.38 80 ALA C N 1
ATOM 5562 C CA . ALA C 1 80 ? 60.424 71.969 102.768 1.00 49.56 80 ALA C CA 1
ATOM 5563 C C . ALA C 1 80 ? 59.812 71.264 103.966 1.00 49.57 80 ALA C C 1
ATOM 5564 O O . ALA C 1 80 ? 58.808 71.710 104.528 1.00 48.04 80 ALA C O 1
ATOM 5566 N N . ALA C 1 81 ? 60.415 70.137 104.326 1.00 50.91 81 ALA C N 1
ATOM 5567 C CA . ALA C 1 81 ? 59.960 69.341 105.454 1.00 52.04 81 ALA C CA 1
ATOM 5568 C C . ALA C 1 81 ? 59.737 70.260 106.648 1.00 53.24 81 ALA C C 1
ATOM 5569 O O . ALA C 1 81 ? 58.684 70.233 107.290 1.00 52.85 81 ALA C O 1
ATOM 5571 N N . PHE C 1 82 ? 60.742 71.083 106.924 1.00 54.16 82 PHE C N 1
ATOM 5572 C CA . PHE C 1 82 ? 60.693 72.020 108.035 1.00 54.97 82 PHE C CA 1
ATOM 5573 C C . PHE C 1 82 ? 59.372 72.774 108.129 1.00 55.46 82 PHE C C 1
ATOM 5574 O O . PHE C 1 82 ? 58.614 72.613 109.087 1.00 57.32 82 PHE C O 1
ATOM 5582 N N . PHE C 1 83 ? 59.088 73.602 107.135 1.00 54.79 83 PHE C N 1
ATOM 5583 C CA . PHE C 1 83 ? 57.861 74.374 107.179 1.00 53.94 83 PHE C CA 1
ATOM 5584 C C . PHE C 1 83 ? 56.606 73.537 107.034 1.00 55.37 83 PHE C C 1
ATOM 5585 O O . PHE C 1 83 ? 55.520 73.964 107.433 1.00 56.13 83 PHE C O 1
ATOM 5593 N N . LEU C 1 84 ? 56.746 72.341 106.473 1.00 55.54 84 LEU C N 1
ATOM 5594 C CA . LEU C 1 84 ? 55.596 71.456 106.332 1.00 55.43 84 LEU C CA 1
ATOM 5595 C C . LEU C 1 84 ? 55.172 70.954 107.717 1.00 55.75 84 LEU C C 1
ATOM 5596 O O . LEU C 1 84 ? 53.978 70.939 108.029 1.00 53.66 84 LEU C O 1
ATOM 5601 N N . HIS C 1 85 ? 56.154 70.554 108.537 1.00 56.45 85 HIS C N 1
ATOM 5602 C CA . HIS C 1 85 ? 55.903 70.066 109.905 1.00 57.61 85 HIS C CA 1
ATOM 5603 C C . HIS C 1 85 ? 55.250 71.183 110.706 1.00 56.09 85 HIS C C 1
ATOM 5604 O O . HIS C 1 85 ? 54.321 70.954 111.488 1.00 56.34 85 HIS C O 1
ATOM 5611 N N . LEU C 1 86 ? 55.750 72.397 110.501 1.00 53.45 86 LEU C N 1
ATOM 5612 C CA . LEU C 1 86 ? 55.226 73.574 111.176 1.00 50.58 86 LEU C CA 1
ATOM 5613 C C . LEU C 1 86 ? 53.908 73.996 110.522 1.00 49.01 86 LEU C C 1
ATOM 5614 O O . LEU C 1 86 ? 53.340 75.033 110.860 1.00 47.62 86 LEU C O 1
ATOM 5619 N N . GLY C 1 87 ? 53.436 73.185 109.578 1.00 47.77 87 GLY C N 1
ATOM 5620 C CA . GLY C 1 87 ? 52.185 73.475 108.902 1.00 47.52 87 GLY C CA 1
ATOM 5621 C C . GLY C 1 87 ? 52.112 74.825 108.213 1.00 47.72 87 GLY C C 1
ATOM 5622 O O . GLY C 1 87 ? 51.314 75.688 108.582 1.00 48.18 87 GLY C O 1
ATOM 5623 N N . ILE C 1 88 ? 52.943 75.008 107.196 1.00 46.84 88 ILE C N 1
ATOM 5624 C CA . ILE C 1 88 ? 52.967 76.260 106.460 1.00 45.99 88 ILE C CA 1
ATOM 5625 C C . ILE C 1 88 ? 52.995 75.989 104.962 1.00 47.01 88 ILE C C 1
ATOM 5626 O O . ILE C 1 88 ? 53.890 75.309 104.464 1.00 46.98 88 ILE C O 1
ATOM 5631 N N . PRO C 1 89 ? 52.003 76.507 104.221 1.00 46.70 89 PRO C N 1
ATOM 5632 C CA . PRO C 1 89 ? 51.989 76.275 102.776 1.00 45.88 89 PRO C CA 1
ATOM 5633 C C . PRO C 1 89 ? 53.370 76.590 102.218 1.00 45.40 89 PRO C C 1
ATOM 5634 O O . PRO C 1 89 ? 53.843 77.722 102.301 1.00 44.28 89 PRO C O 1
ATOM 5638 N N . THR C 1 90 ? 54.007 75.563 101.667 1.00 44.92 90 THR C N 1
ATOM 5639 C CA . THR C 1 90 ? 55.345 75.672 101.110 1.00 44.94 90 THR C CA 1
ATOM 5640 C C . THR C 1 90 ? 55.407 75.606 99.586 1.00 44.73 90 THR C C 1
ATOM 5641 O O . THR C 1 90 ? 54.751 74.779 98.952 1.00 44.53 90 THR C O 1
ATOM 5645 N N . PHE C 1 91 ? 56.233 76.477 99.016 1.00 44.79 91 PHE C N 1
ATOM 5646 C CA . PHE C 1 91 ? 56.453 76.558 97.579 1.00 43.49 91 PHE C CA 1
ATOM 5647 C C . PHE C 1 91 ? 57.924 76.212 97.340 1.00 43.36 91 PHE C C 1
ATOM 5648 O O . PHE C 1 91 ? 58.808 76.671 98.068 1.00 43.14 91 PHE C O 1
ATOM 5656 N N . VAL C 1 92 ? 58.189 75.400 96.328 1.00 42.14 92 VAL C N 1
ATOM 5657 C CA . VAL C 1 92 ? 59.560 75.032 96.019 1.00 41.84 92 VAL C CA 1
ATOM 5658 C C . VAL C 1 92 ? 59.777 75.123 94.520 1.00 43.00 92 VAL C C 1
ATOM 5659 O O . VAL C 1 92 ? 58.988 74.599 93.735 1.00 42.97 92 VAL C O 1
ATOM 5663 N N . ASP C 1 93 ? 60.848 75.797 94.123 1.00 44.90 93 ASP C N 1
ATOM 5664 C CA . ASP C 1 93 ? 61.150 75.943 92.714 1.00 46.96 93 ASP C CA 1
ATOM 5665 C C . ASP C 1 93 ? 61.678 74.629 92.169 1.00 48.03 93 ASP C C 1
ATOM 5666 O O . ASP C 1 93 ? 62.583 74.026 92.748 1.00 49.24 93 ASP C O 1
ATOM 5671 N N . LYS C 1 94 ? 61.105 74.190 91.053 1.00 48.66 94 LYS C N 1
ATOM 5672 C CA . LYS C 1 94 ? 61.508 72.941 90.413 1.00 47.35 94 LYS C CA 1
ATOM 5673 C C . LYS C 1 94 ? 63.025 72.884 90.246 1.00 46.89 94 LYS C C 1
ATOM 5674 O O . LYS C 1 94 ? 63.665 73.896 89.980 1.00 48.07 94 LYS C O 1
ATOM 5680 N N . PRO C 1 95 ? 63.621 71.700 90.428 1.00 46.50 95 PRO C N 1
ATOM 5681 C CA . PRO C 1 95 ? 62.936 70.455 90.776 1.00 45.94 95 PRO C CA 1
ATOM 5682 C C . PRO C 1 95 ? 62.664 70.361 92.274 1.00 45.85 95 PRO C C 1
ATOM 5683 O O . PRO C 1 95 ? 63.382 70.953 93.078 1.00 45.52 95 PRO C O 1
ATOM 5687 N N . LEU C 1 96 ? 61.630 69.612 92.641 1.00 46.82 96 LEU C N 1
ATOM 5688 C CA . LEU C 1 96 ? 61.266 69.431 94.044 1.00 48.28 96 LEU C CA 1
ATOM 5689 C C . LEU C 1 96 ? 62.443 68.871 94.838 1.00 48.77 96 LEU C C 1
ATOM 5690 O O . LEU C 1 96 ? 62.789 69.384 95.902 1.00 46.09 96 LEU C O 1
ATOM 5695 N N . ALA C 1 97 ? 63.050 67.817 94.300 1.00 49.97 97 ALA C N 1
ATOM 5696 C CA . ALA C 1 97 ? 64.182 67.164 94.932 1.00 51.19 97 ALA C CA 1
ATOM 5697 C C . ALA C 1 97 ? 65.021 66.457 93.881 1.00 52.78 97 ALA C C 1
ATOM 5698 O O . ALA C 1 97 ? 64.609 66.328 92.724 1.00 52.34 97 ALA C O 1
ATOM 5700 N N . ALA C 1 98 ? 66.200 65.998 94.295 1.00 54.05 98 ALA C N 1
ATOM 5701 C CA . ALA C 1 98 ? 67.130 65.308 93.403 1.00 54.22 98 ALA C CA 1
ATOM 5702 C C . ALA C 1 98 ? 66.720 63.883 93.051 1.00 54.14 98 ALA C C 1
ATOM 5703 O O . ALA C 1 98 ? 67.345 63.248 92.201 1.00 54.05 98 ALA C O 1
ATOM 5705 N N . SER C 1 99 ? 65.668 63.382 93.691 1.00 53.22 99 SER C N 1
ATOM 5706 C CA . SER C 1 99 ? 65.220 62.016 93.432 1.00 52.33 99 SER C CA 1
ATOM 5707 C C . SER C 1 99 ? 63.734 61.853 93.692 1.00 51.43 99 SER C C 1
ATOM 5708 O O . SER C 1 99 ? 63.152 62.621 94.448 1.00 52.32 99 SER C O 1
ATOM 5711 N N . ALA C 1 100 ? 63.121 60.857 93.063 1.00 50.57 100 ALA C N 1
ATOM 5712 C CA . ALA C 1 100 ? 61.696 60.615 93.258 1.00 51.32 100 ALA C CA 1
ATOM 5713 C C . ALA C 1 100 ? 61.402 60.195 94.697 1.00 51.58 100 ALA C C 1
ATOM 5714 O O . ALA C 1 100 ? 60.313 60.445 95.206 1.00 50.94 100 ALA C O 1
ATOM 5716 N N . GLN C 1 101 ? 62.371 59.552 95.343 1.00 52.42 101 GLN C N 1
ATOM 5717 C CA . GLN C 1 101 ? 62.204 59.105 96.719 1.00 53.41 101 GLN C CA 1
ATOM 5718 C C . GLN C 1 101 ? 61.888 60.285 97.618 1.00 53.02 101 GLN C C 1
ATOM 5719 O O . GLN C 1 101 ? 60.897 60.273 98.345 1.00 52.34 101 GLN C O 1
ATOM 5725 N N . GLU C 1 102 ? 62.736 61.305 97.563 1.00 52.64 102 GLU C N 1
ATOM 5726 C CA . GLU C 1 102 ? 62.547 62.493 98.376 1.00 52.38 102 GLU C CA 1
ATOM 5727 C C . GLU C 1 102 ? 61.232 63.162 98.038 1.00 50.66 102 GLU C C 1
ATOM 5728 O O . GLU C 1 102 ? 60.501 63.574 98.934 1.00 51.72 102 GLU C O 1
ATOM 5734 N N . CYS C 1 103 ? 60.940 63.288 96.746 1.00 49.23 103 CYS C N 1
ATOM 5735 C CA . CYS C 1 103 ? 59.689 63.914 96.316 1.00 49.11 103 CYS C CA 1
ATOM 5736 C C . CYS C 1 103 ? 58.506 63.226 96.973 1.00 47.67 103 CYS C C 1
ATOM 5737 O O . CYS C 1 103 ? 57.635 63.877 97.550 1.00 46.43 103 CYS C O 1
ATOM 5740 N N . GLU C 1 104 ? 58.477 61.902 96.873 1.00 47.31 104 GLU C N 1
ATOM 5741 C CA . GLU C 1 104 ? 57.393 61.125 97.444 1.00 47.52 104 GLU C CA 1
ATOM 5742 C C . GLU C 1 104 ? 57.292 61.346 98.933 1.00 46.43 104 GLU C C 1
ATOM 5743 O O . GLU C 1 104 ? 56.187 61.481 99.469 1.00 46.77 104 GLU C O 1
ATOM 5749 N N . ASN C 1 105 ? 58.442 61.396 99.600 1.00 45.55 105 ASN C N 1
ATOM 5750 C CA . ASN C 1 105 ? 58.463 61.638 101.045 1.00 44.35 105 ASN C CA 1
ATOM 5751 C C . ASN C 1 105 ? 57.777 62.973 101.320 1.00 43.24 105 ASN C C 1
ATOM 5752 O O . ASN C 1 105 ? 56.765 63.032 102.016 1.00 42.11 105 ASN C O 1
ATOM 5757 N N . LEU C 1 106 ? 58.343 64.031 100.747 1.00 42.67 106 LEU C N 1
ATOM 5758 C CA . LEU C 1 106 ? 57.821 65.375 100.891 1.00 42.70 106 LEU C CA 1
ATOM 5759 C C . LEU C 1 106 ? 56.312 65.468 100.724 1.00 43.22 106 LEU C C 1
ATOM 5760 O O . LEU C 1 106 ? 55.628 66.071 101.555 1.00 42.07 106 LEU C O 1
ATOM 5765 N N . TYR C 1 107 ? 55.773 64.893 99.658 1.00 43.95 107 TYR C N 1
ATOM 5766 C CA . TYR C 1 107 ? 54.334 64.974 99.504 1.00 47.06 107 TYR C CA 1
ATOM 5767 C C . TYR C 1 107 ? 53.609 64.199 100.583 1.00 47.66 107 TYR C C 1
ATOM 5768 O O . TYR C 1 107 ? 52.582 64.654 101.083 1.00 47.72 107 TYR C O 1
ATOM 5777 N N . GLU C 1 108 ? 54.133 63.032 100.945 1.00 49.09 108 GLU C N 1
ATOM 5778 C CA . GLU C 1 108 ? 53.514 62.239 102.005 1.00 50.35 108 GLU C CA 1
ATOM 5779 C C . GLU C 1 108 ? 53.493 63.087 103.271 1.00 50.43 108 GLU C C 1
ATOM 5780 O O . GLU C 1 108 ? 52.527 63.071 104.031 1.00 50.24 108 GLU C O 1
ATOM 5786 N N . LEU C 1 109 ? 54.565 63.843 103.475 1.00 50.31 109 LEU C N 1
ATOM 5787 C CA . LEU C 1 109 ? 54.687 64.711 104.629 1.00 50.79 109 LEU C CA 1
ATOM 5788 C C . LEU C 1 109 ? 53.651 65.828 104.574 1.00 51.97 109 LEU C C 1
ATOM 5789 O O . LEU C 1 109 ? 53.078 66.201 105.598 1.00 51.59 109 LEU C O 1
ATOM 5794 N N . ALA C 1 110 ? 53.420 66.368 103.378 1.00 54.05 110 ALA C N 1
ATOM 5795 C CA . ALA C 1 110 ? 52.432 67.435 103.177 1.00 53.94 110 ALA C CA 1
ATOM 5796 C C . ALA C 1 110 ? 51.009 66.932 103.478 1.00 54.77 110 ALA C C 1
ATOM 5797 O O . ALA C 1 110 ? 50.256 67.596 104.181 1.00 53.83 110 ALA C O 1
ATOM 5799 N N . GLU C 1 111 ? 50.658 65.762 102.941 1.00 55.89 111 GLU C N 1
ATOM 5800 C CA . GLU C 1 111 ? 49.345 65.156 103.155 1.00 57.67 111 GLU C CA 1
ATOM 5801 C C . GLU C 1 111 ? 49.061 64.982 104.629 1.00 55.76 111 GLU C C 1
ATOM 5802 O O . GLU C 1 111 ? 47.942 65.192 105.095 1.00 54.92 111 GLU C O 1
ATOM 5808 N N . LYS C 1 112 ? 50.094 64.589 105.355 1.00 55.53 112 LYS C N 1
ATOM 5809 C CA . LYS C 1 112 ? 49.993 64.359 106.778 1.00 55.70 112 LYS C CA 1
ATOM 5810 C C . LYS C 1 112 ? 49.626 65.635 107.512 1.00 55.63 112 LYS C C 1
ATOM 5811 O O . LYS C 1 112 ? 48.708 65.640 108.323 1.00 56.31 112 LYS C O 1
ATOM 5817 N N . HIS C 1 113 ? 50.329 66.721 107.219 1.00 56.42 113 HIS C N 1
ATOM 5818 C CA . HIS C 1 113 ? 50.055 67.986 107.888 1.00 57.88 113 HIS C CA 1
ATOM 5819 C C . HIS C 1 113 ? 49.036 68.849 107.159 1.00 59.58 113 HIS C C 1
ATOM 5820 O O . HIS C 1 113 ? 48.886 70.033 107.460 1.00 60.08 113 HIS C O 1
ATOM 5827 N N . HIS C 1 114 ? 48.331 68.238 106.211 1.00 61.43 114 HIS C N 1
ATOM 5828 C CA . HIS C 1 114 ? 47.307 68.920 105.424 1.00 63.23 114 HIS C CA 1
ATOM 5829 C C . HIS C 1 114 ? 47.762 70.295 104.930 1.00 62.52 114 HIS C C 1
ATOM 5830 O O . HIS C 1 114 ? 47.017 71.274 104.998 1.00 62.81 114 HIS C O 1
ATOM 5837 N N . GLN C 1 115 ? 48.991 70.363 104.436 1.00 60.70 115 GLN C N 1
ATOM 5838 C CA . GLN C 1 115 ? 49.524 71.608 103.921 1.00 59.41 115 GLN C CA 1
ATOM 5839 C C . GLN C 1 115 ? 49.801 71.478 102.427 1.00 58.10 115 GLN C C 1
ATOM 5840 O O . GLN C 1 115 ? 50.130 70.400 101.933 1.00 58.22 115 GLN C O 1
ATOM 5846 N N . PRO C 1 116 ? 49.642 72.577 101.678 1.00 56.24 116 PRO C N 1
ATOM 5847 C CA . PRO C 1 116 ? 49.891 72.541 100.238 1.00 54.48 116 PRO C CA 1
ATOM 5848 C C . PRO C 1 116 ? 51.381 72.638 99.920 1.00 52.83 116 PRO C C 1
ATOM 5849 O O . PRO C 1 116 ? 52.116 73.409 100.538 1.00 53.33 116 PRO C O 1
ATOM 5853 N N . LEU C 1 117 ? 51.823 71.833 98.965 1.00 49.68 117 LEU C N 1
ATOM 5854 C CA . LEU C 1 117 ? 53.209 71.841 98.547 1.00 47.13 117 LEU C CA 1
ATOM 5855 C C . LEU C 1 117 ? 53.196 72.143 97.054 1.00 47.22 117 LEU C C 1
ATOM 5856 O O . LEU C 1 117 ? 52.949 71.255 96.242 1.00 47.48 117 LEU C O 1
ATOM 5861 N N . TYR C 1 118 ? 53.459 73.398 96.700 1.00 45.60 118 TYR C N 1
ATOM 5862 C CA . TYR C 1 118 ? 53.444 73.840 95.307 1.00 44.89 118 TYR C CA 1
ATOM 5863 C C . TYR C 1 118 ? 54.814 73.791 94.636 1.00 45.11 118 TYR C C 1
ATOM 5864 O O . TYR C 1 118 ? 55.785 74.357 95.143 1.00 45.16 118 TYR C O 1
ATOM 5873 N N . VAL C 1 119 ? 54.879 73.127 93.484 1.00 45.19 119 VAL C N 1
ATOM 5874 C CA . VAL C 1 119 ? 56.123 73.016 92.730 1.00 44.80 119 VAL C CA 1
ATOM 5875 C C . VAL C 1 119 ? 56.155 74.018 91.585 1.00 43.74 119 VAL C C 1
ATOM 5876 O O . VAL C 1 119 ? 55.250 74.048 90.760 1.00 42.94 119 VAL C O 1
ATOM 5880 N N . GLY C 1 120 ? 57.215 74.819 91.534 1.00 42.99 120 GLY C N 1
ATOM 5881 C CA . GLY C 1 120 ? 57.342 75.839 90.507 1.00 41.67 120 GLY C CA 1
ATOM 5882 C C . GLY C 1 120 ? 57.574 75.437 89.060 1.00 41.03 120 GLY C C 1
ATOM 5883 O O . GLY C 1 120 ? 58.710 75.291 88.602 1.00 41.72 120 GLY C O 1
ATOM 5884 N N . PHE C 1 121 ? 56.485 75.271 88.325 1.00 40.50 121 PHE C N 1
ATOM 5885 C CA . PHE C 1 121 ? 56.566 74.920 86.912 1.00 39.55 121 PHE C CA 1
ATOM 5886 C C . PHE C 1 121 ? 55.915 76.058 86.120 1.00 38.75 121 PHE C C 1
ATOM 5887 O O . PHE C 1 121 ? 54.698 76.086 85.920 1.00 38.83 121 PHE C O 1
ATOM 5895 N N . ASN C 1 122 ? 56.732 76.998 85.664 1.00 36.85 122 ASN C N 1
ATOM 5896 C CA . ASN C 1 122 ? 56.206 78.129 84.933 1.00 35.22 122 ASN C CA 1
ATOM 5897 C C . ASN C 1 122 ? 55.672 77.791 83.553 1.00 32.92 122 ASN C C 1
ATOM 5898 O O . ASN C 1 122 ? 54.790 78.481 83.072 1.00 33.81 122 ASN C O 1
ATOM 5903 N N . ARG C 1 123 ? 56.164 76.735 82.915 1.00 31.04 123 ARG C N 1
ATOM 5904 C CA . ARG C 1 123 ? 55.653 76.414 81.591 1.00 30.39 123 ARG C CA 1
ATOM 5905 C C . ARG C 1 123 ? 54.271 75.763 81.577 1.00 31.46 123 ARG C C 1
ATOM 5906 O O . ARG C 1 123 ? 53.923 75.043 80.639 1.00 31.87 123 ARG C O 1
ATOM 5914 N N . ARG C 1 124 ? 53.495 75.998 82.631 1.00 32.68 124 ARG C N 1
ATOM 5915 C CA . ARG C 1 124 ? 52.118 75.502 82.718 1.00 33.88 124 ARG C CA 1
ATOM 5916 C C . ARG C 1 124 ? 51.253 76.761 82.818 1.00 33.88 124 ARG C C 1
ATOM 5917 O O . ARG C 1 124 ? 50.029 76.678 82.910 1.00 33.56 124 ARG C O 1
ATOM 5925 N N . HIS C 1 125 ? 51.907 77.921 82.815 1.00 33.68 125 HIS C N 1
ATOM 5926 C CA . HIS C 1 125 ? 51.230 79.199 82.967 1.00 34.50 125 HIS C CA 1
ATOM 5927 C C . HIS C 1 125 ? 51.605 80.215 81.921 1.00 34.61 125 HIS C C 1
ATOM 5928 O O . HIS C 1 125 ? 51.344 81.408 82.079 1.00 34.67 125 HIS C O 1
ATOM 5935 N N . ILE C 1 126 ? 52.237 79.744 80.859 1.00 33.81 126 ILE C N 1
ATOM 5936 C CA . ILE C 1 126 ? 52.632 80.626 79.780 1.00 33.16 126 ILE C CA 1
ATOM 5937 C C . ILE C 1 126 ? 51.365 81.157 79.159 1.00 31.82 126 ILE C C 1
ATOM 5938 O O . ILE C 1 126 ? 50.647 80.433 78.464 1.00 31.86 126 ILE C O 1
ATOM 5943 N N . PRO C 1 127 ? 51.079 82.441 79.394 1.00 31.92 127 PRO C N 1
ATOM 5944 C CA . PRO C 1 127 ? 49.887 83.122 78.883 1.00 30.75 127 PRO C CA 1
ATOM 5945 C C . PRO C 1 127 ? 49.568 82.903 77.409 1.00 30.14 127 PRO C C 1
ATOM 5946 O O . PRO C 1 127 ? 48.439 82.540 77.073 1.00 31.43 127 PRO C O 1
ATOM 5950 N N . LEU C 1 128 ? 50.534 83.097 76.521 1.00 29.17 128 LEU C N 1
ATOM 5951 C CA . LEU C 1 128 ? 50.233 82.871 75.112 1.00 30.76 128 LEU C CA 1
ATOM 5952 C C . LEU C 1 128 ? 49.795 81.426 74.840 1.00 30.66 128 LEU C C 1
ATOM 5953 O O . LEU C 1 128 ? 48.798 81.190 74.153 1.00 30.85 128 LEU C O 1
ATOM 5958 N N . TYR C 1 129 ? 50.517 80.455 75.381 1.00 30.30 129 TYR C N 1
ATOM 5959 C CA . TYR C 1 129 ? 50.157 79.066 75.120 1.00 32.18 129 TYR C CA 1
ATOM 5960 C C . TYR C 1 129 ? 48.818 78.641 75.686 1.00 33.74 129 TYR C C 1
ATOM 5961 O O . TYR C 1 129 ? 48.076 77.927 75.024 1.00 34.24 129 TYR C O 1
ATOM 5970 N N . ASN C 1 130 ? 48.515 79.061 76.909 1.00 35.63 130 ASN C N 1
ATOM 5971 C CA . ASN C 1 130 ? 47.260 78.687 77.540 1.00 36.47 130 ASN C CA 1
ATOM 5972 C C . ASN C 1 130 ? 46.094 79.416 76.919 1.00 36.91 130 ASN C C 1
ATOM 5973 O O . ASN C 1 130 ? 44.942 79.012 77.069 1.00 38.98 130 ASN C O 1
ATOM 5978 N N . GLN C 1 131 ? 46.370 80.508 76.231 1.00 37.94 131 GLN C N 1
ATOM 5979 C CA . GLN C 1 131 ? 45.274 81.236 75.615 1.00 39.94 131 GLN C CA 1
ATOM 5980 C C . GLN C 1 131 ? 44.745 80.472 74.393 1.00 39.25 131 GLN C C 1
ATOM 5981 O O . GLN C 1 131 ? 43.546 80.474 74.126 1.00 39.08 131 GLN C O 1
ATOM 5987 N N . HIS C 1 132 ? 45.657 79.804 73.687 1.00 37.17 132 HIS C N 1
ATOM 5988 C CA . HIS C 1 132 ? 45.341 79.041 72.496 1.00 35.53 132 HIS C CA 1
ATOM 5989 C C . HIS C 1 132 ? 45.270 77.524 72.691 1.00 37.14 132 HIS C C 1
ATOM 5990 O O . HIS C 1 132 ? 44.715 76.803 71.855 1.00 39.01 132 HIS C O 1
ATOM 5997 N N . LEU C 1 133 ? 45.835 77.022 73.779 1.00 37.10 133 LEU C N 1
ATOM 5998 C CA . LEU C 1 133 ? 45.796 75.585 74.039 1.00 36.98 133 LEU C CA 1
ATOM 5999 C C . LEU C 1 133 ? 45.239 75.378 75.433 1.00 38.34 133 LEU C C 1
ATOM 6000 O O . LEU C 1 133 ? 45.983 75.160 76.387 1.00 39.37 133 LEU C O 1
ATOM 6005 N N . SER C 1 134 ? 43.921 75.465 75.544 1.00 39.76 134 SER C N 1
ATOM 6006 C CA . SER C 1 134 ? 43.262 75.295 76.825 1.00 40.59 134 SER C CA 1
ATOM 6007 C C . SER C 1 134 ? 43.686 73.991 77.507 1.00 40.98 134 SER C C 1
ATOM 6008 O O . SER C 1 134 ? 43.711 73.909 78.734 1.00 41.89 134 SER C O 1
ATOM 6011 N N . GLU C 1 135 ? 44.020 72.979 76.711 1.00 39.43 135 GLU C N 1
ATOM 6012 C CA . GLU C 1 135 ? 44.472 71.710 77.260 1.00 38.32 135 GLU C CA 1
ATOM 6013 C C . GLU C 1 135 ? 45.635 71.973 78.246 1.00 37.54 135 GLU C C 1
ATOM 6014 O O . GLU C 1 135 ? 45.770 71.277 79.250 1.00 37.48 135 GLU C O 1
ATOM 6020 N N . LEU C 1 136 ? 46.471 72.971 77.965 1.00 35.08 136 LEU C N 1
ATOM 6021 C CA . LEU C 1 136 ? 47.581 73.285 78.857 1.00 35.90 136 LEU C CA 1
ATOM 6022 C C . LEU C 1 136 ? 47.080 73.986 80.101 1.00 37.66 136 LEU C C 1
ATOM 6023 O O . LEU C 1 136 ? 47.571 73.759 81.215 1.00 37.30 136 LEU C O 1
ATOM 6028 N N . ALA C 1 137 ? 46.108 74.866 79.911 1.00 39.26 137 ALA C N 1
ATOM 6029 C CA . ALA C 1 137 ? 45.557 75.595 81.042 1.00 41.35 137 ALA C CA 1
ATOM 6030 C C . ALA C 1 137 ? 44.795 74.608 81.923 1.00 42.87 137 ALA C C 1
ATOM 6031 O O . ALA C 1 137 ? 44.815 74.723 83.142 1.00 43.96 137 ALA C O 1
ATOM 6033 N N . GLN C 1 138 ? 44.147 73.629 81.300 1.00 44.12 138 GLN C N 1
ATOM 6034 C CA . GLN C 1 138 ? 43.392 72.629 82.037 1.00 45.58 138 GLN C CA 1
ATOM 6035 C C . GLN C 1 138 ? 44.290 71.501 82.510 1.00 45.54 138 GLN C C 1
ATOM 6036 O O . GLN C 1 138 ? 43.915 70.690 83.364 1.00 45.81 138 GLN C O 1
ATOM 6042 N N . GLN C 1 139 ? 45.488 71.451 81.950 1.00 45.64 139 GLN C N 1
ATOM 6043 C CA . GLN C 1 139 ? 46.434 70.418 82.315 1.00 45.45 139 GLN C CA 1
ATOM 6044 C C . GLN C 1 139 ? 45.860 69.037 82.026 1.00 46.03 139 GLN C C 1
ATOM 6045 O O . GLN C 1 139 ? 46.005 68.117 82.831 1.00 45.86 139 GLN C O 1
ATOM 6051 N N . GLU C 1 140 ? 45.206 68.909 80.870 1.00 47.02 140 GLU C N 1
ATOM 6052 C CA . GLU C 1 140 ? 44.612 67.646 80.425 1.00 50.02 140 GLU C CA 1
ATOM 6053 C C . GLU C 1 140 ? 45.092 67.390 79.004 1.00 49.86 140 GLU C C 1
ATOM 6054 O O . GLU C 1 140 ? 45.924 68.132 78.503 1.00 51.28 140 GLU C O 1
ATOM 6060 N N . CYS C 1 141 ? 44.578 66.346 78.357 1.00 49.14 141 CYS C N 1
ATOM 6061 C CA . CYS C 1 141 ? 44.970 66.043 76.982 1.00 47.77 141 CYS C CA 1
ATOM 6062 C C . CYS C 1 141 ? 43.938 66.581 76.006 1.00 46.70 141 CYS C C 1
ATOM 6063 O O . CYS C 1 141 ? 44.260 66.901 74.862 1.00 47.18 141 CYS C O 1
ATOM 6066 N N . GLY C 1 142 ? 42.693 66.652 76.471 1.00 44.74 142 GLY C N 1
ATOM 6067 C CA . GLY C 1 142 ? 41.594 67.163 75.668 1.00 42.29 142 GLY C CA 1
ATOM 6068 C C . GLY C 1 142 ? 41.456 66.644 74.250 1.00 40.82 142 GLY C C 1
ATOM 6069 O O . GLY C 1 142 ? 41.237 65.452 74.013 1.00 38.76 142 GLY C O 1
ATOM 6070 N N . ALA C 1 143 ? 41.558 67.560 73.295 1.00 38.91 143 ALA C N 1
ATOM 6071 C CA . ALA C 1 143 ? 41.438 67.189 71.895 1.00 37.44 143 ALA C CA 1
ATOM 6072 C C . ALA C 1 143 ? 42.805 67.116 71.221 1.00 36.26 143 ALA C C 1
ATOM 6073 O O . ALA C 1 143 ? 42.894 66.848 70.025 1.00 36.48 143 ALA C O 1
ATOM 6075 N N . LEU C 1 144 ? 43.864 67.337 71.995 1.00 32.86 144 LEU C N 1
ATOM 6076 C CA . LEU C 1 144 ? 45.214 67.300 71.457 1.00 33.00 144 LEU C CA 1
ATOM 6077 C C . LEU C 1 144 ? 45.527 65.983 70.770 1.00 33.21 144 LEU C C 1
ATOM 6078 O O . LEU C 1 144 ? 45.340 64.920 71.352 1.00 34.50 144 LEU C O 1
ATOM 6083 N N . ARG C 1 145 ? 45.988 66.048 69.527 1.00 33.97 145 ARG C N 1
ATOM 6084 C CA . ARG C 1 145 ? 46.332 64.831 68.811 1.00 35.60 145 ARG C CA 1
ATOM 6085 C C . ARG C 1 145 ? 47.839 64.614 68.891 1.00 34.74 145 ARG C C 1
ATOM 6086 O O . ARG C 1 145 ? 48.343 63.517 68.641 1.00 34.34 145 ARG C O 1
ATOM 6094 N N . SER C 1 146 ? 48.551 65.676 69.244 1.00 34.72 146 SER C N 1
ATOM 6095 C CA . SER C 1 146 ? 49.992 65.624 69.388 1.00 35.12 146 SER C CA 1
ATOM 6096 C C . SER C 1 146 ? 50.447 66.907 70.063 1.00 35.34 146 SER C C 1
ATOM 6097 O O . SER C 1 146 ? 49.822 67.962 69.928 1.00 35.78 146 SER C O 1
ATOM 6100 N N . LEU C 1 147 ? 51.538 66.811 70.804 1.00 34.30 147 LEU C N 1
ATOM 6101 C CA . LEU C 1 147 ? 52.089 67.967 71.482 1.00 32.82 147 LEU C CA 1
ATOM 6102 C C . LEU C 1 147 ? 53.579 67.706 71.592 1.00 32.21 147 LEU C C 1
ATOM 6103 O O . LEU C 1 147 ? 53.998 66.743 72.220 1.00 32.38 147 LEU C O 1
ATOM 6108 N N . ARG C 1 148 ? 54.374 68.553 70.959 1.00 31.82 148 ARG C N 1
ATOM 6109 C CA . ARG C 1 148 ? 55.811 68.391 71.001 1.00 32.37 148 ARG C CA 1
ATOM 6110 C C . ARG C 1 148 ? 56.486 69.607 71.609 1.00 34.22 148 ARG C C 1
ATOM 6111 O O . ARG C 1 148 ? 56.331 70.733 71.127 1.00 34.90 148 ARG C O 1
ATOM 6119 N N . TRP C 1 149 ? 57.249 69.385 72.669 1.00 33.80 149 TRP C N 1
ATOM 6120 C CA . TRP C 1 149 ? 57.940 70.487 73.316 1.00 32.93 149 TRP C CA 1
ATOM 6121 C C . TRP C 1 149 ? 59.453 70.281 73.149 1.00 33.40 149 TRP C C 1
ATOM 6122 O O . TRP C 1 149 ? 59.991 69.262 73.555 1.00 33.37 149 TRP C O 1
ATOM 6133 N N . GLU C 1 150 ? 60.127 71.239 72.526 1.00 34.26 150 GLU C N 1
ATOM 6134 C CA . GLU C 1 150 ? 61.561 71.137 72.319 1.00 36.13 150 GLU C CA 1
ATOM 6135 C C . GLU C 1 150 ? 62.265 72.293 73.022 1.00 36.27 150 GLU C C 1
ATOM 6136 O O . GLU C 1 150 ? 61.851 73.449 72.909 1.00 37.24 150 GLU C O 1
ATOM 6142 N N . LYS C 1 151 ? 63.332 71.986 73.746 1.00 35.71 151 LYS C N 1
ATOM 6143 C CA . LYS C 1 151 ? 64.082 73.021 74.437 1.00 34.95 151 LYS C CA 1
ATOM 6144 C C . LYS C 1 151 ? 65.542 72.700 74.168 1.00 34.75 151 LYS C C 1
ATOM 6145 O O . LYS C 1 151 ? 66.105 71.818 74.806 1.00 35.69 151 LYS C O 1
ATOM 6151 N N . HIS C 1 152 ? 66.144 73.403 73.211 1.00 34.46 152 HIS C N 1
ATOM 6152 C CA . HIS C 1 152 ? 67.531 73.147 72.858 1.00 33.73 152 HIS C CA 1
ATOM 6153 C C . HIS C 1 152 ? 68.472 74.222 73.366 1.00 34.33 152 HIS C C 1
ATOM 6154 O O . HIS C 1 152 ? 68.047 75.333 73.688 1.00 34.98 152 HIS C O 1
ATOM 6161 N N . ARG C 1 153 ? 69.754 73.864 73.453 1.00 34.62 153 ARG C N 1
ATOM 6162 C CA . ARG C 1 153 ? 70.808 74.768 73.906 1.00 33.89 153 ARG C CA 1
ATOM 6163 C C . ARG C 1 153 ? 72.013 74.584 73.013 1.00 33.53 153 ARG C C 1
ATOM 6164 O O . ARG C 1 153 ? 72.210 73.526 72.425 1.00 33.21 153 ARG C O 1
ATOM 6172 N N . HIS C 1 154 ? 72.823 75.622 72.909 1.00 34.43 154 HIS C N 1
ATOM 6173 C CA . HIS C 1 154 ? 74.008 75.539 72.082 1.00 34.90 154 HIS C CA 1
ATOM 6174 C C . HIS C 1 154 ? 75.206 75.086 72.918 1.00 36.55 154 HIS C C 1
ATOM 6175 O O . HIS C 1 154 ? 75.391 75.540 74.048 1.00 35.85 154 HIS C O 1
ATOM 6182 N N . ALA C 1 155 ? 75.986 74.164 72.355 1.00 37.86 155 ALA C N 1
ATOM 6183 C CA . ALA C 1 155 ? 77.194 73.626 72.979 1.00 38.44 155 ALA C CA 1
ATOM 6184 C C . ALA C 1 155 ? 77.182 73.573 74.517 1.00 39.04 155 ALA C C 1
ATOM 6185 O O . ALA C 1 155 ? 78.049 74.158 75.166 1.00 39.17 155 ALA C O 1
ATOM 6187 N N . LEU C 1 156 ? 76.235 72.852 75.105 1.00 39.60 156 LEU C N 1
ATOM 6188 C CA . LEU C 1 156 ? 76.164 72.800 76.555 1.00 39.97 156 LEU C CA 1
ATOM 6189 C C . LEU C 1 156 ? 75.775 71.434 77.125 1.00 40.56 156 LEU C C 1
ATOM 6190 O O . LEU C 1 156 ? 74.756 71.305 77.807 1.00 41.04 156 LEU C O 1
ATOM 6195 N N . PRO C 1 157 ? 76.585 70.399 76.865 1.00 40.82 157 PRO C N 1
ATOM 6196 C CA . PRO C 1 157 ? 76.294 69.052 77.371 1.00 41.85 157 PRO C CA 1
ATOM 6197 C C . PRO C 1 157 ? 76.522 68.977 78.876 1.00 44.38 157 PRO C C 1
ATOM 6198 O O . PRO C 1 157 ? 77.269 69.784 79.427 1.00 44.70 157 PRO C O 1
ATOM 6202 N N . GLY C 1 158 ? 75.885 68.013 79.535 1.00 45.45 158 GLY C N 1
ATOM 6203 C CA . GLY C 1 158 ? 76.040 67.881 80.973 1.00 47.14 158 GLY C CA 1
ATOM 6204 C C . GLY C 1 158 ? 75.798 66.469 81.461 1.00 49.07 158 GLY C C 1
ATOM 6205 O O . GLY C 1 158 ? 75.456 65.590 80.677 1.00 49.51 158 GLY C O 1
ATOM 6206 N N . ASP C 1 159 ? 75.966 66.247 82.760 1.00 51.03 159 ASP C N 1
ATOM 6207 C CA . ASP C 1 159 ? 75.775 64.920 83.333 1.00 53.25 159 ASP C CA 1
ATOM 6208 C C . ASP C 1 159 ? 74.299 64.574 83.446 1.00 51.34 159 ASP C C 1
ATOM 6209 O O . ASP C 1 159 ? 73.472 65.425 83.754 1.00 51.98 159 ASP C O 1
ATOM 6214 N N . ILE C 1 160 ? 73.989 63.305 83.231 1.00 50.56 160 ILE C N 1
ATOM 6215 C CA . ILE C 1 160 ? 72.626 62.813 83.291 1.00 49.88 160 ILE C CA 1
ATOM 6216 C C . ILE C 1 160 ? 71.740 63.455 84.343 1.00 50.12 160 ILE C C 1
ATOM 6217 O O . ILE C 1 160 ? 70.766 64.124 84.007 1.00 51.21 160 ILE C O 1
ATOM 6222 N N . ARG C 1 161 ? 72.064 63.240 85.612 1.00 51.30 161 ARG C N 1
ATOM 6223 C CA . ARG C 1 161 ? 71.271 63.792 86.712 1.00 51.79 161 ARG C CA 1
ATOM 6224 C C . ARG C 1 161 ? 70.895 65.257 86.528 1.00 50.43 161 ARG C C 1
ATOM 6225 O O . ARG C 1 161 ? 69.715 65.596 86.531 1.00 50.68 161 ARG C O 1
ATOM 6233 N N . THR C 1 162 ? 71.906 66.109 86.386 1.00 48.13 162 THR C N 1
ATOM 6234 C CA . THR C 1 162 ? 71.711 67.538 86.206 1.00 47.51 162 THR C CA 1
ATOM 6235 C C . THR C 1 162 ? 70.882 67.825 84.971 1.00 47.54 162 THR C C 1
ATOM 6236 O O . THR C 1 162 ? 69.903 68.571 85.011 1.00 48.33 162 THR C O 1
ATOM 6240 N N . PHE C 1 163 ? 71.292 67.231 83.862 1.00 47.04 163 PHE C N 1
ATOM 6241 C CA . PHE C 1 163 ? 70.600 67.418 82.602 1.00 45.44 163 PHE C CA 1
ATOM 6242 C C . PHE C 1 163 ? 69.123 67.089 82.752 1.00 43.77 163 PHE C C 1
ATOM 6243 O O . PHE C 1 163 ? 68.275 67.890 82.388 1.00 43.64 163 PHE C O 1
ATOM 6251 N N . VAL C 1 164 ? 68.814 65.925 83.305 1.00 42.26 164 VAL C N 1
ATOM 6252 C CA . VAL C 1 164 ? 67.422 65.548 83.451 1.00 43.59 164 VAL C CA 1
ATOM 6253 C C . VAL C 1 164 ? 66.667 66.292 84.540 1.00 44.22 164 VAL C C 1
ATOM 6254 O O . VAL C 1 164 ? 65.644 66.916 84.270 1.00 45.46 164 VAL C O 1
ATOM 6258 N N . PHE C 1 165 ? 67.154 66.241 85.769 1.00 44.49 165 PHE C N 1
ATOM 6259 C CA . PHE C 1 165 ? 66.445 66.909 86.848 1.00 45.30 165 PHE C CA 1
ATOM 6260 C C . PHE C 1 165 ? 66.469 68.438 86.877 1.00 45.85 165 PHE C C 1
ATOM 6261 O O . PHE C 1 165 ? 65.590 69.047 87.480 1.00 45.21 165 PHE C O 1
ATOM 6269 N N . ASP C 1 166 ? 67.444 69.070 86.233 1.00 46.68 166 ASP C N 1
ATOM 6270 C CA . ASP C 1 166 ? 67.493 70.529 86.271 1.00 48.92 166 ASP C CA 1
ATOM 6271 C C . ASP C 1 166 ? 67.139 71.244 84.962 1.00 48.33 166 ASP C C 1
ATOM 6272 O O . ASP C 1 166 ? 67.015 72.468 84.938 1.00 50.57 166 ASP C O 1
ATOM 6277 N N . ASP C 1 167 ? 66.942 70.492 83.885 1.00 46.15 167 ASP C N 1
ATOM 6278 C CA . ASP C 1 167 ? 66.635 71.098 82.595 1.00 43.48 167 ASP C CA 1
ATOM 6279 C C . ASP C 1 167 ? 65.483 70.394 81.874 1.00 43.11 167 ASP C C 1
ATOM 6280 O O . ASP C 1 167 ? 64.411 70.969 81.675 1.00 42.22 167 ASP C O 1
ATOM 6285 N N . PHE C 1 168 ? 65.717 69.147 81.478 1.00 41.51 168 PHE C N 1
ATOM 6286 C CA . PHE C 1 168 ? 64.718 68.353 80.768 1.00 39.71 168 PHE C CA 1
ATOM 6287 C C . PHE C 1 168 ? 63.376 68.280 81.494 1.00 40.22 168 PHE C C 1
ATOM 6288 O O . PHE C 1 168 ? 62.334 68.020 80.884 1.00 39.64 168 PHE C O 1
ATOM 6296 N N . ILE C 1 169 ? 63.403 68.494 82.804 1.00 40.16 169 ILE C N 1
ATOM 6297 C CA . ILE C 1 169 ? 62.181 68.443 83.598 1.00 40.42 169 ILE C CA 1
ATOM 6298 C C . ILE C 1 169 ? 61.188 69.483 83.057 1.00 39.80 169 ILE C C 1
ATOM 6299 O O . ILE C 1 169 ? 59.978 69.366 83.259 1.00 40.72 169 ILE C O 1
ATOM 6304 N N . HIS C 1 170 ? 61.693 70.497 82.357 1.00 37.52 170 HIS C N 1
ATOM 6305 C CA . HIS C 1 170 ? 60.808 71.514 81.817 1.00 35.75 170 HIS C CA 1
ATOM 6306 C C . HIS C 1 170 ? 59.935 70.962 80.707 1.00 36.03 170 HIS C C 1
ATOM 6307 O O . HIS C 1 170 ? 58.721 70.857 80.874 1.00 35.05 170 HIS C O 1
ATOM 6314 N N . PRO C 1 171 ? 60.536 70.592 79.560 1.00 36.73 171 PRO C N 1
ATOM 6315 C CA . PRO C 1 171 ? 59.732 70.051 78.458 1.00 37.39 171 PRO C CA 1
ATOM 6316 C C . PRO C 1 171 ? 59.024 68.737 78.816 1.00 38.71 171 PRO C C 1
ATOM 6317 O O . PRO C 1 171 ? 57.935 68.451 78.311 1.00 39.40 171 PRO C O 1
ATOM 6321 N N . LEU C 1 172 ? 59.641 67.948 79.694 1.00 39.10 172 LEU C N 1
ATOM 6322 C CA . LEU C 1 172 ? 59.055 66.682 80.114 1.00 39.56 172 LEU C CA 1
ATOM 6323 C C . LEU C 1 172 ? 57.731 66.906 80.854 1.00 39.83 172 LEU C C 1
ATOM 6324 O O . LEU C 1 172 ? 56.696 66.377 80.448 1.00 39.73 172 LEU C O 1
ATOM 6329 N N . ASP C 1 173 ? 57.754 67.681 81.935 1.00 39.57 173 ASP C N 1
ATOM 6330 C CA . ASP C 1 173 ? 56.526 67.947 82.674 1.00 40.69 173 ASP C CA 1
ATOM 6331 C C . ASP C 1 173 ? 55.527 68.697 81.828 1.00 41.19 173 ASP C C 1
ATOM 6332 O O . ASP C 1 173 ? 54.332 68.417 81.874 1.00 42.45 173 ASP C O 1
ATOM 6337 N N . SER C 1 174 ? 56.028 69.687 81.093 1.00 41.05 174 SER C N 1
ATOM 6338 C CA . SER C 1 174 ? 55.208 70.540 80.234 1.00 39.89 174 SER C CA 1
ATOM 6339 C C . SER C 1 174 ? 54.347 69.741 79.280 1.00 38.36 174 SER C C 1
ATOM 6340 O O . SER C 1 174 ? 53.222 70.119 78.962 1.00 38.00 174 SER C O 1
ATOM 6343 N N . VAL C 1 175 ? 54.891 68.621 78.843 1.00 37.30 175 VAL C N 1
ATOM 6344 C CA . VAL C 1 175 ? 54.214 67.746 77.920 1.00 38.35 175 VAL C CA 1
ATOM 6345 C C . VAL C 1 175 ? 53.420 66.630 78.628 1.00 39.51 175 VAL C C 1
ATOM 6346 O O . VAL C 1 175 ? 52.491 66.062 78.050 1.00 38.67 175 VAL C O 1
ATOM 6350 N N . ASN C 1 176 ? 53.772 66.359 79.887 1.00 42.35 176 ASN C N 1
ATOM 6351 C CA . ASN C 1 176 ? 53.164 65.297 80.706 1.00 42.87 176 ASN C CA 1
ATOM 6352 C C . ASN C 1 176 ? 51.730 65.539 81.195 1.00 43.62 176 ASN C C 1
ATOM 6353 O O . ASN C 1 176 ? 51.464 65.598 82.395 1.00 42.34 176 ASN C O 1
ATOM 6358 N N . LEU C 1 177 ? 50.806 65.644 80.245 1.00 46.05 177 LEU C N 1
ATOM 6359 C CA . LEU C 1 177 ? 49.394 65.881 80.535 1.00 47.44 177 LEU C CA 1
ATOM 6360 C C . LEU C 1 177 ? 48.651 64.586 80.868 1.00 48.98 177 LEU C C 1
ATOM 6361 O O . LEU C 1 177 ? 47.475 64.616 81.221 1.00 48.78 177 LEU C O 1
ATOM 6366 N N . SER C 1 178 ? 49.335 63.453 80.733 1.00 51.48 178 SER C N 1
ATOM 6367 C CA . SER C 1 178 ? 48.746 62.146 81.028 1.00 53.88 178 SER C CA 1
ATOM 6368 C C . SER C 1 178 ? 49.237 61.628 82.388 1.00 55.36 178 SER C C 1
ATOM 6369 O O . SER C 1 178 ? 48.901 60.518 82.801 1.00 55.72 178 SER C O 1
ATOM 6372 N N . ARG C 1 179 ? 50.059 62.427 83.062 1.00 57.33 179 ARG C N 1
ATOM 6373 C CA . ARG C 1 179 ? 50.591 62.062 84.363 1.00 57.67 179 ARG C CA 1
ATOM 6374 C C . ARG C 1 179 ? 51.360 60.759 84.281 1.00 56.99 179 ARG C C 1
ATOM 6375 O O . ARG C 1 179 ? 51.167 59.860 85.091 1.00 56.68 179 ARG C O 1
ATOM 6383 N N . GLN C 1 180 ? 52.241 60.676 83.287 1.00 57.34 180 GLN C N 1
ATOM 6384 C CA . GLN C 1 180 ? 53.074 59.497 83.070 1.00 57.05 180 GLN C CA 1
ATOM 6385 C C . GLN C 1 180 ? 54.134 59.451 84.165 1.00 57.78 180 GLN C C 1
ATOM 6386 O O . GLN C 1 180 ? 54.691 60.484 84.538 1.00 57.40 180 GLN C O 1
ATOM 6392 N N . CYS C 1 181 ? 54.430 58.251 84.658 1.00 58.32 181 CYS C N 1
ATOM 6393 C CA . CYS C 1 181 ? 55.402 58.089 85.738 1.00 58.69 181 CYS C CA 1
ATOM 6394 C C . CYS C 1 181 ? 56.327 56.889 85.565 1.00 58.22 181 CYS C C 1
ATOM 6395 O O . CYS C 1 181 ? 56.796 56.319 86.547 1.00 57.71 181 CYS C O 1
ATOM 6398 N N . ASN C 1 182 ? 56.592 56.511 84.323 1.00 58.54 182 ASN C N 1
ATOM 6399 C CA . ASN C 1 182 ? 57.468 55.379 84.050 1.00 59.12 182 ASN C CA 1
ATOM 6400 C C . ASN C 1 182 ? 57.834 55.332 82.578 1.00 58.63 182 ASN C C 1
ATOM 6401 O O . ASN C 1 182 ? 57.626 56.294 81.840 1.00 59.66 182 ASN C O 1
ATOM 6406 N N . LEU C 1 183 ? 58.373 54.205 82.148 1.00 56.90 183 LEU C N 1
ATOM 6407 C CA . LEU C 1 183 ? 58.766 54.068 80.762 1.00 56.80 183 LEU C CA 1
ATOM 6408 C C . LEU C 1 183 ? 57.839 53.109 80.019 1.00 58.14 183 LEU C C 1
ATOM 6409 O O . LEU C 1 183 ? 58.188 52.582 78.967 1.00 58.65 183 LEU C O 1
ATOM 6414 N N . ASP C 1 184 ? 56.651 52.894 80.571 1.00 59.95 184 ASP C N 1
ATOM 6415 C CA . ASP C 1 184 ? 55.677 51.997 79.964 1.00 61.56 184 ASP C CA 1
ATOM 6416 C C . ASP C 1 184 ? 55.183 52.493 78.621 1.00 61.63 184 ASP C C 1
ATOM 6417 O O . ASP C 1 184 ? 54.637 53.592 78.515 1.00 60.50 184 ASP C O 1
ATOM 6422 N N . ASP C 1 185 ? 55.357 51.669 77.595 1.00 61.59 185 ASP C N 1
ATOM 6423 C CA . ASP C 1 185 ? 54.895 52.026 76.265 1.00 61.72 185 ASP C CA 1
ATOM 6424 C C . ASP C 1 185 ? 55.424 53.407 75.902 1.00 60.24 185 ASP C C 1
ATOM 6425 O O . ASP C 1 185 ? 54.759 54.182 75.213 1.00 60.84 185 ASP C O 1
ATOM 6430 N N . LEU C 1 186 ? 56.630 53.705 76.367 1.00 56.89 186 LEU C N 1
ATOM 6431 C CA . LEU C 1 186 ? 57.246 54.992 76.106 1.00 53.59 186 LEU C CA 1
ATOM 6432 C C . LEU C 1 186 ? 58.546 54.790 75.352 1.00 50.99 186 LEU C C 1
ATOM 6433 O O . LEU C 1 186 ? 59.254 53.821 75.590 1.00 51.76 186 LEU C O 1
ATOM 6438 N N . HIS C 1 187 ? 58.857 55.691 74.433 1.00 49.14 187 HIS C N 1
ATOM 6439 C CA . HIS C 1 187 ? 60.090 55.568 73.672 1.00 48.06 187 HIS C CA 1
ATOM 6440 C C . HIS C 1 187 ? 61.094 56.560 74.232 1.00 47.54 187 HIS C C 1
ATOM 6441 O O . HIS C 1 187 ? 60.766 57.726 74.469 1.00 47.56 187 HIS C O 1
ATOM 6448 N N . LEU C 1 188 ? 62.319 56.094 74.443 1.00 45.74 188 LEU C N 1
ATOM 6449 C CA . LEU C 1 188 ? 63.364 56.944 74.988 1.00 43.76 188 LEU C CA 1
ATOM 6450 C C . LEU C 1 188 ? 64.636 56.797 74.180 1.00 42.65 188 LEU C C 1
ATOM 6451 O O . LEU C 1 188 ? 65.156 55.697 74.055 1.00 44.42 188 LEU C O 1
ATOM 6456 N N . THR C 1 189 ? 65.119 57.893 73.606 1.00 41.39 189 THR C N 1
ATOM 6457 C CA . THR C 1 189 ? 66.362 57.862 72.845 1.00 40.91 189 THR C CA 1
ATOM 6458 C C . THR C 1 189 ? 67.245 58.981 73.379 1.00 40.56 189 THR C C 1
ATOM 6459 O O . THR C 1 189 ? 66.745 60.004 73.850 1.00 40.33 189 THR C O 1
ATOM 6463 N N . TYR C 1 190 ? 68.556 58.787 73.319 1.00 40.21 190 TYR C N 1
ATOM 6464 C CA . TYR C 1 190 ? 69.467 59.804 73.812 1.00 40.28 190 TYR C CA 1
ATOM 6465 C C . TYR C 1 190 ? 70.785 59.661 73.108 1.00 39.38 190 TYR C C 1
ATOM 6466 O O . TYR C 1 190 ? 70.955 58.758 72.298 1.00 39.68 190 TYR C O 1
ATOM 6475 N N . HIS C 1 191 ? 71.708 60.568 73.392 1.00 38.78 191 HIS C N 1
ATOM 6476 C CA . HIS C 1 191 ? 73.015 60.522 72.769 1.00 39.34 191 HIS C CA 1
ATOM 6477 C C . HIS C 1 191 ? 74.075 61.119 73.680 1.00 40.54 191 HIS C C 1
ATOM 6478 O O . HIS C 1 191 ? 74.063 62.308 73.965 1.00 41.37 191 HIS C O 1
ATOM 6493 N N . SER C 1 193 ? 77.950 62.213 74.687 1.00 46.19 193 SER C N 1
ATOM 6494 C CA . SER C 1 193 ? 79.043 62.812 73.945 1.00 47.52 193 SER C CA 1
ATOM 6495 C C . SER C 1 193 ? 80.175 63.097 74.908 1.00 50.31 193 SER C C 1
ATOM 6496 O O . SER C 1 193 ? 80.021 63.874 75.850 1.00 51.05 193 SER C O 1
ATOM 6499 N N . GLU C 1 194 ? 81.315 62.457 74.666 1.00 51.98 194 GLU C N 1
ATOM 6500 C CA . GLU C 1 194 ? 82.492 62.627 75.508 1.00 52.11 194 GLU C CA 1
ATOM 6501 C C . GLU C 1 194 ? 82.195 62.591 76.990 1.00 50.35 194 GLU C C 1
ATOM 6502 O O . GLU C 1 194 ? 82.633 63.462 77.734 1.00 50.29 194 GLU C O 1
ATOM 6508 N N . GLY C 1 195 ? 81.446 61.578 77.408 1.00 48.95 195 GLY C N 1
ATOM 6509 C CA . GLY C 1 195 ? 81.135 61.433 78.813 1.00 47.68 195 GLY C CA 1
ATOM 6510 C C . GLY C 1 195 ? 79.898 62.150 79.284 1.00 48.03 195 GLY C C 1
ATOM 6511 O O . GLY C 1 195 ? 79.449 61.897 80.398 1.00 49.60 195 GLY C O 1
ATOM 6512 N N . LEU C 1 196 ? 79.337 63.036 78.463 1.00 47.05 196 LEU C N 1
ATOM 6513 C CA . LEU C 1 196 ? 78.131 63.771 78.866 1.00 45.38 196 LEU C CA 1
ATOM 6514 C C . LEU C 1 196 ? 76.876 63.501 78.043 1.00 44.49 196 LEU C C 1
ATOM 6515 O O . LEU C 1 196 ? 76.931 62.969 76.935 1.00 43.90 196 LEU C O 1
ATOM 6520 N N . LEU C 1 197 ? 75.738 63.883 78.607 1.00 44.40 197 LEU C N 1
ATOM 6521 C CA . LEU C 1 197 ? 74.462 63.720 77.930 1.00 43.45 197 LEU C CA 1
ATOM 6522 C C . LEU C 1 197 ? 74.331 64.920 76.989 1.00 43.21 197 LEU C C 1
ATOM 6523 O O . LEU C 1 197 ? 74.389 66.069 77.437 1.00 43.20 197 LEU C O 1
ATOM 6528 N N . ALA C 1 198 ? 74.180 64.649 75.693 1.00 43.08 198 ALA C N 1
ATOM 6529 C CA . ALA C 1 198 ? 74.055 65.701 74.682 1.00 42.81 198 ALA C CA 1
ATOM 6530 C C . ALA C 1 198 ? 72.590 65.999 74.353 1.00 43.57 198 ALA C C 1
ATOM 6531 O O . ALA C 1 198 ? 72.141 67.137 74.507 1.00 44.18 198 ALA C O 1
ATOM 6533 N N . ARG C 1 199 ? 71.852 64.984 73.906 1.00 42.73 199 ARG C N 1
ATOM 6534 C CA . ARG C 1 199 ? 70.440 65.156 73.578 1.00 42.86 199 ARG C CA 1
ATOM 6535 C C . ARG C 1 199 ? 69.597 64.014 74.135 1.00 42.34 199 ARG C C 1
ATOM 6536 O O . ARG C 1 199 ? 70.029 62.864 74.159 1.00 41.33 199 ARG C O 1
ATOM 6544 N N . LEU C 1 200 ? 68.385 64.348 74.566 1.00 42.74 200 LEU C N 1
ATOM 6545 C CA . LEU C 1 200 ? 67.445 63.385 75.134 1.00 42.76 200 LEU C CA 1
ATOM 6546 C C . LEU C 1 200 ? 66.097 63.575 74.438 1.00 44.06 200 LEU C C 1
ATOM 6547 O O . LEU C 1 200 ? 65.615 64.699 74.310 1.00 45.97 200 LEU C O 1
ATOM 6552 N N . ASP C 1 201 ? 65.494 62.486 73.981 1.00 45.16 201 ASP C N 1
ATOM 6553 C CA . ASP C 1 201 ? 64.203 62.561 73.309 1.00 47.10 201 ASP C CA 1
ATOM 6554 C C . ASP C 1 201 ? 63.263 61.536 73.925 1.00 47.29 201 ASP C C 1
ATOM 6555 O O . ASP C 1 201 ? 63.521 60.339 73.861 1.00 47.99 201 ASP C O 1
ATOM 6560 N N . VAL C 1 202 ? 62.176 62.006 74.526 1.00 46.78 202 VAL C N 1
ATOM 6561 C CA . VAL C 1 202 ? 61.218 61.113 75.159 1.00 47.28 202 VAL C CA 1
ATOM 6562 C C . VAL C 1 202 ? 59.815 61.346 74.635 1.00 48.50 202 VAL C C 1
ATOM 6563 O O . VAL C 1 202 ? 59.297 62.459 74.701 1.00 49.20 202 VAL C O 1
ATOM 6567 N N . GLN C 1 203 ? 59.194 60.297 74.113 1.00 50.69 203 GLN C N 1
ATOM 6568 C CA . GLN C 1 203 ? 57.831 60.431 73.620 1.00 53.21 203 GLN C CA 1
ATOM 6569 C C . GLN C 1 203 ? 56.980 59.174 73.782 1.00 53.73 203 GLN C C 1
ATOM 6570 O O . GLN C 1 203 ? 57.477 58.052 73.679 1.00 55.10 203 GLN C O 1
ATOM 6576 N N . TRP C 1 204 ? 55.690 59.374 74.027 1.00 52.86 204 TRP C N 1
ATOM 6577 C CA . TRP C 1 204 ? 54.765 58.268 74.188 1.00 52.58 204 TRP C CA 1
ATOM 6578 C C . TRP C 1 204 ? 53.356 58.677 73.755 1.00 55.13 204 TRP C C 1
ATOM 6579 O O . TRP C 1 204 ? 53.052 59.869 73.618 1.00 54.53 204 TRP C O 1
ATOM 6590 N N . GLN C 1 205 ? 52.497 57.683 73.536 1.00 57.20 205 GLN C N 1
ATOM 6591 C CA . GLN C 1 205 ? 51.131 57.960 73.124 1.00 59.19 205 GLN C CA 1
ATOM 6592 C C . GLN C 1 205 ? 50.083 57.612 74.186 1.00 60.43 205 GLN C C 1
ATOM 6593 O O . GLN C 1 205 ? 49.930 56.458 74.575 1.00 60.88 205 GLN C O 1
ATOM 6599 N N . THR C 1 206 ? 49.362 58.630 74.646 1.00 61.86 206 THR C N 1
ATOM 6600 C CA . THR C 1 206 ? 48.312 58.462 75.641 1.00 62.39 206 THR C CA 1
ATOM 6601 C C . THR C 1 206 ? 46.977 58.588 74.944 1.00 62.30 206 THR C C 1
ATOM 6602 O O . THR C 1 206 ? 46.587 59.687 74.547 1.00 64.32 206 THR C O 1
ATOM 6606 N N . GLY C 1 207 ? 46.263 57.481 74.803 1.00 60.83 207 GLY C N 1
ATOM 6607 C CA . GLY C 1 207 ? 44.977 57.548 74.140 1.00 57.54 207 GLY C CA 1
ATOM 6608 C C . GLY C 1 207 ? 45.178 57.993 72.708 1.00 55.91 207 GLY C C 1
ATOM 6609 O O . GLY C 1 207 ? 45.871 57.329 71.942 1.00 56.60 207 GLY C O 1
ATOM 6610 N N . ASP C 1 208 ? 44.587 59.124 72.344 1.00 53.94 208 ASP C N 1
ATOM 6611 C CA . ASP C 1 208 ? 44.713 59.639 70.986 1.00 51.48 208 ASP C CA 1
ATOM 6612 C C . ASP C 1 208 ? 45.696 60.801 70.916 1.00 49.64 208 ASP C C 1
ATOM 6613 O O . ASP C 1 208 ? 45.691 61.574 69.956 1.00 50.49 208 ASP C O 1
ATOM 6618 N N . THR C 1 209 ? 46.546 60.915 71.929 1.00 46.33 209 THR C N 1
ATOM 6619 C CA . THR C 1 209 ? 47.509 62.006 71.993 1.00 43.32 209 THR C CA 1
ATOM 6620 C C . THR C 1 209 ? 48.955 61.550 72.047 1.00 41.61 209 THR C C 1
ATOM 6621 O O . THR C 1 209 ? 49.322 60.731 72.885 1.00 42.70 209 THR C O 1
ATOM 6625 N N . LEU C 1 210 ? 49.784 62.100 71.172 1.00 40.05 210 LEU C N 1
ATOM 6626 C CA . LEU C 1 210 ? 51.199 61.749 71.155 1.00 37.42 210 LEU C CA 1
ATOM 6627 C C . LEU C 1 210 ? 51.999 62.851 71.840 1.00 35.51 210 LEU C C 1
ATOM 6628 O O . LEU C 1 210 ? 52.141 63.951 71.295 1.00 33.61 210 LEU C O 1
ATOM 6633 N N . LEU C 1 211 ? 52.516 62.555 73.032 1.00 35.44 211 LEU C N 1
ATOM 6634 C CA . LEU C 1 211 ? 53.308 63.530 73.803 1.00 34.81 211 LEU C CA 1
ATOM 6635 C C . LEU C 1 211 ? 54.800 63.380 73.497 1.00 33.34 211 LEU C C 1
ATOM 6636 O O . LEU C 1 211 ? 55.294 62.267 73.401 1.00 33.73 211 LEU C O 1
ATOM 6641 N N . HIS C 1 212 ? 55.519 64.490 73.350 1.00 33.57 212 HIS C N 1
ATOM 6642 C CA . HIS C 1 212 ? 56.946 64.421 73.016 1.00 34.19 212 HIS C CA 1
ATOM 6643 C C . HIS C 1 212 ? 57.798 65.554 73.588 1.00 33.94 212 HIS C C 1
ATOM 6644 O O . HIS C 1 212 ? 57.603 66.738 73.265 1.00 32.42 212 HIS C O 1
ATOM 6651 N N . ALA C 1 213 ? 58.749 65.164 74.436 1.00 33.09 213 ALA C N 1
ATOM 6652 C CA . ALA C 1 213 ? 59.680 66.098 75.059 1.00 32.31 213 ALA C CA 1
ATOM 6653 C C . ALA C 1 213 ? 61.047 65.853 74.430 1.00 31.81 213 ALA C C 1
ATOM 6654 O O . ALA C 1 213 ? 61.575 64.751 74.474 1.00 31.36 213 ALA C O 1
ATOM 6656 N N . SER C 1 214 ? 61.607 66.894 73.836 1.00 34.05 214 SER C N 1
ATOM 6657 C CA . SER C 1 214 ? 62.892 66.798 73.167 1.00 35.90 214 SER C CA 1
ATOM 6658 C C . SER C 1 214 ? 63.840 67.894 73.680 1.00 37.56 214 SER C C 1
ATOM 6659 O O . SER C 1 214 ? 63.435 69.052 73.850 1.00 37.07 214 SER C O 1
ATOM 6670 N N . ASN C 1 216 ? 67.958 69.044 72.988 1.00 36.70 216 ASN C N 1
ATOM 6671 C CA . ASN C 1 216 ? 69.272 68.831 72.408 1.00 35.89 216 ASN C CA 1
ATOM 6672 C C . ASN C 1 216 ? 70.187 69.922 72.932 1.00 37.95 216 ASN C C 1
ATOM 6673 O O . ASN C 1 216 ? 70.169 71.058 72.451 1.00 38.24 216 ASN C O 1
ATOM 6678 N N . ARG C 1 217 ? 70.982 69.561 73.933 1.00 39.39 217 ARG C N 1
ATOM 6679 C CA . ARG C 1 217 ? 71.918 70.486 74.556 1.00 40.33 217 ARG C CA 1
ATOM 6680 C C . ARG C 1 217 ? 73.177 70.666 73.732 1.00 39.98 217 ARG C C 1
ATOM 6681 O O . ARG C 1 217 ? 74.155 71.247 74.193 1.00 39.92 217 ARG C O 1
ATOM 6689 N N . GLN C 1 218 ? 73.154 70.158 72.508 1.00 39.79 218 GLN C N 1
ATOM 6690 C CA . GLN C 1 218 ? 74.293 70.320 71.630 1.00 41.00 218 GLN C CA 1
ATOM 6691 C C . GLN C 1 218 ? 73.750 70.698 70.267 1.00 41.36 218 GLN C C 1
ATOM 6692 O O . GLN C 1 218 ? 74.216 70.222 69.232 1.00 41.46 218 GLN C O 1
ATOM 6698 N N . PHE C 1 219 ? 72.748 71.577 70.300 1.00 40.94 219 PHE C N 1
ATOM 6699 C CA . PHE C 1 219 ? 72.054 72.090 69.111 1.00 39.77 219 PHE C CA 1
ATOM 6700 C C . PHE C 1 219 ? 72.791 73.308 68.527 1.00 39.15 219 PHE C C 1
ATOM 6701 O O . PHE C 1 219 ? 73.566 73.970 69.219 1.00 41.50 219 PHE C O 1
ATOM 6709 N N . GLY C 1 220 ? 72.526 73.613 67.264 1.00 37.04 220 GLY C N 1
ATOM 6710 C CA . GLY C 1 220 ? 73.169 74.751 66.639 1.00 34.65 220 GLY C CA 1
ATOM 6711 C C . GLY C 1 220 ? 72.800 76.103 67.233 1.00 34.03 220 GLY C C 1
ATOM 6712 O O . GLY C 1 220 ? 73.451 77.107 66.944 1.00 34.80 220 GLY C O 1
ATOM 6713 N N . ILE C 1 221 ? 71.766 76.149 68.070 1.00 33.17 221 ILE C N 1
ATOM 6714 C CA . ILE C 1 221 ? 71.339 77.417 68.677 1.00 32.22 221 ILE C CA 1
ATOM 6715 C C . ILE C 1 221 ? 70.431 77.182 69.887 1.00 31.52 221 ILE C C 1
ATOM 6716 O O . ILE C 1 221 ? 69.743 76.168 69.969 1.00 31.33 221 ILE C O 1
ATOM 6721 N N . THR C 1 222 ? 70.442 78.112 70.835 1.00 31.69 222 THR C N 1
ATOM 6722 C CA . THR C 1 222 ? 69.591 77.981 72.009 1.00 32.44 222 THR C CA 1
ATOM 6723 C C . THR C 1 222 ? 68.201 78.509 71.612 1.00 32.41 222 THR C C 1
ATOM 6724 O O . THR C 1 222 ? 68.064 79.652 71.177 1.00 32.84 222 THR C O 1
ATOM 6728 N N . THR C 1 223 ? 67.184 77.658 71.725 1.00 32.64 223 THR C N 1
ATOM 6729 C CA . THR C 1 223 ? 65.820 78.030 71.369 1.00 33.07 223 THR C CA 1
ATOM 6730 C C . THR C 1 223 ? 64.813 77.025 71.948 1.00 32.69 223 THR C C 1
ATOM 6731 O O . THR C 1 223 ? 65.174 75.909 72.346 1.00 33.16 223 THR C O 1
ATOM 6735 N N . GLU C 1 224 ? 63.548 77.422 71.997 1.00 30.16 224 GLU C N 1
ATOM 6736 C CA . GLU C 1 224 ? 62.518 76.558 72.547 1.00 30.15 224 GLU C CA 1
ATOM 6737 C C . GLU C 1 224 ? 61.272 76.656 71.679 1.00 30.52 224 GLU C C 1
ATOM 6738 O O . GLU C 1 224 ? 60.703 77.730 71.513 1.00 31.88 224 GLU C O 1
ATOM 6744 N N . HIS C 1 225 ? 60.864 75.528 71.114 1.00 29.77 225 HIS C N 1
ATOM 6745 C CA . HIS C 1 225 ? 59.719 75.496 70.230 1.00 29.91 225 HIS C CA 1
ATOM 6746 C C . HIS C 1 225 ? 58.643 74.570 70.736 1.00 30.55 225 HIS C C 1
ATOM 6747 O O . HIS C 1 225 ? 58.932 73.517 71.306 1.00 32.46 225 HIS C O 1
ATOM 6754 N N . VAL C 1 226 ? 57.392 74.966 70.547 1.00 30.03 226 VAL C N 1
ATOM 6755 C CA . VAL C 1 226 ? 56.292 74.125 70.983 1.00 29.22 226 VAL C CA 1
ATOM 6756 C C . VAL C 1 226 ? 55.407 73.920 69.776 1.00 29.63 226 VAL C C 1
ATOM 6757 O O . VAL C 1 226 ? 55.185 74.845 69.005 1.00 30.92 226 VAL C O 1
ATOM 6761 N N . THR C 1 227 ? 54.945 72.694 69.587 1.00 30.30 227 THR C N 1
ATOM 6762 C CA . THR C 1 227 ? 54.089 72.389 68.465 1.00 31.81 227 THR C CA 1
ATOM 6763 C C . THR C 1 227 ? 52.934 71.554 68.935 1.00 31.45 227 THR C C 1
ATOM 6764 O O . THR C 1 227 ? 53.112 70.500 69.545 1.00 33.98 227 THR C O 1
ATOM 6768 N N . ALA C 1 228 ? 51.739 72.029 68.642 1.00 29.61 228 ALA C N 1
ATOM 6769 C CA . ALA C 1 228 ? 50.553 71.324 69.057 1.00 28.68 228 ALA C CA 1
ATOM 6770 C C . ALA C 1 228 ? 49.686 71.055 67.851 1.00 29.27 228 ALA C C 1
ATOM 6771 O O . ALA C 1 228 ? 49.743 71.783 66.865 1.00 30.23 228 ALA C O 1
ATOM 6773 N N . SER C 1 229 ? 48.884 70.005 67.917 1.00 29.79 229 SER C N 1
ATOM 6774 C CA . SER C 1 229 ? 47.997 69.732 66.814 1.00 30.44 229 SER C CA 1
ATOM 6775 C C . SER C 1 229 ? 46.711 69.083 67.314 1.00 31.12 229 SER C C 1
ATOM 6776 O O . SER C 1 229 ? 46.682 68.386 68.336 1.00 29.30 229 SER C O 1
ATOM 6779 N N . TYR C 1 230 ? 45.636 69.363 66.591 1.00 32.22 230 TYR C N 1
ATOM 6780 C CA . TYR C 1 230 ? 44.321 68.823 66.892 1.00 31.80 230 TYR C CA 1
ATOM 6781 C C . TYR C 1 230 ? 43.849 68.360 65.546 1.00 31.33 230 TYR C C 1
ATOM 6782 O O . TYR C 1 230 ? 44.642 68.288 64.620 1.00 30.14 230 TYR C O 1
ATOM 6791 N N . ASP C 1 231 ? 42.574 68.039 65.413 1.00 32.36 231 ASP C N 1
ATOM 6792 C CA . ASP C 1 231 ? 42.127 67.633 64.103 1.00 32.86 231 ASP C CA 1
ATOM 6793 C C . ASP C 1 231 ? 41.976 68.874 63.225 1.00 31.83 231 ASP C C 1
ATOM 6794 O O . ASP C 1 231 ? 41.242 69.815 63.546 1.00 29.95 231 ASP C O 1
ATOM 6799 N N . ASN C 1 232 ? 42.722 68.867 62.127 1.00 31.51 232 ASN C N 1
ATOM 6800 C CA . ASN C 1 232 ? 42.725 69.943 61.153 1.00 30.55 232 ASN C CA 1
ATOM 6801 C C . ASN C 1 232 ? 43.122 71.285 61.699 1.00 29.60 232 ASN C C 1
ATOM 6802 O O . ASN C 1 232 ? 42.847 72.323 61.101 1.00 30.77 232 ASN C O 1
ATOM 6807 N N . VAL C 1 233 ? 43.787 71.265 62.840 1.00 28.28 233 VAL C N 1
ATOM 6808 C CA . VAL C 1 233 ? 44.256 72.499 63.422 1.00 28.44 233 VAL C CA 1
ATOM 6809 C C . VAL C 1 233 ? 45.616 72.216 64.034 1.00 28.25 233 VAL C C 1
ATOM 6810 O O . VAL C 1 233 ? 45.867 71.118 64.533 1.00 27.76 233 VAL C O 1
ATOM 6814 N N . ALA C 1 234 ? 46.494 73.210 63.974 1.00 28.29 234 ALA C N 1
ATOM 6815 C CA . ALA C 1 234 ? 47.836 73.082 64.507 1.00 28.49 234 ALA C CA 1
ATOM 6816 C C . ALA C 1 234 ? 48.398 74.436 64.891 1.00 29.22 234 ALA C C 1
ATOM 6817 O O . ALA C 1 234 ? 47.900 75.474 64.458 1.00 29.83 234 ALA C O 1
ATOM 6819 N N . TYR C 1 235 ? 49.423 74.407 65.735 1.00 29.63 235 TYR C N 1
ATOM 6820 C CA . TYR C 1 235 ? 50.098 75.611 66.200 1.00 29.86 235 TYR C CA 1
ATOM 6821 C C . TYR C 1 235 ? 51.592 75.319 66.335 1.00 30.34 235 TYR C C 1
ATOM 6822 O O . TYR C 1 235 ? 52.005 74.189 66.598 1.00 30.69 235 TYR C O 1
ATOM 6831 N N . LEU C 1 236 ? 52.402 76.349 66.165 1.00 31.02 236 LEU C N 1
ATOM 6832 C CA . LEU C 1 236 ? 53.834 76.193 66.303 1.00 31.25 236 LEU C CA 1
ATOM 6833 C C . LEU C 1 236 ? 54.371 77.486 66.857 1.00 32.55 236 LEU C C 1
ATOM 6834 O O . LEU C 1 236 ? 54.376 78.506 66.164 1.00 34.54 236 LEU C O 1
ATOM 6839 N N . PHE C 1 237 ? 54.803 77.453 68.114 1.00 32.50 237 PHE C N 1
ATOM 6840 C CA . PHE C 1 237 ? 55.356 78.645 68.750 1.00 32.41 237 PHE C CA 1
ATOM 6841 C C . PHE C 1 237 ? 56.880 78.564 68.794 1.00 32.23 237 PHE C C 1
ATOM 6842 O O . PHE C 1 237 ? 57.441 77.577 69.260 1.00 33.18 237 PHE C O 1
ATOM 6850 N N . ASP C 1 238 ? 57.538 79.605 68.303 1.00 31.89 238 ASP C N 1
ATOM 6851 C CA . ASP C 1 238 ? 58.988 79.654 68.280 1.00 32.73 238 ASP C CA 1
ATOM 6852 C C . ASP C 1 238 ? 59.521 80.507 69.440 1.00 30.28 238 ASP C C 1
ATOM 6853 O O . ASP C 1 238 ? 60.709 80.832 69.496 1.00 30.86 238 ASP C O 1
ATOM 6858 N N . SER C 1 239 ? 58.627 80.862 70.356 1.00 28.91 239 SER C N 1
ATOM 6859 C CA . SER C 1 239 ? 58.964 81.641 71.541 1.00 28.44 239 SER C CA 1
ATOM 6860 C C . SER C 1 239 ? 57.714 81.773 72.427 1.00 29.46 239 SER C C 1
ATOM 6861 O O . SER C 1 239 ? 56.653 81.203 72.130 1.00 29.10 239 SER C O 1
ATOM 6864 N N . PHE C 1 240 ? 57.834 82.510 73.524 1.00 29.49 240 PHE C N 1
ATOM 6865 C CA . PHE C 1 240 ? 56.679 82.696 74.383 1.00 30.66 240 PHE C CA 1
ATOM 6866 C C . PHE C 1 240 ? 55.861 83.907 73.961 1.00 30.71 240 PHE C C 1
ATOM 6867 O O . PHE C 1 240 ? 54.825 84.191 74.558 1.00 30.90 240 PHE C O 1
ATOM 6875 N N . THR C 1 241 ? 56.297 84.619 72.929 1.00 30.10 241 THR C N 1
ATOM 6876 C CA . THR C 1 241 ? 55.547 85.806 72.530 1.00 33.60 241 THR C CA 1
ATOM 6877 C C . THR C 1 241 ? 54.892 85.718 71.173 1.00 34.28 241 THR C C 1
ATOM 6878 O O . THR C 1 241 ? 53.910 86.411 70.919 1.00 34.76 241 THR C O 1
ATOM 6882 N N . GLN C 1 242 ? 55.442 84.863 70.317 1.00 37.09 242 GLN C N 1
ATOM 6883 C CA . GLN C 1 242 ? 54.956 84.685 68.951 1.00 40.14 242 GLN C CA 1
ATOM 6884 C C . GLN C 1 242 ? 54.733 83.229 68.579 1.00 39.96 242 GLN C C 1
ATOM 6885 O O . GLN C 1 242 ? 55.236 82.315 69.234 1.00 40.54 242 GLN C O 1
ATOM 6891 N N . GLY C 1 243 ? 54.005 83.032 67.487 1.00 38.25 243 GLY C N 1
ATOM 6892 C CA . GLY C 1 243 ? 53.744 81.698 67.002 1.00 34.84 243 GLY C CA 1
ATOM 6893 C C . GLY C 1 243 ? 52.861 81.745 65.773 1.00 32.61 243 GLY C C 1
ATOM 6894 O O . GLY C 1 243 ? 52.328 82.785 65.413 1.00 31.84 243 GLY C O 1
ATOM 6895 N N . LYS C 1 244 ? 52.716 80.607 65.122 1.00 30.84 244 LYS C N 1
ATOM 6896 C CA . LYS C 1 244 ? 51.882 80.513 63.950 1.00 31.65 244 LYS C CA 1
ATOM 6897 C C . LYS C 1 244 ? 50.704 79.586 64.220 1.00 32.28 244 LYS C C 1
ATOM 6898 O O . LYS C 1 244 ? 50.842 78.572 64.911 1.00 32.97 244 LYS C O 1
ATOM 6912 N N . TRP C 1 246 ? 47.768 77.301 62.278 1.00 36.06 246 TRP C N 1
ATOM 6913 C CA . TRP C 1 246 ? 47.427 76.719 60.986 1.00 35.21 246 TRP C CA 1
ATOM 6914 C C . TRP C 1 246 ? 46.018 76.112 61.008 1.00 35.82 246 TRP C C 1
ATOM 6915 O O . TRP C 1 246 ? 45.746 75.191 61.779 1.00 36.89 246 TRP C O 1
ATOM 6926 N N . ARG C 1 247 ? 45.128 76.624 60.162 1.00 36.59 247 ARG C N 1
ATOM 6927 C CA . ARG C 1 247 ? 43.758 76.111 60.081 1.00 38.32 247 ARG C CA 1
ATOM 6928 C C . ARG C 1 247 ? 43.174 76.435 58.710 1.00 37.90 247 ARG C C 1
ATOM 6929 O O . ARG C 1 247 ? 43.549 77.431 58.098 1.00 37.28 247 ARG C O 1
ATOM 6937 N N . ASP C 1 248 ? 42.255 75.601 58.232 1.00 38.52 248 ASP C N 1
ATOM 6938 C CA . ASP C 1 248 ? 41.638 75.809 56.926 1.00 37.73 248 ASP C CA 1
ATOM 6939 C C . ASP C 1 248 ? 42.745 75.983 55.910 1.00 37.03 248 ASP C C 1
ATOM 6940 O O . ASP C 1 248 ? 42.627 76.752 54.963 1.00 36.19 248 ASP C O 1
ATOM 6945 N N . ASN C 1 249 ? 43.833 75.257 56.135 1.00 35.90 249 ASN C N 1
ATOM 6946 C CA . ASN C 1 249 ? 44.976 75.288 55.252 1.00 34.42 249 ASN C CA 1
ATOM 6947 C C . ASN C 1 249 ? 45.478 76.689 55.010 1.00 32.96 249 ASN C C 1
ATOM 6948 O O . ASN C 1 249 ? 45.853 77.036 53.901 1.00 32.22 249 ASN C O 1
ATOM 6953 N N . GLN C 1 250 ? 45.507 77.477 56.072 1.00 32.49 250 GLN C N 1
ATOM 6954 C CA . GLN C 1 250 ? 45.970 78.834 55.995 1.00 32.14 250 GLN C CA 1
ATOM 6955 C C . GLN C 1 250 ? 46.803 79.070 57.253 1.00 31.02 250 GLN C C 1
ATOM 6956 O O . GLN C 1 250 ? 46.525 78.488 58.307 1.00 28.57 250 GLN C O 1
ATOM 6962 N N . GLU C 1 251 ? 47.834 79.905 57.125 1.00 30.96 251 GLU C N 1
ATOM 6963 C CA . GLU C 1 251 ? 48.743 80.232 58.219 1.00 29.29 251 GLU C CA 1
ATOM 6964 C C . GLU C 1 251 ? 48.514 81.642 58.699 1.00 29.76 251 GLU C C 1
ATOM 6965 O O . GLU C 1 251 ? 48.548 82.579 57.905 1.00 31.27 251 GLU C O 1
ATOM 6971 N N . SER C 1 252 ? 48.277 81.807 59.994 1.00 30.43 252 SER C N 1
ATOM 6972 C CA . SER C 1 252 ? 48.085 83.149 60.541 1.00 30.26 252 SER C CA 1
ATOM 6973 C C . SER C 1 252 ? 49.024 83.278 61.732 1.00 30.79 252 SER C C 1
ATOM 6974 O O . SER C 1 252 ? 49.470 82.281 62.287 1.00 32.84 252 SER C O 1
ATOM 6977 N N . ARG C 1 253 ? 49.315 84.507 62.129 1.00 30.83 253 ARG C N 1
ATOM 6978 C CA . ARG C 1 253 ? 50.217 84.760 63.238 1.00 29.57 253 ARG C CA 1
ATOM 6979 C C . ARG C 1 253 ? 49.467 85.011 64.536 1.00 29.26 253 ARG C C 1
ATOM 6980 O O . ARG C 1 253 ? 48.452 85.700 64.545 1.00 28.74 253 ARG C O 1
ATOM 6988 N N . VAL C 1 254 ? 49.956 84.425 65.625 1.00 29.46 254 VAL C N 1
ATOM 6989 C CA . VAL C 1 254 ? 49.350 84.613 66.939 1.00 31.09 254 VAL C CA 1
ATOM 6990 C C . VAL C 1 254 ? 50.444 85.117 67.867 1.00 32.71 254 VAL C C 1
ATOM 6991 O O . VAL C 1 254 ? 51.519 84.520 67.957 1.00 34.47 254 VAL C O 1
ATOM 6995 N N . ALA C 1 255 ? 50.175 86.209 68.567 1.00 32.55 255 ALA C N 1
ATOM 6996 C CA . ALA C 1 255 ? 51.184 86.765 69.446 1.00 32.04 255 ALA C CA 1
ATOM 6997 C C . ALA C 1 255 ? 50.649 87.363 70.745 1.00 31.93 255 ALA C C 1
ATOM 6998 O O . ALA C 1 255 ? 49.451 87.576 70.913 1.00 32.06 255 ALA C O 1
ATOM 7000 N N . LEU C 1 256 ? 51.566 87.653 71.656 1.00 33.19 256 LEU C N 1
ATOM 7001 C CA . LEU C 1 256 ? 51.231 88.209 72.956 1.00 35.04 256 LEU C CA 1
ATOM 7002 C C . LEU C 1 256 ? 51.019 89.713 72.832 1.00 36.82 256 LEU C C 1
ATOM 7003 O O . LEU C 1 256 ? 51.727 90.365 72.069 1.00 37.65 256 LEU C O 1
ATOM 7008 N N . LYS C 1 257 ? 50.052 90.270 73.560 1.00 38.53 257 LYS C N 1
ATOM 7009 C CA . LYS C 1 257 ? 49.817 91.719 73.505 1.00 41.18 257 LYS C CA 1
ATOM 7010 C C . LYS C 1 257 ? 51.125 92.485 73.716 1.00 42.22 257 LYS C C 1
ATOM 7011 O O . LYS C 1 257 ? 52.025 92.015 74.409 1.00 43.66 257 LYS C O 1
ATOM 7017 N N . ASP C 1 258 ? 51.228 93.668 73.125 1.00 41.95 258 ASP C N 1
ATOM 7018 C CA . ASP C 1 258 ? 52.424 94.478 73.286 1.00 42.82 258 ASP C CA 1
ATOM 7019 C C . ASP C 1 258 ? 52.404 95.028 74.709 1.00 43.33 258 ASP C C 1
ATOM 7020 O O . ASP C 1 258 ? 51.349 95.101 75.341 1.00 43.18 258 ASP C O 1
ATOM 7025 N N . TRP C 1 259 ? 53.577 95.413 75.198 1.00 42.60 259 TRP C N 1
ATOM 7026 C CA . TRP C 1 259 ? 53.749 95.945 76.545 1.00 41.76 259 TRP C CA 1
ATOM 7027 C C . TRP C 1 259 ? 53.564 94.905 77.651 1.00 41.69 259 TRP C C 1
ATOM 7028 O O . TRP C 1 259 ? 53.462 95.241 78.834 1.00 43.72 259 TRP C O 1
ATOM 7039 N N . THR C 1 260 ? 53.527 93.634 77.273 1.00 37.96 260 THR C N 1
ATOM 7040 C CA . THR C 1 260 ? 53.412 92.588 78.270 1.00 35.52 260 THR C CA 1
ATOM 7041 C C . THR C 1 260 ? 54.806 92.446 78.873 1.00 35.53 260 THR C C 1
ATOM 7042 O O . THR C 1 260 ? 55.779 92.251 78.150 1.00 34.78 260 THR C O 1
ATOM 7046 N N . PRO C 1 261 ? 54.931 92.573 80.199 1.00 35.38 261 PRO C N 1
ATOM 7047 C CA . PRO C 1 261 ? 56.258 92.432 80.803 1.00 36.88 261 PRO C CA 1
ATOM 7048 C C . PRO C 1 261 ? 56.864 91.054 80.516 1.00 37.40 261 PRO C C 1
ATOM 7049 O O . PRO C 1 261 ? 56.168 90.035 80.494 1.00 36.91 261 PRO C O 1
ATOM 7061 N N . LEU C 1 263 ? 58.783 88.932 82.188 1.00 38.48 263 LEU C N 1
ATOM 7062 C CA . LEU C 1 263 ? 58.538 87.883 83.164 1.00 38.87 263 LEU C CA 1
ATOM 7063 C C . LEU C 1 263 ? 57.133 87.303 83.044 1.00 39.43 263 LEU C C 1
ATOM 7064 O O . LEU C 1 263 ? 56.917 86.105 83.257 1.00 40.63 263 LEU C O 1
ATOM 7069 N N . ALA C 1 264 ? 56.173 88.153 82.704 1.00 38.48 264 ALA C N 1
ATOM 7070 C CA . ALA C 1 264 ? 54.798 87.699 82.565 1.00 36.19 264 ALA C CA 1
ATOM 7071 C C . ALA C 1 264 ? 54.667 86.761 81.372 1.00 34.65 264 ALA C C 1
ATOM 7072 O O . ALA C 1 264 ? 53.981 85.742 81.446 1.00 34.12 264 ALA C O 1
ATOM 7074 N N . SER C 1 265 ? 55.332 87.098 80.273 1.00 33.88 265 SER C N 1
ATOM 7075 C CA . SER C 1 265 ? 55.252 86.252 79.087 1.00 34.30 265 SER C CA 1
ATOM 7076 C C . SER C 1 265 ? 55.755 84.844 79.415 1.00 34.21 265 SER C C 1
ATOM 7077 O O . SER C 1 265 ? 55.217 83.858 78.913 1.00 35.68 265 SER C O 1
ATOM 7080 N N . LYS C 1 266 ? 56.775 84.760 80.269 1.00 32.46 266 LYS C N 1
ATOM 7081 C CA . LYS C 1 266 ? 57.332 83.477 80.675 1.00 29.59 266 LYS C CA 1
ATOM 7082 C C . LYS C 1 266 ? 56.514 82.823 81.782 1.00 31.20 266 LYS C C 1
ATOM 7083 O O . LYS C 1 266 ? 57.005 81.962 82.518 1.00 31.52 266 LYS C O 1
ATOM 7089 N N . GLY C 1 267 ? 55.264 83.257 81.905 1.00 31.78 267 GLY C N 1
ATOM 7090 C CA . GLY C 1 267 ? 54.357 82.687 82.887 1.00 33.46 267 GLY C CA 1
ATOM 7091 C C . GLY C 1 267 ? 54.644 82.831 84.368 1.00 35.81 267 GLY C C 1
ATOM 7092 O O . GLY C 1 267 ? 53.974 82.205 85.193 1.00 38.09 267 GLY C O 1
ATOM 7093 N N . PHE C 1 268 ? 55.617 83.651 84.734 1.00 36.39 268 PHE C N 1
ATOM 7094 C CA . PHE C 1 268 ? 55.908 83.809 86.149 1.00 36.91 268 PHE C CA 1
ATOM 7095 C C . PHE C 1 268 ? 54.801 84.488 86.951 1.00 38.47 268 PHE C C 1
ATOM 7096 O O . PHE C 1 268 ? 54.459 84.033 88.039 1.00 40.35 268 PHE C O 1
ATOM 7104 N N . ASP C 1 269 ? 54.236 85.570 86.429 1.00 40.35 269 ASP C N 1
ATOM 7105 C CA . ASP C 1 269 ? 53.164 86.241 87.151 1.00 41.75 269 ASP C CA 1
ATOM 7106 C C . ASP C 1 269 ? 51.965 85.309 87.339 1.00 41.24 269 ASP C C 1
ATOM 7107 O O . ASP C 1 269 ? 51.421 85.197 88.440 1.00 41.80 269 ASP C O 1
ATOM 7112 N N . ALA C 1 270 ? 51.563 84.639 86.262 1.00 39.95 270 ALA C N 1
ATOM 7113 C CA . ALA C 1 270 ? 50.427 83.726 86.290 1.00 38.25 270 ALA C CA 1
ATOM 7114 C C . ALA C 1 270 ? 50.630 82.593 87.274 1.00 38.96 270 ALA C C 1
ATOM 7115 O O . ALA C 1 270 ? 49.672 82.120 87.878 1.00 39.84 270 ALA C O 1
ATOM 7125 N N . VAL C 1 272 ? 52.782 82.675 90.089 1.00 38.45 272 VAL C N 1
ATOM 7126 C CA . VAL C 1 272 ? 52.746 83.244 91.435 1.00 39.59 272 VAL C CA 1
ATOM 7127 C C . VAL C 1 272 ? 51.301 83.508 91.866 1.00 41.62 272 VAL C C 1
ATOM 7128 O O . VAL C 1 272 ? 50.955 83.383 93.039 1.00 40.93 272 VAL C O 1
ATOM 7132 N N . GLN C 1 273 ? 50.464 83.864 90.902 1.00 44.22 273 GLN C N 1
ATOM 7133 C CA . GLN C 1 273 ? 49.063 84.104 91.166 1.00 46.75 273 GLN C CA 1
ATOM 7134 C C . GLN C 1 273 ? 48.410 82.787 91.609 1.00 47.00 273 GLN C C 1
ATOM 7135 O O . GLN C 1 273 ? 47.747 82.739 92.643 1.00 46.70 273 GLN C O 1
ATOM 7141 N N . ASP C 1 274 ? 48.608 81.726 90.824 1.00 46.09 274 ASP C N 1
ATOM 7142 C CA . ASP C 1 274 ? 48.051 80.394 91.106 1.00 45.88 274 ASP C CA 1
ATOM 7143 C C . ASP C 1 274 ? 48.522 79.931 92.476 1.00 46.13 274 ASP C C 1
ATOM 7144 O O . ASP C 1 274 ? 47.738 79.412 93.259 1.00 45.50 274 ASP C O 1
ATOM 7149 N N . TRP C 1 275 ? 49.812 80.130 92.743 1.00 46.17 275 TRP C N 1
ATOM 7150 C CA . TRP C 1 275 ? 50.450 79.764 94.002 1.00 45.07 275 TRP C CA 1
ATOM 7151 C C . TRP C 1 275 ? 49.868 80.519 95.188 1.00 45.51 275 TRP C C 1
ATOM 7152 O O . TRP C 1 275 ? 49.506 79.913 96.191 1.00 45.50 275 TRP C O 1
ATOM 7163 N N . LEU C 1 276 ? 49.794 81.840 95.085 1.00 44.86 276 LEU C N 1
ATOM 7164 C CA . LEU C 1 276 ? 49.261 82.633 96.180 1.00 46.02 276 LEU C CA 1
ATOM 7165 C C . LEU C 1 276 ? 47.833 82.209 96.527 1.00 48.91 276 LEU C C 1
ATOM 7166 O O . LEU C 1 276 ? 47.475 82.173 97.698 1.00 49.87 276 LEU C O 1
ATOM 7171 N N . GLN C 1 277 ? 47.019 81.886 95.525 1.00 50.96 277 GLN C N 1
ATOM 7172 C CA . GLN C 1 277 ? 45.652 81.454 95.791 1.00 53.45 277 GLN C CA 1
ATOM 7173 C C . GLN C 1 277 ? 45.679 80.112 96.508 1.00 53.10 277 GLN C C 1
ATOM 7174 O O . GLN C 1 277 ? 44.939 79.893 97.468 1.00 52.89 277 GLN C O 1
ATOM 7180 N N . VAL C 1 278 ? 46.546 79.223 96.030 1.00 53.32 278 VAL C N 1
ATOM 7181 C CA . VAL C 1 278 ? 46.722 77.891 96.605 1.00 52.71 278 VAL C CA 1
ATOM 7182 C C . VAL C 1 278 ? 47.112 78.013 98.073 1.00 52.41 278 VAL C C 1
ATOM 7183 O O . VAL C 1 278 ? 46.539 77.353 98.924 1.00 52.29 278 VAL C O 1
ATOM 7187 N N . ALA C 1 279 ? 48.089 78.863 98.358 1.00 52.16 279 ALA C N 1
ATOM 7188 C CA . ALA C 1 279 ? 48.539 79.042 99.717 1.00 52.93 279 ALA C CA 1
ATOM 7189 C C . ALA C 1 279 ? 47.447 79.696 100.540 1.00 54.28 279 ALA C C 1
ATOM 7190 O O . ALA C 1 279 ? 47.193 79.297 101.670 1.00 56.23 279 ALA C O 1
ATOM 7192 N N . ALA C 1 280 ? 46.791 80.702 99.981 1.00 55.71 280 ALA C N 1
ATOM 7193 C CA . ALA C 1 280 ? 45.735 81.394 100.714 1.00 57.01 280 ALA C CA 1
ATOM 7194 C C . ALA C 1 280 ? 44.520 80.496 100.952 1.00 57.79 280 ALA C C 1
ATOM 7195 O O . ALA C 1 280 ? 43.672 80.795 101.798 1.00 58.33 280 ALA C O 1
ATOM 7197 N N . ALA C 1 281 ? 44.440 79.399 100.203 1.00 57.26 281 ALA C N 1
ATOM 7198 C CA . ALA C 1 281 ? 43.332 78.460 100.333 1.00 57.19 281 ALA C CA 1
ATOM 7199 C C . ALA C 1 281 ? 43.779 77.219 101.077 1.00 58.57 281 ALA C C 1
ATOM 7200 O O . ALA C 1 281 ? 42.969 76.351 101.406 1.00 59.71 281 ALA C O 1
ATOM 7202 N N . GLY C 1 282 ? 45.077 77.150 101.349 1.00 60.00 282 GLY C N 1
ATOM 7203 C CA . GLY C 1 282 ? 45.631 76.004 102.041 1.00 60.21 282 GLY C CA 1
ATOM 7204 C C . GLY C 1 282 ? 45.309 74.705 101.323 1.00 61.01 282 GLY C C 1
ATOM 7205 O O . GLY C 1 282 ? 45.367 73.631 101.921 1.00 61.64 282 GLY C O 1
ATOM 7206 N N . LYS C 1 283 ? 44.968 74.795 100.040 1.00 61.96 283 LYS C N 1
ATOM 7207 C CA . LYS C 1 283 ? 44.629 73.608 99.262 1.00 63.22 283 LYS C CA 1
ATOM 7208 C C . LYS C 1 283 ? 45.307 73.598 97.901 1.00 61.52 283 LYS C C 1
ATOM 7209 O O . LYS C 1 283 ? 45.594 74.646 97.326 1.00 61.92 283 LYS C O 1
ATOM 7215 N N . LEU C 1 284 ? 45.561 72.399 97.393 1.00 59.67 284 LEU C N 1
ATOM 7216 C CA . LEU C 1 284 ? 46.190 72.233 96.093 1.00 58.60 284 LEU C CA 1
ATOM 7217 C C . LEU C 1 284 ? 45.561 71.029 95.410 1.00 56.75 284 LEU C C 1
ATOM 7218 O O . LEU C 1 284 ? 45.784 69.897 95.814 1.00 57.71 284 LEU C O 1
ATOM 7223 N N . PRO C 1 285 ? 44.771 71.256 94.353 1.00 55.20 285 PRO C N 1
ATOM 7224 C CA . PRO C 1 285 ? 44.127 70.144 93.648 1.00 53.68 285 PRO C CA 1
ATOM 7225 C C . PRO C 1 285 ? 44.974 68.889 93.435 1.00 52.37 285 PRO C C 1
ATOM 7226 O O . PRO C 1 285 ? 46.155 68.957 93.093 1.00 51.36 285 PRO C O 1
ATOM 7230 N N . THR C 1 286 ? 44.331 67.745 93.642 1.00 51.99 286 THR C N 1
ATOM 7231 C CA . THR C 1 286 ? 44.945 66.431 93.511 1.00 51.75 286 THR C CA 1
ATOM 7232 C C . THR C 1 286 ? 45.604 66.133 92.176 1.00 52.39 286 THR C C 1
ATOM 7233 O O . THR C 1 286 ? 46.692 65.552 92.133 1.00 53.34 286 THR C O 1
ATOM 7237 N N . HIS C 1 287 ? 44.941 66.505 91.086 1.00 52.52 287 HIS C N 1
ATOM 7238 C CA . HIS C 1 287 ? 45.492 66.236 89.764 1.00 51.54 287 HIS C CA 1
ATOM 7239 C C . HIS C 1 287 ? 46.822 66.945 89.593 1.00 48.83 287 HIS C C 1
ATOM 7240 O O . HIS C 1 287 ? 47.712 66.458 88.900 1.00 47.83 287 HIS C O 1
ATOM 7247 N N . ILE C 1 288 ? 46.960 68.092 90.243 1.00 45.98 288 ILE C N 1
ATOM 7248 C CA . ILE C 1 288 ? 48.201 68.830 90.147 1.00 44.83 288 ILE C CA 1
ATOM 7249 C C . ILE C 1 288 ? 49.304 68.139 90.935 1.00 43.32 288 ILE C C 1
ATOM 7250 O O . ILE C 1 288 ? 50.445 68.039 90.480 1.00 41.90 288 ILE C O 1
ATOM 7255 N N . ILE C 1 289 ? 48.959 67.640 92.112 1.00 42.99 289 ILE C N 1
ATOM 7256 C CA . ILE C 1 289 ? 49.939 66.941 92.925 1.00 42.04 289 ILE C CA 1
ATOM 7257 C C . ILE C 1 289 ? 50.456 65.719 92.177 1.00 41.79 289 ILE C C 1
ATOM 7258 O O . ILE C 1 289 ? 51.662 65.482 92.122 1.00 42.01 289 ILE C O 1
ATOM 7263 N N . GLU C 1 290 ? 49.535 64.949 91.606 1.00 41.86 290 GLU C N 1
ATOM 7264 C CA . GLU C 1 290 ? 49.887 63.744 90.861 1.00 42.20 290 GLU C CA 1
ATOM 7265 C C . GLU C 1 290 ? 50.762 64.030 89.658 1.00 41.53 290 GLU C C 1
ATOM 7266 O O . GLU C 1 290 ? 51.572 63.197 89.268 1.00 41.76 290 GLU C O 1
ATOM 7272 N N . ARG C 1 291 ? 50.582 65.203 89.058 1.00 40.93 291 ARG C N 1
ATOM 7273 C CA . ARG C 1 291 ? 51.375 65.583 87.903 1.00 38.46 291 ARG C CA 1
ATOM 7274 C C . ARG C 1 291 ? 52.795 65.826 88.369 1.00 38.17 291 ARG C C 1
ATOM 7275 O O . ARG C 1 291 ? 53.760 65.359 87.757 1.00 35.94 291 ARG C O 1
ATOM 7283 N N . ASN C 1 292 ? 52.921 66.559 89.467 1.00 39.15 292 ASN C N 1
ATOM 7284 C CA . ASN C 1 292 ? 54.239 66.851 90.015 1.00 41.10 292 ASN C CA 1
ATOM 7285 C C . ASN C 1 292 ? 54.957 65.540 90.295 1.00 40.90 292 ASN C C 1
ATOM 7286 O O . ASN C 1 292 ? 56.076 65.302 89.817 1.00 41.41 292 ASN C O 1
ATOM 7291 N N . LEU C 1 293 ? 54.300 64.686 91.071 1.00 37.90 293 LEU C N 1
ATOM 7292 C CA . LEU C 1 293 ? 54.873 63.398 91.409 1.00 36.02 293 LEU C CA 1
ATOM 7293 C C . LEU C 1 293 ? 55.244 62.621 90.156 1.00 34.07 293 LEU C C 1
ATOM 7294 O O . LEU C 1 293 ? 56.365 62.159 90.018 1.00 34.05 293 LEU C O 1
ATOM 7299 N N . ALA C 1 294 ? 54.298 62.496 89.238 1.00 32.58 294 ALA C N 1
ATOM 7300 C CA . ALA C 1 294 ? 54.545 61.757 88.018 1.00 33.70 294 ALA C CA 1
ATOM 7301 C C . ALA C 1 294 ? 55.769 62.266 87.255 1.00 35.05 294 ALA C C 1
ATOM 7302 O O . ALA C 1 294 ? 56.637 61.483 86.858 1.00 34.17 294 ALA C O 1
ATOM 7304 N N . SER C 1 295 ? 55.841 63.573 87.031 1.00 34.89 295 SER C N 1
ATOM 7305 C CA . SER C 1 295 ? 56.974 64.112 86.296 1.00 35.52 295 SER C CA 1
ATOM 7306 C C . SER C 1 295 ? 58.293 63.781 86.981 1.00 36.12 295 SER C C 1
ATOM 7307 O O . SER C 1 295 ? 59.292 63.472 86.320 1.00 35.36 295 SER C O 1
ATOM 7310 N N . HIS C 1 296 ? 58.306 63.834 88.307 1.00 36.21 296 HIS C N 1
ATOM 7311 C CA . HIS C 1 296 ? 59.535 63.515 89.013 1.00 37.78 296 HIS C CA 1
ATOM 7312 C C . HIS C 1 296 ? 59.905 62.033 88.954 1.00 38.62 296 HIS C C 1
ATOM 7313 O O . HIS C 1 296 ? 61.083 61.677 88.781 1.00 37.80 296 HIS C O 1
ATOM 7320 N N . GLN C 1 297 ? 58.907 61.164 89.059 1.00 39.36 297 GLN C N 1
ATOM 7321 C CA . GLN C 1 297 ? 59.180 59.735 88.982 1.00 42.00 297 GLN C CA 1
ATOM 7322 C C . GLN C 1 297 ? 59.618 59.381 87.564 1.00 43.14 297 GLN C C 1
ATOM 7323 O O . GLN C 1 297 ? 60.433 58.478 87.365 1.00 44.86 297 GLN C O 1
ATOM 7329 N N . LEU C 1 298 ? 59.095 60.108 86.580 1.00 43.85 298 LEU C N 1
ATOM 7330 C CA . LEU C 1 298 ? 59.465 59.870 85.187 1.00 43.06 298 LEU C CA 1
ATOM 7331 C C . LEU C 1 298 ? 60.932 60.271 84.994 1.00 43.02 298 LEU C C 1
ATOM 7332 O O . LEU C 1 298 ? 61.694 59.585 84.305 1.00 41.36 298 LEU C O 1
ATOM 7337 N N . ALA C 1 299 ? 61.319 61.393 85.599 1.00 43.09 299 ALA C N 1
ATOM 7338 C CA . ALA C 1 299 ? 62.696 61.867 85.517 1.00 44.26 299 ALA C CA 1
ATOM 7339 C C . ALA C 1 299 ? 63.614 60.823 86.153 1.00 45.77 299 ALA C C 1
ATOM 7340 O O . ALA C 1 299 ? 64.695 60.529 85.638 1.00 46.15 299 ALA C O 1
ATOM 7342 N N . GLU C 1 300 ? 63.175 60.273 87.283 1.00 45.77 300 GLU C N 1
ATOM 7343 C CA . GLU C 1 300 ? 63.941 59.248 87.979 1.00 45.38 300 GLU C CA 1
ATOM 7344 C C . GLU C 1 300 ? 64.140 58.058 87.045 1.00 44.74 300 GLU C C 1
ATOM 7345 O O . GLU C 1 300 ? 65.262 57.584 86.856 1.00 43.61 300 GLU C O 1
ATOM 7351 N N . ALA C 1 301 ? 63.038 57.589 86.461 1.00 44.10 301 ALA C N 1
ATOM 7352 C CA . ALA C 1 301 ? 63.060 56.461 85.537 1.00 44.06 301 ALA C CA 1
ATOM 7353 C C . ALA C 1 301 ? 64.019 56.699 84.371 1.00 45.89 301 ALA C C 1
ATOM 7354 O O . ALA C 1 301 ? 64.748 55.792 83.957 1.00 46.56 301 ALA C O 1
ATOM 7356 N N . ILE C 1 302 ? 64.022 57.921 83.848 1.00 46.98 302 ILE C N 1
ATOM 7357 C CA . ILE C 1 302 ? 64.894 58.270 82.734 1.00 48.07 302 ILE C CA 1
ATOM 7358 C C . ILE C 1 302 ? 66.373 58.226 83.137 1.00 50.75 302 ILE C C 1
ATOM 7359 O O . ILE C 1 302 ? 67.209 57.693 82.397 1.00 50.79 302 ILE C O 1
ATOM 7364 N N . CYS C 1 303 ? 66.690 58.749 84.319 1.00 53.44 303 CYS C N 1
ATOM 7365 C CA . CYS C 1 303 ? 68.071 58.759 84.820 1.00 55.75 303 CYS C CA 1
ATOM 7366 C C . CYS C 1 303 ? 68.592 57.354 85.081 1.00 56.45 303 CYS C C 1
ATOM 7367 O O . CYS C 1 303 ? 69.662 56.973 84.602 1.00 54.53 303 CYS C O 1
ATOM 7370 N N . GLN C 1 304 ? 67.826 56.605 85.871 1.00 58.51 304 GLN C N 1
ATOM 7371 C CA . GLN C 1 304 ? 68.163 55.237 86.215 1.00 60.97 304 GLN C CA 1
ATOM 7372 C C . GLN C 1 304 ? 67.809 54.370 85.037 1.00 61.88 304 GLN C C 1
ATOM 7373 O O . GLN C 1 304 ? 67.182 53.328 85.178 1.00 64.33 304 GLN C O 1
ATOM 7379 N N . GLN C 1 305 ? 68.199 54.822 83.860 1.00 61.65 305 GLN C N 1
ATOM 7380 C CA . GLN C 1 305 ? 67.930 54.083 82.650 1.00 60.92 305 GLN C CA 1
ATOM 7381 C C . GLN C 1 305 ? 69.106 54.372 81.771 1.00 59.69 305 GLN C C 1
ATOM 7382 O O . GLN C 1 305 ? 69.730 53.471 81.230 1.00 58.82 305 GLN C O 1
ATOM 7388 N N . ILE C 1 306 ? 69.410 55.654 81.645 1.00 59.81 306 ILE C N 1
ATOM 7389 C CA . ILE C 1 306 ? 70.532 56.073 80.843 1.00 60.83 306 ILE C CA 1
ATOM 7390 C C . ILE C 1 306 ? 71.791 55.668 81.594 1.00 62.16 306 ILE C C 1
ATOM 7391 O O . ILE C 1 306 ? 72.679 55.033 81.031 1.00 62.24 306 ILE C O 1
ATOM 7396 N N . THR C 1 307 ? 71.861 56.021 82.873 1.00 63.99 307 THR C N 1
ATOM 7397 C CA . THR C 1 307 ? 73.024 55.678 83.679 1.00 65.64 307 THR C CA 1
ATOM 7398 C C . THR C 1 307 ? 73.316 54.189 83.603 1.00 67.18 307 THR C C 1
ATOM 7399 O O . THR C 1 307 ? 74.461 53.785 83.421 1.00 67.86 307 THR C O 1
ATOM 7403 N N . GLN C 1 308 ? 72.277 53.373 83.742 1.00 68.23 308 GLN C N 1
ATOM 7404 C CA . GLN C 1 308 ? 72.449 51.935 83.682 1.00 68.15 308 GLN C CA 1
ATOM 7405 C C . GLN C 1 308 ? 72.997 51.527 82.322 1.00 68.77 308 GLN C C 1
ATOM 7406 O O . GLN C 1 308 ? 74.042 50.894 82.241 1.00 69.87 308 GLN C O 1
ATOM 7412 N N . GLN C 1 309 ? 72.298 51.901 81.255 1.00 69.41 309 GLN C N 1
ATOM 7413 C CA . GLN C 1 309 ? 72.726 51.562 79.906 1.00 68.78 309 GLN C CA 1
ATOM 7414 C C . GLN C 1 309 ? 74.129 52.058 79.590 1.00 69.48 309 GLN C C 1
ATOM 7415 O O . GLN C 1 309 ? 74.984 51.278 79.189 1.00 69.80 309 GLN C O 1
ATOM 7421 N N . VAL C 1 310 ? 74.371 53.350 79.769 1.00 70.79 310 VAL C N 1
ATOM 7422 C CA . VAL C 1 310 ? 75.685 53.910 79.489 1.00 71.73 310 VAL C CA 1
ATOM 7423 C C . VAL C 1 310 ? 76.788 53.064 80.103 1.00 72.83 310 VAL C C 1
ATOM 7424 O O . VAL C 1 310 ? 77.783 52.771 79.449 1.00 73.44 310 VAL C O 1
ATOM 7428 N N . THR C 1 311 ? 76.622 52.678 81.360 1.00 73.91 311 THR C N 1
ATOM 7429 C CA . THR C 1 311 ? 77.638 51.862 82.005 1.00 75.97 311 THR C CA 1
ATOM 7430 C C . THR C 1 311 ? 77.528 50.396 81.562 1.00 77.71 311 THR C C 1
ATOM 7431 O O . THR C 1 311 ? 77.249 49.500 82.361 1.00 77.89 311 THR C O 1
ATOM 7435 N N . LYS C 1 312 ? 77.743 50.174 80.267 1.00 78.99 312 LYS C N 1
ATOM 7436 C CA . LYS C 1 312 ? 77.694 48.845 79.662 1.00 79.45 312 LYS C CA 1
ATOM 7437 C C . LYS C 1 312 ? 78.339 48.897 78.276 1.00 80.39 312 LYS C C 1
ATOM 7438 O O . LYS C 1 312 ? 77.637 48.592 77.287 1.00 81.03 312 LYS C O 1
ATOM 7444 N N . SER D 1 2 ? 74.945 60.061 23.325 1.00 58.76 2 SER D N 1
ATOM 7445 C CA . SER D 1 2 ? 73.491 60.371 23.217 1.00 58.45 2 SER D CA 1
ATOM 7446 C C . SER D 1 2 ? 72.669 59.214 23.801 1.00 57.83 2 SER D C 1
ATOM 7447 O O . SER D 1 2 ? 73.153 58.084 23.878 1.00 58.66 2 SER D O 1
ATOM 7450 N N . LEU D 1 3 ? 71.439 59.499 24.229 1.00 56.72 3 LEU D N 1
ATOM 7451 C CA . LEU D 1 3 ? 70.557 58.479 24.809 1.00 55.06 3 LEU D CA 1
ATOM 7452 C C . LEU D 1 3 ? 69.132 58.597 24.283 1.00 53.69 3 LEU D C 1
ATOM 7453 O O . LEU D 1 3 ? 68.658 59.695 24.002 1.00 54.28 3 LEU D O 1
ATOM 7458 N N . LYS D 1 4 ? 68.457 57.459 24.151 1.00 51.82 4 LYS D N 1
ATOM 7459 C CA . LYS D 1 4 ? 67.077 57.429 23.673 1.00 50.75 4 LYS D CA 1
ATOM 7460 C C . LYS D 1 4 ? 66.247 56.783 24.774 1.00 50.23 4 LYS D C 1
ATOM 7461 O O . LYS D 1 4 ? 66.524 55.661 25.206 1.00 46.85 4 LYS D O 1
ATOM 7467 N N . ILE D 1 5 ? 65.220 57.497 25.218 1.00 49.72 5 ILE D N 1
ATOM 7468 C CA . ILE D 1 5 ? 64.392 57.013 26.306 1.00 50.28 5 ILE D CA 1
ATOM 7469 C C . ILE D 1 5 ? 62.909 56.985 25.976 1.00 49.75 5 ILE D C 1
ATOM 7470 O O . ILE D 1 5 ? 62.410 57.842 25.266 1.00 49.53 5 ILE D O 1
ATOM 7475 N N . ALA D 1 6 ? 62.207 55.990 26.498 1.00 50.20 6 ALA D N 1
ATOM 7476 C CA . ALA D 1 6 ? 60.782 55.892 26.270 1.00 50.68 6 ALA D CA 1
ATOM 7477 C C . ALA D 1 6 ? 60.075 56.200 27.589 1.00 51.96 6 ALA D C 1
ATOM 7478 O O . ALA D 1 6 ? 60.532 55.797 28.666 1.00 51.37 6 ALA D O 1
ATOM 7488 N N . ILE D 1 8 ? 56.472 55.643 29.269 1.00 51.26 8 ILE D N 1
ATOM 7489 C CA . ILE D 1 8 ? 55.174 54.988 29.199 1.00 51.22 8 ILE D CA 1
ATOM 7490 C C . ILE D 1 8 ? 54.278 55.494 30.318 1.00 50.95 8 ILE D C 1
ATOM 7491 O O . ILE D 1 8 ? 54.687 55.529 31.480 1.00 52.47 8 ILE D O 1
ATOM 7496 N N . GLY D 1 9 ? 53.055 55.887 29.968 1.00 49.78 9 GLY D N 1
ATOM 7497 C CA . GLY D 1 9 ? 52.112 56.383 30.962 1.00 47.40 9 GLY D CA 1
ATOM 7498 C C . GLY D 1 9 ? 52.216 57.881 31.193 1.00 45.14 9 GLY D C 1
ATOM 7499 O O . GLY D 1 9 ? 52.807 58.331 32.168 1.00 45.75 9 GLY D O 1
ATOM 7500 N N . LEU D 1 10 ? 51.627 58.661 30.301 1.00 43.26 10 LEU D N 1
ATOM 7501 C CA . LEU D 1 10 ? 51.687 60.100 30.436 1.00 41.51 10 LEU D CA 1
ATOM 7502 C C . LEU D 1 10 ? 50.549 60.679 31.261 1.00 42.08 10 LEU D C 1
ATOM 7503 O O . LEU D 1 10 ? 49.660 61.339 30.727 1.00 42.25 10 LEU D O 1
ATOM 7508 N N . GLY D 1 11 ? 50.592 60.444 32.570 1.00 43.31 11 GLY D N 1
ATOM 7509 C CA . GLY D 1 11 ? 49.557 60.946 33.461 1.00 42.38 11 GLY D CA 1
ATOM 7510 C C . GLY D 1 11 ? 49.872 62.309 34.045 1.00 42.83 11 GLY D C 1
ATOM 7511 O O . GLY D 1 11 ? 50.561 63.110 33.427 1.00 43.45 11 GLY D O 1
ATOM 7512 N N . ASP D 1 12 ? 49.380 62.577 35.248 1.00 44.24 12 ASP D N 1
ATOM 7513 C CA . ASP D 1 12 ? 49.613 63.878 35.867 1.00 45.08 12 ASP D CA 1
ATOM 7514 C C . ASP D 1 12 ? 51.074 64.197 36.162 1.00 43.08 12 ASP D C 1
ATOM 7515 O O . ASP D 1 12 ? 51.544 65.285 35.848 1.00 42.41 12 ASP D O 1
ATOM 7520 N N . ILE D 1 13 ? 51.799 63.264 36.763 1.00 41.04 13 ILE D N 1
ATOM 7521 C CA . ILE D 1 13 ? 53.197 63.535 37.070 1.00 41.10 13 ILE D CA 1
ATOM 7522 C C . ILE D 1 13 ? 54.076 63.522 35.820 1.00 40.00 13 ILE D C 1
ATOM 7523 O O . ILE D 1 13 ? 55.006 64.318 35.695 1.00 39.97 13 ILE D O 1
ATOM 7528 N N . ALA D 1 14 ? 53.784 62.630 34.885 1.00 39.48 14 ALA D N 1
ATOM 7529 C CA . ALA D 1 14 ? 54.575 62.574 33.666 1.00 39.14 14 ALA D CA 1
ATOM 7530 C C . ALA D 1 14 ? 54.531 63.933 32.987 1.00 38.08 14 ALA D C 1
ATOM 7531 O O . ALA D 1 14 ? 55.551 64.455 32.544 1.00 37.72 14 ALA D O 1
ATOM 7533 N N . GLN D 1 15 ? 53.335 64.503 32.916 1.00 39.01 15 GLN D N 1
ATOM 7534 C CA . GLN D 1 15 ? 53.129 65.795 32.275 1.00 39.99 15 GLN D CA 1
ATOM 7535 C C . GLN D 1 15 ? 53.568 66.983 33.102 1.00 38.51 15 GLN D C 1
ATOM 7536 O O . GLN D 1 15 ? 53.997 67.997 32.560 1.00 38.93 15 GLN D O 1
ATOM 7542 N N . LYS D 1 16 ? 53.465 66.851 34.413 1.00 39.60 16 LYS D N 1
ATOM 7543 C CA . LYS D 1 16 ? 53.802 67.945 35.306 1.00 40.52 16 LYS D CA 1
ATOM 7544 C C . LYS D 1 16 ? 55.308 68.148 35.509 1.00 40.31 16 LYS D C 1
ATOM 7545 O O . LYS D 1 16 ? 55.775 69.285 35.601 1.00 38.61 16 LYS D O 1
ATOM 7551 N N . ALA D 1 17 ? 56.063 67.049 35.541 1.00 39.96 17 ALA D N 1
ATOM 7552 C CA . ALA D 1 17 ? 57.507 67.121 35.766 1.00 40.48 17 ALA D CA 1
ATOM 7553 C C . ALA D 1 17 ? 58.420 66.455 34.737 1.00 40.46 17 ALA D C 1
ATOM 7554 O O . ALA D 1 17 ? 59.166 67.137 34.036 1.00 41.21 17 ALA D O 1
ATOM 7556 N N . TYR D 1 18 ? 58.378 65.128 34.659 1.00 40.68 18 TYR D N 1
ATOM 7557 C CA . TYR D 1 18 ? 59.253 64.381 33.744 1.00 40.78 18 TYR D CA 1
ATOM 7558 C C . TYR D 1 18 ? 59.338 64.843 32.292 1.00 40.59 18 TYR D C 1
ATOM 7559 O O . TYR D 1 18 ? 60.426 65.110 31.777 1.00 39.55 18 TYR D O 1
ATOM 7568 N N . LEU D 1 19 ? 58.194 64.915 31.630 1.00 41.47 19 LEU D N 1
ATOM 7569 C CA . LEU D 1 19 ? 58.170 65.335 30.248 1.00 42.04 19 LEU D CA 1
ATOM 7570 C C . LEU D 1 19 ? 58.836 66.703 30.136 1.00 41.46 19 LEU D C 1
ATOM 7571 O O . LEU D 1 19 ? 59.824 66.863 29.420 1.00 41.64 19 LEU D O 1
ATOM 7576 N N . PRO D 1 20 ? 58.335 67.704 30.866 1.00 41.18 20 PRO D N 1
ATOM 7577 C CA . PRO D 1 20 ? 59.014 68.987 30.717 1.00 40.44 20 PRO D CA 1
ATOM 7578 C C . PRO D 1 20 ? 60.504 68.957 31.040 1.00 39.23 20 PRO D C 1
ATOM 7579 O O . PRO D 1 20 ? 61.260 69.755 30.498 1.00 39.73 20 PRO D O 1
ATOM 7583 N N . VAL D 1 21 ? 60.947 68.040 31.891 1.00 38.76 21 VAL D N 1
ATOM 7584 C CA . VAL D 1 21 ? 62.372 68.006 32.207 1.00 39.32 21 VAL D CA 1
ATOM 7585 C C . VAL D 1 21 ? 63.214 67.349 31.110 1.00 40.80 21 VAL D C 1
ATOM 7586 O O . VAL D 1 21 ? 64.264 67.878 30.746 1.00 39.76 21 VAL D O 1
ATOM 7590 N N . LEU D 1 22 ? 62.764 66.213 30.579 1.00 43.16 22 LEU D N 1
ATOM 7591 C CA . LEU D 1 22 ? 63.506 65.530 29.519 1.00 44.23 22 LEU D CA 1
ATOM 7592 C C . LEU D 1 22 ? 63.293 66.113 28.130 1.00 44.59 22 LEU D C 1
ATOM 7593 O O . LEU D 1 22 ? 64.077 65.847 27.225 1.00 44.53 22 LEU D O 1
ATOM 7598 N N . ALA D 1 23 ? 62.241 66.902 27.955 1.00 45.39 23 ALA D N 1
ATOM 7599 C CA . ALA D 1 23 ? 61.967 67.480 26.650 1.00 46.68 23 ALA D CA 1
ATOM 7600 C C . ALA D 1 23 ? 63.059 68.465 26.249 1.00 49.02 23 ALA D C 1
ATOM 7601 O O . ALA D 1 23 ? 63.420 68.559 25.078 1.00 50.68 23 ALA D O 1
ATOM 7603 N N . GLN D 1 24 ? 63.595 69.192 27.221 1.00 51.08 24 GLN D N 1
ATOM 7604 C CA . GLN D 1 24 ? 64.639 70.163 26.935 1.00 53.66 24 GLN D CA 1
ATOM 7605 C C . GLN D 1 24 ? 66.027 69.612 27.217 1.00 54.40 24 GLN D C 1
ATOM 7606 O O . GLN D 1 24 ? 67.039 70.250 26.913 1.00 55.20 24 GLN D O 1
ATOM 7612 N N . TRP D 1 25 ? 66.076 68.416 27.785 1.00 55.48 25 TRP D N 1
ATOM 7613 C CA . TRP D 1 25 ? 67.352 67.796 28.109 1.00 56.24 25 TRP D CA 1
ATOM 7614 C C . TRP D 1 25 ? 68.095 67.450 26.820 1.00 57.69 25 TRP D C 1
ATOM 7615 O O . TRP D 1 25 ? 67.674 66.595 26.043 1.00 59.14 25 TRP D O 1
ATOM 7626 N N . PRO D 1 26 ? 69.221 68.128 26.576 1.00 59.07 26 PRO D N 1
ATOM 7627 C CA . PRO D 1 26 ? 70.040 67.913 25.380 1.00 59.34 26 PRO D CA 1
ATOM 7628 C C . PRO D 1 26 ? 70.603 66.516 25.245 1.00 58.60 26 PRO D C 1
ATOM 7629 O O . PRO D 1 26 ? 70.896 65.856 26.239 1.00 58.64 26 PRO D O 1
ATOM 7633 N N . ASP D 1 27 ? 70.750 66.073 24.003 1.00 58.12 27 ASP D N 1
ATOM 7634 C CA . ASP D 1 27 ? 71.282 64.749 23.716 1.00 58.50 27 ASP D CA 1
ATOM 7635 C C . ASP D 1 27 ? 70.371 63.606 24.124 1.00 57.60 27 ASP D C 1
ATOM 7636 O O . ASP D 1 27 ? 70.830 62.468 24.232 1.00 58.00 27 ASP D O 1
ATOM 7641 N N . ILE D 1 28 ? 69.098 63.892 24.384 1.00 56.49 28 ILE D N 1
ATOM 7642 C CA . ILE D 1 28 ? 68.165 62.830 24.757 1.00 55.84 28 ILE D CA 1
ATOM 7643 C C . ILE D 1 28 ? 67.022 62.770 23.763 1.00 55.20 28 ILE D C 1
ATOM 7644 O O . ILE D 1 28 ? 66.398 63.786 23.470 1.00 57.51 28 ILE D O 1
ATOM 7649 N N . GLU D 1 29 ? 66.754 61.576 23.245 1.00 54.63 29 GLU D N 1
ATOM 7650 C CA . GLU D 1 29 ? 65.670 61.381 22.287 1.00 53.87 29 GLU D CA 1
ATOM 7651 C C . GLU D 1 29 ? 64.528 60.617 22.939 1.00 51.43 29 GLU D C 1
ATOM 7652 O O . GLU D 1 29 ? 64.701 59.486 23.401 1.00 49.60 29 GLU D O 1
ATOM 7658 N N . LEU D 1 30 ? 63.359 61.247 22.961 1.00 49.52 30 LEU D N 1
ATOM 7659 C CA . LEU D 1 30 ? 62.173 60.666 23.578 1.00 48.01 30 LEU D CA 1
ATOM 7660 C C . LEU D 1 30 ? 61.295 59.799 22.688 1.00 46.70 30 LEU D C 1
ATOM 7661 O O . LEU D 1 30 ? 61.253 59.965 21.472 1.00 45.50 30 LEU D O 1
ATOM 7666 N N . VAL D 1 31 ? 60.591 58.867 23.322 1.00 46.78 31 VAL D N 1
ATOM 7667 C CA . VAL D 1 31 ? 59.667 57.979 22.630 1.00 46.92 31 VAL D CA 1
ATOM 7668 C C . VAL D 1 31 ? 58.405 57.946 23.485 1.00 47.00 31 VAL D C 1
ATOM 7669 O O . VAL D 1 31 ? 58.263 57.101 24.359 1.00 48.07 31 VAL D O 1
ATOM 7673 N N . LEU D 1 32 ? 57.494 58.880 23.243 1.00 46.07 32 LEU D N 1
ATOM 7674 C CA . LEU D 1 32 ? 56.276 58.943 24.030 1.00 46.52 32 LEU D CA 1
ATOM 7675 C C . LEU D 1 32 ? 55.338 57.765 23.809 1.00 46.79 32 LEU D C 1
ATOM 7676 O O . LEU D 1 32 ? 55.106 57.342 22.678 1.00 47.42 32 LEU D O 1
ATOM 7681 N N . CYS D 1 33 ? 54.803 57.242 24.908 1.00 46.71 33 CYS D N 1
ATOM 7682 C CA . CYS D 1 33 ? 53.875 56.121 24.865 1.00 46.95 33 CYS D CA 1
ATOM 7683 C C . CYS D 1 33 ? 52.782 56.271 25.923 1.00 47.37 33 CYS D C 1
ATOM 7684 O O . CYS D 1 33 ? 53.058 56.552 27.092 1.00 48.85 33 CYS D O 1
ATOM 7687 N N . THR D 1 34 ? 51.539 56.062 25.513 1.00 47.40 34 THR D N 1
ATOM 7688 C CA . THR D 1 34 ? 50.419 56.167 26.429 1.00 47.90 34 THR D CA 1
ATOM 7689 C C . THR D 1 34 ? 49.203 55.629 25.675 1.00 48.16 34 THR D C 1
ATOM 7690 O O . THR D 1 34 ? 49.177 55.669 24.449 1.00 49.03 34 THR D O 1
ATOM 7694 N N . ARG D 1 35 ? 48.204 55.117 26.386 1.00 47.63 35 ARG D N 1
ATOM 7695 C CA . ARG D 1 35 ? 47.040 54.563 25.708 1.00 47.19 35 ARG D CA 1
ATOM 7696 C C . ARG D 1 35 ? 46.103 55.567 25.048 1.00 46.99 35 ARG D C 1
ATOM 7697 O O . ARG D 1 35 ? 45.527 55.273 24.004 1.00 46.45 35 ARG D O 1
ATOM 7705 N N . ASN D 1 36 ? 45.934 56.743 25.640 1.00 46.88 36 ASN D N 1
ATOM 7706 C CA . ASN D 1 36 ? 45.039 57.731 25.049 1.00 47.33 36 ASN D CA 1
ATOM 7707 C C . ASN D 1 36 ? 45.675 58.460 23.869 1.00 47.34 36 ASN D C 1
ATOM 7708 O O . ASN D 1 36 ? 46.545 59.312 24.044 1.00 46.50 36 ASN D O 1
ATOM 7713 N N . PRO D 1 37 ? 45.222 58.150 22.645 1.00 47.93 37 PRO D N 1
ATOM 7714 C CA . PRO D 1 37 ? 45.756 58.779 21.435 1.00 47.59 37 PRO D CA 1
ATOM 7715 C C . PRO D 1 37 ? 45.591 60.294 21.390 1.00 48.20 37 PRO D C 1
ATOM 7716 O O . PRO D 1 37 ? 46.446 60.995 20.855 1.00 48.92 37 PRO D O 1
ATOM 7720 N N . LYS D 1 38 ? 44.497 60.804 21.945 1.00 48.18 38 LYS D N 1
ATOM 7721 C CA . LYS D 1 38 ? 44.289 62.239 21.931 1.00 48.19 38 LYS D CA 1
ATOM 7722 C C . LYS D 1 38 ? 45.347 62.948 22.777 1.00 47.33 38 LYS D C 1
ATOM 7723 O O . LYS D 1 38 ? 45.974 63.909 22.324 1.00 47.36 38 LYS D O 1
ATOM 7729 N N . VAL D 1 39 ? 45.558 62.470 23.998 1.00 44.77 39 VAL D N 1
ATOM 7730 C CA . VAL D 1 39 ? 46.557 63.067 24.872 1.00 42.15 39 VAL D CA 1
ATOM 7731 C C . VAL D 1 39 ? 47.923 62.877 24.236 1.00 41.04 39 VAL D C 1
ATOM 7732 O O . VAL D 1 39 ? 48.693 63.823 24.106 1.00 41.26 39 VAL D O 1
ATOM 7736 N N . LEU D 1 40 ? 48.209 61.642 23.841 1.00 39.22 40 LEU D N 1
ATOM 7737 C CA . LEU D 1 40 ? 49.482 61.303 23.219 1.00 37.67 40 LEU D CA 1
ATOM 7738 C C . LEU D 1 40 ? 49.868 62.286 22.122 1.00 39.82 40 LEU D C 1
ATOM 7739 O O . LEU D 1 40 ? 50.964 62.844 22.139 1.00 41.65 40 LEU D O 1
ATOM 7744 N N . GLY D 1 41 ? 48.971 62.491 21.165 1.00 39.40 41 GLY D N 1
ATOM 7745 C CA . GLY D 1 41 ? 49.260 63.410 20.081 1.00 40.15 41 GLY D CA 1
ATOM 7746 C C . GLY D 1 41 ? 49.489 64.842 20.531 1.00 41.93 41 GLY D C 1
ATOM 7747 O O . GLY D 1 41 ? 50.410 65.521 20.073 1.00 41.29 41 GLY D O 1
ATOM 7748 N N . THR D 1 42 ? 48.649 65.313 21.440 1.00 43.03 42 THR D N 1
ATOM 7749 C CA . THR D 1 42 ? 48.784 66.677 21.908 1.00 43.50 42 THR D CA 1
ATOM 7750 C C . THR D 1 42 ? 50.175 66.875 22.462 1.00 43.47 42 THR D C 1
ATOM 7751 O O . THR D 1 42 ? 50.877 67.802 22.073 1.00 43.96 42 THR D O 1
ATOM 7755 N N . LEU D 1 43 ? 50.568 65.990 23.367 1.00 43.48 43 LEU D N 1
ATOM 7756 C CA . LEU D 1 43 ? 51.875 66.077 23.987 1.00 45.51 43 LEU D CA 1
ATOM 7757 C C . LEU D 1 43 ? 52.999 65.946 22.956 1.00 46.77 43 LEU D C 1
ATOM 7758 O O . LEU D 1 43 ? 53.895 66.793 22.893 1.00 47.13 43 LEU D O 1
ATOM 7763 N N . ALA D 1 44 ? 52.948 64.901 22.135 1.00 47.82 44 ALA D N 1
ATOM 7764 C CA . ALA D 1 44 ? 53.978 64.691 21.117 1.00 48.66 44 ALA D CA 1
ATOM 7765 C C . ALA D 1 44 ? 54.195 65.933 20.255 1.00 48.92 44 ALA D C 1
ATOM 7766 O O . ALA D 1 44 ? 55.319 66.253 19.870 1.00 48.70 44 ALA D O 1
ATOM 7768 N N . THR D 1 45 ? 53.112 66.628 19.949 1.00 49.33 45 THR D N 1
ATOM 7769 C CA . THR D 1 45 ? 53.203 67.820 19.133 1.00 50.24 45 THR D CA 1
ATOM 7770 C C . THR D 1 45 ? 53.824 68.961 19.927 1.00 52.16 45 THR D C 1
ATOM 7771 O O . THR D 1 45 ? 54.771 69.595 19.473 1.00 52.54 45 THR D O 1
ATOM 7775 N N . ARG D 1 46 ? 53.275 69.218 21.112 1.00 52.65 46 ARG D N 1
ATOM 7776 C CA . ARG D 1 46 ? 53.748 70.290 21.972 1.00 52.91 46 ARG D CA 1
ATOM 7777 C C . ARG D 1 46 ? 55.246 70.269 22.201 1.00 53.55 46 ARG D C 1
ATOM 7778 O O . ARG D 1 46 ? 55.902 71.302 22.092 1.00 54.33 46 ARG D O 1
ATOM 7786 N N . TYR D 1 47 ? 55.787 69.097 22.519 1.00 53.22 47 TYR D N 1
ATOM 7787 C CA . TYR D 1 47 ? 57.217 68.973 22.776 1.00 53.96 47 TYR D CA 1
ATOM 7788 C C . TYR D 1 47 ? 57.956 68.447 21.560 1.00 55.94 47 TYR D C 1
ATOM 7789 O O . TYR D 1 47 ? 59.098 67.992 21.658 1.00 55.57 47 TYR D O 1
ATOM 7798 N N . ARG D 1 48 ? 57.297 68.525 20.409 1.00 57.13 48 ARG D N 1
ATOM 7799 C CA . ARG D 1 48 ? 57.865 68.053 19.153 1.00 58.61 48 ARG D CA 1
ATOM 7800 C C . ARG D 1 48 ? 58.546 66.694 19.296 1.00 58.82 48 ARG D C 1
ATOM 7801 O O . ARG D 1 48 ? 59.766 66.591 19.384 1.00 58.70 48 ARG D O 1
ATOM 7809 N N . VAL D 1 49 ? 57.729 65.649 19.315 1.00 59.80 49 VAL D N 1
ATOM 7810 C CA . VAL D 1 49 ? 58.226 64.294 19.439 1.00 60.68 49 VAL D CA 1
ATOM 7811 C C . VAL D 1 49 ? 57.631 63.438 18.340 1.00 61.27 49 VAL D C 1
ATOM 7812 O O . VAL D 1 49 ? 56.415 63.235 18.266 1.00 61.21 49 VAL D O 1
ATOM 7816 N N . SER D 1 50 ? 58.508 62.945 17.477 1.00 62.13 50 SER D N 1
ATOM 7817 C CA . SER D 1 50 ? 58.092 62.113 16.364 1.00 62.30 50 SER D CA 1
ATOM 7818 C C . SER D 1 50 ? 57.821 60.693 16.826 1.00 62.43 50 SER D C 1
ATOM 7819 O O . SER D 1 50 ? 56.908 60.044 16.320 1.00 64.10 50 SER D O 1
ATOM 7822 N N . ALA D 1 51 ? 58.607 60.214 17.788 1.00 61.64 51 ALA D N 1
ATOM 7823 C CA . ALA D 1 51 ? 58.422 58.863 18.296 1.00 62.07 51 ALA D CA 1
ATOM 7824 C C . ALA D 1 51 ? 57.165 58.786 19.161 1.00 62.89 51 ALA D C 1
ATOM 7825 O O . ALA D 1 51 ? 57.156 59.184 20.331 1.00 62.81 51 ALA D O 1
ATOM 7827 N N . THR D 1 52 ? 56.101 58.288 18.538 1.00 63.53 52 THR D N 1
ATOM 7828 C CA . THR D 1 52 ? 54.787 58.125 19.148 1.00 63.63 52 THR D CA 1
ATOM 7829 C C . THR D 1 52 ? 54.442 56.647 19.247 1.00 62.88 52 THR D C 1
ATOM 7830 O O . THR D 1 52 ? 54.740 55.853 18.353 1.00 63.46 52 THR D O 1
ATOM 7834 N N . CYS D 1 53 ? 53.775 56.281 20.322 1.00 61.68 53 CYS D N 1
ATOM 7835 C CA . CYS D 1 53 ? 53.465 54.890 20.519 1.00 61.48 53 CYS D CA 1
ATOM 7836 C C . CYS D 1 53 ? 52.201 54.781 21.353 1.00 60.27 53 CYS D C 1
ATOM 7837 O O . CYS D 1 53 ? 51.984 55.568 22.270 1.00 60.13 53 CYS D O 1
ATOM 7840 N N . THR D 1 54 ? 51.362 53.808 21.040 1.00 59.48 54 THR D N 1
ATOM 7841 C CA . THR D 1 54 ? 50.132 53.652 21.786 1.00 58.93 54 THR D CA 1
ATOM 7842 C C . THR D 1 54 ? 50.153 52.347 22.569 1.00 57.86 54 THR D C 1
ATOM 7843 O O . THR D 1 54 ? 49.529 52.232 23.620 1.00 57.10 54 THR D O 1
ATOM 7847 N N . ASP D 1 55 ? 50.882 51.367 22.050 1.00 57.42 55 ASP D N 1
ATOM 7848 C CA . ASP D 1 55 ? 50.999 50.065 22.694 1.00 56.89 55 ASP D CA 1
ATOM 7849 C C . ASP D 1 55 ? 52.427 49.903 23.211 1.00 56.11 55 ASP D C 1
ATOM 7850 O O . ASP D 1 55 ? 53.363 49.741 22.429 1.00 55.49 55 ASP D O 1
ATOM 7855 N N . TYR D 1 56 ? 52.585 49.941 24.529 1.00 56.29 56 TYR D N 1
ATOM 7856 C CA . TYR D 1 56 ? 53.894 49.822 25.160 1.00 56.29 56 TYR D CA 1
ATOM 7857 C C . TYR D 1 56 ? 54.764 48.719 24.589 1.00 56.81 56 TYR D C 1
ATOM 7858 O O . TYR D 1 56 ? 55.974 48.713 24.801 1.00 56.80 56 TYR D O 1
ATOM 7867 N N . ARG D 1 57 ? 54.150 47.776 23.881 1.00 58.65 57 ARG D N 1
ATOM 7868 C CA . ARG D 1 57 ? 54.902 46.673 23.292 1.00 59.69 57 ARG D CA 1
ATOM 7869 C C . ARG D 1 57 ? 55.582 47.104 22.006 1.00 59.52 57 ARG D C 1
ATOM 7870 O O . ARG D 1 57 ? 56.594 46.533 21.604 1.00 58.37 57 ARG D O 1
ATOM 7878 N N . ASP D 1 58 ? 55.009 48.117 21.365 1.00 59.66 58 ASP D N 1
ATOM 7879 C CA . ASP D 1 58 ? 55.550 48.638 20.124 1.00 60.80 58 ASP D CA 1
ATOM 7880 C C . ASP D 1 58 ? 56.791 49.487 20.364 1.00 61.27 58 ASP D C 1
ATOM 7881 O O . ASP D 1 58 ? 57.346 50.073 19.432 1.00 62.26 58 ASP D O 1
ATOM 7886 N N . VAL D 1 59 ? 57.233 49.548 21.614 1.00 60.55 59 VAL D N 1
ATOM 7887 C CA . VAL D 1 59 ? 58.406 50.334 21.960 1.00 59.67 59 VAL D CA 1
ATOM 7888 C C . VAL D 1 59 ? 59.677 49.627 21.490 1.00 60.30 59 VAL D C 1
ATOM 7889 O O . VAL D 1 59 ? 60.656 50.279 21.137 1.00 59.66 59 VAL D O 1
ATOM 7893 N N . LEU D 1 60 ? 59.647 48.295 21.473 1.00 60.99 60 LEU D N 1
ATOM 7894 C CA . LEU D 1 60 ? 60.789 47.503 21.030 1.00 62.07 60 LEU D CA 1
ATOM 7895 C C . LEU D 1 60 ? 61.235 47.921 19.632 1.00 62.50 60 LEU D C 1
ATOM 7896 O O . LEU D 1 60 ? 62.383 47.715 19.251 1.00 62.18 60 LEU D O 1
ATOM 7901 N N . GLN D 1 61 ? 60.322 48.505 18.868 1.00 63.12 61 GLN D N 1
ATOM 7902 C CA . GLN D 1 61 ? 60.639 48.939 17.519 1.00 63.91 61 GLN D CA 1
ATOM 7903 C C . GLN D 1 61 ? 61.308 50.308 17.477 1.00 63.48 61 GLN D C 1
ATOM 7904 O O . GLN D 1 61 ? 61.206 51.019 16.479 1.00 63.53 61 GLN D O 1
ATOM 7910 N N . TYR D 1 62 ? 61.972 50.693 18.559 1.00 62.82 62 TYR D N 1
ATOM 7911 C CA . TYR D 1 62 ? 62.652 51.983 18.585 1.00 62.54 62 TYR D CA 1
ATOM 7912 C C . TYR D 1 62 ? 64.023 51.880 19.244 1.00 62.06 62 TYR D C 1
ATOM 7913 O O . TYR D 1 62 ? 64.674 52.896 19.494 1.00 60.80 62 TYR D O 1
ATOM 7922 N N . GLY D 1 63 ? 64.455 50.651 19.518 1.00 61.70 63 GLY D N 1
ATOM 7923 C CA . GLY D 1 63 ? 65.751 50.433 20.138 1.00 62.10 63 GLY D CA 1
ATOM 7924 C C . GLY D 1 63 ? 66.068 51.495 21.169 1.00 62.17 63 GLY D C 1
ATOM 7925 O O . GLY D 1 63 ? 66.938 52.346 20.969 1.00 61.65 63 GLY D O 1
ATOM 7926 N N . VAL D 1 64 ? 65.341 51.447 22.278 1.00 62.55 64 VAL D N 1
ATOM 7927 C CA . VAL D 1 64 ? 65.517 52.407 23.354 1.00 60.89 64 VAL D CA 1
ATOM 7928 C C . VAL D 1 64 ? 66.586 51.905 24.307 1.00 59.70 64 VAL D C 1
ATOM 7929 O O . VAL D 1 64 ? 66.780 50.696 24.461 1.00 58.26 64 VAL D O 1
ATOM 7933 N N . ASP D 1 65 ? 67.284 52.846 24.934 1.00 59.65 65 ASP D N 1
ATOM 7934 C CA . ASP D 1 65 ? 68.348 52.515 25.878 1.00 59.54 65 ASP D CA 1
ATOM 7935 C C . ASP D 1 65 ? 67.780 52.249 27.272 1.00 57.63 65 ASP D C 1
ATOM 7936 O O . ASP D 1 65 ? 68.467 51.708 28.141 1.00 57.14 65 ASP D O 1
ATOM 7941 N N . ALA D 1 66 ? 66.525 52.640 27.473 1.00 55.37 66 ALA D N 1
ATOM 7942 C CA . ALA D 1 66 ? 65.854 52.465 28.751 1.00 53.14 66 ALA D CA 1
ATOM 7943 C C . ALA D 1 66 ? 64.475 53.109 28.708 1.00 52.37 66 ALA D C 1
ATOM 7944 O O . ALA D 1 66 ? 64.224 54.020 27.912 1.00 50.19 66 ALA D O 1
ATOM 7946 N N . VAL D 1 67 ? 63.583 52.639 29.571 1.00 52.04 67 VAL D N 1
ATOM 7947 C CA . VAL D 1 67 ? 62.236 53.197 29.644 1.00 51.57 67 VAL D CA 1
ATOM 7948 C C . VAL D 1 67 ? 61.922 53.757 31.037 1.00 50.63 67 VAL D C 1
ATOM 7949 O O . VAL D 1 67 ? 62.570 53.411 32.026 1.00 50.54 67 VAL D O 1
ATOM 7961 N N . ILE D 1 69 ? 58.544 54.417 33.517 1.00 41.81 69 ILE D N 1
ATOM 7962 C CA . ILE D 1 69 ? 57.128 54.141 33.713 1.00 40.28 69 ILE D CA 1
ATOM 7963 C C . ILE D 1 69 ? 56.497 55.121 34.693 1.00 41.07 69 ILE D C 1
ATOM 7964 O O . ILE D 1 69 ? 56.924 55.213 35.839 1.00 40.85 69 ILE D O 1
ATOM 7969 N N . HIS D 1 70 ? 55.487 55.857 34.232 1.00 41.22 70 HIS D N 1
ATOM 7970 C CA . HIS D 1 70 ? 54.797 56.832 35.071 1.00 42.17 70 HIS D CA 1
ATOM 7971 C C . HIS D 1 70 ? 53.335 56.488 35.218 1.00 42.92 70 HIS D C 1
ATOM 7972 O O . HIS D 1 70 ? 52.552 57.309 35.683 1.00 43.81 70 HIS D O 1
ATOM 7979 N N . ALA D 1 71 ? 52.952 55.289 34.806 1.00 42.79 71 ALA D N 1
ATOM 7980 C CA . ALA D 1 71 ? 51.556 54.904 34.919 1.00 42.99 71 ALA D CA 1
ATOM 7981 C C . ALA D 1 71 ? 51.193 54.659 36.381 1.00 44.08 71 ALA D C 1
ATOM 7982 O O . ALA D 1 71 ? 52.039 54.784 37.264 1.00 43.60 71 ALA D O 1
ATOM 7984 N N . ALA D 1 72 ? 49.933 54.318 36.636 1.00 44.81 72 ALA D N 1
ATOM 7985 C CA . ALA D 1 72 ? 49.476 54.058 37.992 1.00 44.58 72 ALA D CA 1
ATOM 7986 C C . ALA D 1 72 ? 50.128 52.803 38.540 1.00 46.77 72 ALA D C 1
ATOM 7987 O O . ALA D 1 72 ? 50.581 51.940 37.785 1.00 47.61 72 ALA D O 1
ATOM 7989 N N . THR D 1 73 ? 50.171 52.699 39.860 1.00 48.71 73 THR D N 1
ATOM 7990 C CA . THR D 1 73 ? 50.781 51.545 40.500 1.00 50.28 73 THR D CA 1
ATOM 7991 C C . THR D 1 73 ? 50.215 50.222 39.967 1.00 51.36 73 THR D C 1
ATOM 7992 O O . THR D 1 73 ? 50.966 49.280 39.733 1.00 50.36 73 THR D O 1
ATOM 7996 N N . ASP D 1 74 ? 48.895 50.160 39.779 1.00 54.89 74 ASP D N 1
ATOM 7997 C CA . ASP D 1 74 ? 48.221 48.954 39.279 1.00 58.00 74 ASP D CA 1
ATOM 7998 C C . ASP D 1 74 ? 48.954 48.224 38.163 1.00 58.76 74 ASP D C 1
ATOM 7999 O O . ASP D 1 74 ? 48.974 46.993 38.125 1.00 59.24 74 ASP D O 1
ATOM 8004 N N . VAL D 1 75 ? 49.531 48.986 37.242 1.00 57.89 75 VAL D N 1
ATOM 8005 C CA . VAL D 1 75 ? 50.220 48.396 36.113 1.00 57.06 75 VAL D CA 1
ATOM 8006 C C . VAL D 1 75 ? 51.733 48.572 36.144 1.00 56.50 75 VAL D C 1
ATOM 8007 O O . VAL D 1 75 ? 52.382 48.485 35.103 1.00 55.53 75 VAL D O 1
ATOM 8011 N N . HIS D 1 76 ? 52.297 48.802 37.328 1.00 55.29 76 HIS D N 1
ATOM 8012 C CA . HIS D 1 76 ? 53.737 48.994 37.445 1.00 53.46 76 HIS D CA 1
ATOM 8013 C C . HIS D 1 76 ? 54.519 47.751 37.113 1.00 53.52 76 HIS D C 1
ATOM 8014 O O . HIS D 1 76 ? 55.266 47.728 36.139 1.00 53.87 76 HIS D O 1
ATOM 8021 N N . SER D 1 77 ? 54.348 46.718 37.928 1.00 53.45 77 SER D N 1
ATOM 8022 C CA . SER D 1 77 ? 55.065 45.468 37.717 1.00 53.64 77 SER D CA 1
ATOM 8023 C C . SER D 1 77 ? 54.923 44.975 36.282 1.00 51.93 77 SER D C 1
ATOM 8024 O O . SER D 1 77 ? 55.914 44.759 35.588 1.00 52.05 77 SER D O 1
ATOM 8027 N N . THR D 1 78 ? 53.685 44.803 35.842 1.00 50.34 78 THR D N 1
ATOM 8028 C CA . THR D 1 78 ? 53.428 44.335 34.493 1.00 50.25 78 THR D CA 1
ATOM 8029 C C . THR D 1 78 ? 54.331 45.022 33.475 1.00 50.18 78 THR D C 1
ATOM 8030 O O . THR D 1 78 ? 55.076 44.359 32.758 1.00 51.29 78 THR D O 1
ATOM 8034 N N . LEU D 1 79 ? 54.265 46.345 33.409 1.00 49.82 79 LEU D N 1
ATOM 8035 C CA . LEU D 1 79 ? 55.091 47.084 32.471 1.00 49.61 79 LEU D CA 1
ATOM 8036 C C . LEU D 1 79 ? 56.573 46.975 32.813 1.00 50.09 79 LEU D C 1
ATOM 8037 O O . LEU D 1 79 ? 57.413 46.865 31.918 1.00 52.08 79 LEU D O 1
ATOM 8042 N N . ALA D 1 80 ? 56.902 47.002 34.098 1.00 48.96 80 ALA D N 1
ATOM 8043 C CA . ALA D 1 80 ? 58.298 46.904 34.515 1.00 49.19 80 ALA D CA 1
ATOM 8044 C C . ALA D 1 80 ? 58.900 45.566 34.113 1.00 49.20 80 ALA D C 1
ATOM 8045 O O . ALA D 1 80 ? 59.957 45.508 33.482 1.00 48.65 80 ALA D O 1
ATOM 8047 N N . ALA D 1 81 ? 58.221 44.490 34.495 1.00 48.82 81 ALA D N 1
ATOM 8048 C CA . ALA D 1 81 ? 58.676 43.142 34.187 1.00 47.82 81 ALA D CA 1
ATOM 8049 C C . ALA D 1 81 ? 58.858 42.950 32.687 1.00 47.23 81 ALA D C 1
ATOM 8050 O O . ALA D 1 81 ? 59.770 42.254 32.253 1.00 47.42 81 ALA D O 1
ATOM 8052 N N . PHE D 1 82 ? 57.993 43.572 31.895 1.00 46.36 82 PHE D N 1
ATOM 8053 C CA . PHE D 1 82 ? 58.081 43.438 30.452 1.00 45.57 82 PHE D CA 1
ATOM 8054 C C . PHE D 1 82 ? 59.402 43.917 29.875 1.00 46.62 82 PHE D C 1
ATOM 8055 O O . PHE D 1 82 ? 60.010 43.239 29.046 1.00 47.78 82 PHE D O 1
ATOM 8063 N N . PHE D 1 83 ? 59.845 45.096 30.286 1.00 46.40 83 PHE D N 1
ATOM 8064 C CA . PHE D 1 83 ? 61.096 45.599 29.752 1.00 47.32 83 PHE D CA 1
ATOM 8065 C C . PHE D 1 83 ? 62.300 44.974 30.421 1.00 49.85 83 PHE D C 1
ATOM 8066 O O . PHE D 1 83 ? 63.356 44.822 29.803 1.00 50.23 83 PHE D O 1
ATOM 8074 N N . LEU D 1 84 ? 62.147 44.601 31.685 1.00 51.80 84 LEU D N 1
ATOM 8075 C CA . LEU D 1 84 ? 63.247 43.971 32.393 1.00 54.21 84 LEU D CA 1
ATOM 8076 C C . LEU D 1 84 ? 63.601 42.616 31.796 1.00 57.23 84 LEU D C 1
ATOM 8077 O O . LEU D 1 84 ? 64.752 42.389 31.425 1.00 58.18 84 LEU D O 1
ATOM 8082 N N . HIS D 1 85 ? 62.631 41.712 31.685 1.00 59.77 85 HIS D N 1
ATOM 8083 C CA . HIS D 1 85 ? 62.947 40.407 31.122 1.00 62.27 85 HIS D CA 1
ATOM 8084 C C . HIS D 1 85 ? 63.266 40.513 29.631 1.00 62.66 85 HIS D C 1
ATOM 8085 O O . HIS D 1 85 ? 63.450 39.507 28.956 1.00 65.08 85 HIS D O 1
ATOM 8092 N N . LEU D 1 86 ? 63.331 41.734 29.115 1.00 60.42 86 LEU D N 1
ATOM 8093 C CA . LEU D 1 86 ? 63.667 41.940 27.712 1.00 58.80 86 LEU D CA 1
ATOM 8094 C C . LEU D 1 86 ? 64.987 42.702 27.633 1.00 59.30 86 LEU D C 1
ATOM 8095 O O . LEU D 1 86 ? 65.323 43.291 26.600 1.00 60.05 86 LEU D O 1
ATOM 8100 N N . GLY D 1 87 ? 65.711 42.702 28.754 1.00 57.61 87 GLY D N 1
ATOM 8101 C CA . GLY D 1 87 ? 67.003 43.367 28.856 1.00 55.61 87 GLY D CA 1
ATOM 8102 C C . GLY D 1 87 ? 67.011 44.863 28.600 1.00 54.70 87 GLY D C 1
ATOM 8103 O O . GLY D 1 87 ? 67.768 45.346 27.759 1.00 54.48 87 GLY D O 1
ATOM 8104 N N . ILE D 1 88 ? 66.185 45.602 29.336 1.00 54.12 88 ILE D N 1
ATOM 8105 C CA . ILE D 1 88 ? 66.096 47.055 29.178 1.00 52.37 88 ILE D CA 1
ATOM 8106 C C . ILE D 1 88 ? 66.010 47.777 30.520 1.00 51.47 88 ILE D C 1
ATOM 8107 O O . ILE D 1 88 ? 65.133 47.489 31.325 1.00 52.91 88 ILE D O 1
ATOM 8112 N N . PRO D 1 89 ? 66.913 48.733 30.780 1.00 51.26 89 PRO D N 1
ATOM 8113 C CA . PRO D 1 89 ? 66.876 49.466 32.053 1.00 50.79 89 PRO D CA 1
ATOM 8114 C C . PRO D 1 89 ? 65.481 50.037 32.294 1.00 50.21 89 PRO D C 1
ATOM 8115 O O . PRO D 1 89 ? 64.835 50.542 31.370 1.00 49.79 89 PRO D O 1
ATOM 8119 N N . THR D 1 90 ? 65.020 49.960 33.535 1.00 49.27 90 THR D N 1
ATOM 8120 C CA . THR D 1 90 ? 63.692 50.445 33.861 1.00 48.62 90 THR D CA 1
ATOM 8121 C C . THR D 1 90 ? 63.593 51.387 35.058 1.00 48.87 90 THR D C 1
ATOM 8122 O O . THR D 1 90 ? 64.082 51.095 36.149 1.00 49.58 90 THR D O 1
ATOM 8126 N N . PHE D 1 91 ? 62.937 52.517 34.832 1.00 47.94 91 PHE D N 1
ATOM 8127 C CA . PHE D 1 91 ? 62.718 53.524 35.851 1.00 47.06 91 PHE D CA 1
ATOM 8128 C C . PHE D 1 91 ? 61.246 53.430 36.234 1.00 48.18 91 PHE D C 1
ATOM 8129 O O . PHE D 1 91 ? 60.383 53.210 35.383 1.00 49.20 91 PHE D O 1
ATOM 8137 N N . VAL D 1 92 ? 60.952 53.595 37.514 1.00 48.39 92 VAL D N 1
ATOM 8138 C CA . VAL D 1 92 ? 59.575 53.514 37.956 1.00 49.51 92 VAL D CA 1
ATOM 8139 C C . VAL D 1 92 ? 59.300 54.503 39.087 1.00 50.57 92 VAL D C 1
ATOM 8140 O O . VAL D 1 92 ? 60.119 54.665 39.996 1.00 50.11 92 VAL D O 1
ATOM 8144 N N . ASP D 1 93 ? 58.148 55.168 39.019 1.00 50.82 93 ASP D N 1
ATOM 8145 C CA . ASP D 1 93 ? 57.752 56.122 40.048 1.00 51.83 93 ASP D CA 1
ATOM 8146 C C . ASP D 1 93 ? 57.381 55.383 41.313 1.00 51.17 93 ASP D C 1
ATOM 8147 O O . ASP D 1 93 ? 56.887 54.264 41.249 1.00 50.01 93 ASP D O 1
ATOM 8152 N N . LYS D 1 94 ? 57.617 56.003 42.462 1.00 51.04 94 LYS D N 1
ATOM 8153 C CA . LYS D 1 94 ? 57.271 55.370 43.724 1.00 51.58 94 LYS D CA 1
ATOM 8154 C C . LYS D 1 94 ? 55.742 55.347 43.860 1.00 51.91 94 LYS D C 1
ATOM 8155 O O . LYS D 1 94 ? 55.050 56.266 43.417 1.00 52.56 94 LYS D O 1
ATOM 8161 N N . PRO D 1 95 ? 55.193 54.269 44.433 1.00 51.75 95 PRO D N 1
ATOM 8162 C CA . PRO D 1 95 ? 55.937 53.108 44.928 1.00 51.86 95 PRO D CA 1
ATOM 8163 C C . PRO D 1 95 ? 56.219 52.105 43.800 1.00 51.88 95 PRO D C 1
ATOM 8164 O O . PRO D 1 95 ? 55.432 51.971 42.856 1.00 51.76 95 PRO D O 1
ATOM 8168 N N . LEU D 1 96 ? 57.341 51.398 43.903 1.00 51.15 96 LEU D N 1
ATOM 8169 C CA . LEU D 1 96 ? 57.714 50.410 42.892 1.00 50.63 96 LEU D CA 1
ATOM 8170 C C . LEU D 1 96 ? 56.562 49.451 42.626 1.00 50.83 96 LEU D C 1
ATOM 8171 O O . LEU D 1 96 ? 56.222 49.178 41.476 1.00 50.29 96 LEU D O 1
ATOM 8176 N N . ALA D 1 97 ? 55.971 48.949 43.703 1.00 50.44 97 ALA D N 1
ATOM 8177 C CA . ALA D 1 97 ? 54.862 48.030 43.607 1.00 50.00 97 ALA D CA 1
ATOM 8178 C C . ALA D 1 97 ? 53.872 48.327 44.726 1.00 50.71 97 ALA D C 1
ATOM 8179 O O . ALA D 1 97 ? 54.140 49.148 45.609 1.00 50.96 97 ALA D O 1
ATOM 8181 N N . ALA D 1 98 ? 52.726 47.655 44.689 1.00 49.83 98 ALA D N 1
ATOM 8182 C CA . ALA D 1 98 ? 51.692 47.864 45.693 1.00 49.40 98 ALA D CA 1
ATOM 8183 C C . ALA D 1 98 ? 51.942 47.088 46.984 1.00 48.99 98 ALA D C 1
ATOM 8184 O O . ALA D 1 98 ? 51.298 47.346 47.998 1.00 47.54 98 ALA D O 1
ATOM 8186 N N . SER D 1 99 ? 52.888 46.152 46.936 1.00 49.70 99 SER D N 1
ATOM 8187 C CA . SER D 1 99 ? 53.233 45.318 48.089 1.00 50.87 99 SER D CA 1
ATOM 8188 C C . SER D 1 99 ? 54.731 45.041 48.087 1.00 52.33 99 SER D C 1
ATOM 8189 O O . SER D 1 99 ? 55.371 45.081 47.035 1.00 52.45 99 SER D O 1
ATOM 8192 N N . ALA D 1 100 ? 55.286 44.736 49.256 1.00 52.85 100 ALA D N 1
ATOM 8193 C CA . ALA D 1 100 ? 56.711 44.458 49.360 1.00 54.90 100 ALA D CA 1
ATOM 8194 C C . ALA D 1 100 ? 57.129 43.214 48.584 1.00 56.98 100 ALA D C 1
ATOM 8195 O O . ALA D 1 100 ? 58.195 43.190 47.959 1.00 57.33 100 ALA D O 1
ATOM 8197 N N . GLN D 1 101 ? 56.293 42.182 48.604 1.00 58.35 101 GLN D N 1
ATOM 8198 C CA . GLN D 1 101 ? 56.636 40.959 47.902 1.00 59.86 101 GLN D CA 1
ATOM 8199 C C . GLN D 1 101 ? 56.805 41.187 46.408 1.00 59.97 101 GLN D C 1
ATOM 8200 O O . GLN D 1 101 ? 57.720 40.635 45.809 1.00 61.46 101 GLN D O 1
ATOM 8206 N N . GLU D 1 102 ? 55.940 41.992 45.798 1.00 59.25 102 GLU D N 1
ATOM 8207 C CA . GLU D 1 102 ? 56.078 42.252 44.368 1.00 59.40 102 GLU D CA 1
ATOM 8208 C C . GLU D 1 102 ? 57.351 43.055 44.096 1.00 58.54 102 GLU D C 1
ATOM 8209 O O . GLU D 1 102 ? 57.946 42.946 43.019 1.00 57.84 102 GLU D O 1
ATOM 8215 N N . CYS D 1 103 ? 57.761 43.867 45.073 1.00 58.32 103 CYS D N 1
ATOM 8216 C CA . CYS D 1 103 ? 58.976 44.672 44.955 1.00 57.74 103 CYS D CA 1
ATOM 8217 C C . CYS D 1 103 ? 60.170 43.728 44.904 1.00 56.70 103 CYS D C 1
ATOM 8218 O O . CYS D 1 103 ? 61.074 43.890 44.086 1.00 55.16 103 CYS D O 1
ATOM 8221 N N . GLU D 1 104 ? 60.162 42.744 45.799 1.00 56.30 104 GLU D N 1
ATOM 8222 C CA . GLU D 1 104 ? 61.227 41.758 45.869 1.00 56.75 104 GLU D CA 1
ATOM 8223 C C . GLU D 1 104 ? 61.292 40.977 44.555 1.00 55.85 104 GLU D C 1
ATOM 8224 O O . GLU D 1 104 ? 62.360 40.840 43.956 1.00 55.48 104 GLU D O 1
ATOM 8230 N N . ASN D 1 105 ? 60.145 40.487 44.098 1.00 54.30 105 ASN D N 1
ATOM 8231 C CA . ASN D 1 105 ? 60.086 39.737 42.855 1.00 52.72 105 ASN D CA 1
ATOM 8232 C C . ASN D 1 105 ? 60.618 40.544 41.689 1.00 51.67 105 ASN D C 1
ATOM 8233 O O . ASN D 1 105 ? 61.426 40.051 40.904 1.00 52.05 105 ASN D O 1
ATOM 8238 N N . LEU D 1 106 ? 60.164 41.786 41.579 1.00 50.56 106 LEU D N 1
ATOM 8239 C CA . LEU D 1 106 ? 60.614 42.654 40.505 1.00 49.79 106 LEU D CA 1
ATOM 8240 C C . LEU D 1 106 ? 62.132 42.788 40.494 1.00 49.22 106 LEU D C 1
ATOM 8241 O O . LEU D 1 106 ? 62.761 42.682 39.443 1.00 47.92 106 LEU D O 1
ATOM 8246 N N . TYR D 1 107 ? 62.727 43.020 41.658 1.00 50.56 107 TYR D N 1
ATOM 8247 C CA . TYR D 1 107 ? 64.174 43.159 41.724 1.00 52.47 107 TYR D CA 1
ATOM 8248 C C . TYR D 1 107 ? 64.861 41.833 41.453 1.00 53.12 107 TYR D C 1
ATOM 8249 O O . TYR D 1 107 ? 65.997 41.803 40.983 1.00 53.84 107 TYR D O 1
ATOM 8258 N N . GLU D 1 108 ? 64.180 40.735 41.758 1.00 54.22 108 GLU D N 1
ATOM 8259 C CA . GLU D 1 108 ? 64.745 39.419 41.490 1.00 55.61 108 GLU D CA 1
ATOM 8260 C C . GLU D 1 108 ? 64.830 39.257 39.979 1.00 54.47 108 GLU D C 1
ATOM 8261 O O . GLU D 1 108 ? 65.863 38.856 39.449 1.00 53.64 108 GLU D O 1
ATOM 8267 N N . LEU D 1 109 ? 63.744 39.595 39.293 1.00 52.87 109 LEU D N 1
ATOM 8268 C CA . LEU D 1 109 ? 63.707 39.505 37.847 1.00 52.77 109 LEU D CA 1
ATOM 8269 C C . LEU D 1 109 ? 64.757 40.436 37.254 1.00 53.53 109 LEU D C 1
ATOM 8270 O O . LEU D 1 109 ? 65.382 40.113 36.247 1.00 54.11 109 LEU D O 1
ATOM 8275 N N . ALA D 1 110 ? 64.944 41.594 37.883 1.00 54.90 110 ALA D N 1
ATOM 8276 C CA . ALA D 1 110 ? 65.918 42.578 37.420 1.00 55.32 110 ALA D CA 1
ATOM 8277 C C . ALA D 1 110 ? 67.328 42.022 37.527 1.00 56.51 110 ALA D C 1
ATOM 8278 O O . ALA D 1 110 ? 68.188 42.325 36.702 1.00 54.79 110 ALA D O 1
ATOM 8280 N N . GLU D 1 111 ? 67.568 41.217 38.554 1.00 59.11 111 GLU D N 1
ATOM 8281 C CA . GLU D 1 111 ? 68.877 40.616 38.722 1.00 62.89 111 GLU D CA 1
ATOM 8282 C C . GLU D 1 111 ? 69.053 39.431 37.787 1.00 63.78 111 GLU D C 1
ATOM 8283 O O . GLU D 1 111 ? 70.126 39.240 37.217 1.00 64.31 111 GLU D O 1
ATOM 8289 N N . LYS D 1 112 ? 67.990 38.653 37.613 1.00 63.53 112 LYS D N 1
ATOM 8290 C CA . LYS D 1 112 ? 68.042 37.495 36.745 1.00 63.47 112 LYS D CA 1
ATOM 8291 C C . LYS D 1 112 ? 68.318 37.936 35.323 1.00 63.21 112 LYS D C 1
ATOM 8292 O O . LYS D 1 112 ? 68.588 37.109 34.459 1.00 64.65 112 LYS D O 1
ATOM 8298 N N . HIS D 1 113 ? 68.262 39.237 35.071 1.00 62.30 113 HIS D N 1
ATOM 8299 C CA . HIS D 1 113 ? 68.509 39.744 33.726 1.00 62.63 113 HIS D CA 1
ATOM 8300 C C . 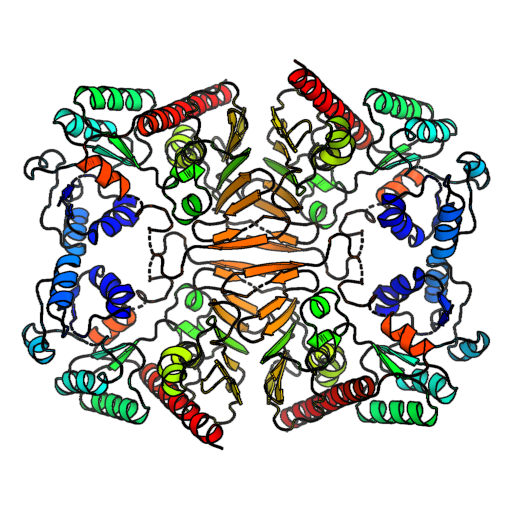HIS D 1 113 ? 69.624 40.779 33.707 1.00 62.33 113 HIS D C 1
ATOM 8301 O O . HIS D 1 113 ? 69.917 41.361 32.663 1.00 61.89 113 HIS D O 1
ATOM 8308 N N . HIS D 1 114 ? 70.242 41.001 34.864 1.00 62.86 114 HIS D N 1
ATOM 8309 C CA . HIS D 1 114 ? 71.330 41.963 34.995 1.00 63.82 114 HIS D CA 1
ATOM 8310 C C . HIS D 1 114 ? 70.915 43.353 34.531 1.00 62.82 114 HIS D C 1
ATOM 8311 O O . HIS D 1 114 ? 71.715 44.086 33.952 1.00 63.03 114 HIS D O 1
ATOM 8318 N N . GLN D 1 115 ? 69.663 43.719 34.779 1.00 61.85 115 GLN D N 1
ATOM 8319 C CA . GLN D 1 115 ? 69.181 45.038 34.380 1.00 59.85 115 GLN D CA 1
ATOM 8320 C C . GLN D 1 115 ? 68.910 45.912 35.591 1.00 58.29 115 GLN D C 1
ATOM 8321 O O . GLN D 1 115 ? 68.517 45.429 36.655 1.00 58.80 115 GLN D O 1
ATOM 8327 N N . PRO D 1 116 ? 69.133 47.218 35.450 1.00 55.69 116 PRO D N 1
ATOM 8328 C CA . PRO D 1 116 ? 68.884 48.109 36.580 1.00 54.60 116 PRO D CA 1
ATOM 8329 C C . PRO D 1 116 ? 67.391 48.456 36.717 1.00 53.40 116 PRO D C 1
ATOM 8330 O O . PRO D 1 116 ? 66.638 48.456 35.736 1.00 52.92 116 PRO D O 1
ATOM 8334 N N . LEU D 1 117 ? 66.969 48.716 37.950 1.00 51.57 117 LEU D N 1
ATOM 8335 C CA . LEU D 1 117 ? 65.591 49.082 38.255 1.00 48.97 117 LEU D CA 1
ATOM 8336 C C . LEU D 1 117 ? 65.665 50.286 39.179 1.00 47.77 117 LEU D C 1
ATOM 8337 O O . LEU D 1 117 ? 65.801 50.148 40.393 1.00 48.43 117 LEU D O 1
ATOM 8342 N N . TYR D 1 118 ? 65.589 51.469 38.591 1.00 45.66 118 TYR D N 1
ATOM 8343 C CA . TYR D 1 118 ? 65.660 52.708 39.344 1.00 44.30 118 TYR D CA 1
ATOM 8344 C C . TYR D 1 118 ? 64.251 53.107 39.810 1.00 44.34 118 TYR D C 1
ATOM 8345 O O . TYR D 1 118 ? 63.310 53.100 39.021 1.00 45.24 118 TYR D O 1
ATOM 8354 N N . VAL D 1 119 ? 64.103 53.433 41.093 1.00 43.63 119 VAL D N 1
ATOM 8355 C CA . VAL D 1 119 ? 62.810 53.845 41.637 1.00 42.03 119 VAL D CA 1
ATOM 8356 C C . VAL D 1 119 ? 62.880 55.350 41.909 1.00 42.75 119 VAL D C 1
ATOM 8357 O O . VAL D 1 119 ? 63.762 55.829 42.627 1.00 42.10 119 VAL D O 1
ATOM 8361 N N . GLY D 1 120 ? 61.943 56.088 41.318 1.00 43.03 120 GLY D N 1
ATOM 8362 C CA . GLY D 1 120 ? 61.909 57.538 41.454 1.00 42.84 120 GLY D CA 1
ATOM 8363 C C . GLY D 1 120 ? 61.608 58.123 42.821 1.00 43.45 120 GLY D C 1
ATOM 8364 O O . GLY D 1 120 ? 60.456 58.226 43.242 1.00 45.67 120 GLY D O 1
ATOM 8365 N N . PHE D 1 121 ? 62.659 58.528 43.515 1.00 42.62 121 PHE D N 1
ATOM 8366 C CA . PHE D 1 121 ? 62.515 59.121 44.833 1.00 39.87 121 PHE D CA 1
ATOM 8367 C C . PHE D 1 121 ? 63.206 60.480 44.802 1.00 39.35 121 PHE D C 1
ATOM 8368 O O . PHE D 1 121 ? 64.362 60.609 45.204 1.00 39.22 121 PHE D O 1
ATOM 8376 N N . ASN D 1 122 ? 62.493 61.491 44.316 1.00 38.67 122 ASN D N 1
ATOM 8377 C CA . ASN D 1 122 ? 63.059 62.825 44.207 1.00 37.36 122 ASN D CA 1
ATOM 8378 C C . ASN D 1 122 ? 63.626 63.392 45.509 1.00 37.87 122 ASN D C 1
ATOM 8379 O O . ASN D 1 122 ? 64.641 64.083 45.486 1.00 38.56 122 ASN D O 1
ATOM 8384 N N . ARG D 1 123 ? 63.001 63.099 46.645 1.00 36.83 123 ARG D N 1
ATOM 8385 C CA . ARG D 1 123 ? 63.501 63.632 47.906 1.00 36.57 123 ARG D CA 1
ATOM 8386 C C . ARG D 1 123 ? 64.870 63.109 48.359 1.00 36.54 123 ARG D C 1
ATOM 8387 O O . ARG D 1 123 ? 65.263 63.277 49.515 1.00 36.04 123 ARG D O 1
ATOM 8395 N N . ARG D 1 124 ? 65.588 62.454 47.454 1.00 37.06 124 ARG D N 1
ATOM 8396 C CA . ARG D 1 124 ? 66.943 61.984 47.757 1.00 37.13 124 ARG D CA 1
ATOM 8397 C C . ARG D 1 124 ? 67.855 62.903 46.938 1.00 37.22 124 ARG D C 1
ATOM 8398 O O . ARG D 1 124 ? 69.077 62.889 47.077 1.00 37.76 124 ARG D O 1
ATOM 8406 N N . HIS D 1 125 ? 67.239 63.702 46.077 1.00 35.17 125 HIS D N 1
ATOM 8407 C CA . HIS D 1 125 ? 67.988 64.572 45.211 1.00 34.05 125 HIS D CA 1
ATOM 8408 C C . HIS D 1 125 ? 67.584 66.023 45.302 1.00 32.98 125 HIS D C 1
ATOM 8409 O O . HIS D 1 125 ? 67.585 66.723 44.300 1.00 34.05 125 HIS D O 1
ATOM 8416 N N . ILE D 1 126 ? 67.221 66.487 46.487 1.00 32.26 126 ILE D N 1
ATOM 8417 C CA . ILE D 1 126 ? 66.831 67.884 46.622 1.00 30.76 126 ILE D CA 1
ATOM 8418 C C . ILE D 1 126 ? 68.099 68.742 46.599 1.00 31.69 126 ILE D C 1
ATOM 8419 O O . ILE D 1 126 ? 68.904 68.687 47.528 1.00 34.38 126 ILE D O 1
ATOM 8424 N N . PRO D 1 127 ? 68.287 69.559 45.546 1.00 30.81 127 PRO D N 1
ATOM 8425 C CA . PRO D 1 127 ? 69.492 70.389 45.482 1.00 29.69 127 PRO D CA 1
ATOM 8426 C C . PRO D 1 127 ? 69.871 71.200 46.724 1.00 30.29 127 PRO D C 1
ATOM 8427 O O . PRO D 1 127 ? 71.041 71.233 47.091 1.00 31.65 127 PRO D O 1
ATOM 8431 N N . LEU D 1 128 ? 68.907 71.847 47.373 1.00 30.21 128 LEU D N 1
ATOM 8432 C CA . LEU D 1 128 ? 69.226 72.631 48.555 1.00 30.28 128 LEU D CA 1
ATOM 8433 C C . LEU D 1 128 ? 69.567 71.752 49.756 1.00 31.45 128 LEU D C 1
ATOM 8434 O O . LEU D 1 128 ? 70.455 72.086 50.528 1.00 33.55 128 LEU D O 1
ATOM 8439 N N . TYR D 1 129 ? 68.884 70.627 49.922 1.00 31.63 129 TYR D N 1
ATOM 8440 C CA . TYR D 1 129 ? 69.167 69.782 51.068 1.00 31.83 129 TYR D CA 1
ATOM 8441 C C . TYR D 1 129 ? 70.466 69.035 50.922 1.00 34.26 129 TYR D C 1
ATOM 8442 O O . TYR D 1 129 ? 71.210 68.895 51.886 1.00 35.89 129 TYR D O 1
ATOM 8451 N N . ASN D 1 130 ? 70.744 68.533 49.726 1.00 37.01 130 ASN D N 1
ATOM 8452 C CA . ASN D 1 130 ? 71.981 67.785 49.520 1.00 39.56 130 ASN D CA 1
ATOM 8453 C C . ASN D 1 130 ? 73.185 68.724 49.505 1.00 41.49 130 ASN D C 1
ATOM 8454 O O . ASN D 1 130 ? 74.331 68.288 49.576 1.00 43.53 130 ASN D O 1
ATOM 8459 N N . GLN D 1 131 ? 72.924 70.020 49.435 1.00 42.02 131 GLN D N 1
ATOM 8460 C CA . GLN D 1 131 ? 74.003 70.983 49.414 1.00 43.11 131 GLN D CA 1
ATOM 8461 C C . GLN D 1 131 ? 74.566 71.227 50.818 1.00 42.79 131 GLN D C 1
ATOM 8462 O O . GLN D 1 131 ? 75.778 71.257 51.008 1.00 42.60 131 GLN D O 1
ATOM 8468 N N . HIS D 1 132 ? 73.693 71.370 51.807 1.00 42.16 132 HIS D N 1
ATOM 8469 C CA . HIS D 1 132 ? 74.142 71.609 53.174 1.00 41.72 132 HIS D CA 1
ATOM 8470 C C . HIS D 1 132 ? 74.182 70.328 53.980 1.00 42.99 132 HIS D C 1
ATOM 8471 O O . HIS D 1 132 ? 74.695 70.308 55.098 1.00 46.74 132 HIS D O 1
ATOM 8478 N N . LEU D 1 133 ? 73.648 69.249 53.423 1.00 43.31 133 LEU D N 1
ATOM 8479 C CA . LEU D 1 133 ? 73.632 67.973 54.140 1.00 42.95 133 LEU D CA 1
ATOM 8480 C C . LEU D 1 133 ? 74.232 66.862 53.281 1.00 43.04 133 LEU D C 1
ATOM 8481 O O . LEU D 1 133 ? 73.519 66.153 52.579 1.00 42.65 133 LEU D O 1
ATOM 8486 N N . SER D 1 134 ? 75.547 66.710 53.354 1.00 42.56 134 SER D N 1
ATOM 8487 C CA . SER D 1 134 ? 76.239 65.698 52.575 1.00 43.37 134 SER D CA 1
ATOM 8488 C C . SER D 1 134 ? 75.637 64.315 52.792 1.00 43.26 134 SER D C 1
ATOM 8489 O O . SER D 1 134 ? 75.498 63.538 51.850 1.00 42.68 134 SER D O 1
ATOM 8492 N N . GLU D 1 135 ? 75.282 64.016 54.037 1.00 42.97 135 GLU D N 1
ATOM 8493 C CA . GLU D 1 135 ? 74.702 62.724 54.386 1.00 44.20 135 GLU D CA 1
ATOM 8494 C C . GLU D 1 135 ? 73.553 62.316 53.444 1.00 43.65 135 GLU D C 1
ATOM 8495 O O . GLU D 1 135 ? 73.477 61.167 52.999 1.00 43.28 135 GLU D O 1
ATOM 8501 N N . LEU D 1 136 ? 72.661 63.254 53.138 1.00 43.12 136 LEU D N 1
ATOM 8502 C CA . LEU D 1 136 ? 71.528 62.969 52.255 1.00 42.94 136 LEU D CA 1
ATOM 8503 C C . LEU D 1 136 ? 71.967 62.648 50.828 1.00 43.62 136 LEU D C 1
ATOM 8504 O O . LEU D 1 136 ? 71.365 61.806 50.152 1.00 43.63 136 LEU D O 1
ATOM 8509 N N . ALA D 1 137 ? 73.017 63.332 50.381 1.00 44.20 137 ALA D N 1
ATOM 8510 C CA . ALA D 1 137 ? 73.583 63.137 49.053 1.00 43.97 137 ALA D CA 1
ATOM 8511 C C . ALA D 1 137 ? 74.339 61.812 49.007 1.00 44.27 137 ALA D C 1
ATOM 8512 O O . ALA D 1 137 ? 74.364 61.138 47.980 1.00 42.61 137 ALA D O 1
ATOM 8514 N N . GLN D 1 138 ? 74.943 61.438 50.131 1.00 45.72 138 GLN D N 1
ATOM 8515 C CA . GLN D 1 138 ? 75.687 60.191 50.213 1.00 47.02 138 GLN D CA 1
ATOM 8516 C C . GLN D 1 138 ? 74.762 59.039 50.583 1.00 46.10 138 GLN D C 1
ATOM 8517 O O . GLN D 1 138 ? 75.120 57.877 50.418 1.00 46.36 138 GLN D O 1
ATOM 8523 N N . GLN D 1 139 ? 73.575 59.365 51.086 1.00 46.02 139 GLN D N 1
ATOM 8524 C CA . GLN D 1 139 ? 72.600 58.354 51.482 1.00 45.33 139 GLN D CA 1
ATOM 8525 C C . GLN D 1 139 ? 73.081 57.523 52.673 1.00 46.72 139 GLN D C 1
ATOM 8526 O O . GLN D 1 139 ? 72.752 56.341 52.809 1.00 46.52 139 GLN D O 1
ATOM 8532 N N . GLU D 1 140 ? 73.855 58.172 53.541 1.00 48.90 140 GLU D N 1
ATOM 8533 C CA . GLU D 1 140 ? 74.404 57.556 54.756 1.00 51.52 140 GLU D CA 1
ATOM 8534 C C . GLU D 1 140 ? 73.903 58.328 55.966 1.00 51.01 140 GLU D C 1
ATOM 8535 O O . GLU D 1 140 ? 73.228 59.336 55.817 1.00 52.08 140 GLU D O 1
ATOM 8541 N N . CYS D 1 141 ? 74.227 57.859 57.163 1.00 50.82 141 CYS D N 1
ATOM 8542 C CA . CYS D 1 141 ? 73.820 58.581 58.357 1.00 51.18 141 CYS D CA 1
ATOM 8543 C C . CYS D 1 141 ? 74.894 59.617 58.676 1.00 50.97 141 CYS D C 1
ATOM 8544 O O . CYS D 1 141 ? 74.610 60.648 59.283 1.00 52.35 141 CYS D O 1
ATOM 8547 N N . GLY D 1 142 ? 76.126 59.330 58.260 1.00 49.21 142 GLY D N 1
ATOM 8548 C CA . GLY D 1 142 ? 77.229 60.248 58.475 1.00 47.21 142 GLY D CA 1
ATOM 8549 C C . GLY D 1 142 ? 77.307 60.805 59.876 1.00 47.59 142 GLY D C 1
ATOM 8550 O O . GLY D 1 142 ? 77.175 60.068 60.852 1.00 48.44 142 GLY D O 1
ATOM 8551 N N . ALA D 1 143 ? 77.513 62.114 59.983 1.00 47.10 143 ALA D N 1
ATOM 8552 C CA . ALA D 1 143 ? 77.622 62.767 61.290 1.00 46.40 143 ALA D CA 1
ATOM 8553 C C . ALA D 1 143 ? 76.282 63.183 61.895 1.00 46.01 143 ALA D C 1
ATOM 8554 O O . ALA D 1 143 ? 76.240 63.756 62.981 1.00 46.65 143 ALA D O 1
ATOM 8556 N N . LEU D 1 144 ? 75.192 62.904 61.197 1.00 45.41 144 LEU D N 1
ATOM 8557 C CA . LEU D 1 144 ? 73.882 63.276 61.695 1.00 45.36 144 LEU D CA 1
ATOM 8558 C C . LEU D 1 144 ? 73.576 62.741 63.076 1.00 44.90 144 LEU D C 1
ATOM 8559 O O . LEU D 1 144 ? 73.799 61.567 63.356 1.00 46.69 144 LEU D O 1
ATOM 8564 N N . ARG D 1 145 ? 73.067 63.614 63.938 1.00 44.09 145 ARG D N 1
ATOM 8565 C CA . ARG D 1 145 ? 72.679 63.217 65.278 1.00 42.51 145 ARG D CA 1
ATOM 8566 C C . ARG D 1 145 ? 71.172 63.015 65.273 1.00 41.60 145 ARG D C 1
ATOM 8567 O O . ARG D 1 145 ? 70.637 62.242 66.059 1.00 43.27 145 ARG D O 1
ATOM 8575 N N . SER D 1 146 ? 70.490 63.719 64.380 1.00 39.70 146 SER D N 1
ATOM 8576 C CA . SER D 1 146 ? 69.048 63.595 64.270 1.00 39.21 146 SER D CA 1
ATOM 8577 C C . SER D 1 146 ? 68.581 64.109 62.915 1.00 38.60 146 SER D C 1
ATOM 8578 O O . SER D 1 146 ? 69.219 64.965 62.306 1.00 38.84 146 SER D O 1
ATOM 8581 N N . LEU D 1 147 ? 67.467 63.570 62.443 1.00 36.47 147 LEU D N 1
ATOM 8582 C CA . LEU D 1 147 ? 66.894 63.994 61.182 1.00 35.16 147 LEU D CA 1
ATOM 8583 C C . LEU D 1 147 ? 65.402 63.687 61.256 1.00 36.21 147 LEU D C 1
ATOM 8584 O O . LEU D 1 147 ? 64.998 62.547 61.503 1.00 34.87 147 LEU D O 1
ATOM 8589 N N . ARG D 1 148 ? 64.590 64.725 61.068 1.00 36.60 148 ARG D N 1
ATOM 8590 C CA . ARG D 1 148 ? 63.137 64.600 61.110 1.00 36.05 148 ARG D CA 1
ATOM 8591 C C . ARG D 1 148 ? 62.561 65.142 59.810 1.00 35.27 148 ARG D C 1
ATOM 8592 O O . ARG D 1 148 ? 62.880 66.260 59.391 1.00 34.94 148 ARG D O 1
ATOM 8600 N N . TRP D 1 149 ? 61.714 64.344 59.170 1.00 32.99 149 TRP D N 1
ATOM 8601 C CA . TRP D 1 149 ? 61.099 64.749 57.912 1.00 32.05 149 TRP D CA 1
ATOM 8602 C C . TRP D 1 149 ? 59.596 64.761 58.078 1.00 31.34 149 TRP D C 1
ATOM 8603 O O . TRP D 1 149 ? 58.978 63.707 58.168 1.00 32.18 149 TRP D O 1
ATOM 8614 N N . GLU D 1 150 ? 59.010 65.949 58.115 1.00 31.43 150 GLU D N 1
ATOM 8615 C CA . GLU D 1 150 ? 57.573 66.065 58.277 1.00 33.09 150 GLU D CA 1
ATOM 8616 C C . GLU D 1 150 ? 56.912 66.510 56.986 1.00 32.54 150 GLU D C 1
ATOM 8617 O O . GLU D 1 150 ? 57.268 67.542 56.413 1.00 33.12 150 GLU D O 1
ATOM 8623 N N . LYS D 1 151 ? 55.942 65.727 56.534 1.00 30.71 151 LYS D N 1
ATOM 8624 C CA . LYS D 1 151 ? 55.199 66.057 55.329 1.00 29.02 151 LYS D CA 1
ATOM 8625 C C . LYS D 1 151 ? 53.744 65.915 55.721 1.00 29.03 151 LYS D C 1
ATOM 8626 O O . LYS D 1 151 ? 53.254 64.801 55.865 1.00 30.52 151 LYS D O 1
ATOM 8632 N N . HIS D 1 152 ? 53.053 67.039 55.896 1.00 28.48 152 HIS D N 1
ATOM 8633 C CA . HIS D 1 152 ? 51.655 67.006 56.324 1.00 29.11 152 HIS D CA 1
ATOM 8634 C C . HIS D 1 152 ? 50.658 67.505 55.279 1.00 28.58 152 HIS D C 1
ATOM 8635 O O . HIS D 1 152 ? 51.041 68.056 54.250 1.00 29.57 152 HIS D O 1
ATOM 8642 N N . ARG D 1 153 ? 49.373 67.297 55.554 1.00 29.02 153 ARG D N 1
ATOM 8643 C CA . ARG D 1 153 ? 48.293 67.754 54.676 1.00 29.06 153 ARG D CA 1
ATOM 8644 C C . ARG D 1 153 ? 47.125 68.203 55.525 1.00 29.59 153 ARG D C 1
ATOM 8645 O O . ARG D 1 153 ? 46.976 67.789 56.671 1.00 29.27 153 ARG D O 1
ATOM 8653 N N . HIS D 1 154 ? 46.285 69.046 54.951 1.00 31.98 154 HIS D N 1
ATOM 8654 C CA . HIS D 1 154 ? 45.125 69.522 55.667 1.00 34.31 154 HIS D CA 1
ATOM 8655 C C . HIS D 1 154 ? 43.883 68.766 55.238 1.00 35.97 154 HIS D C 1
ATOM 8656 O O . HIS D 1 154 ? 43.572 68.677 54.044 1.00 36.16 154 HIS D O 1
ATOM 8663 N N . ALA D 1 155 ? 43.190 68.205 56.225 1.00 36.16 155 ALA D N 1
ATOM 8664 C CA . ALA D 1 155 ? 41.951 67.480 55.984 1.00 36.66 155 ALA D CA 1
ATOM 8665 C C . ALA D 1 155 ? 42.040 66.567 54.773 1.00 36.77 155 ALA D C 1
ATOM 8666 O O . ALA D 1 155 ? 41.411 66.837 53.747 1.00 37.81 155 ALA D O 1
ATOM 8668 N N . LEU D 1 156 ? 42.806 65.486 54.888 1.00 36.03 156 LEU D N 1
ATOM 8669 C CA . LEU D 1 156 ? 42.956 64.562 53.771 1.00 34.75 156 LEU D CA 1
ATOM 8670 C C . LEU D 1 156 ? 43.377 63.160 54.200 1.00 35.27 156 LEU D C 1
ATOM 8671 O O . LEU D 1 156 ? 44.371 62.625 53.721 1.00 35.80 156 LEU D O 1
ATOM 8676 N N . PRO D 1 157 ? 42.614 62.540 55.112 1.00 35.22 157 PRO D N 1
ATOM 8677 C CA . PRO D 1 157 ? 42.942 61.188 55.584 1.00 35.91 157 PRO D CA 1
ATOM 8678 C C . PRO D 1 157 ? 42.692 60.133 54.510 1.00 37.53 157 PRO D C 1
ATOM 8679 O O . PRO D 1 157 ? 42.049 60.406 53.499 1.00 38.39 157 PRO D O 1
ATOM 8683 N N . GLY D 1 158 ? 43.200 58.926 54.728 1.00 38.14 158 GLY D N 1
ATOM 8684 C CA . GLY D 1 158 ? 42.999 57.875 53.748 1.00 39.58 158 GLY D CA 1
ATOM 8685 C C . GLY D 1 158 ? 43.092 56.476 54.317 1.00 41.57 158 GLY D C 1
ATOM 8686 O O . GLY D 1 158 ? 43.330 56.288 55.510 1.00 42.28 158 GLY D O 1
ATOM 8687 N N . ASP D 1 159 ? 42.897 55.483 53.458 1.00 42.52 159 ASP D N 1
ATOM 8688 C CA . ASP D 1 159 ? 42.978 54.099 53.887 1.00 44.53 159 ASP D CA 1
ATOM 8689 C C . ASP D 1 159 ? 44.449 53.801 54.168 1.00 42.95 159 ASP D C 1
ATOM 8690 O O . ASP D 1 159 ? 45.345 54.333 53.508 1.00 41.53 159 ASP D O 1
ATOM 8695 N N . ILE D 1 160 ? 44.686 52.953 55.158 1.00 42.15 160 ILE D N 1
ATOM 8696 C CA . ILE D 1 160 ? 46.033 52.581 55.549 1.00 42.44 160 ILE D CA 1
ATOM 8697 C C . ILE D 1 160 ? 46.980 52.368 54.374 1.00 42.90 160 ILE D C 1
ATOM 8698 O O . ILE D 1 160 ? 47.957 53.086 54.221 1.00 43.12 160 ILE D O 1
ATOM 8703 N N . ARG D 1 161 ? 46.683 51.386 53.540 1.00 43.06 161 ARG D N 1
ATOM 8704 C CA . ARG D 1 161 ? 47.523 51.086 52.397 1.00 42.48 161 ARG D CA 1
ATOM 8705 C C . ARG D 1 161 ? 47.948 52.288 51.572 1.00 42.96 161 ARG D C 1
ATOM 8706 O O . ARG D 1 161 ? 49.130 52.600 51.487 1.00 43.53 161 ARG D O 1
ATOM 8714 N N . THR D 1 162 ? 46.984 52.949 50.948 1.00 42.52 162 THR D N 1
ATOM 8715 C CA . THR D 1 162 ? 47.284 54.100 50.118 1.00 43.41 162 THR D CA 1
ATOM 8716 C C . THR D 1 162 ? 48.097 55.150 50.855 1.00 43.39 162 THR D C 1
ATOM 8717 O O . THR D 1 162 ? 49.088 55.666 50.337 1.00 44.32 162 THR D O 1
ATOM 8721 N N . PHE D 1 163 ? 47.661 55.472 52.064 1.00 41.22 163 PHE D N 1
ATOM 8722 C CA . PHE D 1 163 ? 48.341 56.461 52.880 1.00 39.83 163 PHE D CA 1
ATOM 8723 C C . PHE D 1 163 ? 49.835 56.127 52.966 1.00 39.72 163 PHE D C 1
ATOM 8724 O O . PHE D 1 163 ? 50.680 56.948 52.625 1.00 39.54 163 PHE D O 1
ATOM 8732 N N . VAL D 1 164 ? 50.160 54.911 53.380 1.00 40.42 164 VAL D N 1
ATOM 8733 C CA . VAL D 1 164 ? 51.557 54.521 53.529 1.00 42.98 164 VAL D CA 1
ATOM 8734 C C . VAL D 1 164 ? 52.384 54.373 52.249 1.00 43.93 164 VAL D C 1
ATOM 8735 O O . VAL D 1 164 ? 53.434 55.000 52.119 1.00 44.41 164 VAL D O 1
ATOM 8739 N N . PHE D 1 165 ? 51.931 53.540 51.316 1.00 44.97 165 PHE D N 1
ATOM 8740 C CA . PHE D 1 165 ? 52.671 53.310 50.081 1.00 45.31 165 PHE D CA 1
ATOM 8741 C C . PHE D 1 165 ? 52.725 54.456 49.093 1.00 46.81 165 PHE D C 1
ATOM 8742 O O . PHE D 1 165 ? 53.731 54.627 48.412 1.00 48.31 165 PHE D O 1
ATOM 8750 N N . ASP D 1 166 ? 51.662 55.242 48.994 1.00 48.32 166 ASP D N 1
ATOM 8751 C CA . ASP D 1 166 ? 51.676 56.349 48.045 1.00 50.24 166 ASP D CA 1
ATOM 8752 C C . ASP D 1 166 ? 52.106 57.706 48.581 1.00 48.92 166 ASP D C 1
ATOM 8753 O O . ASP D 1 166 ? 52.487 58.571 47.796 1.00 50.70 166 ASP D O 1
ATOM 8758 N N . ASP D 1 167 ? 52.064 57.908 49.896 1.00 45.98 167 ASP D N 1
ATOM 8759 C CA . ASP D 1 167 ? 52.432 59.216 50.434 1.00 43.50 167 ASP D CA 1
ATOM 8760 C C . ASP D 1 167 ? 53.520 59.207 51.522 1.00 43.10 167 ASP D C 1
ATOM 8761 O O . ASP D 1 167 ? 54.563 59.850 51.373 1.00 43.45 167 ASP D O 1
ATOM 8766 N N . PHE D 1 168 ? 53.279 58.481 52.609 1.00 41.13 168 PHE D N 1
ATOM 8767 C CA . PHE D 1 168 ? 54.231 58.396 53.711 1.00 36.88 168 PHE D CA 1
ATOM 8768 C C . PHE D 1 168 ? 55.592 57.857 53.282 1.00 34.78 168 PHE D C 1
ATOM 8769 O O . PHE D 1 168 ? 56.609 58.104 53.933 1.00 33.39 168 PHE D O 1
ATOM 8777 N N . ILE D 1 169 ? 55.608 57.108 52.190 1.00 33.56 169 ILE D N 1
ATOM 8778 C CA . ILE D 1 169 ? 56.847 56.528 51.719 1.00 33.45 169 ILE D CA 1
ATOM 8779 C C . ILE D 1 169 ? 57.870 57.607 51.397 1.00 32.59 169 ILE D C 1
ATOM 8780 O O . ILE D 1 169 ? 59.068 57.365 51.456 1.00 33.01 169 ILE D O 1
ATOM 8785 N N . HIS D 1 170 ? 57.396 58.802 51.067 1.00 32.42 170 HIS D N 1
ATOM 8786 C CA . HIS D 1 170 ? 58.300 59.897 50.760 1.00 33.43 170 HIS D CA 1
ATOM 8787 C C . HIS D 1 170 ? 59.103 60.297 52.011 1.00 33.87 170 HIS D C 1
ATOM 8788 O O . HIS D 1 170 ? 60.335 60.305 51.994 1.00 34.20 170 HIS D O 1
ATOM 8795 N N . PRO D 1 171 ? 58.424 60.663 53.107 1.00 33.51 171 PRO D N 1
ATOM 8796 C CA . PRO D 1 171 ? 59.222 61.022 54.286 1.00 34.42 171 PRO D CA 1
ATOM 8797 C C . PRO D 1 171 ? 59.931 59.780 54.854 1.00 35.50 171 PRO D C 1
ATOM 8798 O O . PRO D 1 171 ? 61.091 59.835 55.275 1.00 35.12 171 PRO D O 1
ATOM 8802 N N . LEU D 1 172 ? 59.222 58.657 54.868 1.00 35.39 172 LEU D N 1
ATOM 8803 C CA . LEU D 1 172 ? 59.805 57.428 55.366 1.00 34.54 172 LEU D CA 1
ATOM 8804 C C . LEU D 1 172 ? 61.113 57.076 54.634 1.00 35.51 172 LEU D C 1
ATOM 8805 O O . LEU D 1 172 ? 62.119 56.809 55.280 1.00 36.32 172 LEU D O 1
ATOM 8810 N N . ASP D 1 173 ? 61.124 57.086 53.301 1.00 34.08 173 ASP D N 1
ATOM 8811 C CA . ASP D 1 173 ? 62.356 56.744 52.601 1.00 32.81 173 ASP D CA 1
ATOM 8812 C C . ASP D 1 173 ? 63.440 57.787 52.708 1.00 33.12 173 ASP D C 1
ATOM 8813 O O . ASP D 1 173 ? 64.615 57.446 52.790 1.00 34.58 173 ASP D O 1
ATOM 8818 N N . SER D 1 174 ? 63.047 59.053 52.672 1.00 32.36 174 SER D N 1
ATOM 8819 C CA . SER D 1 174 ? 63.995 60.152 52.746 1.00 31.77 174 SER D CA 1
ATOM 8820 C C . SER D 1 174 ? 64.783 60.136 54.044 1.00 33.55 174 SER D C 1
ATOM 8821 O O . SER D 1 174 ? 65.937 60.555 54.098 1.00 32.47 174 SER D O 1
ATOM 8824 N N . VAL D 1 175 ? 64.151 59.647 55.095 1.00 34.05 175 VAL D N 1
ATOM 8825 C CA . VAL D 1 175 ? 64.795 59.606 56.383 1.00 35.01 175 VAL D CA 1
ATOM 8826 C C . VAL D 1 175 ? 65.479 58.261 56.590 1.00 35.90 175 VAL D C 1
ATOM 8827 O O . VAL D 1 175 ? 66.272 58.093 57.509 1.00 35.79 175 VAL D O 1
ATOM 8831 N N . ASN D 1 176 ? 65.178 57.298 55.729 1.00 36.60 176 ASN D N 1
ATOM 8832 C CA . ASN D 1 176 ? 65.759 55.966 55.866 1.00 38.69 176 ASN D CA 1
ATOM 8833 C C . ASN D 1 176 ? 67.249 55.863 55.523 1.00 39.91 176 ASN D C 1
ATOM 8834 O O . ASN D 1 176 ? 67.665 54.942 54.813 1.00 37.20 176 ASN D O 1
ATOM 8839 N N . LEU D 1 177 ? 68.048 56.799 56.037 1.00 42.24 177 LEU D N 1
ATOM 8840 C CA . LEU D 1 177 ? 69.495 56.807 55.791 1.00 44.04 177 LEU D CA 1
ATOM 8841 C C . LEU D 1 177 ? 70.153 55.500 56.193 1.00 46.68 177 LEU D C 1
ATOM 8842 O O . LEU D 1 177 ? 71.252 55.170 55.744 1.00 46.85 177 LEU D O 1
ATOM 8847 N N . SER D 1 178 ? 69.470 54.773 57.065 1.00 48.96 178 SER D N 1
ATOM 8848 C CA . SER D 1 178 ? 69.917 53.470 57.518 1.00 51.91 178 SER D CA 1
ATOM 8849 C C . SER D 1 178 ? 69.243 52.533 56.523 1.00 54.64 178 SER D C 1
ATOM 8850 O O . SER D 1 178 ? 68.878 52.952 55.425 1.00 58.03 178 SER D O 1
ATOM 8853 N N . ARG D 1 179 ? 69.054 51.275 56.879 1.00 54.88 179 ARG D N 1
ATOM 8854 C CA . ARG D 1 179 ? 68.394 50.381 55.943 1.00 54.72 179 ARG D CA 1
ATOM 8855 C C . ARG D 1 179 ? 67.243 49.684 56.632 1.00 53.16 179 ARG D C 1
ATOM 8856 O O . ARG D 1 179 ? 66.944 48.534 56.344 1.00 53.75 179 ARG D O 1
ATOM 8864 N N . GLN D 1 180 ? 66.590 50.405 57.537 1.00 51.71 180 GLN D N 1
ATOM 8865 C CA . GLN D 1 180 ? 65.467 49.874 58.298 1.00 50.70 180 GLN D CA 1
ATOM 8866 C C . GLN D 1 180 ? 64.470 49.156 57.384 1.00 49.96 180 GLN D C 1
ATOM 8867 O O . GLN D 1 180 ? 63.991 49.719 56.403 1.00 49.53 180 GLN D O 1
ATOM 8873 N N . CYS D 1 181 ? 64.145 47.914 57.720 1.00 50.13 181 CYS D N 1
ATOM 8874 C CA . CYS D 1 181 ? 63.242 47.136 56.892 1.00 51.28 181 CYS D CA 1
ATOM 8875 C C . CYS D 1 181 ? 62.128 46.463 57.666 1.00 50.98 181 CYS D C 1
ATOM 8876 O O . CYS D 1 181 ? 61.203 45.913 57.076 1.00 50.90 181 CYS D O 1
ATOM 8879 N N . ASN D 1 182 ? 62.219 46.501 58.987 1.00 52.58 182 ASN D N 1
ATOM 8880 C CA . ASN D 1 182 ? 61.208 45.890 59.842 1.00 54.11 182 ASN D CA 1
ATOM 8881 C C . ASN D 1 182 ? 60.895 46.864 60.955 1.00 54.37 182 ASN D C 1
ATOM 8882 O O . ASN D 1 182 ? 61.361 48.001 60.932 1.00 54.54 182 ASN D O 1
ATOM 8887 N N . LEU D 1 183 ? 60.112 46.420 61.931 1.00 54.29 183 LEU D N 1
ATOM 8888 C CA . LEU D 1 183 ? 59.753 47.286 63.041 1.00 54.15 183 LEU D CA 1
ATOM 8889 C C . LEU D 1 183 ? 60.580 46.996 64.281 1.00 55.97 183 LEU D C 1
ATOM 8890 O O . LEU D 1 183 ? 60.182 47.322 65.402 1.00 55.57 183 LEU D O 1
ATOM 8895 N N . ASP D 1 184 ? 61.744 46.391 64.066 1.00 58.44 184 ASP D N 1
ATOM 8896 C CA . ASP D 1 184 ? 62.650 46.049 65.158 1.00 61.21 184 ASP D CA 1
ATOM 8897 C C . ASP D 1 184 ? 63.320 47.287 65.744 1.00 60.55 184 ASP D C 1
ATOM 8898 O O . ASP D 1 184 ? 64.036 48.000 65.046 1.00 59.70 184 ASP D O 1
ATOM 8903 N N . ASP D 1 185 ? 63.081 47.534 67.029 1.00 60.31 185 ASP D N 1
ATOM 8904 C CA . ASP D 1 185 ? 63.666 48.680 67.706 1.00 60.20 185 ASP D CA 1
ATOM 8905 C C . ASP D 1 185 ? 63.129 49.964 67.088 1.00 58.21 185 ASP D C 1
ATOM 8906 O O . ASP D 1 185 ? 63.799 50.995 67.073 1.00 57.58 185 ASP D O 1
ATOM 8911 N N . LEU D 1 186 ? 61.905 49.891 66.584 1.00 56.37 186 LEU D N 1
ATOM 8912 C CA . LEU D 1 186 ? 61.261 51.034 65.955 1.00 54.36 186 LEU D CA 1
ATOM 8913 C C . LEU D 1 186 ? 60.025 51.466 66.749 1.00 52.58 186 LEU D C 1
ATOM 8914 O O . LEU D 1 186 ? 59.372 50.645 67.397 1.00 54.02 186 LEU D O 1
ATOM 8919 N N . HIS D 1 187 ? 59.697 52.752 66.704 1.00 49.70 187 HIS D N 1
ATOM 8920 C CA . HIS D 1 187 ? 58.533 53.239 67.432 1.00 46.16 187 HIS D CA 1
ATOM 8921 C C . HIS D 1 187 ? 57.473 53.796 66.484 1.00 44.41 187 HIS D C 1
ATOM 8922 O O . HIS D 1 187 ? 57.584 54.914 65.988 1.00 44.48 187 HIS D O 1
ATOM 8929 N N . LEU D 1 188 ? 56.442 53.000 66.246 1.00 42.07 188 LEU D N 1
ATOM 8930 C CA . LEU D 1 188 ? 55.366 53.388 65.360 1.00 40.84 188 LEU D CA 1
ATOM 8931 C C . LEU D 1 188 ? 54.144 53.894 66.114 1.00 41.24 188 LEU D C 1
ATOM 8932 O O . LEU D 1 188 ? 53.558 53.168 66.916 1.00 41.53 188 LEU D O 1
ATOM 8937 N N . THR D 1 189 ? 53.756 55.138 65.862 1.00 41.66 189 THR D N 1
ATOM 8938 C CA . THR D 1 189 ? 52.574 55.686 66.514 1.00 41.84 189 THR D CA 1
ATOM 8939 C C . THR D 1 189 ? 51.621 56.197 65.439 1.00 41.20 189 THR D C 1
ATOM 8940 O O . THR D 1 189 ? 52.048 56.449 64.314 1.00 41.50 189 THR D O 1
ATOM 8944 N N . TYR D 1 190 ? 50.335 56.317 65.764 1.00 40.92 190 TYR D N 1
ATOM 8945 C CA . TYR D 1 190 ? 49.360 56.801 64.793 1.00 39.99 190 TYR D CA 1
ATOM 8946 C C . TYR D 1 190 ? 47.991 57.076 65.393 1.00 40.04 190 TYR D C 1
ATOM 8947 O O . TYR D 1 190 ? 47.677 56.659 66.508 1.00 38.96 190 TYR D O 1
ATOM 8956 N N . HIS D 1 191 ? 47.191 57.817 64.640 1.00 40.18 191 HIS D N 1
ATOM 8957 C CA . HIS D 1 191 ? 45.851 58.156 65.051 1.00 41.76 191 HIS D CA 1
ATOM 8958 C C . HIS D 1 191 ? 44.946 57.841 63.877 1.00 43.04 191 HIS D C 1
ATOM 8959 O O . HIS D 1 191 ? 45.396 57.831 62.734 1.00 41.98 191 HIS D O 1
ATOM 8974 N N . SER D 1 193 ? 40.917 58.622 62.231 1.00 48.98 193 SER D N 1
ATOM 8975 C CA . SER D 1 193 ? 39.654 59.340 62.309 1.00 50.60 193 SER D CA 1
ATOM 8976 C C . SER D 1 193 ? 38.603 58.578 61.525 1.00 53.48 193 SER D C 1
ATOM 8977 O O . SER D 1 193 ? 38.768 58.310 60.334 1.00 54.20 193 SER D O 1
ATOM 8980 N N . GLU D 1 194 ? 37.535 58.216 62.229 1.00 55.19 194 GLU D N 1
ATOM 8981 C CA . GLU D 1 194 ? 36.411 57.480 61.679 1.00 55.36 194 GLU D CA 1
ATOM 8982 C C . GLU D 1 194 ? 36.699 56.581 60.483 1.00 53.74 194 GLU D C 1
ATOM 8983 O O . GLU D 1 194 ? 36.249 56.851 59.372 1.00 54.50 194 GLU D O 1
ATOM 8989 N N . GLY D 1 195 ? 37.460 55.516 60.716 1.00 52.42 195 GLY D N 1
ATOM 8990 C CA . GLY D 1 195 ? 37.752 54.567 59.657 1.00 49.80 195 GLY D CA 1
ATOM 8991 C C . GLY D 1 195 ? 39.020 54.774 58.873 1.00 48.94 195 GLY D C 1
ATOM 8992 O O . GLY D 1 195 ? 39.527 53.822 58.286 1.00 49.23 195 GLY D O 1
ATOM 8993 N N . LEU D 1 196 ? 39.545 55.997 58.863 1.00 47.82 196 LEU D N 1
ATOM 8994 C CA . LEU D 1 196 ? 40.761 56.289 58.098 1.00 46.62 196 LEU D CA 1
ATOM 8995 C C . LEU D 1 196 ? 42.015 56.613 58.926 1.00 45.54 196 LEU D C 1
ATOM 8996 O O . LEU D 1 196 ? 41.944 56.830 60.134 1.00 45.22 196 LEU D O 1
ATOM 9001 N N . LEU D 1 197 ? 43.166 56.622 58.255 1.00 43.21 197 LEU D N 1
ATOM 9002 C CA . LEU D 1 197 ? 44.440 56.938 58.892 1.00 41.45 197 LEU D CA 1
ATOM 9003 C C . LEU D 1 197 ? 44.614 58.462 58.796 1.00 40.08 197 LEU D C 1
ATOM 9004 O O . LEU D 1 197 ? 44.560 59.039 57.704 1.00 39.20 197 LEU D O 1
ATOM 9009 N N . ALA D 1 198 ? 44.810 59.109 59.943 1.00 38.66 198 ALA D N 1
ATOM 9010 C CA . ALA D 1 198 ? 44.968 60.565 60.000 1.00 37.47 198 ALA D CA 1
ATOM 9011 C C . ALA D 1 198 ? 46.430 61.017 60.114 1.00 36.53 198 ALA D C 1
ATOM 9012 O O . ALA D 1 198 ? 46.826 61.975 59.454 1.00 37.17 198 ALA D O 1
ATOM 9014 N N . ARG D 1 199 ? 47.217 60.360 60.967 1.00 35.84 199 ARG D N 1
ATOM 9015 C CA . ARG D 1 199 ? 48.631 60.711 61.115 1.00 36.60 199 ARG D CA 1
ATOM 9016 C C . ARG D 1 199 ? 49.488 59.500 61.451 1.00 36.37 199 ARG D C 1
ATOM 9017 O O . ARG D 1 199 ? 49.096 58.639 62.234 1.00 35.27 199 ARG D O 1
ATOM 9025 N N . LEU D 1 200 ? 50.668 59.450 60.843 1.00 37.37 200 LEU D N 1
ATOM 9026 C CA . LEU D 1 200 ? 51.597 58.350 61.030 1.00 36.58 200 LEU D CA 1
ATOM 9027 C C . LEU D 1 200 ? 52.954 58.881 61.498 1.00 36.67 200 LEU D C 1
ATOM 9028 O O . LEU D 1 200 ? 53.459 59.875 60.971 1.00 35.22 200 LEU D O 1
ATOM 9033 N N . ASP D 1 201 ? 53.535 58.207 62.485 1.00 38.75 201 ASP D N 1
ATOM 9034 C CA . ASP D 1 201 ? 54.830 58.583 63.034 1.00 40.73 201 ASP D CA 1
ATOM 9035 C C . ASP D 1 201 ? 55.710 57.362 63.245 1.00 41.11 201 ASP D C 1
ATOM 9036 O O . ASP D 1 201 ? 55.419 56.508 64.079 1.00 41.59 201 ASP D O 1
ATOM 9041 N N . VAL D 1 202 ? 56.782 57.290 62.469 1.00 41.52 202 VAL D N 1
ATOM 9042 C CA . VAL D 1 202 ? 57.743 56.208 62.565 1.00 40.67 202 VAL D CA 1
ATOM 9043 C C . VAL D 1 202 ? 59.064 56.865 62.925 1.00 43.34 202 VAL D C 1
ATOM 9044 O O . VAL D 1 202 ? 59.532 57.773 62.237 1.00 43.93 202 VAL D O 1
ATOM 9048 N N . GLN D 1 203 ? 59.660 56.401 64.011 1.00 45.24 203 GLN D N 1
ATOM 9049 C CA . GLN D 1 203 ? 60.905 56.959 64.489 1.00 46.78 203 GLN D CA 1
ATOM 9050 C C . GLN D 1 203 ? 61.756 55.855 65.106 1.00 47.94 203 GLN D C 1
ATOM 9051 O O . GLN D 1 203 ? 61.242 54.986 65.811 1.00 49.10 203 GLN D O 1
ATOM 9057 N N . TRP D 1 204 ? 63.055 55.884 64.833 1.00 48.23 204 TRP D N 1
ATOM 9058 C CA . TRP D 1 204 ? 63.961 54.879 65.375 1.00 48.85 204 TRP D CA 1
ATOM 9059 C C . TRP D 1 204 ? 65.383 55.413 65.450 1.00 50.78 204 TRP D C 1
ATOM 9060 O O . TRP D 1 204 ? 65.707 56.434 64.846 1.00 51.01 204 TRP D O 1
ATOM 9071 N N . GLN D 1 205 ? 66.239 54.720 66.189 1.00 53.44 205 GLN D N 1
ATOM 9072 C CA . GLN D 1 205 ? 67.621 55.158 66.313 1.00 55.66 205 GLN D CA 1
ATOM 9073 C C . GLN D 1 205 ? 68.643 54.063 66.030 1.00 56.13 205 GLN D C 1
ATOM 9074 O O . GLN D 1 205 ? 68.743 53.077 66.758 1.00 55.78 205 GLN D O 1
ATOM 9080 N N . THR D 1 206 ? 69.401 54.259 64.958 1.00 57.22 206 THR D N 1
ATOM 9081 C CA . THR D 1 206 ? 70.439 53.324 64.558 1.00 57.03 206 THR D CA 1
ATOM 9082 C C . THR D 1 206 ? 71.782 54.023 64.690 1.00 56.63 206 THR D C 1
ATOM 9083 O O . THR D 1 206 ? 72.123 54.893 63.883 1.00 57.30 206 THR D O 1
ATOM 9087 N N . GLY D 1 207 ? 72.534 53.643 65.716 1.00 55.27 207 GLY D N 1
ATOM 9088 C CA . GLY D 1 207 ? 73.835 54.235 65.938 1.00 53.11 207 GLY D CA 1
ATOM 9089 C C . GLY D 1 207 ? 73.713 55.521 66.709 1.00 52.38 207 GLY D C 1
ATOM 9090 O O . GLY D 1 207 ? 73.116 55.564 67.786 1.00 53.14 207 GLY D O 1
ATOM 9091 N N . ASP D 1 208 ? 74.275 56.585 66.161 1.00 51.94 208 ASP D N 1
ATOM 9092 C CA . ASP D 1 208 ? 74.209 57.866 66.839 1.00 52.47 208 ASP D CA 1
ATOM 9093 C C . ASP D 1 208 ? 73.272 58.796 66.094 1.00 51.49 208 ASP D C 1
ATOM 9094 O O . ASP D 1 208 ? 73.336 60.012 66.257 1.00 53.41 208 ASP D O 1
ATOM 9099 N N . THR D 1 209 ? 72.389 58.215 65.289 1.00 48.75 209 THR D N 1
ATOM 9100 C CA . THR D 1 209 ? 71.449 59.006 64.513 1.00 45.83 209 THR D CA 1
ATOM 9101 C C . THR D 1 209 ? 69.999 58.646 64.767 1.00 43.09 209 THR D C 1
ATOM 9102 O O . THR D 1 209 ? 69.609 57.491 64.613 1.00 42.59 209 THR D O 1
ATOM 9106 N N . LEU D 1 210 ? 69.203 59.643 65.147 1.00 39.77 210 LEU D N 1
ATOM 9107 C CA . LEU D 1 210 ? 67.778 59.444 65.396 1.00 37.15 210 LEU D CA 1
ATOM 9108 C C . LEU D 1 210 ? 67.026 59.874 64.141 1.00 35.58 210 LEU D C 1
ATOM 9109 O O . LEU D 1 210 ? 66.996 61.057 63.803 1.00 36.75 210 LEU D O 1
ATOM 9114 N N . LEU D 1 211 ? 66.440 58.901 63.451 1.00 33.84 211 LEU D N 1
ATOM 9115 C CA . LEU D 1 211 ? 65.689 59.143 62.225 1.00 32.93 211 LEU D CA 1
ATOM 9116 C C . LEU D 1 211 ? 64.192 59.180 62.534 1.00 32.44 211 LEU D C 1
ATOM 9117 O O . LEU D 1 211 ? 63.665 58.314 63.231 1.00 33.88 211 LEU D O 1
ATOM 9122 N N . HIS D 1 212 ? 63.499 60.171 61.993 1.00 31.79 212 HIS D N 1
ATOM 9123 C CA . HIS D 1 212 ? 62.083 60.329 62.285 1.00 30.84 212 HIS D CA 1
ATOM 9124 C C . HIS D 1 212 ? 61.279 60.747 61.052 1.00 29.78 212 HIS D C 1
ATOM 9125 O O . HIS D 1 212 ? 61.595 61.755 60.413 1.00 30.46 212 HIS D O 1
ATOM 9132 N N . ALA D 1 213 ? 60.251 59.963 60.725 1.00 27.62 213 ALA D N 1
ATOM 9133 C CA . ALA D 1 213 ? 59.372 60.244 59.586 1.00 27.62 213 ALA D CA 1
ATOM 9134 C C . ALA D 1 213 ? 57.982 60.553 60.127 1.00 28.36 213 ALA D C 1
ATOM 9135 O O . ALA D 1 213 ? 57.379 59.734 60.819 1.00 28.11 213 ALA D O 1
ATOM 9137 N N . SER D 1 214 ? 57.475 61.736 59.799 1.00 28.49 214 SER D N 1
ATOM 9138 C CA . SER D 1 214 ? 56.181 62.174 60.303 1.00 30.04 214 SER D CA 1
ATOM 9139 C C . SER D 1 214 ? 55.201 62.640 59.240 1.00 31.27 214 SER D C 1
ATOM 9140 O O . SER D 1 214 ? 55.544 63.423 58.356 1.00 31.38 214 SER D O 1
ATOM 9151 N N . ASN D 1 216 ? 51.127 63.919 59.203 1.00 34.39 216 ASN D N 1
ATOM 9152 C CA . ASN D 1 216 ? 49.832 64.197 59.799 1.00 31.82 216 ASN D CA 1
ATOM 9153 C C . ASN D 1 216 ? 48.941 64.727 58.681 1.00 32.94 216 ASN D C 1
ATOM 9154 O O . ASN D 1 216 ? 49.078 65.883 58.276 1.00 32.99 216 ASN D O 1
ATOM 9159 N N . ARG D 1 217 ? 48.036 63.899 58.168 1.00 32.31 217 ARG D N 1
ATOM 9160 C CA . ARG D 1 217 ? 47.182 64.367 57.088 1.00 32.50 217 ARG D CA 1
ATOM 9161 C C . ARG D 1 217 ? 45.887 65.020 57.525 1.00 33.29 217 ARG D C 1
ATOM 9162 O O . ARG D 1 217 ? 45.004 65.274 56.709 1.00 35.46 217 ARG D O 1
ATOM 9170 N N . GLN D 1 218 ? 45.781 65.292 58.819 1.00 34.46 218 GLN D N 1
ATOM 9171 C CA . GLN D 1 218 ? 44.632 65.997 59.372 1.00 34.68 218 GLN D CA 1
ATOM 9172 C C . GLN D 1 218 ? 45.306 67.171 60.059 1.00 34.16 218 GLN D C 1
ATOM 9173 O O . GLN D 1 218 ? 44.916 67.569 61.154 1.00 34.70 218 GLN D O 1
ATOM 9179 N N . PHE D 1 219 ? 46.352 67.691 59.420 1.00 32.84 219 PHE D N 1
ATOM 9180 C CA . PHE D 1 219 ? 47.110 68.808 59.966 1.00 31.11 219 PHE D CA 1
ATOM 9181 C C . PHE D 1 219 ? 46.329 70.085 59.674 1.00 30.09 219 PHE D C 1
ATOM 9182 O O . PHE D 1 219 ? 45.295 70.039 59.006 1.00 31.33 219 PHE D O 1
ATOM 9190 N N . GLY D 1 220 ? 46.814 71.218 60.177 1.00 28.52 220 GLY D N 1
ATOM 9191 C CA . GLY D 1 220 ? 46.123 72.476 59.957 1.00 26.17 220 GLY D CA 1
ATOM 9192 C C . GLY D 1 220 ? 46.414 73.107 58.612 1.00 25.26 220 GLY D C 1
ATOM 9193 O O . GLY D 1 220 ? 45.693 73.996 58.153 1.00 25.11 220 GLY D O 1
ATOM 9194 N N . ILE D 1 221 ? 47.461 72.624 57.959 1.00 24.63 221 ILE D N 1
ATOM 9195 C CA . ILE D 1 221 ? 47.863 73.172 56.671 1.00 24.24 221 ILE D CA 1
ATOM 9196 C C . ILE D 1 221 ? 48.735 72.159 55.960 1.00 26.29 221 ILE D C 1
ATOM 9197 O O . ILE D 1 221 ? 49.351 71.331 56.613 1.00 29.04 221 ILE D O 1
ATOM 9202 N N . THR D 1 222 ? 48.771 72.209 54.629 1.00 28.15 222 THR D N 1
ATOM 9203 C CA . THR D 1 222 ? 49.607 71.292 53.847 1.00 28.74 222 THR D CA 1
ATOM 9204 C C . THR D 1 222 ? 51.002 71.922 53.802 1.00 29.39 222 THR D C 1
ATOM 9205 O O . THR D 1 222 ? 51.156 73.057 53.354 1.00 28.89 222 THR D O 1
ATOM 9209 N N . THR D 1 223 ? 52.011 71.195 54.264 1.00 30.52 223 THR D N 1
ATOM 9210 C CA . THR D 1 223 ? 53.367 71.722 54.271 1.00 32.06 223 THR D CA 1
ATOM 9211 C C . THR D 1 223 ? 54.354 70.607 54.595 1.00 30.77 223 THR D C 1
ATOM 9212 O O . THR D 1 223 ? 53.985 69.586 55.172 1.00 31.13 223 THR D O 1
ATOM 9216 N N . GLU D 1 224 ? 55.611 70.808 54.234 1.00 29.67 224 GLU D N 1
ATOM 9217 C CA . GLU D 1 224 ? 56.618 69.795 54.474 1.00 31.16 224 GLU D CA 1
ATOM 9218 C C . GLU D 1 224 ? 57.872 70.454 55.055 1.00 32.48 224 GLU D C 1
ATOM 9219 O O . GLU D 1 224 ? 58.397 71.397 54.471 1.00 33.93 224 GLU D O 1
ATOM 9225 N N . HIS D 1 225 ? 58.336 69.966 56.205 1.00 31.16 225 HIS D N 1
ATOM 9226 C CA . HIS D 1 225 ? 59.514 70.520 56.865 1.00 32.50 225 HIS D CA 1
ATOM 9227 C C . HIS D 1 225 ? 60.560 69.459 57.158 1.00 35.19 225 HIS D C 1
ATOM 9228 O O . HIS D 1 225 ? 60.229 68.324 57.514 1.00 37.13 225 HIS D O 1
ATOM 9235 N N . VAL D 1 226 ? 61.828 69.834 57.012 1.00 35.74 226 VAL D N 1
ATOM 9236 C CA . VAL D 1 226 ? 62.928 68.915 57.276 1.00 34.82 226 VAL D CA 1
ATOM 9237 C C . VAL D 1 226 ? 63.853 69.547 58.307 1.00 34.67 226 VAL D C 1
ATOM 9238 O O . VAL D 1 226 ? 64.296 70.682 58.142 1.00 35.67 226 VAL D O 1
ATOM 9242 N N . THR D 1 227 ? 64.120 68.819 59.385 1.00 33.89 227 THR D N 1
ATOM 9243 C CA . THR D 1 227 ? 65.013 69.310 60.425 1.00 33.10 227 THR D CA 1
ATOM 9244 C C . THR D 1 227 ? 66.131 68.319 60.638 1.00 32.38 227 THR D C 1
ATOM 9245 O O . THR D 1 227 ? 65.896 67.126 60.797 1.00 32.64 227 THR D O 1
ATOM 9249 N N . ALA D 1 228 ? 67.352 68.817 60.643 1.00 32.45 228 ALA D N 1
ATOM 9250 C CA . ALA D 1 228 ? 68.492 67.948 60.819 1.00 34.30 228 ALA D CA 1
ATOM 9251 C C . ALA D 1 228 ? 69.480 68.600 61.767 1.00 36.03 228 ALA D C 1
ATOM 9252 O O . ALA D 1 228 ? 69.675 69.818 61.734 1.00 38.40 228 ALA D O 1
ATOM 9254 N N . SER D 1 229 ? 70.115 67.807 62.618 1.00 36.09 229 SER D N 1
ATOM 9255 C CA . SER D 1 229 ? 71.093 68.393 63.518 1.00 37.30 229 SER D CA 1
ATOM 9256 C C . SER D 1 229 ? 72.341 67.554 63.675 1.00 36.91 229 SER D C 1
ATOM 9257 O O . SER D 1 229 ? 72.292 66.332 63.645 1.00 34.43 229 SER D O 1
ATOM 9260 N N . TYR D 1 230 ? 73.467 68.236 63.827 1.00 39.22 230 TYR D N 1
ATOM 9261 C CA . TYR D 1 230 ? 74.749 67.586 64.043 1.00 39.51 230 TYR D CA 1
ATOM 9262 C C . TYR D 1 230 ? 75.188 68.041 65.430 1.00 39.64 230 TYR D C 1
ATOM 9263 O O . TYR D 1 230 ? 74.359 68.376 66.286 1.00 40.56 230 TYR D O 1
ATOM 9272 N N . ASP D 1 231 ? 76.484 68.075 65.669 1.00 38.65 231 ASP D N 1
ATOM 9273 C CA . ASP D 1 231 ? 76.916 68.525 66.971 1.00 37.88 231 ASP D CA 1
ATOM 9274 C C . ASP D 1 231 ? 77.103 70.029 66.905 1.00 36.83 231 ASP D C 1
ATOM 9275 O O . ASP D 1 231 ? 77.945 70.536 66.165 1.00 36.88 231 ASP D O 1
ATOM 9280 N N . ASN D 1 232 ? 76.284 70.746 67.659 1.00 36.23 232 ASN D N 1
ATOM 9281 C CA . ASN D 1 232 ? 76.369 72.199 67.686 1.00 34.86 232 ASN D CA 1
ATOM 9282 C C . ASN D 1 232 ? 76.000 72.891 66.364 1.00 34.29 232 ASN D C 1
ATOM 9283 O O . ASN D 1 232 ? 76.272 74.081 66.157 1.00 33.36 232 ASN D O 1
ATOM 9288 N N . VAL D 1 233 ? 75.358 72.142 65.475 1.00 31.96 233 VAL D N 1
ATOM 9289 C CA . VAL D 1 233 ? 74.931 72.682 64.196 1.00 31.18 233 VAL D CA 1
ATOM 9290 C C . VAL D 1 233 ? 73.588 72.063 63.829 1.00 31.28 233 VAL D C 1
ATOM 9291 O O . VAL D 1 233 ? 73.358 70.885 64.099 1.00 32.22 233 VAL D O 1
ATOM 9295 N N . ALA D 1 234 ? 72.704 72.850 63.219 1.00 29.76 234 ALA D N 1
ATOM 9296 C CA . ALA D 1 234 ? 71.387 72.346 62.814 1.00 29.93 234 ALA D CA 1
ATOM 9297 C C . ALA D 1 234 ? 70.781 73.143 61.672 1.00 30.60 234 ALA D C 1
ATOM 9298 O O . ALA D 1 234 ? 71.131 74.300 61.445 1.00 30.17 234 ALA D O 1
ATOM 9300 N N . TYR D 1 235 ? 69.883 72.507 60.936 1.00 32.14 235 TYR D N 1
ATOM 9301 C CA . TYR D 1 235 ? 69.216 73.176 59.835 1.00 33.56 235 TYR D CA 1
ATOM 9302 C C . TYR D 1 235 ? 67.743 72.877 59.916 1.00 33.99 235 TYR D C 1
ATOM 9303 O O . TYR D 1 235 ? 67.337 71.837 60.431 1.00 36.11 235 TYR D O 1
ATOM 9312 N N . LEU D 1 236 ? 66.940 73.797 59.406 1.00 34.85 236 LEU D N 1
ATOM 9313 C CA . LEU D 1 236 ? 65.496 73.622 59.380 1.00 33.67 236 LEU D CA 1
ATOM 9314 C C . LEU D 1 236 ? 64.995 74.207 58.086 1.00 34.04 236 LEU D C 1
ATOM 9315 O O . LEU D 1 236 ? 65.025 75.420 57.872 1.00 34.81 236 LEU D O 1
ATOM 9320 N N . PHE D 1 237 ? 64.546 73.332 57.207 1.00 34.35 237 PHE D N 1
ATOM 9321 C CA . PHE D 1 237 ? 64.022 73.783 55.938 1.00 33.70 237 PHE D CA 1
ATOM 9322 C C . PHE D 1 237 ? 62.491 73.748 55.975 1.00 33.17 237 PHE D C 1
ATOM 9323 O O . PHE D 1 237 ? 61.892 72.699 56.226 1.00 32.45 237 PHE D O 1
ATOM 9331 N N . ASP D 1 238 ? 61.884 74.910 55.736 1.00 33.24 238 ASP D N 1
ATOM 9332 C CA . ASP D 1 238 ? 60.442 75.077 55.729 1.00 33.00 238 ASP D CA 1
ATOM 9333 C C . ASP D 1 238 ? 59.900 74.845 54.338 1.00 31.39 238 ASP D C 1
ATOM 9334 O O . ASP D 1 238 ? 58.694 74.879 54.123 1.00 33.23 238 ASP D O 1
ATOM 9339 N N . SER D 1 239 ? 60.796 74.606 53.391 1.00 29.82 239 SER D N 1
ATOM 9340 C CA . SER D 1 239 ? 60.397 74.341 52.012 1.00 30.06 239 SER D CA 1
ATOM 9341 C C . SER D 1 239 ? 61.583 73.717 51.285 1.00 30.64 239 SER D C 1
ATOM 9342 O O . SER D 1 239 ? 62.573 73.322 51.906 1.00 30.50 239 SER D O 1
ATOM 9345 N N . PHE D 1 240 ? 61.484 73.618 49.969 1.00 29.94 240 PHE D N 1
ATOM 9346 C CA . PHE D 1 240 ? 62.576 73.064 49.197 1.00 30.25 240 PHE D CA 1
ATOM 9347 C C . PHE D 1 240 ? 63.471 74.180 48.698 1.00 30.41 240 PHE D C 1
ATOM 9348 O O . PHE D 1 240 ? 64.507 73.910 48.111 1.00 30.81 240 PHE D O 1
ATOM 9356 N N . THR D 1 241 ? 63.093 75.434 48.935 1.00 30.56 241 THR D N 1
ATOM 9357 C CA . THR D 1 241 ? 63.900 76.533 48.418 1.00 32.12 241 THR D CA 1
ATOM 9358 C C . THR D 1 241 ? 64.555 77.431 49.450 1.00 33.27 241 THR D C 1
ATOM 9359 O O . THR D 1 241 ? 65.531 78.110 49.132 1.00 34.11 241 THR D O 1
ATOM 9363 N N . GLN D 1 242 ? 64.037 77.386 50.680 1.00 34.29 242 GLN D N 1
ATOM 9364 C CA . GLN D 1 242 ? 64.498 78.188 51.819 1.00 34.99 242 GLN D CA 1
ATOM 9365 C C . GLN D 1 242 ? 64.775 77.348 53.054 1.00 35.94 242 GLN D C 1
ATOM 9366 O O . GLN D 1 242 ? 64.263 76.237 53.184 1.00 35.34 242 GLN D O 1
ATOM 9372 N N . GLY D 1 243 ? 65.540 77.920 53.985 1.00 35.10 243 GLY D N 1
ATOM 9373 C CA . GLY D 1 243 ? 65.862 77.233 55.224 1.00 33.24 243 GLY D CA 1
ATOM 9374 C C . GLY D 1 243 ? 66.624 78.110 56.207 1.00 33.23 243 GLY D C 1
ATOM 9375 O O . GLY D 1 243 ? 66.929 79.270 55.920 1.00 31.68 243 GLY D O 1
ATOM 9376 N N . LYS D 1 244 ? 66.923 77.560 57.379 1.00 32.96 244 LYS D N 1
ATOM 9377 C CA . LYS D 1 244 ? 67.671 78.296 58.389 1.00 34.86 244 LYS D CA 1
ATOM 9378 C C . LYS D 1 244 ? 68.809 77.443 58.887 1.00 34.09 244 LYS D C 1
ATOM 9379 O O . LYS D 1 244 ? 68.636 76.260 59.153 1.00 33.82 244 LYS D O 1
ATOM 9393 N N . TRP D 1 246 ? 71.647 77.017 61.808 1.00 37.18 246 TRP D N 1
ATOM 9394 C CA . TRP D 1 246 ? 71.975 77.388 63.168 1.00 34.94 246 TRP D CA 1
ATOM 9395 C C . TRP D 1 246 ? 73.351 76.859 63.559 1.00 34.51 246 TRP D C 1
ATOM 9396 O O . TRP D 1 246 ? 73.609 75.658 63.500 1.00 34.42 246 TRP D O 1
ATOM 9407 N N . ARG D 1 247 ? 74.241 77.764 63.936 1.00 34.99 247 ARG D N 1
ATOM 9408 C CA . ARG D 1 247 ? 75.573 77.376 64.386 1.00 37.96 247 ARG D CA 1
ATOM 9409 C C . ARG D 1 247 ? 76.189 78.546 65.124 1.00 36.91 247 ARG D C 1
ATOM 9410 O O . ARG D 1 247 ? 75.962 79.696 64.766 1.00 37.11 247 ARG D O 1
ATOM 9418 N N . ASP D 1 248 ? 76.950 78.262 66.167 1.00 37.42 248 ASP D N 1
ATOM 9419 C CA . ASP D 1 248 ? 77.561 79.338 66.924 1.00 40.72 248 ASP D CA 1
ATOM 9420 C C . ASP D 1 248 ? 76.475 80.182 67.595 1.00 41.19 248 ASP D C 1
ATOM 9421 O O . ASP D 1 248 ? 76.690 81.351 67.899 1.00 41.43 248 ASP D O 1
ATOM 9426 N N . ASN D 1 249 ? 75.315 79.578 67.837 1.00 41.90 249 ASN D N 1
ATOM 9427 C CA . ASN D 1 249 ? 74.176 80.266 68.456 1.00 41.97 249 ASN D CA 1
ATOM 9428 C C . ASN D 1 249 ? 73.685 81.449 67.607 1.00 41.19 249 ASN D C 1
ATOM 9429 O O . ASN D 1 249 ? 73.071 82.382 68.122 1.00 42.70 249 ASN D O 1
ATOM 9434 N N . GLN D 1 250 ? 73.965 81.410 66.312 1.00 40.29 250 GLN D N 1
ATOM 9435 C CA . GLN D 1 250 ? 73.503 82.446 65.414 1.00 41.21 250 GLN D CA 1
ATOM 9436 C C . GLN D 1 250 ? 72.643 81.761 64.364 1.00 40.55 250 GLN D C 1
ATOM 9437 O O . GLN D 1 250 ? 72.848 80.583 64.059 1.00 40.26 250 GLN D O 1
ATOM 9443 N N . GLU D 1 251 ? 71.686 82.504 63.815 1.00 39.78 251 GLU D N 1
ATOM 9444 C CA . GLU D 1 251 ? 70.783 81.990 62.796 1.00 37.39 251 GLU D CA 1
ATOM 9445 C C . GLU D 1 251 ? 70.913 82.787 61.513 1.00 35.94 251 GLU D C 1
ATOM 9446 O O . GLU D 1 251 ? 70.906 84.015 61.533 1.00 35.22 251 GLU D O 1
ATOM 9452 N N . SER D 1 252 ? 71.032 82.075 60.400 1.00 34.67 252 SER D N 1
ATOM 9453 C CA . SER D 1 252 ? 71.139 82.697 59.087 1.00 34.26 252 SER D CA 1
ATOM 9454 C C . SER D 1 252 ? 70.295 81.876 58.123 1.00 34.45 252 SER D C 1
ATOM 9455 O O . SER D 1 252 ? 69.964 80.722 58.410 1.00 34.15 252 SER D O 1
ATOM 9458 N N . ARG D 1 253 ? 69.948 82.454 56.980 1.00 34.30 253 ARG D N 1
ATOM 9459 C CA . ARG D 1 253 ? 69.135 81.724 56.013 1.00 34.52 253 ARG D CA 1
ATOM 9460 C C . ARG D 1 253 ? 69.934 81.137 54.867 1.00 33.57 253 ARG D C 1
ATOM 9461 O O . ARG D 1 253 ? 70.884 81.746 54.394 1.00 32.60 253 ARG D O 1
ATOM 9469 N N . VAL D 1 254 ? 69.545 79.944 54.435 1.00 33.76 254 VAL D N 1
ATOM 9470 C CA . VAL D 1 254 ? 70.190 79.292 53.305 1.00 34.23 254 VAL D CA 1
ATOM 9471 C C . VAL D 1 254 ? 69.089 79.133 52.248 1.00 35.53 254 VAL D C 1
ATOM 9472 O O . VAL D 1 254 ? 67.943 78.797 52.565 1.00 36.17 254 VAL D O 1
ATOM 9476 N N . ALA D 1 255 ? 69.421 79.405 50.994 1.00 36.03 255 ALA D N 1
ATOM 9477 C CA . ALA D 1 255 ? 68.419 79.307 49.943 1.00 37.31 255 ALA D CA 1
ATOM 9478 C C . ALA D 1 255 ? 68.998 78.988 48.572 1.00 37.81 255 ALA D C 1
ATOM 9479 O O . ALA D 1 255 ? 70.191 79.157 48.327 1.00 38.61 255 ALA D O 1
ATOM 9481 N N . LEU D 1 256 ? 68.136 78.524 47.676 1.00 38.13 256 LEU D N 1
ATOM 9482 C CA . LEU D 1 256 ? 68.550 78.182 46.320 1.00 37.99 256 LEU D CA 1
ATOM 9483 C C . LEU D 1 256 ? 68.787 79.501 45.582 1.00 38.19 256 LEU D C 1
ATOM 9484 O O . LEU D 1 256 ? 68.193 80.511 45.934 1.00 38.81 256 LEU D O 1
ATOM 9489 N N . LYS D 1 257 ? 69.662 79.515 44.585 1.00 38.44 257 LYS D N 1
ATOM 9490 C CA . LYS D 1 257 ? 69.903 80.754 43.861 1.00 38.82 257 LYS D CA 1
ATOM 9491 C C . LYS D 1 257 ? 68.646 81.094 43.079 1.00 38.91 257 LYS D C 1
ATOM 9492 O O . LYS D 1 257 ? 67.927 80.203 42.630 1.00 40.16 257 LYS D O 1
ATOM 9498 N N . ASP D 1 258 ? 68.376 82.382 42.915 1.00 38.76 258 ASP D N 1
ATOM 9499 C CA . ASP D 1 258 ? 67.198 82.815 42.184 1.00 39.26 258 ASP D CA 1
ATOM 9500 C C . ASP D 1 258 ? 67.265 82.257 40.765 1.00 39.09 258 ASP D C 1
ATOM 9501 O O . ASP D 1 258 ? 68.337 81.908 40.285 1.00 38.59 258 ASP D O 1
ATOM 9506 N N . TRP D 1 259 ? 66.111 82.184 40.104 1.00 39.50 259 TRP D N 1
ATOM 9507 C CA . TRP D 1 259 ? 65.962 81.657 38.735 1.00 38.13 259 TRP D CA 1
ATOM 9508 C C . TRP D 1 259 ? 66.127 80.140 38.643 1.00 37.34 259 TRP D C 1
ATOM 9509 O O . TRP D 1 259 ? 66.049 79.564 37.562 1.00 37.84 259 TRP D O 1
ATOM 9520 N N . THR D 1 260 ? 66.354 79.491 39.777 1.00 36.23 260 THR D N 1
ATOM 9521 C CA . THR D 1 260 ? 66.476 78.047 39.773 1.00 34.37 260 THR D CA 1
ATOM 9522 C C . THR D 1 260 ? 65.049 77.563 39.521 1.00 35.62 260 THR D C 1
ATOM 9523 O O . THR D 1 260 ? 64.145 77.868 40.297 1.00 35.56 260 THR D O 1
ATOM 9527 N N . PRO D 1 261 ? 64.824 76.827 38.422 1.00 35.85 261 PRO D N 1
ATOM 9528 C CA . PRO D 1 261 ? 63.500 76.308 38.076 1.00 36.15 261 PRO D CA 1
ATOM 9529 C C . PRO D 1 261 ? 62.845 75.470 39.170 1.00 36.64 261 PRO D C 1
ATOM 9530 O O . PRO D 1 261 ? 63.521 74.749 39.893 1.00 37.30 261 PRO D O 1
ATOM 9542 N N . LEU D 1 263 ? 61.002 72.705 39.092 1.00 35.95 263 LEU D N 1
ATOM 9543 C CA . LEU D 1 263 ? 61.207 71.260 39.015 1.00 36.42 263 LEU D CA 1
ATOM 9544 C C . LEU D 1 263 ? 62.601 70.842 39.459 1.00 36.87 263 LEU D C 1
ATOM 9545 O O . LEU D 1 263 ? 62.837 69.675 39.765 1.00 39.15 263 LEU D O 1
ATOM 9550 N N . ALA D 1 264 ? 63.529 71.791 39.480 1.00 36.22 264 ALA D N 1
ATOM 9551 C CA . ALA D 1 264 ? 64.893 71.498 39.903 1.00 34.95 264 ALA D CA 1
ATOM 9552 C C . ALA D 1 264 ? 64.957 71.442 41.437 1.00 33.67 264 ALA D C 1
ATOM 9553 O O . ALA D 1 264 ? 65.535 70.521 42.024 1.00 32.28 264 ALA D O 1
ATOM 9555 N N . SER D 1 265 ? 64.349 72.436 42.074 1.00 33.11 265 SER D N 1
ATOM 9556 C CA . SER D 1 265 ? 64.320 72.522 43.533 1.00 34.68 265 SER D CA 1
ATOM 9557 C C . SER D 1 265 ? 63.683 71.285 44.161 1.00 34.61 265 SER D C 1
ATOM 9558 O O . SER D 1 265 ? 64.088 70.856 45.236 1.00 35.55 265 SER D O 1
ATOM 9561 N N . LYS D 1 266 ? 62.671 70.740 43.493 1.00 34.35 266 LYS D N 1
ATOM 9562 C CA . LYS D 1 266 ? 61.981 69.565 43.975 1.00 32.53 266 LYS D CA 1
ATOM 9563 C C . LYS D 1 266 ? 62.814 68.344 43.634 1.00 34.49 266 LYS D C 1
ATOM 9564 O O . LYS D 1 266 ? 62.399 67.207 43.844 1.00 35.29 266 LYS D O 1
ATOM 9570 N N . GLY D 1 267 ? 63.995 68.604 43.085 1.00 36.25 267 GLY D N 1
ATOM 9571 C CA . GLY D 1 267 ? 64.934 67.548 42.754 1.00 37.39 267 GLY D CA 1
ATOM 9572 C C . GLY D 1 267 ? 64.726 66.664 41.546 1.00 38.42 267 GLY D C 1
ATOM 9573 O O . GLY D 1 267 ? 65.396 65.641 41.415 1.00 40.57 267 GLY D O 1
ATOM 9574 N N . PHE D 1 268 ? 63.830 67.023 40.644 1.00 37.64 268 PHE D N 1
ATOM 9575 C CA . PHE D 1 268 ? 63.651 66.151 39.497 1.00 39.16 268 PHE D CA 1
ATOM 9576 C C . PHE D 1 268 ? 64.833 66.205 38.532 1.00 40.48 268 PHE D C 1
ATOM 9577 O O . PHE D 1 268 ? 65.275 65.174 38.018 1.00 39.66 268 PHE D O 1
ATOM 9585 N N . ASP D 1 269 ? 65.353 67.406 38.302 1.00 42.14 269 ASP D N 1
ATOM 9586 C CA . ASP D 1 269 ? 66.497 67.575 37.420 1.00 42.81 269 ASP D CA 1
ATOM 9587 C C . ASP D 1 269 ? 67.631 66.683 37.923 1.00 41.80 269 ASP D C 1
ATOM 9588 O O . ASP D 1 269 ? 68.178 65.883 37.169 1.00 41.27 269 ASP D O 1
ATOM 9593 N N . ALA D 1 270 ? 67.976 66.820 39.201 1.00 40.01 270 ALA D N 1
ATOM 9594 C CA . ALA D 1 270 ? 69.048 66.023 39.782 1.00 38.87 270 ALA D CA 1
ATOM 9595 C C . ALA D 1 270 ? 68.781 64.527 39.665 1.00 38.96 270 ALA D C 1
ATOM 9596 O O . ALA D 1 270 ? 69.675 63.766 39.324 1.00 38.79 270 ALA D O 1
ATOM 9606 N N . VAL D 1 272 ? 66.862 62.817 37.473 1.00 42.01 272 VAL D N 1
ATOM 9607 C CA . VAL D 1 272 ? 66.985 62.347 36.097 1.00 42.54 272 VAL D CA 1
ATOM 9608 C C . VAL D 1 272 ? 68.474 62.164 35.821 1.00 44.58 272 VAL D C 1
ATOM 9609 O O . VAL D 1 272 ? 68.878 61.157 35.254 1.00 46.54 272 VAL D O 1
ATOM 9613 N N . GLN D 1 273 ? 69.286 63.134 36.234 1.00 45.19 273 GLN D N 1
ATOM 9614 C CA . GLN D 1 273 ? 70.726 63.051 36.036 1.00 46.09 273 GLN D CA 1
ATOM 9615 C C . GLN D 1 273 ? 71.240 61.683 36.487 1.00 46.16 273 GLN D C 1
ATOM 9616 O O . GLN D 1 273 ? 71.861 60.959 35.711 1.00 44.78 273 GLN D O 1
ATOM 9622 N N . ASP D 1 274 ? 70.974 61.346 37.747 1.00 46.66 274 ASP D N 1
ATOM 9623 C CA . ASP D 1 274 ? 71.383 60.077 38.343 1.00 47.88 274 ASP D CA 1
ATOM 9624 C C . ASP D 1 274 ? 70.841 58.910 37.512 1.00 48.51 274 ASP D C 1
ATOM 9625 O O . ASP D 1 274 ? 71.586 58.006 37.141 1.00 50.14 274 ASP D O 1
ATOM 9630 N N . TRP D 1 275 ? 69.540 58.940 37.230 1.00 47.98 275 TRP D N 1
ATOM 9631 C CA . TRP D 1 275 ? 68.860 57.910 36.435 1.00 46.08 275 TRP D CA 1
ATOM 9632 C C . TRP D 1 275 ? 69.608 57.615 35.135 1.00 45.59 275 TRP D C 1
ATOM 9633 O O . TRP D 1 275 ? 69.948 56.471 34.852 1.00 43.56 275 TRP D O 1
ATOM 9644 N N . LEU D 1 276 ? 69.850 58.658 34.351 1.00 45.47 276 LEU D N 1
ATOM 9645 C CA . LEU D 1 276 ? 70.553 58.516 33.095 1.00 46.10 276 LEU D CA 1
ATOM 9646 C C . LEU D 1 276 ? 71.897 57.833 33.290 1.00 48.16 276 LEU D C 1
ATOM 9647 O O . LEU D 1 276 ? 72.239 56.912 32.551 1.00 48.49 276 LEU D O 1
ATOM 9652 N N . GLN D 1 277 ? 72.664 58.271 34.283 1.00 49.75 277 GLN D N 1
ATOM 9653 C CA . GLN D 1 277 ? 73.973 57.665 34.533 1.00 51.49 277 GLN D CA 1
ATOM 9654 C C . GLN D 1 277 ? 73.821 56.184 34.847 1.00 51.59 277 GLN D C 1
ATOM 9655 O O . GLN D 1 277 ? 74.678 55.376 34.503 1.00 52.44 277 GLN D O 1
ATOM 9661 N N . VAL D 1 278 ? 72.722 55.837 35.500 1.00 51.24 278 VAL D N 1
ATOM 9662 C CA . VAL D 1 278 ? 72.455 54.453 35.831 1.00 52.02 278 VAL D CA 1
ATOM 9663 C C . VAL D 1 278 ? 72.036 53.730 34.553 1.00 52.68 278 VAL D C 1
ATOM 9664 O O . VAL D 1 278 ? 72.454 52.603 34.299 1.00 52.79 278 VAL D O 1
ATOM 9668 N N . ALA D 1 279 ? 71.217 54.384 33.739 1.00 52.18 279 ALA D N 1
ATOM 9669 C CA . ALA D 1 279 ? 70.782 53.772 32.500 1.00 51.60 279 ALA D CA 1
ATOM 9670 C C . ALA D 1 279 ? 71.997 53.521 31.613 1.00 51.94 279 ALA D C 1
ATOM 9671 O O . ALA D 1 279 ? 72.175 52.420 31.101 1.00 52.18 279 ALA D O 1
ATOM 9673 N N . ALA D 1 280 ? 72.840 54.536 31.442 1.00 51.44 280 ALA D N 1
ATOM 9674 C CA . ALA D 1 280 ? 74.033 54.404 30.611 1.00 50.37 280 ALA D CA 1
ATOM 9675 C C . ALA D 1 280 ? 74.960 53.328 31.157 1.00 51.42 280 ALA D C 1
ATOM 9676 O O . ALA D 1 280 ? 75.349 52.414 30.438 1.00 53.40 280 ALA D O 1
ATOM 9678 N N . ALA D 1 281 ? 75.304 53.427 32.435 1.00 51.54 281 ALA D N 1
ATOM 9679 C CA . ALA D 1 281 ? 76.197 52.452 33.040 1.00 51.62 281 ALA D CA 1
ATOM 9680 C C . ALA D 1 281 ? 75.598 51.054 33.037 1.00 52.11 281 ALA D C 1
ATOM 9681 O O . ALA D 1 281 ? 76.323 50.068 33.127 1.00 53.31 281 ALA D O 1
ATOM 9683 N N . GLY D 1 282 ? 74.277 50.965 32.928 1.00 52.48 282 GLY D N 1
ATOM 9684 C CA . GLY D 1 282 ? 73.633 49.661 32.934 1.00 51.48 282 GLY D CA 1
ATOM 9685 C C . GLY D 1 282 ? 73.726 48.983 34.294 1.00 51.19 282 GLY D C 1
ATOM 9686 O O . GLY D 1 282 ? 73.751 47.758 34.387 1.00 49.84 282 GLY D O 1
ATOM 9687 N N . LYS D 1 283 ? 73.773 49.780 35.356 1.00 52.19 283 LYS D N 1
ATOM 9688 C CA . LYS D 1 283 ? 73.873 49.241 36.705 1.00 53.03 283 LYS D CA 1
ATOM 9689 C C . LYS D 1 283 ? 73.541 50.283 37.779 1.00 51.69 283 LYS D C 1
ATOM 9690 O O . LYS D 1 283 ? 73.924 51.458 37.697 1.00 51.24 283 LYS D O 1
ATOM 9696 N N . LEU D 1 284 ? 72.832 49.825 38.800 1.00 49.22 284 LEU D N 1
ATOM 9697 C CA . LEU D 1 284 ? 72.429 50.665 39.906 1.00 46.70 284 LEU D CA 1
ATOM 9698 C C . LEU D 1 284 ? 73.162 50.191 41.159 1.00 46.25 284 LEU D C 1
ATOM 9699 O O . LEU D 1 284 ? 73.047 49.035 41.546 1.00 45.98 284 LEU D O 1
ATOM 9704 N N . PRO D 1 285 ? 73.934 51.078 41.810 1.00 46.13 285 PRO D N 1
ATOM 9705 C CA . PRO D 1 285 ? 74.662 50.683 43.025 1.00 45.85 285 PRO D CA 1
ATOM 9706 C C . PRO D 1 285 ? 73.843 49.899 44.058 1.00 45.40 285 PRO D C 1
ATOM 9707 O O . PRO D 1 285 ? 72.681 50.201 44.317 1.00 45.12 285 PRO D O 1
ATOM 9711 N N . THR D 1 286 ? 74.481 48.887 44.639 1.00 45.79 286 THR D N 1
ATOM 9712 C CA . THR D 1 286 ? 73.859 48.010 45.623 1.00 45.63 286 THR D CA 1
ATOM 9713 C C . THR D 1 286 ? 73.086 48.694 46.737 1.00 47.10 286 THR D C 1
ATOM 9714 O O . THR D 1 286 ? 71.925 48.359 46.988 1.00 47.61 286 THR D O 1
ATOM 9718 N N . HIS D 1 287 ? 73.727 49.640 47.418 1.00 48.69 287 HIS D N 1
ATOM 9719 C CA . HIS D 1 287 ? 73.068 50.319 48.521 1.00 48.76 287 HIS D CA 1
ATOM 9720 C C . HIS D 1 287 ? 71.761 50.965 48.076 1.00 48.94 287 HIS D C 1
ATOM 9721 O O . HIS D 1 287 ? 70.817 51.043 48.860 1.00 49.49 287 HIS D O 1
ATOM 9728 N N . ILE D 1 288 ? 71.682 51.400 46.820 1.00 47.39 288 ILE D N 1
ATOM 9729 C CA . ILE D 1 288 ? 70.443 52.012 46.356 1.00 46.70 288 ILE D CA 1
ATOM 9730 C C . ILE D 1 288 ? 69.364 50.960 46.204 1.00 46.00 288 ILE D C 1
ATOM 9731 O O . ILE D 1 288 ? 68.193 51.226 46.452 1.00 46.78 288 ILE D O 1
ATOM 9736 N N . ILE D 1 289 ? 69.766 49.761 45.811 1.00 45.80 289 ILE D N 1
ATOM 9737 C CA . ILE D 1 289 ? 68.822 48.673 45.656 1.00 46.61 289 ILE D CA 1
ATOM 9738 C C . ILE D 1 289 ? 68.331 48.220 47.027 1.00 47.52 289 ILE D C 1
ATOM 9739 O O . ILE D 1 289 ? 67.174 47.841 47.187 1.00 46.75 289 ILE D O 1
ATOM 9744 N N . GLU D 1 290 ? 69.215 48.265 48.017 1.00 48.55 290 GLU D N 1
ATOM 9745 C CA . GLU D 1 290 ? 68.850 47.859 49.364 1.00 49.42 290 GLU D CA 1
ATOM 9746 C C . GLU D 1 290 ? 67.976 48.945 49.967 1.00 47.58 290 GLU D C 1
ATOM 9747 O O . GLU D 1 290 ? 67.040 48.658 50.707 1.00 48.39 290 GLU D O 1
ATOM 9753 N N . ARG D 1 291 ? 68.286 50.195 49.642 1.00 46.15 291 ARG D N 1
ATOM 9754 C CA . ARG D 1 291 ? 67.528 51.336 50.142 1.00 44.05 291 ARG D CA 1
ATOM 9755 C C . ARG D 1 291 ? 66.096 51.163 49.670 1.00 43.07 291 ARG D C 1
ATOM 9756 O O . ARG D 1 291 ? 65.157 51.204 50.463 1.00 42.40 291 ARG D O 1
ATOM 9764 N N . ASN D 1 292 ? 65.944 50.950 48.367 1.00 41.87 292 ASN D N 1
ATOM 9765 C CA . ASN D 1 292 ? 64.632 50.776 47.772 1.00 41.49 292 ASN D CA 1
ATOM 9766 C C . ASN D 1 292 ? 63.837 49.657 48.431 1.00 42.58 292 ASN D C 1
ATOM 9767 O O . ASN D 1 292 ? 62.722 49.879 48.905 1.00 45.14 292 ASN D O 1
ATOM 9772 N N . LEU D 1 293 ? 64.397 48.458 48.482 1.00 42.13 293 LEU D N 1
ATOM 9773 C CA . LEU D 1 293 ? 63.682 47.353 49.107 1.00 43.05 293 LEU D CA 1
ATOM 9774 C C . LEU D 1 293 ? 63.305 47.667 50.544 1.00 43.71 293 LEU D C 1
ATOM 9775 O O . LEU D 1 293 ? 62.148 47.513 50.949 1.00 45.19 293 LEU D O 1
ATOM 9780 N N . ALA D 1 294 ? 64.292 48.111 51.313 1.00 43.67 294 ALA D N 1
ATOM 9781 C CA . ALA D 1 294 ? 64.100 48.439 52.724 1.00 42.64 294 ALA D CA 1
ATOM 9782 C C . ALA D 1 294 ? 62.914 49.365 52.965 1.00 42.04 294 ALA D C 1
ATOM 9783 O O . ALA D 1 294 ? 62.072 49.101 53.823 1.00 39.73 294 ALA D O 1
ATOM 9785 N N . SER D 1 295 ? 62.860 50.458 52.213 1.00 40.78 295 SER D N 1
ATOM 9786 C CA . SER D 1 295 ? 61.775 51.405 52.378 1.00 41.67 295 SER D CA 1
ATOM 9787 C C . SER D 1 295 ? 60.442 50.736 52.084 1.00 42.39 295 SER D C 1
ATOM 9788 O O . SER D 1 295 ? 59.461 50.908 52.820 1.00 42.17 295 SER D O 1
ATOM 9791 N N . HIS D 1 296 ? 60.403 49.955 51.014 1.00 41.44 296 HIS D N 1
ATOM 9792 C CA . HIS D 1 296 ? 59.170 49.271 50.664 1.00 42.26 296 HIS D CA 1
ATOM 9793 C C . HIS D 1 296 ? 58.776 48.215 51.686 1.00 43.82 296 HIS D C 1
ATOM 9794 O O . HIS D 1 296 ? 57.591 48.048 52.016 1.00 43.62 296 HIS D O 1
ATOM 9801 N N . GLN D 1 297 ? 59.771 47.505 52.203 1.00 44.41 297 GLN D N 1
ATOM 9802 C CA . GLN D 1 297 ? 59.497 46.484 53.202 1.00 44.91 297 GLN D CA 1
ATOM 9803 C C . GLN D 1 297 ? 59.009 47.145 54.480 1.00 42.92 297 GLN D C 1
ATOM 9804 O O . GLN D 1 297 ? 58.060 46.679 55.108 1.00 42.34 297 GLN D O 1
ATOM 9810 N N . LEU D 1 298 ? 59.639 48.250 54.851 1.00 42.34 298 LEU D N 1
ATOM 9811 C CA . LEU D 1 298 ? 59.233 48.953 56.053 1.00 42.96 298 LEU D CA 1
ATOM 9812 C C . LEU D 1 298 ? 57.794 49.457 55.911 1.00 42.56 298 LEU D C 1
ATOM 9813 O O . LEU D 1 298 ? 57.053 49.512 56.895 1.00 40.89 298 LEU D O 1
ATOM 9818 N N . ALA D 1 299 ? 57.409 49.839 54.691 1.00 42.39 299 ALA D N 1
ATOM 9819 C CA . ALA D 1 299 ? 56.045 50.305 54.424 1.00 41.36 299 ALA D CA 1
ATOM 9820 C C . ALA D 1 299 ? 55.095 49.150 54.734 1.00 42.29 299 ALA D C 1
ATOM 9821 O O . ALA D 1 299 ? 54.146 49.306 55.498 1.00 42.00 299 ALA D O 1
ATOM 9823 N N . GLU D 1 300 ? 55.371 47.990 54.139 1.00 43.13 300 GLU D N 1
ATOM 9824 C CA . GLU D 1 300 ? 54.567 46.795 54.366 1.00 43.01 300 GLU D CA 1
ATOM 9825 C C . GLU D 1 300 ? 54.451 46.495 55.859 1.00 42.47 300 GLU D C 1
ATOM 9826 O O . GLU D 1 300 ? 53.348 46.309 56.371 1.00 43.16 300 GLU D O 1
ATOM 9832 N N . ALA D 1 301 ? 55.585 46.442 56.556 1.00 39.68 301 ALA D N 1
ATOM 9833 C CA . ALA D 1 301 ? 55.567 46.160 57.987 1.00 39.76 301 ALA D CA 1
ATOM 9834 C C . ALA D 1 301 ? 54.650 47.141 58.700 1.00 40.78 301 ALA D C 1
ATOM 9835 O O . ALA D 1 301 ? 53.842 46.761 59.547 1.00 42.08 301 ALA D O 1
ATOM 9837 N N . ILE D 1 302 ? 54.773 48.409 58.345 1.00 40.58 302 ILE D N 1
ATOM 9838 C CA . ILE D 1 302 ? 53.963 49.435 58.956 1.00 40.11 302 ILE D CA 1
ATOM 9839 C C . ILE D 1 302 ? 52.489 49.236 58.649 1.00 42.72 302 ILE D C 1
ATOM 9840 O O . ILE D 1 302 ? 51.654 49.411 59.531 1.00 43.51 302 ILE D O 1
ATOM 9845 N N . CYS D 1 303 ? 52.165 48.863 57.412 1.00 44.13 303 CYS D N 1
ATOM 9846 C CA . CYS D 1 303 ? 50.765 48.648 57.022 1.00 46.81 303 CYS D CA 1
ATOM 9847 C C . CYS D 1 303 ? 50.107 47.487 57.746 1.00 47.12 303 CYS D C 1
ATOM 9848 O O . CYS D 1 303 ? 49.028 47.623 58.323 1.00 45.57 303 CYS D O 1
ATOM 9851 N N . GLN D 1 304 ? 50.753 46.333 57.684 1.00 48.82 304 GLN D N 1
ATOM 9852 C CA . GLN D 1 304 ? 50.219 45.149 58.321 1.00 51.71 304 GLN D CA 1
ATOM 9853 C C . GLN D 1 304 ? 50.059 45.341 59.809 1.00 52.13 304 GLN D C 1
ATOM 9854 O O . GLN D 1 304 ? 49.100 44.857 60.407 1.00 53.00 304 GLN D O 1
ATOM 9860 N N . GLN D 1 305 ? 50.998 46.069 60.396 1.00 52.78 305 GLN D N 1
ATOM 9861 C CA . GLN D 1 305 ? 50.988 46.349 61.825 1.00 53.06 305 GLN D CA 1
ATOM 9862 C C . GLN D 1 305 ? 49.776 47.201 62.209 1.00 51.88 305 GLN D C 1
ATOM 9863 O O . GLN D 1 305 ? 49.032 46.850 63.119 1.00 51.37 305 GLN D O 1
ATOM 9869 N N . ILE D 1 306 ? 49.589 48.320 61.516 1.00 51.95 306 ILE D N 1
ATOM 9870 C CA . ILE D 1 306 ? 48.467 49.205 61.795 1.00 53.16 306 ILE D CA 1
ATOM 9871 C C . ILE D 1 306 ? 47.168 48.482 61.468 1.00 54.73 306 ILE D C 1
ATOM 9872 O O . ILE D 1 306 ? 46.199 48.544 62.225 1.00 55.68 306 ILE D O 1
ATOM 9877 N N . THR D 1 307 ? 47.146 47.791 60.338 1.00 55.80 307 THR D N 1
ATOM 9878 C CA . THR D 1 307 ? 45.952 47.072 59.935 1.00 56.92 307 THR D CA 1
ATOM 9879 C C . THR D 1 307 ? 45.581 46.033 60.975 1.00 57.29 307 THR D C 1
ATOM 9880 O O . THR D 1 307 ? 44.417 45.920 61.353 1.00 58.18 307 THR D O 1
ATOM 9884 N N . GLN D 1 308 ? 46.571 45.276 61.439 1.00 58.61 308 GLN D N 1
ATOM 9885 C CA . GLN D 1 308 ? 46.323 44.230 62.437 1.00 59.95 308 GLN D CA 1
ATOM 9886 C C . GLN D 1 308 ? 45.816 44.801 63.764 1.00 57.98 308 GLN D C 1
ATOM 9887 O O . GLN D 1 308 ? 44.880 44.265 64.355 1.00 56.13 308 GLN D O 1
ATOM 9893 N N . GLN D 1 309 ? 46.439 45.882 64.226 1.00 57.56 309 GLN D N 1
ATOM 9894 C CA . GLN D 1 309 ? 46.038 46.513 65.478 1.00 57.57 309 GLN D CA 1
ATOM 9895 C C . GLN D 1 309 ? 44.644 47.115 65.402 1.00 56.57 309 GLN D C 1
ATOM 9896 O O . GLN D 1 309 ? 43.885 47.068 66.367 1.00 56.46 309 GLN D O 1
ATOM 9902 N N . VAL D 1 310 ? 44.306 47.689 64.257 1.00 56.17 310 VAL D N 1
ATOM 9903 C CA . VAL D 1 310 ? 42.996 48.288 64.095 1.00 56.12 310 VAL D CA 1
ATOM 9904 C C . VAL D 1 310 ? 41.918 47.213 64.033 1.00 58.68 310 VAL D C 1
ATOM 9905 O O . VAL D 1 310 ? 40.904 47.301 64.726 1.00 59.52 310 VAL D O 1
ATOM 9909 N N . THR D 1 311 ? 42.142 46.200 63.199 1.00 59.91 311 THR D N 1
ATOM 9910 C CA . THR D 1 311 ? 41.191 45.105 63.042 1.00 61.16 311 THR D CA 1
ATOM 9911 C C . THR D 1 311 ? 41.017 44.357 64.353 1.00 62.88 311 THR D C 1
ATOM 9912 O O . THR D 1 311 ? 39.898 44.045 64.757 1.00 62.66 311 THR D O 1
ATOM 9916 N N . LYS D 1 312 ? 42.133 44.071 65.014 1.00 65.24 312 LYS D N 1
ATOM 9917 C CA . LYS D 1 312 ? 42.104 43.364 66.285 1.00 67.75 312 LYS D CA 1
ATOM 9918 C C . LYS D 1 312 ? 41.298 44.149 67.320 1.00 69.15 312 LYS D C 1
ATOM 9919 O O . LYS D 1 312 ? 40.299 43.586 67.825 1.00 70.71 312 LYS D O 1
#

Organism: Vibrio cholerae serotype O1 (strain ATCC 39315 / El Tor Inaba N16961) (NCBI:txid243277)

Secondary structure (DSSP, 8-state):
-EEE-----HHIIIIIHHHHTTSTTEEE----S-HHHHHHHHHHTT-----SSTTGGGGG--SB---S-GGGHHHHHHHHHHTT--EEEESPS-SSHHHHHHHHHHHHHTT--EEEE-GGG--HHHHHH-HHHHHTS-TT-SEEEEEEE-BS--B-HHHHIIIIIHHHHHHH-TT---S-TTEEEEE--TTSB--EEEEEEETTEEEEE--TTBSS-EEEEEEEETTEEEEESSSSEE--BTTB-B-EEPPTT---TTTTS---HHHHHHHHHT---HHHHHHHHHHHHHHHHHHHHHHHHHH-/-EEE-----HHIIIIIHHHHHS-TTEEE----S-HHHHHHHHHHTT-----S-TTTTGGG--SB---S-GGGHHHHHHHHHHHT--EEEESSS-SSHHHHHHHHHHHHHTT--EEEE-GGG--HHHHHH-HHHHHTS-TT-SEEEEEEE-BS--B-HHHIIIIIIHHHHHHT-TT---SSTTEEEEE--TTSB--EEEEEEETTEEEEE--TTBSS-EEEEEEEETTEEEEESSSSEE--BTTB-B-EEPPTT---TTTTS---HHHHHHHHH----HHHHHHHHHHHHHHHHHHHHHHHHHH-/-EEE-----HHIIIIIHHHHTTSTTEEE-EE-S-HHHHHHHHHHTT---EESSTTGGGGGT-SB---S-GGGHHHHHHHHHHTT--EEEESPS-SSHHHHHHHHHHHHHTT--EEEE-GGG--HHHHHH-HHHHHTS-TT-SEEEEEEE-BS--B-HHHHIIIIIHHHHHHH-TT---S-TTEEEEE--TTSB--EEEEEEETTEEEEE--TTBSS-EEEEEEEETTEEEEESSSSEE--BTTB-B-EEPPTT---TTTTS---HHHHHHHHHT---HHHHHHHHHHHHHHHHHHHHHHHHH--/-EEE-----HHIIIIIHHHHHS-TTEEE-EE-S-HHHHHHHHHHTT---EESSGGGGGGG--SB---S-GGGHHHHHHHHHTTT--EEEESSSSSSHHHHHHHHHHHHTTT--EEEE-GGG--HHHHHH-HHHHHTS-TT-SEEEEEEE-BS--B-HHHIIIIIIHHHHHHH--S---S-TTEEEEE--TTSB--EEEEEEETTEEEEE--TTBSS-EEEEEEE-SSBEEEESSSSEE--BTTB-B-EEPPTT---TTTTS---HHHHHHHHHT---HHHHHHHHHHHHHHHHHHHHHHHHHH-

Radius of gyration: 35.55 Å; Cα contacts (8 Å, |Δi|>4): 2571; chains: 4; bounding box: 46×94×110 Å

B-factor: mean 49.4, std 13.37, range [18.13, 94.16]

InterPro domains:
  IPR000683 Gfo/Idh/MocA-like oxidoreductase, N-terminal [PF01408] (1-119)
  IPR036291 NAD(P)-binding domain superfamily [SSF51735] (1-166)
  IPR051317 Gfo/Idh/MocA family oxidoreductases [PTHR43708] (1-308)